Protein AF-0000000078830547 (afdb_homodimer)

Secondary structure (DSSP, 8-state):
---SSTT--EEEEEEEE--SEEEEHHHHHHHTT--GGGHHHH---EEEE--TT--HHHHHHHHHHHHHHTS-HHHHHTEEEEEEE-SS-S-SSS-HHHHHHHHHT--TT-EEEEEESGGGHHHHHHHHHHHHHHHTSSTT-EEEEEEEE-----GGGGGGGGGB--EEEEEEEES--SSEEEEEEEEEEEE----SEE-SSTT--EE-HHHHHHHHHHHHHHHHHHHHHHSTT--TTTS-SEEEE--SSHHHHHHHHHHHHHHH----HHHHHHHIIIIIGGGGHHHHHH-B-GGGHHHHHHHHHHHHH--SS-EEEEEEEEETTTEEEEEEEEE-HHHHHHHHTT-HHHHHHHSEEPPHHHHHHHHHHHHGGGS--SEEE--HHHHGGGPPPBTTBS--EEEEEEETTEEEEEE-/---SSTT--EEEEEEEE--SEEEEHHHHHHHHT--GGGHHHH---EEEE--TT--HHHHHHHHHHHHHHTS-HHHHHTEEEEEEE-SS-S-SSS-HHHHHHHHHT--TT-EEEEEESGGGHHHHHHHHHHHHHHHTSSTT-EEEEEEEE-----GGGGGGGGGB--EEEEEEEES--SSEEEEEEEEEEEE----SEE-SSTT--EE-HHHHHHHHHHHHHHHHHHHHHHSTT--TTTS-SEEEE--SSHHHHHHHHHHHHHHH----HHHHHHHIIIIIGGGGHHHHHH-B-GGGHHHHHHHHHHHHH--SS-EEEEEEEEETTTEEEEEEEEE-HHHHHHHHTT-HHHHHHHSEEPPHHHHHHHHHHHHGGGS--SEEE--HHHHGGGPPP-SS-S--EEEEEEETTEEEEEE-

Foldseek 3Di:
DPQPQPQFKDFAFKFWDQAQFKAFLVLVCVVLVHDVVCVVLQLFGIAGFHFLFDFQLQLQLLRCQLVLVPDDPVLQQQAAEEEEEEPLAQDPPDGSRVSSCVVSVGDPNHDYYYFYFKLATLVVVRLVQRVVQSVPPPDSHKHKYKYFYDDLDDSVNPVLVRQAFGHMMITMMHSNNLQWRFPRQQKFKDADFDDAWDDPASNDTHGDPVVQLVLQLVGLVRRVVRSCVRDPPDDPQPNFQAEQEQPQGPSSVLVSQLVCCVVRHPDDPVVSVVSCVGHYVQLCVQSSLRHHSINCRSVSSSVSNCQRVLAAAKGKYWTWTFGPSTIIMITIIIGHNSSNVSCVSQPNVCSSVVRHYDRPVVSNVRNVSNSCSSPQDQKDADPPVVCVVRGDADPSDNWGKTFGMHHRRRTDIDID/DPQPQPPFKDFLFKFWDQAQFKAFLVLVCVVLVHDVVCVVLQLFGIAGFHFQQDFQLQLQLLRCQLVLVPDDPVLQQQAAEEEEEEPLAQDPPDGSRVSSCVVSVGDPNHDYYYFYFKLATLVVVRLVQRVVQSVPPPDSHKHKYKYFYDDLDDSVNPVLVRQAFGHMMITMMHSNNLQWRFPRQQKFKDADFDDAWDDPASNDTHGDPVVQLVLQLVGLVRRVVRSCVRDPPDDPQPNFQAEQEQPQGPSSVLVSQLVCCVVRHPDDPVVSVVSCVGHYVQLCVQSSLRHHSINCRSVSSSVSNCQRVLAAAKGKYWTWTFGPSTIIMITIIIGHNSSNVSCVSQPNVCSSVVRHYDRPVRSNVRNVSNSCSSPQDQKDADPPVVCVVRGDADPSDNWGKTFGMHHRRDTDIDID

Radius of gyration: 25.66 Å; Cα contacts (8 Å, |Δi|>4): 2142; chains: 2; bounding box: 56×83×63 Å

Organism: Myxococcus xanthus (strain DK1622) (NCBI:txid246197)

Structure (mmCIF, N/CA/C/O backbone):
data_AF-0000000078830547-model_v1
#
loop_
_entity.id
_entity.type
_entity.pdbx_description
1 polymer 'Polyketide TA biosynthesis protein TaF'
#
loop_
_atom_site.group_PDB
_atom_site.id
_atom_site.type_symbol
_atom_site.label_atom_id
_atom_site.label_alt_id
_atom_site.label_comp_id
_atom_site.label_asym_id
_atom_site.label_entity_id
_atom_site.label_seq_id
_atom_site.pdbx_PDB_ins_code
_atom_site.Cartn_x
_atom_site.Cartn_y
_atom_site.Cartn_z
_atom_site.occupancy
_atom_site.B_iso_or_equiv
_atom_site.auth_seq_id
_atom_site.auth_comp_id
_atom_site.auth_asym_id
_atom_site.auth_atom_id
_atom_site.pdbx_PDB_model_num
ATOM 1 N N . MET A 1 1 ? -29.062 3.855 3.559 1 32.59 1 MET A N 1
ATOM 2 C CA . MET A 1 1 ? -28.625 2.467 3.49 1 32.59 1 MET A CA 1
ATOM 3 C C . MET A 1 1 ? -28.328 1.918 4.883 1 32.59 1 MET A C 1
ATOM 5 O O . MET A 1 1 ? -27.734 2.605 5.719 1 32.59 1 MET A O 1
ATOM 9 N N . ALA A 1 2 ? -28.953 0.906 5.254 1 37.09 2 ALA A N 1
ATOM 10 C CA . ALA A 1 2 ? -28.922 0.391 6.621 1 37.09 2 ALA A CA 1
ATOM 11 C C . ALA A 1 2 ? -27.484 0.157 7.082 1 37.09 2 ALA A C 1
ATOM 13 O O . ALA A 1 2 ? -26.703 -0.521 6.406 1 37.09 2 ALA A O 1
ATOM 14 N N . GLU A 1 3 ? -26.859 1.028 7.965 1 51.56 3 GLU A N 1
ATOM 15 C CA . GLU A 1 3 ? -25.531 0.857 8.531 1 51.56 3 GLU A CA 1
ATOM 16 C C . GLU A 1 3 ? -25.375 -0.509 9.195 1 51.56 3 GLU A C 1
ATOM 18 O O . GLU A 1 3 ? -26.25 -0.933 9.953 1 51.56 3 GLU A O 1
ATOM 23 N N . ARG A 1 4 ? -24.547 -1.476 8.617 1 55.75 4 ARG A N 1
ATOM 24 C CA . ARG A 1 4 ? -24.328 -2.828 9.117 1 55.75 4 ARG A CA 1
ATOM 25 C C . ARG A 1 4 ? -23.766 -2.801 10.539 1 55.75 4 ARG A C 1
ATOM 27 O O . ARG A 1 4 ? -23.938 -3.752 11.297 1 55.75 4 ARG A O 1
ATOM 34 N N . VAL A 1 5 ? -22.953 -1.738 10.766 1 66.38 5 VAL A N 1
ATOM 35 C CA . VAL A 1 5 ? -22.359 -1.617 12.094 1 66.38 5 VAL A CA 1
ATOM 36 C C . VAL A 1 5 ? -23.109 -0.573 12.914 1 66.38 5 VAL A C 1
ATOM 38 O O . VAL A 1 5 ? -23.031 0.624 12.625 1 66.38 5 VAL A O 1
ATOM 41 N N . PRO A 1 6 ? -23.906 -1.083 13.828 1 68 6 PRO A N 1
ATOM 42 C CA . PRO A 1 6 ? -24.672 -0.147 14.656 1 68 6 PRO A CA 1
ATOM 43 C C . PRO A 1 6 ? -23.781 0.929 15.289 1 68 6 PRO A C 1
ATOM 45 O O . PRO A 1 6 ? -22.641 0.656 15.656 1 68 6 PRO A O 1
ATOM 48 N N . GLY A 1 7 ? -24.031 2.197 15.164 1 75.62 7 GLY A N 1
ATOM 49 C CA . GLY A 1 7 ? -23.344 3.338 15.75 1 75.62 7 GLY A CA 1
ATOM 50 C C . GLY A 1 7 ? -22.391 4.027 14.781 1 75.62 7 GLY A C 1
ATOM 51 O O . GLY A 1 7 ? -21.922 5.129 15.055 1 75.62 7 GLY A O 1
ATOM 52 N N . GLY A 1 8 ? -22 3.205 13.719 1 91.19 8 GLY A N 1
ATOM 53 C CA . GLY A 1 8 ? -21.172 3.828 12.711 1 91.19 8 GLY A CA 1
ATOM 54 C C . GLY A 1 8 ? -19.719 3.377 12.773 1 91.19 8 GLY A C 1
ATOM 55 O O . GLY A 1 8 ? -19.344 2.607 13.656 1 91.19 8 GLY A O 1
ATOM 56 N N . VAL A 1 9 ? -18.938 3.66 11.812 1 97.44 9 VAL A N 1
ATOM 57 C CA . VAL A 1 9 ? -17.531 3.342 11.688 1 97.44 9 VAL A CA 1
ATOM 58 C C . VAL A 1 9 ? -16.719 4.625 11.484 1 97.44 9 VAL A C 1
ATOM 60 O O . VAL A 1 9 ? -17.219 5.59 10.898 1 97.44 9 VAL A O 1
ATOM 63 N N . GLY A 1 10 ? -15.586 4.676 12.117 1 98.5 10 GLY A N 1
ATOM 64 C CA . GLY A 1 10 ? -14.734 5.84 11.953 1 98.5 10 GLY A CA 1
ATOM 65 C C . GLY A 1 10 ? -13.477 5.781 12.797 1 98.5 10 GLY A C 1
ATOM 66 O O . GLY A 1 10 ? -12.891 4.711 12.977 1 98.5 10 GLY A O 1
ATOM 67 N N . ILE A 1 11 ? -13.031 6.969 13.203 1 98.88 11 ILE A N 1
ATOM 68 C CA . ILE A 1 11 ? -11.789 7.09 13.961 1 98.88 11 ILE A CA 1
ATOM 69 C C . ILE A 1 11 ? -12.078 6.949 15.453 1 98.88 11 ILE A C 1
ATOM 71 O O . ILE A 1 11 ? -12.836 7.742 16.031 1 98.88 11 ILE A O 1
ATOM 75 N N . GLU A 1 12 ? -11.461 5.969 16.047 1 98.31 12 GLU A N 1
ATOM 76 C CA . GLU A 1 12 ? -11.625 5.75 17.484 1 98.31 12 GLU A CA 1
ATOM 77 C C . GLU A 1 12 ? -10.609 6.547 18.281 1 98.31 12 GLU A C 1
ATOM 79 O O . GLU A 1 12 ? -10.906 7.027 19.375 1 98.31 12 GLU A O 1
ATOM 84 N N . ALA A 1 13 ? -9.438 6.613 17.75 1 98.5 13 ALA A N 1
ATOM 85 C CA . ALA A 1 13 ? -8.336 7.355 18.359 1 98.5 13 ALA A CA 1
ATOM 86 C C . ALA A 1 13 ? -7.375 7.883 17.297 1 98.5 13 ALA A C 1
ATOM 88 O O . ALA A 1 13 ? -7.25 7.289 16.219 1 98.5 13 ALA A O 1
ATOM 89 N N . ILE A 1 14 ? -6.758 8.961 17.578 1 98.81 14 ILE A N 1
ATOM 90 C CA . ILE A 1 14 ? -5.77 9.555 16.688 1 98.81 14 ILE A CA 1
ATOM 91 C C . ILE A 1 14 ? -4.691 10.266 17.516 1 98.81 14 ILE A C 1
ATOM 93 O O . ILE A 1 14 ? -4.992 10.867 18.547 1 98.81 14 ILE A O 1
ATOM 97 N N . ASN A 1 15 ? -3.447 10.062 17.109 1 98.5 15 ASN A N 1
ATOM 98 C CA . ASN A 1 15 ? -2.326 10.734 17.75 1 98.5 15 ASN A CA 1
ATOM 99 C C . ASN A 1 15 ? -1.263 11.156 16.75 1 98.5 15 ASN A C 1
ATOM 101 O O . ASN A 1 15 ? -1.229 10.641 15.625 1 98.5 15 ASN A O 1
ATOM 105 N N . ALA A 1 16 ? -0.486 12.156 17.156 1 98.25 16 ALA A N 1
ATOM 106 C CA . ALA A 1 16 ? 0.555 12.672 16.281 1 98.25 16 ALA A CA 1
ATOM 107 C C . ALA A 1 16 ? 1.882 12.812 17.016 1 98.25 16 ALA A C 1
ATOM 109 O O . ALA A 1 16 ? 1.903 13.141 18.203 1 98.25 16 ALA A O 1
ATOM 110 N N . TYR A 1 17 ? 2.906 12.508 16.297 1 97.75 17 TYR A N 1
ATOM 111 C CA . TYR A 1 17 ? 4.285 12.727 16.719 1 97.75 17 TYR A CA 1
ATOM 112 C C . TYR A 1 17 ? 5.023 13.633 15.742 1 97.75 17 TYR A C 1
ATOM 114 O O . TYR A 1 17 ? 5.109 13.328 14.547 1 97.75 17 TYR A O 1
ATOM 122 N N . GLY A 1 18 ? 5.531 14.797 16.219 1 97.12 18 GLY A N 1
ATOM 123 C CA . GLY A 1 18 ? 6.117 15.789 15.344 1 97.12 18 GLY A CA 1
ATOM 124 C C . GLY A 1 18 ? 7.629 15.867 15.445 1 97.12 18 GLY A C 1
ATOM 125 O O . GLY A 1 18 ? 8.227 16.906 15.188 1 97.12 18 GLY A O 1
ATOM 126 N N . GLY A 1 19 ? 8.25 14.695 15.898 1 95.69 19 GLY A N 1
ATOM 127 C CA . GLY A 1 19 ? 9.68 14.711 16.125 1 95.69 19 GLY A CA 1
ATOM 128 C C . GLY A 1 19 ? 10.062 15.234 17.5 1 95.69 19 GLY A C 1
ATOM 129 O O . GLY A 1 19 ? 9.211 15.758 18.234 1 95.69 19 GLY A O 1
ATOM 130 N N . ALA A 1 20 ? 11.367 15.172 17.766 1 95.94 20 ALA A N 1
ATOM 131 C CA . ALA A 1 20 ? 11.844 15.516 19.109 1 95.94 20 ALA A CA 1
ATOM 132 C C . ALA A 1 20 ? 12.227 16.984 19.203 1 95.94 20 ALA A C 1
ATOM 134 O O . ALA A 1 20 ? 12.266 17.562 20.281 1 95.94 20 ALA A O 1
ATOM 135 N N . ALA A 1 21 ? 12.469 17.594 18.078 1 97.62 21 ALA A N 1
ATOM 136 C CA . ALA A 1 21 ? 12.969 18.953 18.078 1 97.62 21 ALA A CA 1
ATOM 137 C C . ALA A 1 21 ? 12.32 19.781 16.969 1 97.62 21 ALA A C 1
ATOM 139 O O . ALA A 1 21 ? 11.578 19.234 16.141 1 97.62 21 ALA A O 1
ATOM 140 N N . SER A 1 22 ? 12.516 21.078 17.016 1 97.88 22 SER A N 1
ATOM 141 C CA . SER A 1 22 ? 11.984 22 16.016 1 97.88 22 SER A CA 1
ATOM 142 C C . SER A 1 22 ? 12.898 23.203 15.828 1 97.88 22 SER A C 1
ATOM 144 O O . SER A 1 22 ? 13.805 23.438 16.625 1 97.88 22 SER A O 1
ATOM 146 N N . ILE A 1 23 ? 12.727 23.891 14.75 1 98.19 23 ILE A N 1
ATOM 147 C CA . ILE A 1 23 ? 13.391 25.172 14.508 1 98.19 23 ILE A CA 1
ATOM 148 C C . ILE A 1 23 ? 12.352 26.219 14.07 1 98.19 23 ILE A C 1
ATOM 150 O O . ILE A 1 23 ? 11.484 25.922 13.25 1 98.19 23 ILE A O 1
ATOM 154 N N . PRO A 1 24 ? 12.398 27.406 14.656 1 97.81 24 PRO A N 1
ATOM 155 C CA . PRO A 1 24 ? 11.523 28.453 14.117 1 97.81 24 PRO A CA 1
ATOM 156 C C . PRO A 1 24 ? 11.789 28.75 12.648 1 97.81 24 PRO A C 1
ATOM 158 O O . PRO A 1 24 ? 12.945 28.906 12.242 1 97.81 24 PRO A O 1
ATOM 161 N N . VAL A 1 25 ? 10.734 28.859 11.883 1 97.38 25 VAL A N 1
ATOM 162 C CA . VAL A 1 25 ? 10.859 29.062 10.445 1 97.38 25 VAL A CA 1
ATOM 163 C C . VAL A 1 25 ? 11.586 30.391 10.172 1 97.38 25 VAL A C 1
ATOM 165 O O . VAL A 1 25 ? 12.367 30.484 9.227 1 97.38 25 VAL A O 1
ATOM 168 N N . LEU A 1 26 ? 11.352 31.344 11 1 96.44 26 LEU A N 1
ATOM 169 C CA . LEU A 1 26 ? 12.023 32.625 10.852 1 96.44 26 LEU A CA 1
ATOM 170 C C . LEU A 1 26 ? 13.539 32.469 10.969 1 96.44 26 LEU A C 1
ATOM 172 O O . LEU A 1 26 ? 14.289 33.125 10.227 1 96.44 26 LEU A O 1
ATOM 176 N N . ASP A 1 27 ? 13.992 31.656 11.906 1 97.19 27 ASP A N 1
ATOM 177 C CA . ASP A 1 27 ? 15.422 31.406 12.062 1 97.19 27 ASP A CA 1
ATOM 178 C C . ASP A 1 27 ? 16 30.688 10.844 1 97.19 27 ASP A C 1
ATOM 180 O O . ASP A 1 27 ? 17.141 30.938 10.453 1 97.19 27 ASP A O 1
ATOM 184 N N . LEU A 1 28 ? 15.219 29.844 10.32 1 96.69 28 LEU A N 1
ATOM 185 C CA . LEU A 1 28 ? 15.633 29.141 9.109 1 96.69 28 LEU A CA 1
ATOM 186 C C . LEU A 1 28 ? 15.734 30.109 7.938 1 96.69 28 LEU A C 1
ATOM 188 O O . LEU A 1 28 ? 16.672 30.047 7.145 1 96.69 28 LEU A O 1
ATOM 192 N N . PHE A 1 29 ? 14.805 31.016 7.801 1 96.69 29 PHE A N 1
ATOM 193 C CA . PHE A 1 29 ? 14.828 32.031 6.762 1 96.69 29 PHE A CA 1
ATOM 194 C C . PHE A 1 29 ? 16.078 32.906 6.867 1 96.69 29 PHE A C 1
ATOM 196 O O . PHE A 1 29 ? 16.734 33.156 5.863 1 96.69 29 PHE A O 1
ATOM 203 N N . ARG A 1 30 ? 16.422 33.25 8.031 1 96.75 30 ARG A N 1
ATOM 204 C CA . ARG A 1 30 ? 17.609 34.094 8.266 1 96.75 30 ARG A CA 1
ATOM 205 C C . ARG A 1 30 ? 18.891 33.312 7.969 1 96.75 30 ARG A C 1
ATOM 207 O O . ARG A 1 30 ? 19.766 33.812 7.27 1 96.75 30 ARG A O 1
ATOM 214 N N . GLY A 1 31 ? 18.906 32.156 8.523 1 97.31 31 GLY A N 1
ATOM 215 C CA . GLY A 1 31 ? 20.094 31.344 8.336 1 97.31 31 GLY A CA 1
ATOM 216 C C . GLY A 1 31 ? 20.375 31 6.887 1 97.31 31 GLY A C 1
ATOM 217 O O . GLY A 1 31 ? 21.531 30.922 6.477 1 97.31 31 GLY A O 1
ATOM 218 N N . ARG A 1 32 ? 19.281 30.844 6.125 1 97.12 32 ARG A N 1
ATOM 219 C CA . ARG A 1 32 ? 19.406 30.5 4.711 1 97.12 32 ARG A CA 1
ATOM 220 C C . ARG A 1 32 ? 19.406 31.75 3.842 1 97.12 32 ARG A C 1
ATOM 222 O O . ARG A 1 32 ? 19.5 31.672 2.617 1 97.12 32 ARG A O 1
ATOM 229 N N . ARG A 1 33 ? 19.219 32.875 4.395 1 96.5 33 ARG A N 1
ATOM 230 C CA . ARG A 1 33 ? 19.156 34.156 3.701 1 96.5 33 ARG A CA 1
ATOM 231 C C . ARG A 1 33 ? 18.062 34.156 2.643 1 96.5 33 ARG A C 1
ATOM 233 O O . ARG A 1 33 ? 18.281 34.562 1.499 1 96.5 33 ARG A O 1
ATOM 240 N N . LEU A 1 34 ? 16.953 33.625 3.049 1 95.88 34 LEU A N 1
ATOM 241 C CA . LEU A 1 34 ? 15.789 33.656 2.172 1 95.88 34 LEU A CA 1
ATOM 242 C C . LEU A 1 34 ? 15.102 35 2.217 1 95.88 34 LEU A C 1
ATOM 244 O O . LEU A 1 34 ? 15.281 35.75 3.172 1 95.88 34 LEU A O 1
ATOM 248 N N . ASP A 1 35 ? 14.336 35.344 1.2 1 94.69 35 ASP A N 1
ATOM 249 C CA . ASP A 1 35 ? 13.594 36.594 1.131 1 94.69 35 ASP A CA 1
ATOM 250 C C . ASP A 1 35 ? 12.508 36.656 2.203 1 94.69 35 ASP A C 1
ATOM 252 O O . ASP A 1 35 ? 11.547 35.875 2.162 1 94.69 35 ASP A O 1
ATOM 256 N N . PRO A 1 36 ? 12.617 37.562 3.104 1 91.69 36 PRO A N 1
ATOM 257 C CA . PRO A 1 36 ? 11.648 37.656 4.199 1 91.69 36 PRO A CA 1
ATOM 258 C C . PRO A 1 36 ? 10.234 37.969 3.721 1 91.69 36 PRO A C 1
ATOM 260 O O . PRO A 1 36 ? 9.258 37.656 4.41 1 91.69 36 PRO A O 1
ATOM 263 N N . GLU A 1 37 ? 10.117 38.562 2.564 1 90.31 37 GLU A N 1
ATOM 264 C CA . GLU A 1 37 ? 8.805 38.906 2.041 1 90.31 37 GLU A CA 1
ATOM 265 C C . GLU A 1 37 ? 7.973 37.656 1.742 1 90.31 37 GLU A C 1
ATOM 267 O O . GLU A 1 37 ? 6.742 37.719 1.722 1 90.31 37 GLU A O 1
ATOM 272 N N . ARG A 1 38 ? 8.602 36.562 1.594 1 90.5 38 ARG A N 1
ATOM 273 C CA . ARG A 1 38 ? 7.914 35.312 1.258 1 90.5 38 ARG A CA 1
ATOM 274 C C . ARG A 1 38 ? 7.484 34.562 2.518 1 90.5 38 ARG A C 1
ATOM 276 O O . ARG A 1 38 ? 6.695 33.625 2.445 1 90.5 38 ARG A O 1
ATOM 283 N N . PHE A 1 39 ? 7.949 35.031 3.637 1 91.38 39 PHE A N 1
ATOM 284 C CA . PHE A 1 39 ? 7.68 34.375 4.906 1 91.38 39 PHE A CA 1
ATOM 285 C C . PHE A 1 39 ? 6.188 34.375 5.211 1 91.38 39 PHE A C 1
ATOM 287 O O . PHE A 1 39 ? 5.621 33.344 5.574 1 91.38 39 PHE A O 1
ATOM 294 N N . SER A 1 40 ? 5.598 35.5 5.047 1 90.25 40 SER A N 1
ATOM 295 C CA . SER A 1 40 ? 4.191 35.656 5.402 1 90.25 40 SER A CA 1
ATOM 296 C C . SER A 1 40 ? 3.303 34.781 4.516 1 90.25 40 SER A C 1
ATOM 298 O O . SER A 1 40 ? 2.238 34.344 4.941 1 90.25 40 SER A O 1
ATOM 300 N N . ASN A 1 41 ? 3.754 34.5 3.336 1 90.5 41 ASN A N 1
ATOM 301 C CA . ASN A 1 41 ? 2.992 33.688 2.4 1 90.5 41 ASN A CA 1
ATOM 302 C C . ASN A 1 41 ? 2.982 32.219 2.82 1 90.5 41 ASN A C 1
ATOM 304 O O . ASN A 1 41 ? 2.051 31.469 2.494 1 90.5 41 ASN A O 1
ATOM 308 N N . LEU A 1 42 ? 3.979 31.766 3.49 1 93.38 42 LEU A N 1
ATOM 309 C CA . LEU A 1 42 ? 4.078 30.375 3.912 1 93.38 42 LEU A CA 1
ATOM 310 C C . LEU A 1 42 ? 3.152 30.094 5.09 1 93.38 42 LEU A C 1
ATOM 312 O O . LEU A 1 42 ? 2.58 29 5.191 1 93.38 42 LEU A O 1
ATOM 316 N N . MET A 1 43 ? 2.988 31.078 5.996 1 95.56 43 MET A N 1
ATOM 317 C CA . MET A 1 43 ? 2.154 30.984 7.191 1 95.56 43 MET A CA 1
ATOM 318 C C . MET A 1 43 ? 2.592 29.812 8.062 1 95.56 43 MET A C 1
ATOM 320 O O . MET A 1 43 ? 1.759 29.016 8.516 1 95.56 43 MET A O 1
ATOM 324 N N . MET A 1 44 ? 3.965 29.609 8.188 1 96.94 44 MET A N 1
ATOM 325 C CA . MET A 1 44 ? 4.543 28.531 9 1 96.94 44 MET A CA 1
ATOM 326 C C . MET A 1 44 ? 5.242 29.109 10.227 1 96.94 44 MET A C 1
ATOM 328 O O . MET A 1 44 ? 5.895 30.156 10.148 1 96.94 44 MET A O 1
ATOM 332 N N . GLN A 1 45 ? 5.145 28.391 11.305 1 97.12 45 GLN A N 1
ATOM 333 C CA . GLN A 1 45 ? 5.75 28.875 12.547 1 97.12 45 GLN A CA 1
ATOM 334 C C . GLN A 1 45 ? 7.059 28.141 12.836 1 97.12 45 GLN A C 1
ATOM 336 O O . GLN A 1 45 ? 8.078 28.766 13.125 1 97.12 45 GLN A O 1
ATOM 341 N N . GLU A 1 46 ? 7.008 26.859 12.812 1 97.69 46 GLU A N 1
ATOM 342 C CA . GLU A 1 46 ? 8.164 26 13.07 1 97.69 46 GLU A CA 1
ATOM 343 C C . GLU A 1 46 ? 8.258 24.875 12.047 1 97.69 46 GLU A C 1
ATOM 345 O O . GLU A 1 46 ? 7.324 24.641 11.273 1 97.69 46 GLU A O 1
ATOM 350 N N . ARG A 1 47 ? 9.391 24.297 12.008 1 96.69 47 ARG A N 1
ATOM 351 C CA . ARG A 1 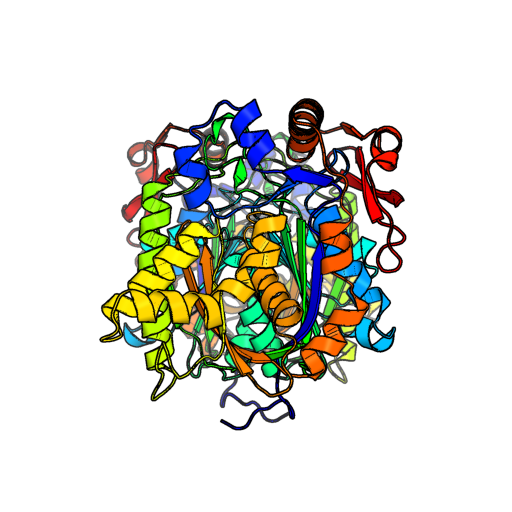47 ? 9.656 23.062 11.273 1 96.69 47 ARG A CA 1
ATOM 352 C C . ARG A 1 47 ? 10.141 21.953 12.211 1 96.69 47 ARG A C 1
ATOM 354 O O . ARG A 1 47 ? 11.07 22.172 12.992 1 96.69 47 ARG A O 1
ATOM 361 N N . GLY A 1 48 ? 9.484 20.828 12.141 1 97.06 48 GLY A N 1
ATOM 362 C CA . GLY A 1 48 ? 9.984 19.688 12.898 1 97.06 48 GLY A CA 1
ATOM 363 C C . GLY A 1 48 ? 11.336 19.188 12.414 1 97.06 48 GLY A C 1
ATOM 364 O O . GLY A 1 48 ? 11.602 19.188 11.211 1 97.06 48 GLY A O 1
ATOM 365 N N . VAL A 1 49 ? 12.195 18.812 13.367 1 97 49 VAL A N 1
ATOM 366 C CA . VAL A 1 49 ? 13.531 18.312 13.07 1 97 49 VAL A CA 1
ATOM 367 C C . VAL A 1 49 ? 13.727 16.953 13.727 1 97 49 VAL A C 1
ATOM 369 O O . VAL A 1 49 ? 13.5 16.797 14.93 1 97 49 VAL A O 1
ATOM 372 N N . ALA A 1 50 ? 14.078 15.992 12.922 1 97 50 ALA A N 1
ATOM 373 C CA . ALA A 1 50 ? 14.336 14.648 13.438 1 97 50 ALA A CA 1
ATOM 374 C C . ALA A 1 50 ? 15.766 14.516 13.945 1 97 50 ALA A C 1
ATOM 376 O O . ALA A 1 50 ? 16.703 15.047 13.328 1 97 50 ALA A O 1
ATOM 377 N N . LEU A 1 51 ? 15.891 13.883 15.062 1 97.5 51 LEU A N 1
ATOM 378 C CA . LEU A 1 51 ? 17.219 13.523 15.562 1 97.5 51 LEU A CA 1
ATOM 379 C C . LEU A 1 51 ? 17.781 12.352 14.781 1 97.5 51 LEU A C 1
ATOM 381 O O . LEU A 1 51 ? 17.047 11.625 14.102 1 97.5 51 LEU A O 1
ATOM 385 N N . PRO A 1 52 ? 19.062 12.094 14.898 1 97 52 PRO A N 1
ATOM 386 C CA . PRO A 1 52 ? 19.719 11.062 14.078 1 97 52 PRO A CA 1
ATOM 387 C C . PRO A 1 52 ? 19.172 9.664 14.352 1 97 52 PRO A C 1
ATOM 389 O O . PRO A 1 52 ? 19.281 8.781 13.5 1 97 52 PRO A O 1
ATOM 392 N N . PHE A 1 53 ? 18.594 9.445 15.508 1 97.75 53 PHE A N 1
ATOM 393 C CA . PHE A 1 53 ? 18.094 8.117 15.812 1 97.75 53 PHE A CA 1
ATOM 394 C C . PHE A 1 53 ? 16.609 8.008 15.484 1 97.75 53 PHE A C 1
ATOM 396 O O . PHE A 1 53 ? 15.969 6.996 15.773 1 97.75 53 PHE A O 1
ATOM 403 N N . GLU A 1 54 ? 16.016 9.062 14.93 1 97.94 54 GLU A N 1
ATOM 404 C CA . GLU A 1 54 ? 14.625 9.039 14.477 1 97.94 54 GLU A CA 1
ATOM 405 C C . GLU A 1 54 ? 14.539 8.703 12.984 1 97.94 54 GLU A C 1
ATOM 407 O O . GLU A 1 54 ? 15.258 9.289 12.172 1 97.94 54 GLU A O 1
ATOM 412 N N . ASP A 1 55 ? 13.789 7.746 12.648 1 97.94 55 ASP A N 1
ATOM 413 C CA . ASP A 1 55 ? 13.516 7.336 11.273 1 97.94 55 ASP A CA 1
ATOM 414 C C . ASP A 1 55 ? 12.023 7.059 11.07 1 97.94 55 ASP A C 1
ATOM 416 O O . ASP A 1 55 ? 11.227 7.262 11.984 1 97.94 55 ASP A O 1
ATOM 420 N N . PRO A 1 56 ? 11.578 6.723 9.891 1 97.81 56 PRO A N 1
ATOM 421 C CA . PRO A 1 56 ? 10.148 6.523 9.664 1 97.81 56 PRO A CA 1
ATOM 422 C C . PRO A 1 56 ? 9.547 5.461 10.586 1 97.81 56 PRO A C 1
ATOM 424 O O . PRO A 1 56 ? 8.383 5.57 10.984 1 97.81 56 PRO A O 1
ATOM 427 N N . VAL A 1 57 ? 10.312 4.41 10.93 1 98.62 57 VAL A N 1
ATOM 428 C CA . VAL A 1 57 ? 9.828 3.363 11.82 1 98.62 57 VAL A CA 1
ATOM 429 C C . VAL A 1 57 ? 9.602 3.938 13.219 1 98.62 57 VAL A C 1
ATOM 431 O O . VAL A 1 57 ? 8.547 3.732 13.82 1 98.62 57 VAL A O 1
ATOM 434 N N . THR A 1 58 ? 10.609 4.672 13.742 1 98.62 58 THR A N 1
ATOM 435 C CA . THR A 1 58 ? 10.477 5.25 15.078 1 98.62 58 THR A CA 1
ATOM 436 C C . THR A 1 58 ? 9.336 6.266 15.117 1 98.62 58 THR A C 1
ATOM 438 O O . THR A 1 58 ? 8.586 6.324 16.094 1 98.62 58 THR A O 1
ATOM 441 N N . ASN A 1 59 ? 9.25 7.082 14.055 1 98.56 59 ASN A N 1
ATOM 442 C CA . ASN A 1 59 ? 8.156 8.047 13.992 1 98.56 59 ASN A CA 1
ATOM 443 C C . ASN A 1 59 ? 6.797 7.363 14.047 1 98.56 59 ASN A C 1
ATOM 445 O O . ASN A 1 59 ? 5.887 7.832 14.727 1 98.56 59 ASN A O 1
ATOM 449 N N . ALA A 1 60 ? 6.672 6.262 13.289 1 98.81 60 ALA A N 1
ATOM 450 C CA . ALA A 1 60 ? 5.426 5.504 13.273 1 98.81 60 ALA A CA 1
ATOM 451 C C . ALA A 1 60 ? 5.086 4.973 14.664 1 98.81 60 ALA A C 1
ATOM 453 O O . ALA A 1 60 ? 3.969 5.156 15.148 1 98.81 60 ALA A O 1
ATOM 454 N N . VAL A 1 61 ? 6.035 4.352 15.297 1 98.81 61 VAL A N 1
ATOM 455 C CA . VAL A 1 61 ? 5.816 3.691 16.578 1 98.81 61 VAL A CA 1
ATOM 456 C C . VAL A 1 61 ? 5.551 4.734 17.656 1 98.81 61 VAL A C 1
ATOM 458 O O . VAL A 1 61 ? 4.664 4.559 18.5 1 98.81 61 VAL A O 1
ATOM 461 N N . ASN A 1 62 ? 6.285 5.816 17.625 1 98.19 62 ASN A N 1
ATOM 462 C CA . ASN A 1 62 ? 6.129 6.852 18.641 1 98.19 62 ASN A CA 1
ATOM 463 C C . ASN A 1 62 ? 4.797 7.582 18.5 1 98.19 62 ASN A C 1
ATOM 465 O O . ASN A 1 62 ? 4.254 8.086 19.484 1 98.19 62 ASN A O 1
ATOM 469 N N . ALA A 1 63 ? 4.277 7.656 17.328 1 98.44 63 ALA A N 1
ATOM 470 C CA . ALA A 1 63 ? 2.941 8.211 17.141 1 98.44 63 ALA A CA 1
ATOM 471 C C . ALA A 1 63 ? 1.867 7.25 17.641 1 98.44 63 ALA A C 1
ATOM 473 O O . ALA A 1 63 ? 0.852 7.68 18.188 1 98.44 63 ALA A O 1
ATOM 474 N N . ALA A 1 64 ? 2.064 5.957 17.516 1 98.69 64 ALA A N 1
ATOM 475 C CA . ALA A 1 64 ? 1.021 4.961 17.75 1 98.69 64 ALA A CA 1
ATOM 476 C C . ALA A 1 64 ? 1.015 4.492 19.203 1 98.69 64 ALA A C 1
ATOM 478 O O . ALA A 1 64 ? -0.034 4.125 19.734 1 98.69 64 ALA A O 1
ATOM 479 N N . ARG A 1 65 ? 2.115 4.465 19.844 1 97.69 65 ARG A N 1
ATOM 480 C CA . ARG A 1 65 ? 2.291 3.818 21.125 1 97.69 65 ARG A CA 1
ATOM 481 C C . ARG A 1 65 ? 1.311 4.371 22.156 1 97.69 65 ARG A C 1
ATOM 483 O O . ARG A 1 65 ? 0.664 3.611 22.875 1 97.69 65 ARG A O 1
ATOM 490 N N . PRO A 1 66 ? 1.134 5.703 22.266 1 96.75 66 PRO A N 1
ATOM 491 C CA . PRO A 1 66 ? 0.204 6.223 23.281 1 96.75 66 PRO A CA 1
ATOM 492 C C . PRO A 1 66 ? -1.223 5.715 23.078 1 96.75 66 PRO A C 1
ATOM 494 O O . PRO A 1 66 ? -1.959 5.535 24.047 1 96.75 66 PRO A O 1
ATOM 497 N N . ILE A 1 67 ? -1.635 5.52 21.828 1 97.81 67 ILE A N 1
ATOM 498 C CA . ILE A 1 67 ? -2.957 4.973 21.547 1 97.81 67 ILE A CA 1
ATOM 499 C C . ILE A 1 67 ? -3.066 3.564 22.125 1 97.81 67 ILE A C 1
ATOM 501 O O . ILE A 1 67 ? -4.039 3.242 22.812 1 97.81 67 ILE A O 1
ATOM 505 N N . LEU A 1 68 ? -2.08 2.746 21.844 1 97.56 68 LEU A N 1
ATOM 506 C CA . LEU A 1 68 ? -2.105 1.357 22.281 1 97.56 68 LEU A CA 1
ATOM 507 C C . LEU A 1 68 ? -2.051 1.271 23.812 1 97.56 68 LEU A C 1
ATOM 509 O O . LEU A 1 68 ? -2.703 0.413 24.406 1 97.56 68 LEU A O 1
ATOM 513 N N . ASP A 1 69 ? -1.229 2.133 24.391 1 95.38 69 ASP A N 1
ATOM 514 C CA . ASP A 1 69 ? -1.096 2.129 25.844 1 95.38 69 ASP A CA 1
ATOM 515 C C . ASP A 1 69 ? -2.43 2.439 26.516 1 95.38 69 ASP A C 1
ATOM 517 O O . ASP A 1 69 ? -2.676 2.004 27.641 1 95.38 69 ASP A O 1
ATOM 521 N N . ALA A 1 70 ? -3.328 3.127 25.875 1 94.44 70 ALA A N 1
ATOM 522 C CA . ALA A 1 70 ? -4.617 3.525 26.438 1 94.44 70 ALA A CA 1
ATOM 523 C C . ALA A 1 70 ? -5.676 2.455 26.188 1 94.44 70 ALA A C 1
ATOM 525 O O . ALA A 1 70 ? -6.781 2.531 26.734 1 94.44 70 ALA A O 1
ATOM 526 N N . MET A 1 71 ? -5.371 1.443 25.422 1 96.38 71 MET A N 1
ATOM 527 C CA . MET A 1 71 ? -6.328 0.4 25.078 1 96.38 71 MET A CA 1
ATOM 528 C C . MET A 1 71 ? -6.25 -0.765 26.062 1 96.38 71 MET A C 1
ATOM 530 O O . MET A 1 71 ? -5.188 -1.033 26.625 1 96.38 71 MET A O 1
ATOM 534 N N . SER A 1 72 ? -7.34 -1.525 26.203 1 97 72 SER A N 1
ATOM 535 C CA . SER A 1 72 ? -7.309 -2.799 26.922 1 97 72 SER A CA 1
ATOM 536 C C . SER A 1 72 ? -6.605 -3.873 26.109 1 97 72 SER A C 1
ATOM 538 O O . SER A 1 72 ? -6.508 -3.764 24.875 1 97 72 SER A O 1
ATOM 540 N N . PRO A 1 73 ? -6.141 -4.875 26.75 1 96.56 73 PRO A N 1
ATOM 541 C CA . PRO A 1 73 ? -5.523 -5.977 26.016 1 96.56 73 PRO A CA 1
ATOM 542 C C . PRO A 1 73 ? -6.469 -6.609 25 1 96.56 73 PRO A C 1
ATOM 544 O O . PRO A 1 73 ? -6.047 -6.965 23.891 1 96.56 73 PRO A O 1
ATOM 547 N N . GLU A 1 74 ? -7.691 -6.688 25.359 1 96.62 74 GLU A N 1
ATOM 548 C CA . GLU A 1 74 ? -8.68 -7.281 24.469 1 96.62 74 GLU A CA 1
ATOM 549 C C . GLU A 1 74 ? -8.883 -6.426 23.219 1 96.62 74 GLU A C 1
ATOM 551 O O . GLU A 1 74 ? -8.984 -6.953 22.109 1 96.62 74 GLU A O 1
ATOM 556 N N . ALA A 1 75 ? -8.961 -5.141 23.422 1 97 75 ALA A N 1
ATOM 557 C CA . ALA A 1 75 ? -9.133 -4.223 22.297 1 97 75 ALA A CA 1
ATOM 558 C C . ALA A 1 75 ? -7.914 -4.262 21.375 1 97 75 ALA A C 1
ATOM 560 O O . ALA A 1 75 ? -8.047 -4.184 20.156 1 97 75 ALA A O 1
ATOM 561 N N . ARG A 1 76 ? -6.75 -4.348 21.953 1 97.75 76 ARG A N 1
ATOM 562 C CA . ARG A 1 76 ? -5.516 -4.41 21.172 1 97.75 76 ARG A CA 1
ATOM 563 C C . ARG A 1 76 ? -5.48 -5.656 20.297 1 97.75 76 ARG A C 1
ATOM 565 O O . ARG A 1 76 ? -4.988 -5.613 19.172 1 97.75 76 ARG A O 1
ATOM 572 N N . GLU A 1 77 ? -6.012 -6.73 20.812 1 97 77 GLU A N 1
ATOM 573 C CA . GLU A 1 77 ? -6.023 -7.996 20.078 1 97 77 GLU A CA 1
ATOM 574 C C . GLU A 1 77 ? -6.922 -7.918 18.844 1 97 77 GLU A C 1
ATOM 576 O O . GLU A 1 77 ? -6.797 -8.734 17.938 1 97 77 GLU A O 1
ATOM 581 N N . ARG A 1 78 ? -7.762 -6.91 18.797 1 97.5 78 ARG A N 1
ATOM 582 C CA . ARG A 1 78 ? -8.703 -6.793 17.703 1 97.5 78 ARG A CA 1
ATOM 583 C C . ARG A 1 78 ? -8.133 -5.941 16.578 1 97.5 78 ARG A C 1
ATOM 585 O O . ARG A 1 78 ? -8.742 -5.812 15.508 1 97.5 78 ARG A O 1
ATOM 592 N N . ILE A 1 79 ? -6.977 -5.383 16.844 1 98.56 79 ILE A N 1
ATOM 593 C CA . ILE A 1 79 ? -6.297 -4.754 15.711 1 98.56 79 ILE A CA 1
ATOM 594 C C . ILE A 1 79 ? -5.852 -5.828 14.711 1 98.56 79 ILE A C 1
ATOM 596 O O . ILE A 1 79 ? -4.801 -6.445 14.891 1 98.56 79 ILE A O 1
ATOM 600 N N . GLU A 1 80 ? -6.578 -5.895 13.602 1 97.44 80 GLU A N 1
ATOM 601 C CA . GLU A 1 80 ? -6.367 -6.961 12.625 1 97.44 80 GLU A CA 1
ATOM 602 C C . GLU A 1 80 ? -5.637 -6.441 11.391 1 97.44 80 GLU A C 1
ATOM 604 O O . GLU A 1 80 ? -5.277 -7.219 10.5 1 97.44 80 GLU A O 1
ATOM 609 N N . LEU A 1 81 ? -5.457 -5.195 11.391 1 98.5 81 LEU A N 1
ATOM 610 C CA . LEU A 1 81 ? -4.824 -4.562 10.242 1 98.5 81 LEU A CA 1
ATOM 611 C C . LEU A 1 81 ? -3.902 -3.43 10.68 1 98.5 81 LEU A C 1
ATOM 613 O O . LEU A 1 81 ? -4.332 -2.51 11.383 1 98.5 81 LEU A O 1
ATOM 617 N N . LEU A 1 82 ? -2.656 -3.541 10.359 1 98.81 82 LEU A N 1
ATOM 618 C CA . LEU A 1 82 ? -1.672 -2.473 10.492 1 98.81 82 LEU A CA 1
ATOM 619 C C . LEU A 1 82 ? -1.165 -2.023 9.125 1 98.81 82 LEU A C 1
ATOM 621 O O . LEU A 1 82 ? -0.584 -2.818 8.383 1 98.81 82 LEU A O 1
ATOM 625 N N . VAL A 1 83 ? -1.405 -0.756 8.812 1 98.81 83 VAL A N 1
ATOM 626 C CA . VAL A 1 83 ? -0.941 -0.218 7.539 1 98.81 83 VAL A CA 1
ATOM 627 C C . VAL A 1 83 ? -0.11 1.04 7.781 1 98.81 83 VAL A C 1
ATOM 629 O O . VAL A 1 83 ? -0.562 1.97 8.453 1 98.81 83 VAL A O 1
ATOM 632 N N . THR A 1 84 ? 1.063 1.059 7.254 1 98.75 84 THR A N 1
ATOM 633 C CA . THR A 1 84 ? 1.863 2.279 7.266 1 98.75 84 THR A CA 1
ATOM 634 C C . THR A 1 84 ? 1.898 2.914 5.879 1 98.75 84 THR A C 1
ATOM 636 O O . THR A 1 84 ? 1.777 2.219 4.867 1 98.75 84 THR A O 1
ATOM 639 N N . SER A 1 85 ? 1.918 4.18 5.836 1 98.56 85 SER A N 1
ATOM 640 C CA . SER A 1 85 ? 2.086 4.977 4.625 1 98.56 85 SER A CA 1
ATOM 641 C C . SER A 1 85 ? 3.32 5.867 4.719 1 98.56 85 SER A C 1
ATOM 643 O O . SER A 1 85 ? 3.5 6.59 5.703 1 98.56 85 SER A O 1
ATOM 645 N N . SER A 1 86 ? 4.172 5.805 3.662 1 97.25 86 SER A N 1
ATOM 646 C CA . SER A 1 86 ? 5.391 6.605 3.732 1 97.25 86 SER A CA 1
ATOM 647 C C . SER A 1 86 ? 5.938 6.902 2.338 1 97.25 86 SER A C 1
ATOM 649 O O . SER A 1 86 ? 5.742 6.117 1.409 1 97.25 86 SER A O 1
ATOM 651 N N . GLU A 1 87 ? 6.551 8.062 2.211 1 94.81 87 GLU A N 1
ATOM 652 C CA . GLU A 1 87 ? 7.375 8.398 1.054 1 94.81 87 GLU A CA 1
ATOM 653 C C . GLU A 1 87 ? 8.859 8.266 1.379 1 94.81 87 GLU A C 1
ATOM 655 O O . GLU A 1 87 ? 9.711 8.555 0.538 1 94.81 87 GLU A O 1
ATOM 660 N N . SER A 1 88 ? 9.148 7.883 2.549 1 94.88 88 SER A N 1
ATOM 661 C CA . SER A 1 88 ? 10.516 7.668 3.018 1 94.88 88 SER A CA 1
ATOM 662 C C . SER A 1 88 ? 10.727 6.227 3.471 1 94.88 88 SER A C 1
ATOM 664 O O . SER A 1 88 ? 11.305 5.98 4.531 1 94.88 88 SER A O 1
ATOM 666 N N . GLY A 1 89 ? 10.234 5.34 2.668 1 92 89 GLY A N 1
ATOM 667 C CA . GLY A 1 89 ? 10.383 3.926 2.971 1 92 89 GLY A CA 1
ATOM 668 C C . GLY A 1 89 ? 11.828 3.504 3.156 1 92 89 GLY A C 1
ATOM 669 O O . GLY A 1 89 ? 12.734 4.121 2.598 1 92 89 GLY A O 1
ATOM 670 N N . VAL A 1 90 ? 12.023 2.379 3.854 1 92.81 90 VAL A N 1
ATOM 671 C CA . VAL A 1 90 ? 13.375 1.989 4.223 1 92.81 90 VAL A CA 1
ATOM 672 C C . VAL A 1 90 ? 13.781 0.732 3.455 1 92.81 90 VAL A C 1
ATOM 674 O O . VAL A 1 90 ? 14.922 0.278 3.551 1 92.81 90 VAL A O 1
ATOM 677 N N . ASP A 1 91 ? 12.852 0.183 2.771 1 93 91 ASP A N 1
ATOM 678 C CA . ASP A 1 91 ? 13.039 -1.076 2.057 1 93 91 ASP A CA 1
ATOM 679 C C . ASP A 1 91 ? 12.023 -1.217 0.926 1 93 91 ASP A C 1
ATOM 681 O O . ASP A 1 91 ? 10.891 -0.74 1.039 1 93 91 ASP A O 1
ATOM 685 N N . PHE A 1 92 ? 12.359 -1.896 -0.204 1 91.88 92 PHE A N 1
ATOM 686 C CA . PHE A 1 92 ? 11.438 -2.096 -1.317 1 91.88 92 PHE A CA 1
ATOM 687 C C . PHE A 1 92 ? 10.617 -3.365 -1.121 1 91.88 92 PHE A C 1
ATOM 689 O O . PHE A 1 92 ? 9.625 -3.582 -1.814 1 91.88 92 PHE A O 1
ATOM 696 N N . SER A 1 93 ? 11 -4.16 -0.208 1 92.5 93 SER A N 1
ATOM 697 C CA . SER A 1 93 ? 10.312 -5.43 0.011 1 92.5 93 SER A CA 1
ATOM 698 C C . SER A 1 93 ? 9.656 -5.473 1.387 1 92.5 93 SER A C 1
ATOM 700 O O . SER A 1 93 ? 8.43 -5.559 1.494 1 92.5 93 SER A O 1
ATOM 702 N N . LYS A 1 94 ? 10.453 -5.305 2.389 1 93.31 94 LYS A N 1
ATOM 703 C CA . LYS A 1 94 ? 9.953 -5.336 3.762 1 93.31 94 LYS A CA 1
ATOM 704 C C . LYS A 1 94 ? 9.305 -4.012 4.141 1 93.31 94 LYS A C 1
ATOM 706 O O . LYS A 1 94 ? 9.828 -2.941 3.824 1 93.31 94 LYS A O 1
ATOM 711 N N . SER A 1 95 ? 8.219 -4.039 4.816 1 96.31 95 SER A N 1
ATOM 712 C CA . SER A 1 95 ? 7.449 -2.84 5.145 1 96.31 95 SER A CA 1
ATOM 713 C C . SER A 1 95 ? 7.887 -2.25 6.48 1 96.31 95 SER A C 1
ATOM 715 O O . SER A 1 95 ? 8.391 -2.967 7.348 1 96.31 95 SER A O 1
ATOM 717 N N . ILE A 1 96 ? 7.625 -0.947 6.633 1 97.44 96 ILE A N 1
ATOM 718 C CA . ILE A 1 96 ? 7.742 -0.278 7.926 1 97.44 96 ILE A CA 1
ATOM 719 C C . ILE A 1 96 ? 6.816 -0.944 8.938 1 97.44 96 ILE A C 1
ATOM 721 O O . ILE A 1 96 ? 7.16 -1.072 10.117 1 97.44 96 ILE A O 1
ATOM 725 N N . SER A 1 97 ? 5.738 -1.465 8.484 1 98.25 97 SER A N 1
ATOM 726 C CA . SER A 1 97 ? 4.73 -2.092 9.336 1 98.25 97 SER A CA 1
ATOM 727 C C . SER A 1 97 ? 5.301 -3.309 10.062 1 98.25 97 SER A C 1
ATOM 729 O O . SER A 1 97 ? 4.906 -3.602 11.188 1 98.25 97 SER A O 1
ATOM 731 N N . SER A 1 98 ? 6.168 -4.031 9.406 1 96.88 98 SER A N 1
ATOM 732 C CA . SER A 1 98 ? 6.758 -5.203 10.055 1 96.88 98 SER A CA 1
ATOM 733 C C . SER A 1 98 ? 7.527 -4.816 11.312 1 96.88 98 SER A C 1
ATOM 735 O O . SER A 1 98 ? 7.367 -5.438 12.359 1 96.88 98 SER A O 1
ATOM 737 N N . TYR A 1 99 ? 8.336 -3.77 11.219 1 97.25 99 TYR A N 1
ATOM 738 C CA . TYR A 1 99 ? 9.062 -3.264 12.375 1 97.25 99 TYR A CA 1
ATOM 739 C C . TYR A 1 99 ? 8.102 -2.723 13.43 1 97.25 99 TYR A C 1
ATOM 741 O O . TYR A 1 99 ? 8.266 -2.996 14.625 1 97.25 99 TYR A O 1
ATOM 749 N N . ALA A 1 100 ? 7.176 -1.94 12.953 1 98.5 100 ALA A N 1
ATOM 750 C CA . ALA A 1 100 ? 6.227 -1.326 13.883 1 98.5 100 ALA A CA 1
ATOM 751 C C . ALA A 1 100 ? 5.418 -2.387 14.625 1 98.5 100 ALA A C 1
ATOM 753 O O . ALA A 1 100 ? 5.145 -2.242 15.82 1 98.5 100 ALA A O 1
ATOM 754 N N . HIS A 1 101 ? 4.973 -3.424 13.906 1 98.38 101 HIS A N 1
ATOM 755 C CA . HIS A 1 101 ? 4.215 -4.523 14.492 1 98.38 101 HIS A CA 1
ATOM 756 C C . HIS A 1 101 ? 4.926 -5.098 15.711 1 98.38 101 HIS A C 1
ATOM 758 O O . HIS A 1 101 ? 4.309 -5.289 16.766 1 98.38 101 HIS A O 1
ATOM 764 N N . GLU A 1 102 ? 6.168 -5.316 15.562 1 97.69 102 GLU A N 1
ATOM 765 C CA . GLU A 1 102 ? 6.977 -5.891 16.625 1 97.69 102 GLU A CA 1
ATOM 766 C C . GLU A 1 102 ? 7.059 -4.945 17.828 1 97.69 102 GLU A C 1
ATOM 768 O O . GLU A 1 102 ? 6.805 -5.352 18.969 1 97.69 102 GLU A O 1
ATOM 773 N N . HIS A 1 103 ? 7.355 -3.748 17.578 1 98.31 103 HIS A N 1
ATOM 774 C CA . HIS A 1 103 ? 7.656 -2.814 18.656 1 98.31 103 HIS A CA 1
ATOM 775 C C . HIS A 1 103 ? 6.379 -2.295 19.312 1 98.31 103 HIS A C 1
ATOM 777 O O . HIS A 1 103 ? 6.41 -1.769 20.422 1 98.31 103 HIS A O 1
ATOM 783 N N . LEU A 1 104 ? 5.266 -2.412 18.609 1 98.38 104 LEU A N 1
ATOM 784 C CA . LEU A 1 104 ? 3.979 -2.055 19.203 1 98.38 104 LEU A CA 1
ATOM 785 C C . LEU A 1 104 ? 3.361 -3.248 19.922 1 98.38 104 LEU A C 1
ATOM 787 O O . LEU A 1 104 ? 2.359 -3.102 20.625 1 98.38 104 LEU A O 1
ATOM 791 N N . GLY A 1 105 ? 3.932 -4.418 19.75 1 97.38 105 GLY A N 1
ATOM 792 C CA . GLY A 1 105 ? 3.443 -5.609 20.438 1 97.38 105 GLY A CA 1
ATOM 793 C C . GLY A 1 105 ? 2.086 -6.062 19.938 1 97.38 105 GLY A C 1
ATOM 794 O O . GLY A 1 105 ? 1.23 -6.469 20.719 1 97.38 105 GLY A O 1
ATOM 795 N N . LEU A 1 106 ? 1.857 -6 18.688 1 98.12 106 LEU A N 1
ATOM 796 C CA . LEU A 1 106 ? 0.557 -6.359 18.125 1 98.12 106 LEU A CA 1
ATOM 797 C C . LEU A 1 106 ? 0.439 -7.867 17.953 1 98.12 106 LEU A C 1
ATOM 799 O O . LEU A 1 106 ? 1.45 -8.57 17.906 1 98.12 106 LEU A O 1
ATOM 803 N N . SER A 1 107 ? -0.763 -8.312 17.797 1 97.56 107 SER A N 1
ATOM 804 C CA . SER A 1 107 ? -1.083 -9.727 17.656 1 97.56 107 SER A CA 1
ATOM 805 C C . SER A 1 107 ? -0.498 -10.297 16.375 1 97.56 107 SER A C 1
ATOM 807 O O . SER A 1 107 ? -0.469 -9.617 15.336 1 97.56 107 SER A O 1
ATOM 809 N N . ARG A 1 108 ? -0.126 -11.578 16.406 1 97.5 108 ARG A N 1
ATOM 810 C CA . ARG A 1 108 ? 0.36 -12.25 15.211 1 97.5 108 ARG A CA 1
ATOM 811 C C . ARG A 1 108 ? -0.778 -12.516 14.234 1 97.5 108 ARG A C 1
ATOM 813 O O . ARG A 1 108 ? -0.54 -12.898 13.086 1 97.5 108 ARG A O 1
ATOM 820 N N . HIS A 1 109 ? -1.932 -12.258 14.594 1 97.56 109 HIS A N 1
ATOM 821 C CA . HIS A 1 109 ? -3.086 -12.422 13.719 1 97.56 109 HIS A CA 1
ATOM 822 C C . HIS A 1 109 ? -3.467 -11.109 13.047 1 97.56 109 HIS A C 1
ATOM 824 O O . HIS A 1 109 ? -4.598 -10.945 12.578 1 97.56 109 HIS A O 1
ATOM 830 N N . CYS A 1 110 ? -2.535 -10.227 13 1 97.5 110 CYS A N 1
ATOM 831 C CA . CYS A 1 110 ? -2.652 -8.914 12.367 1 97.5 110 CYS A CA 1
ATOM 832 C C . CYS A 1 110 ? -2.059 -8.93 10.961 1 97.5 110 CYS A C 1
ATOM 834 O O . CYS A 1 110 ? -0.938 -9.406 10.766 1 97.5 110 CYS A O 1
ATOM 836 N N . ARG A 1 111 ? -2.84 -8.406 9.977 1 97.19 111 ARG A N 1
ATOM 837 C CA . ARG A 1 111 ? -2.262 -8.109 8.672 1 97.19 111 ARG A CA 1
ATOM 838 C C . ARG A 1 111 ? -1.394 -6.859 8.727 1 97.19 111 ARG A C 1
ATOM 840 O O . ARG A 1 111 ? -1.733 -5.891 9.406 1 97.19 111 ARG A O 1
ATOM 847 N N . PHE A 1 112 ? -0.337 -6.883 8.023 1 95.75 112 PHE A N 1
ATOM 848 C CA . PHE A 1 112 ? 0.344 -5.594 7.941 1 95.75 112 PHE A CA 1
ATOM 849 C C . PHE A 1 112 ? 0.895 -5.363 6.539 1 95.75 112 PHE A C 1
ATOM 851 O O . PHE A 1 112 ? 1.345 -6.301 5.879 1 95.75 112 PHE A O 1
ATOM 858 N N . LEU A 1 113 ? 0.791 -4.129 6.094 1 97.44 113 LEU A N 1
ATOM 859 C CA . LEU A 1 113 ? 1.16 -3.625 4.777 1 97.44 113 LEU A CA 1
ATOM 860 C C . LEU A 1 113 ? 1.769 -2.23 4.883 1 97.44 113 LEU A C 1
ATOM 862 O O . LEU A 1 113 ? 1.575 -1.538 5.883 1 97.44 113 LEU A O 1
ATOM 866 N N . GLU A 1 114 ? 2.488 -1.917 3.895 1 98.25 114 GLU A N 1
ATOM 867 C CA . GLU A 1 114 ? 2.859 -0.527 3.645 1 98.25 114 GLU A CA 1
ATOM 868 C C . GLU A 1 114 ? 2.297 -0.038 2.312 1 98.25 114 GLU A C 1
ATOM 870 O O . GLU A 1 114 ? 2.252 -0.791 1.337 1 98.25 114 GLU A O 1
ATOM 875 N N . VAL A 1 115 ? 1.836 1.234 2.285 1 98.38 115 VAL A N 1
ATOM 876 C CA . VAL A 1 115 ? 1.229 1.772 1.072 1 98.38 115 VAL A CA 1
ATOM 877 C C . VAL A 1 115 ? 1.969 3.035 0.64 1 98.38 115 VAL A C 1
ATOM 879 O O . VAL A 1 115 ? 2.572 3.723 1.467 1 98.38 115 VAL A O 1
ATOM 882 N N . LYS A 1 116 ? 1.866 3.281 -0.684 1 95.88 116 LYS A N 1
ATOM 883 C CA . LYS A 1 116 ? 2.484 4.508 -1.184 1 95.88 116 LYS A CA 1
ATOM 884 C C . LYS A 1 116 ? 1.686 5.094 -2.342 1 95.88 116 LYS A C 1
ATOM 886 O O . LYS A 1 116 ? 1.13 4.355 -3.158 1 95.88 116 LYS A O 1
ATOM 891 N N . GLN A 1 117 ? 1.525 6.344 -2.406 1 96.69 117 GLN A N 1
ATOM 892 C CA . GLN A 1 117 ? 1.048 7.297 -3.404 1 96.69 117 GLN A CA 1
ATOM 893 C C . GLN A 1 117 ? 1.182 8.734 -2.904 1 96.69 117 GLN A C 1
ATOM 895 O O . GLN A 1 117 ? 0.181 9.43 -2.73 1 96.69 117 GLN A O 1
ATOM 900 N N . ALA A 1 118 ? 2.424 9.07 -2.717 1 95.44 118 ALA A N 1
ATOM 901 C CA . ALA A 1 118 ? 2.779 10.375 -2.164 1 95.44 118 ALA A CA 1
ATOM 902 C C . ALA A 1 118 ? 1.914 10.711 -0.954 1 95.44 118 ALA A C 1
ATOM 904 O O . ALA A 1 118 ? 1.692 9.859 -0.086 1 95.44 118 ALA A O 1
ATOM 905 N N . CYS A 1 119 ? 1.516 11.93 -0.812 1 97 119 CYS A N 1
ATOM 906 C CA . CYS A 1 119 ? 0.861 12.406 0.4 1 97 119 CYS A CA 1
ATOM 907 C C . CYS A 1 119 ? -0.577 11.906 0.478 1 97 119 CYS A C 1
ATOM 909 O O . CYS A 1 119 ? -1.256 12.109 1.485 1 97 119 CYS A O 1
ATOM 911 N N . TYR A 1 120 ? -1.05 11.125 -0.45 1 98.06 120 TYR A N 1
ATOM 912 C CA . TYR A 1 120 ? -2.424 10.641 -0.475 1 98.06 120 TYR A CA 1
ATOM 913 C C . TYR A 1 120 ? -2.533 9.281 0.215 1 98.06 120 TYR A C 1
ATOM 915 O O . TYR A 1 120 ? -3.607 8.906 0.691 1 98.06 120 TYR A O 1
ATOM 923 N N . ALA A 1 121 ? -1.595 8.547 0.248 1 98.19 121 ALA A N 1
ATOM 924 C CA . ALA A 1 121 ? -1.604 7.094 0.433 1 98.19 121 ALA A CA 1
ATOM 925 C C . ALA A 1 121 ? -2.311 6.715 1.731 1 98.19 121 ALA A C 1
ATOM 927 O O . ALA A 1 121 ? -3.029 5.711 1.783 1 98.19 121 ALA A O 1
ATOM 928 N N . ALA A 1 122 ? -2.113 7.445 2.781 1 98.69 122 ALA A N 1
ATOM 929 C CA . ALA A 1 122 ? -2.752 7.117 4.055 1 98.69 122 ALA A CA 1
ATOM 930 C C . ALA A 1 122 ? -4.273 7.152 3.932 1 98.69 122 ALA A C 1
ATOM 932 O O . ALA A 1 122 ? -4.969 6.324 4.527 1 98.69 122 ALA A O 1
ATOM 933 N N . THR A 1 123 ? -4.77 8.117 3.195 1 98.81 123 THR A N 1
ATOM 934 C CA . THR A 1 123 ? -6.211 8.234 3.01 1 98.81 123 THR A CA 1
ATOM 935 C C . THR A 1 123 ? -6.762 7.035 2.244 1 98.81 123 THR A C 1
ATOM 937 O O . THR A 1 123 ? -7.816 6.5 2.594 1 98.81 123 THR A O 1
ATOM 940 N N . GLY A 1 124 ? -6.039 6.648 1.159 1 98.5 124 GLY A N 1
ATOM 941 C CA . GLY A 1 124 ? -6.457 5.441 0.46 1 98.5 124 GLY A CA 1
ATOM 942 C C . GLY A 1 124 ? -6.547 4.227 1.364 1 98.5 124 GLY A C 1
ATOM 943 O O . GLY A 1 124 ? -7.527 3.484 1.321 1 98.5 124 GLY A O 1
ATOM 944 N N . ALA A 1 125 ? -5.527 4.047 2.193 1 98.5 125 ALA A N 1
ATOM 945 C CA . ALA A 1 125 ? -5.504 2.932 3.139 1 98.5 125 ALA A CA 1
ATOM 946 C C . ALA A 1 125 ? -6.641 3.045 4.148 1 98.5 125 ALA A C 1
ATOM 948 O O . ALA A 1 125 ? -7.27 2.043 4.496 1 98.5 125 ALA A O 1
ATOM 949 N N . LEU A 1 126 ? -6.859 4.246 4.609 1 98.69 126 LEU A N 1
ATOM 950 C CA . LEU A 1 126 ? -7.918 4.492 5.586 1 98.69 126 LEU A CA 1
ATOM 951 C C . LEU A 1 126 ? -9.281 4.141 5.008 1 98.69 126 LEU A C 1
ATOM 953 O O . LEU A 1 126 ? -10.094 3.484 5.668 1 98.69 126 LEU A O 1
ATOM 957 N N . GLN A 1 127 ? -9.555 4.527 3.816 1 98.31 127 GLN A N 1
ATOM 958 C CA . GLN A 1 127 ? -10.836 4.266 3.174 1 98.31 127 GLN A CA 1
ATOM 959 C C . GLN A 1 127 ? -11.055 2.766 2.98 1 98.31 127 GLN A C 1
ATOM 961 O O . GLN A 1 127 ? -12.164 2.266 3.184 1 98.31 127 GLN A O 1
ATOM 966 N N . LEU A 1 128 ? -10.016 2.07 2.605 1 98.19 128 LEU A N 1
ATOM 967 C CA . LEU A 1 128 ? -10.125 0.624 2.447 1 98.19 128 LEU A CA 1
ATOM 968 C C . LEU A 1 128 ? -10.359 -0.053 3.795 1 98.19 128 LEU A C 1
ATOM 970 O O . LEU A 1 128 ? -11.18 -0.971 3.896 1 98.19 128 LEU A O 1
ATOM 974 N N . ALA A 1 129 ? -9.625 0.391 4.781 1 98.5 129 ALA A N 1
ATOM 975 C CA . ALA A 1 129 ? -9.805 -0.153 6.129 1 98.5 129 ALA A CA 1
ATOM 976 C C . ALA A 1 129 ? -11.219 0.088 6.637 1 98.5 129 ALA A C 1
ATOM 978 O O . ALA A 1 129 ? -11.82 -0.791 7.262 1 98.5 129 ALA A O 1
ATOM 979 N N . LEU A 1 130 ? -11.758 1.271 6.383 1 98.12 130 LEU A N 1
ATOM 980 C CA . LEU A 1 130 ? -13.125 1.593 6.777 1 98.12 130 LEU A CA 1
ATOM 981 C C . LEU A 1 130 ? -14.117 0.66 6.102 1 98.12 130 LEU A C 1
ATOM 983 O O . LEU A 1 130 ? -15.062 0.18 6.738 1 98.12 130 LEU A O 1
ATOM 987 N N . GLY A 1 131 ? -13.883 0.465 4.801 1 96.62 131 GLY A N 1
ATOM 988 C CA . GLY A 1 131 ? -14.727 -0.492 4.102 1 96.62 131 GLY A CA 1
ATOM 989 C C . GLY A 1 131 ? -14.672 -1.886 4.695 1 96.62 131 GLY A C 1
ATOM 990 O O . GLY A 1 131 ? -15.703 -2.529 4.891 1 96.62 131 GLY A O 1
ATOM 991 N N . TYR A 1 132 ? -13.469 -2.332 5.027 1 96.81 132 TYR A N 1
ATOM 992 C CA . TYR A 1 132 ? -13.258 -3.646 5.621 1 96.81 132 TYR A CA 1
ATOM 993 C C . TYR A 1 132 ? -14.023 -3.779 6.934 1 96.81 132 TYR A C 1
ATOM 995 O O . TYR A 1 132 ? -14.742 -4.758 7.145 1 96.81 132 TYR A O 1
ATOM 1003 N N . ILE A 1 133 ? -13.922 -2.783 7.746 1 97.31 133 ILE A N 1
ATOM 1004 C CA . ILE A 1 133 ? -14.594 -2.787 9.039 1 97.31 133 ILE A CA 1
ATOM 1005 C C . ILE A 1 133 ? -16.109 -2.713 8.836 1 97.31 133 ILE A C 1
ATOM 1007 O O . ILE A 1 133 ? -16.859 -3.461 9.461 1 97.31 133 ILE A O 1
ATOM 1011 N N . ALA A 1 134 ? -16.531 -1.887 7.934 1 96.44 134 ALA A N 1
ATOM 1012 C CA . ALA A 1 134 ? -17.969 -1.661 7.699 1 96.44 134 ALA A CA 1
ATOM 1013 C C . ALA A 1 134 ? -18.625 -2.893 7.086 1 96.44 134 ALA A C 1
ATOM 1015 O O . ALA A 1 134 ? -19.828 -3.082 7.203 1 96.44 134 ALA A O 1
ATOM 1016 N N . SER A 1 135 ? -17.828 -3.723 6.414 1 94.38 135 SER A N 1
ATOM 1017 C CA . SER A 1 135 ? -18.359 -4.91 5.754 1 94.38 135 SER A CA 1
ATOM 1018 C C . SER A 1 135 ? -18.891 -5.922 6.77 1 94.38 135 SER A C 1
ATOM 1020 O O . SER A 1 135 ? -19.734 -6.754 6.441 1 94.38 135 SER A O 1
ATOM 1022 N N . GLY A 1 136 ? -18.312 -5.938 7.969 1 93.19 136 GLY A N 1
ATOM 1023 C CA . GLY A 1 136 ? -18.703 -6.891 9 1 93.19 136 GLY A CA 1
ATOM 1024 C C . GLY A 1 136 ? -18.125 -8.273 8.766 1 93.19 136 GLY A C 1
ATOM 1025 O O . GLY A 1 136 ? -18.5 -9.234 9.445 1 93.19 136 GLY A O 1
ATOM 1026 N N . VAL A 1 137 ? -17.219 -8.391 7.84 1 92.69 137 VAL A N 1
ATOM 1027 C CA . VAL A 1 137 ? -16.625 -9.695 7.57 1 92.69 137 VAL A CA 1
ATOM 1028 C C . VAL A 1 137 ? -15.883 -10.195 8.812 1 92.69 137 VAL A C 1
ATOM 1030 O O . VAL A 1 137 ? -15.75 -11.398 9.016 1 92.69 137 VAL A O 1
ATOM 1033 N N . SER A 1 138 ? -15.375 -9.273 9.57 1 94.75 138 SER A N 1
ATOM 1034 C CA . SER A 1 138 ? -14.75 -9.539 10.867 1 94.75 138 SER A CA 1
ATOM 1035 C C . SER A 1 138 ? -15.305 -8.609 11.945 1 94.75 138 SER A C 1
ATOM 1037 O O . SER A 1 138 ? -14.711 -7.57 12.234 1 94.75 138 SER A O 1
ATOM 1039 N N . PRO A 1 139 ? -16.359 -8.961 12.555 1 93.69 139 PRO A N 1
ATOM 1040 C CA . PRO A 1 139 ? -17.016 -8.086 13.531 1 93.69 139 PRO A CA 1
ATOM 1041 C C . PRO A 1 139 ? -16.062 -7.664 14.664 1 93.69 139 PRO A C 1
ATOM 1043 O O . PRO A 1 139 ? -15.383 -8.508 15.242 1 93.69 139 PRO A O 1
ATOM 1046 N N . GLY A 1 140 ? -16 -6.395 14.898 1 94.5 140 GLY A N 1
ATOM 1047 C CA . GLY A 1 140 ? -15.203 -5.867 16 1 94.5 140 GLY A CA 1
ATOM 1048 C C . GLY A 1 140 ? -13.766 -5.598 15.617 1 94.5 140 GLY A C 1
ATOM 1049 O O . GLY A 1 140 ? -12.984 -5.102 16.422 1 94.5 140 GLY A O 1
ATOM 1050 N N . ALA A 1 141 ? -13.453 -5.891 14.383 1 96.81 141 ALA A N 1
ATOM 1051 C CA . ALA A 1 141 ? -12.086 -5.676 13.914 1 96.81 141 ALA A CA 1
ATOM 1052 C C . ALA A 1 141 ? -11.703 -4.199 13.984 1 96.81 141 ALA A C 1
ATOM 1054 O O . ALA A 1 141 ? -12.547 -3.326 13.75 1 96.81 141 ALA A O 1
ATOM 1055 N N . LYS A 1 142 ? -10.469 -3.932 14.297 1 98.62 142 LYS A N 1
ATOM 1056 C CA . LYS A 1 142 ? -9.891 -2.592 14.281 1 98.62 142 LYS A CA 1
ATOM 1057 C C . LYS A 1 142 ? -8.719 -2.514 13.312 1 98.62 142 LYS A C 1
ATOM 1059 O O . LYS A 1 142 ? -8.094 -3.531 12.992 1 98.62 142 LYS A O 1
ATOM 1064 N N . ALA A 1 143 ? -8.5 -1.345 12.82 1 98.88 143 ALA A N 1
ATOM 1065 C CA . ALA A 1 143 ? -7.375 -1.084 11.922 1 98.88 143 ALA A CA 1
ATOM 1066 C C . ALA A 1 143 ? -6.539 0.091 12.422 1 98.88 143 ALA A C 1
ATOM 1068 O O . ALA A 1 143 ? -7.082 1.101 12.875 1 98.88 143 ALA A O 1
ATOM 1069 N N . LEU A 1 144 ? -5.273 -0.095 12.414 1 98.94 144 LEU A N 1
ATOM 1070 C CA . LEU A 1 144 ? -4.324 0.97 12.734 1 98.94 144 LEU A CA 1
ATOM 1071 C C . LEU A 1 144 ? -3.602 1.441 11.477 1 98.94 144 LEU A C 1
ATOM 1073 O O . LEU A 1 144 ? -2.807 0.698 10.898 1 98.94 144 LEU A O 1
ATOM 1077 N N . VAL A 1 145 ? -3.912 2.662 11.023 1 98.94 145 VAL A N 1
ATOM 1078 C CA . VAL A 1 145 ? -3.252 3.283 9.883 1 98.94 145 VAL A CA 1
ATOM 1079 C C . VAL A 1 145 ? -2.279 4.355 10.367 1 98.94 145 VAL A C 1
ATOM 1081 O O . VAL A 1 145 ? -2.674 5.285 11.078 1 98.94 145 VAL A O 1
ATOM 1084 N N . ILE A 1 146 ? -1.01 4.238 9.945 1 98.94 146 ILE A N 1
ATOM 1085 C CA . ILE A 1 146 ? 0.002 5.172 10.422 1 98.94 146 ILE A CA 1
ATOM 1086 C C . ILE A 1 146 ? 0.692 5.836 9.234 1 98.94 146 ILE A C 1
ATOM 1088 O O . ILE A 1 146 ? 1.318 5.16 8.414 1 98.94 146 ILE A O 1
ATOM 1092 N N . ALA A 1 147 ? 0.549 7.113 9.117 1 98.88 147 ALA A N 1
ATOM 1093 C CA . ALA A 1 147 ? 1.364 7.906 8.195 1 98.88 147 ALA A CA 1
ATOM 1094 C C . ALA A 1 147 ? 2.672 8.336 8.859 1 98.88 147 ALA A C 1
ATOM 1096 O O . ALA A 1 147 ? 2.67 8.844 9.977 1 98.88 147 ALA A O 1
ATOM 1097 N N . THR A 1 148 ? 3.785 8.055 8.188 1 98.69 148 THR A N 1
ATOM 1098 C CA . THR A 1 148 ? 5.074 8.32 8.812 1 98.69 148 THR A CA 1
ATOM 1099 C C . THR A 1 148 ? 6.109 8.727 7.766 1 98.69 148 THR A C 1
ATOM 1101 O O . THR A 1 148 ? 6.148 8.156 6.672 1 98.69 148 THR A O 1
ATOM 1104 N N . ASP A 1 149 ? 6.879 9.758 8.117 1 97.19 149 ASP A N 1
ATOM 1105 C CA . ASP A 1 149 ? 7.895 10.203 7.164 1 97.19 149 ASP A CA 1
ATOM 1106 C C . ASP A 1 149 ? 9.008 10.977 7.867 1 97.19 149 ASP A C 1
ATOM 1108 O O . ASP A 1 149 ? 8.805 11.5 8.961 1 97.19 149 ASP A O 1
ATOM 1112 N N . VAL A 1 150 ? 10.109 10.969 7.238 1 94.94 150 VAL A N 1
ATOM 1113 C CA . VAL A 1 150 ? 11.172 11.938 7.477 1 94.94 150 VAL A CA 1
ATOM 1114 C C . VAL A 1 150 ? 11.375 12.797 6.23 1 94.94 150 VAL A C 1
ATOM 1116 O O . VAL A 1 150 ? 11.117 12.344 5.109 1 94.94 150 VAL A O 1
ATOM 1119 N N . THR A 1 151 ? 11.781 13.984 6.426 1 85.88 151 THR A N 1
ATOM 1120 C CA . THR A 1 151 ? 11.953 14.875 5.281 1 85.88 151 THR A CA 1
ATOM 1121 C C . THR A 1 151 ? 13.297 14.609 4.598 1 85.88 151 THR A C 1
ATOM 1123 O O . THR A 1 151 ? 14.297 14.344 5.262 1 85.88 151 THR A O 1
ATOM 1126 N N . LEU A 1 152 ? 13.32 14.742 3.279 1 80.19 152 LEU A N 1
ATOM 1127 C CA . LEU A 1 152 ? 14.539 14.648 2.482 1 80.19 152 LEU A CA 1
ATOM 1128 C C . LEU A 1 152 ? 15.008 16.031 2.035 1 80.19 152 LEU A C 1
ATOM 1130 O O . LEU A 1 152 ? 16.094 16.156 1.464 1 80.19 152 LEU A O 1
ATOM 1134 N N . VAL A 1 153 ? 14.344 17.016 2.393 1 84 153 VAL A N 1
ATOM 1135 C CA . VAL A 1 153 ? 14.578 18.344 1.811 1 84 153 VAL A CA 1
ATOM 1136 C C . VAL A 1 153 ? 15.586 19.109 2.654 1 84 153 VAL A C 1
ATOM 1138 O O . VAL A 1 153 ? 15.367 19.344 3.846 1 84 153 VAL A O 1
ATOM 1141 N N . ASP A 1 154 ? 16.656 19.438 1.923 1 89.19 154 ASP A N 1
ATOM 1142 C CA . ASP A 1 154 ? 17.688 20.25 2.543 1 89.19 154 ASP A CA 1
ATOM 1143 C C . ASP A 1 154 ? 17.781 21.641 1.893 1 89.19 154 ASP A C 1
ATOM 1145 O O . ASP A 1 154 ? 16.781 22.156 1.393 1 89.19 154 ASP A O 1
ATOM 1149 N N . GLU A 1 155 ? 18.906 22.266 2.016 1 90.81 155 GLU A N 1
ATOM 1150 C CA . GLU A 1 155 ? 19.078 23.641 1.545 1 90.81 155 GLU A CA 1
ATOM 1151 C C . GLU A 1 155 ? 18.75 23.75 0.056 1 90.81 155 GLU A C 1
ATOM 1153 O O . GLU A 1 155 ? 18.344 24.828 -0.417 1 90.81 155 GLU A O 1
ATOM 1158 N N . SER A 1 156 ? 18.844 22.656 -0.591 1 87.19 156 SER A N 1
ATOM 1159 C CA . SER A 1 156 ? 18.594 22.672 -2.027 1 87.19 156 SER A CA 1
ATOM 1160 C C . SER A 1 156 ? 17.109 22.906 -2.316 1 87.19 156 SER A C 1
ATOM 1162 O O . SER A 1 156 ? 16.734 23.281 -3.432 1 87.19 156 SER A O 1
ATOM 1164 N N . GLY A 1 157 ? 16.297 22.797 -1.333 1 88.44 157 GLY A N 1
ATOM 1165 C CA . GLY A 1 157 ? 14.859 22.953 -1.511 1 88.44 157 GLY A CA 1
ATOM 1166 C C . GLY A 1 157 ? 14.406 24.406 -1.439 1 88.44 157 GLY A C 1
ATOM 1167 O O . GLY A 1 157 ? 13.25 24.719 -1.729 1 88.44 157 GLY A O 1
ATOM 1168 N N . LEU A 1 158 ? 15.297 25.234 -1.027 1 90.19 158 LEU A N 1
ATOM 1169 C CA . LEU A 1 158 ? 15.008 26.656 -0.914 1 90.19 158 LEU A CA 1
ATOM 1170 C C . LEU A 1 158 ? 13.766 26.891 -0.065 1 90.19 158 LEU A C 1
ATOM 1172 O O . LEU A 1 158 ? 13.727 26.516 1.107 1 90.19 158 LEU A O 1
ATOM 1176 N N . TYR A 1 159 ? 12.719 27.359 -0.679 1 90.06 159 TYR A N 1
ATOM 1177 C CA . TYR A 1 159 ? 11.555 27.797 0.083 1 90.06 159 TYR A CA 1
ATOM 1178 C C . TYR A 1 159 ? 10.719 26.594 0.516 1 90.06 159 TYR A C 1
ATOM 1180 O O . TYR A 1 159 ? 9.844 26.719 1.379 1 90.06 159 TYR A O 1
ATOM 1188 N N . SER A 1 160 ? 10.977 25.406 -0.038 1 91.31 160 SER A N 1
ATOM 1189 C CA . SER A 1 160 ? 10.273 24.203 0.394 1 91.31 160 SER A CA 1
ATOM 1190 C C . SER A 1 160 ? 10.828 23.672 1.711 1 91.31 160 SER A C 1
ATOM 1192 O O . SER A 1 160 ? 10.125 23 2.463 1 91.31 160 SER A O 1
ATOM 1194 N N . GLU A 1 161 ? 12.094 24.016 1.976 1 94.38 161 GLU A N 1
ATOM 1195 C CA . GLU A 1 161 ? 12.758 23.5 3.166 1 94.38 161 GLU A CA 1
ATOM 1196 C C . GLU A 1 161 ? 12.016 23.906 4.438 1 94.38 161 GLU A C 1
ATOM 1198 O O . GLU A 1 161 ? 11.727 23.078 5.293 1 94.38 161 GLU A O 1
ATOM 1203 N N . PRO A 1 162 ? 11.594 25.141 4.59 1 95.31 162 PRO A N 1
ATOM 1204 C CA . PRO A 1 162 ? 10.945 25.578 5.828 1 95.31 162 PRO A CA 1
ATOM 1205 C C . PRO A 1 162 ? 9.562 24.953 6.012 1 95.31 162 PRO A C 1
ATOM 1207 O O . PRO A 1 162 ? 9.016 24.984 7.117 1 95.31 162 PRO A O 1
ATOM 1210 N N . ALA A 1 163 ? 8.984 24.422 4.984 1 94.81 163 ALA A N 1
ATOM 1211 C CA . ALA A 1 163 ? 7.617 23.922 5.039 1 94.81 163 ALA A CA 1
ATOM 1212 C C . ALA A 1 163 ? 7.598 22.422 5.344 1 94.81 163 ALA A C 1
ATOM 1214 O O . ALA A 1 163 ? 6.543 21.859 5.633 1 94.81 163 ALA A O 1
ATOM 1215 N N . MET A 1 164 ? 8.727 21.797 5.324 1 94.94 164 MET A N 1
ATOM 1216 C CA . MET A 1 164 ? 8.781 20.344 5.488 1 94.94 164 MET A CA 1
ATOM 1217 C C . MET A 1 164 ? 8.711 19.953 6.961 1 94.94 164 MET A C 1
ATOM 1219 O O . MET A 1 164 ? 9 20.781 7.836 1 94.94 164 MET A O 1
ATOM 1223 N N . GLY A 1 165 ? 8.289 18.812 7.223 1 95.88 165 GLY A N 1
ATOM 1224 C CA . GLY A 1 165 ? 8.219 18.281 8.57 1 95.88 165 GLY A CA 1
ATOM 1225 C C . GLY A 1 165 ? 8.688 16.844 8.672 1 95.88 165 GLY A C 1
ATOM 1226 O O . GLY A 1 165 ? 9.102 16.25 7.68 1 95.88 165 GLY A O 1
ATOM 1227 N N . THR A 1 166 ? 8.711 16.328 9.891 1 97.12 166 THR A N 1
ATOM 1228 C CA . THR A 1 166 ? 9.039 14.953 10.227 1 97.12 166 THR A CA 1
ATOM 1229 C C . THR A 1 166 ? 8.133 14.422 11.328 1 97.12 166 THR A C 1
ATOM 1231 O O . THR A 1 166 ? 7.707 15.18 12.203 1 97.12 166 THR A O 1
ATOM 1234 N N . GLY A 1 167 ? 7.762 13.188 11.219 1 98.06 167 GLY A N 1
ATOM 1235 C CA . GLY A 1 167 ? 6.918 12.602 12.25 1 98.06 167 GLY A CA 1
ATOM 1236 C C . GLY A 1 167 ? 5.93 11.586 11.711 1 98.06 167 GLY A C 1
ATOM 1237 O O . GLY A 1 167 ? 6.199 10.922 10.711 1 98.06 167 GLY A O 1
ATOM 1238 N N . GLY A 1 168 ? 4.93 11.375 12.492 1 98.56 168 GLY A N 1
ATOM 1239 C CA . GLY A 1 168 ? 3.889 10.43 12.102 1 98.56 168 GLY A CA 1
ATOM 1240 C C . GLY A 1 168 ? 2.545 10.727 12.742 1 98.56 168 GLY A C 1
ATOM 1241 O O . GLY A 1 168 ? 2.475 11.43 13.75 1 98.56 168 GLY A O 1
ATOM 1242 N N . VAL A 1 169 ? 1.498 10.344 12.117 1 98.94 169 VAL A N 1
ATOM 1243 C CA . VAL A 1 169 ? 0.141 10.359 12.648 1 98.94 169 VAL A CA 1
ATOM 1244 C C . VAL A 1 169 ? -0.433 8.945 12.633 1 98.94 169 VAL A C 1
ATOM 1246 O O . VAL A 1 169 ? -0.426 8.273 11.594 1 98.94 169 VAL A O 1
ATOM 1249 N N . ALA A 1 170 ? -0.855 8.469 13.758 1 98.94 170 ALA A N 1
ATOM 1250 C CA . ALA A 1 170 ? -1.487 7.16 13.891 1 98.94 170 ALA A CA 1
ATOM 1251 C C . ALA A 1 170 ? -2.998 7.293 14.055 1 98.94 170 ALA A C 1
ATOM 1253 O O . ALA A 1 170 ? -3.475 8.086 14.867 1 98.94 170 ALA A O 1
ATOM 1254 N N . VAL A 1 171 ? -3.719 6.59 13.273 1 98.94 171 VAL A N 1
ATOM 1255 C CA . VAL A 1 171 ? -5.18 6.629 13.281 1 98.94 171 VAL A CA 1
ATOM 1256 C C . VAL A 1 171 ? -5.73 5.23 13.547 1 98.94 171 VAL A C 1
ATOM 1258 O O . VAL A 1 171 ? -5.504 4.309 12.766 1 98.94 171 VAL A O 1
ATOM 1261 N N . LEU A 1 172 ? -6.398 5.086 14.625 1 98.94 172 LEU A N 1
ATOM 1262 C CA . LEU A 1 172 ? -7.086 3.84 14.945 1 98.94 172 LEU A CA 1
ATOM 1263 C C . LEU A 1 172 ? -8.531 3.879 14.477 1 98.94 172 LEU A C 1
ATOM 1265 O O . LEU A 1 172 ? -9.297 4.762 14.867 1 98.94 172 LEU A O 1
ATOM 1269 N N . LEU A 1 173 ? -8.898 2.936 13.656 1 98.81 173 LEU A N 1
ATOM 1270 C CA . LEU A 1 173 ? -10.242 2.848 13.094 1 98.81 173 LEU A CA 1
ATOM 1271 C C . LEU A 1 173 ? -11.016 1.685 13.703 1 98.81 173 LEU A C 1
ATOM 1273 O O . LEU A 1 173 ? -10.438 0.643 14.016 1 98.81 173 LEU A O 1
ATOM 1277 N N . GLY A 1 174 ? -12.281 1.879 13.797 1 98.19 174 GLY A N 1
ATOM 1278 C CA . GLY A 1 174 ? -13.148 0.833 14.32 1 98.19 174 GLY A CA 1
ATOM 1279 C C . GLY A 1 174 ? -14.617 1.223 14.328 1 98.19 174 GLY A C 1
ATOM 1280 O O . GLY A 1 174 ? -15.023 2.148 13.625 1 98.19 174 GLY A O 1
ATOM 1281 N N . ASP A 1 175 ? -15.422 0.466 15.133 1 96.75 175 ASP A N 1
ATOM 1282 C CA . ASP A 1 175 ? -16.875 0.646 15.148 1 96.75 175 ASP A CA 1
ATOM 1283 C C . ASP A 1 175 ? -17.312 1.46 16.359 1 96.75 175 ASP A C 1
ATOM 1285 O O . ASP A 1 175 ? -18.5 1.526 16.672 1 96.75 175 ASP A O 1
ATOM 1289 N N . GLU A 1 176 ? -16.359 2.068 17.047 1 96.12 176 GLU A N 1
ATOM 1290 C CA . GLU A 1 176 ? -16.594 3.051 18.094 1 96.12 176 GLU A CA 1
ATOM 1291 C C . GLU A 1 176 ? -15.914 4.379 17.781 1 96.12 176 GLU A C 1
ATOM 1293 O O . GLU A 1 176 ? -15 4.801 18.484 1 96.12 176 GLU A O 1
ATOM 1298 N N . PRO A 1 177 ? -16.469 5.023 16.844 1 97.5 177 PRO A N 1
ATOM 1299 C CA . PRO A 1 177 ? -15.797 6.211 16.312 1 97.5 177 PRO A CA 1
ATOM 1300 C C . PRO A 1 177 ? -15.875 7.406 17.266 1 97.5 177 PRO A C 1
ATOM 1302 O O . PRO A 1 177 ? -16.516 8.414 16.938 1 97.5 177 PRO A O 1
ATOM 1305 N N . ARG A 1 178 ? -15.102 7.402 18.266 1 96.69 178 ARG A N 1
ATOM 1306 C CA . ARG A 1 178 ? -15.117 8.406 19.328 1 96.69 178 ARG A CA 1
ATOM 1307 C C . ARG A 1 178 ? -14.547 9.727 18.828 1 96.69 178 ARG A C 1
ATOM 1309 O O . ARG A 1 178 ? -14.984 10.797 19.266 1 96.69 178 ARG A O 1
ATOM 1316 N N . VAL A 1 179 ? -13.641 9.695 17.969 1 98.38 179 VAL A N 1
ATOM 1317 C CA . VAL A 1 179 ? -12.977 10.898 17.484 1 98.38 179 VAL A CA 1
ATOM 1318 C C . VAL A 1 179 ? -13.758 11.492 16.312 1 98.38 179 VAL A C 1
ATOM 1320 O O . VAL A 1 179 ? -14.023 12.695 16.281 1 98.38 179 VAL A O 1
ATOM 1323 N N . MET A 1 180 ? -14.133 10.633 15.383 1 98.75 180 MET A N 1
ATOM 1324 C CA . MET A 1 180 ? -14.859 11.078 14.203 1 98.75 180 MET A CA 1
ATOM 1325 C C . MET A 1 180 ? -15.711 9.953 13.625 1 98.75 180 MET A C 1
ATOM 1327 O O . MET A 1 180 ? -15.188 8.875 13.312 1 98.75 180 MET A O 1
ATOM 1331 N N . LYS A 1 181 ? -17 10.172 13.562 1 98.31 181 LYS A N 1
ATOM 1332 C CA . LYS A 1 181 ? -17.875 9.273 12.812 1 98.31 181 LYS A CA 1
ATOM 1333 C C . LYS A 1 181 ? -17.812 9.578 11.32 1 98.31 181 LYS A C 1
ATOM 1335 O O . LYS A 1 181 ? -18.188 10.68 10.891 1 98.31 181 LYS A O 1
ATOM 1340 N N . MET A 1 182 ? -17.375 8.648 10.523 1 98.25 182 MET A N 1
ATOM 1341 C CA . MET A 1 182 ? -17.188 8.875 9.086 1 98.25 182 MET A CA 1
ATOM 1342 C C . MET A 1 182 ? -18.531 8.875 8.367 1 98.25 182 MET A C 1
ATOM 1344 O O . MET A 1 182 ? -19.422 8.094 8.703 1 98.25 182 MET A O 1
ATOM 1348 N N . ASP A 1 183 ? -18.656 9.766 7.441 1 97.25 183 ASP A N 1
ATOM 1349 C CA . ASP A 1 183 ? -19.781 9.68 6.516 1 97.25 183 ASP A CA 1
ATOM 1350 C C . ASP A 1 183 ? -19.531 8.625 5.445 1 97.25 183 ASP A C 1
ATOM 1352 O O . ASP A 1 183 ? -19.109 8.945 4.332 1 97.25 183 ASP A O 1
ATOM 1356 N N . LEU A 1 184 ? -19.859 7.418 5.785 1 95.25 184 LEU A N 1
ATOM 1357 C CA . LEU A 1 184 ? -19.547 6.305 4.902 1 95.25 184 LEU A CA 1
ATOM 1358 C C . LEU A 1 184 ? -20.219 6.473 3.547 1 95.25 184 LEU A C 1
ATOM 1360 O O . LEU A 1 184 ? -21.406 6.785 3.479 1 95.25 184 LEU A O 1
ATOM 1364 N N . GLY A 1 185 ? -19.438 6.312 2.557 1 93.44 185 GLY A N 1
ATOM 1365 C CA . GLY A 1 185 ? -19.984 6.418 1.212 1 93.44 185 GLY A CA 1
ATOM 1366 C C . GLY A 1 185 ? -19.938 7.828 0.654 1 93.44 185 GLY A C 1
ATOM 1367 O O . GLY A 1 185 ? -20.109 8.031 -0.55 1 93.44 185 GLY A O 1
ATOM 1368 N N . ALA A 1 186 ? -19.703 8.781 1.536 1 97.19 186 ALA A N 1
ATOM 1369 C CA . ALA A 1 186 ? -19.609 10.18 1.115 1 97.19 186 ALA A CA 1
ATOM 1370 C C . ALA A 1 186 ? -18.156 10.547 0.808 1 97.19 186 ALA A C 1
ATOM 1372 O O . ALA A 1 186 ? -17.422 11.016 1.688 1 97.19 186 ALA A O 1
ATOM 1373 N N . PHE A 1 187 ? -17.781 10.352 -0.427 1 98.19 187 PHE A N 1
ATOM 1374 C CA . PHE A 1 187 ? -16.438 10.703 -0.867 1 98.19 187 PHE A CA 1
ATOM 1375 C C . PHE A 1 187 ? -16.422 11.039 -2.352 1 98.19 187 PHE A C 1
ATOM 1377 O O . PHE A 1 187 ? -17.344 10.672 -3.086 1 98.19 187 PHE A O 1
ATOM 1384 N N . GLY A 1 188 ? -15.461 11.797 -2.764 1 98.56 188 GLY A N 1
ATOM 1385 C CA . GLY A 1 188 ? -15.172 12.117 -4.152 1 98.56 188 GLY A CA 1
ATOM 1386 C C . GLY A 1 188 ? -13.703 11.977 -4.504 1 98.56 188 GLY A C 1
ATOM 1387 O O . GLY A 1 188 ? -12.852 12.648 -3.924 1 98.56 188 GLY A O 1
ATOM 1388 N N . ASN A 1 189 ? -13.461 11.078 -5.473 1 98.19 189 ASN A N 1
ATOM 1389 C CA . ASN A 1 189 ? -12.094 10.836 -5.93 1 98.19 189 ASN A CA 1
ATOM 1390 C C . ASN A 1 189 ? -11.797 11.594 -7.223 1 98.19 189 ASN A C 1
ATOM 1392 O O . ASN A 1 189 ? -12.68 11.766 -8.062 1 98.19 189 ASN A O 1
ATOM 1396 N N . TYR A 1 190 ? -10.57 12.023 -7.34 1 98.31 190 TYR A N 1
ATOM 1397 C CA . TYR A 1 190 ? -10.062 12.609 -8.578 1 98.31 190 TYR A CA 1
ATOM 1398 C C . TYR A 1 190 ? -8.555 12.414 -8.688 1 98.31 190 TYR A C 1
ATOM 1400 O O . TYR A 1 190 ? -7.789 12.953 -7.887 1 98.31 190 TYR A O 1
ATOM 1408 N N . SER A 1 191 ? -8.133 11.625 -9.672 1 96.5 191 SER A N 1
ATOM 1409 C CA . SER A 1 191 ? -6.727 11.25 -9.789 1 96.5 191 SER A CA 1
ATOM 1410 C C . SER A 1 191 ? -6.324 11.094 -11.25 1 96.5 191 SER A C 1
ATOM 1412 O O . SER A 1 191 ? -7.145 10.727 -12.094 1 96.5 191 SER A O 1
ATOM 1414 N N . TYR A 1 192 ? -5.117 11.438 -11.547 1 95.38 192 TYR A N 1
ATOM 1415 C CA . TYR A 1 192 ? -4.52 11.211 -12.859 1 95.38 192 TYR A CA 1
ATOM 1416 C C . TYR A 1 192 ? -3 11.312 -12.789 1 95.38 192 TYR A C 1
ATOM 1418 O O . TYR A 1 192 ? -2.449 11.859 -11.828 1 95.38 192 TYR A O 1
ATOM 1426 N N . ASP A 1 193 ? -2.352 10.766 -13.789 1 94.5 193 ASP A N 1
ATOM 1427 C CA . ASP A 1 193 ? -0.893 10.703 -13.773 1 94.5 193 ASP A CA 1
ATOM 1428 C C . ASP A 1 193 ? -0.278 12.047 -14.156 1 94.5 193 ASP A C 1
ATOM 1430 O O . ASP A 1 193 ? -0.647 12.641 -15.172 1 94.5 193 ASP A O 1
ATOM 1434 N N . VAL A 1 194 ? 0.601 12.523 -13.32 1 94.12 194 VAL A N 1
ATOM 1435 C CA . VAL A 1 194 ? 1.363 13.742 -13.602 1 94.12 194 VAL A CA 1
ATOM 1436 C C . VAL A 1 194 ? 2.818 13.547 -13.18 1 94.12 194 VAL A C 1
ATOM 1438 O O . VAL A 1 194 ? 3.107 12.789 -12.25 1 94.12 194 VAL A O 1
ATOM 1441 N N . PHE A 1 195 ? 3.729 14.156 -13.852 1 92.81 195 PHE A N 1
ATOM 1442 C CA . PHE A 1 195 ? 5.156 14.047 -13.578 1 92.81 195 PHE A CA 1
ATOM 1443 C C . PHE A 1 195 ? 5.645 15.234 -12.758 1 92.81 195 PHE A C 1
ATOM 1445 O O . PHE A 1 195 ? 6.578 15.938 -13.164 1 92.81 195 PHE A O 1
ATOM 1452 N N . ASP A 1 196 ? 5.102 15.398 -11.562 1 92 196 ASP A N 1
ATOM 1453 C CA . ASP A 1 196 ? 5.461 16.547 -10.742 1 92 196 ASP A CA 1
ATOM 1454 C C . ASP A 1 196 ? 6.422 16.141 -9.625 1 92 196 ASP A C 1
ATOM 1456 O O . ASP A 1 196 ? 6.965 17 -8.922 1 92 196 ASP A O 1
ATOM 1460 N N . THR A 1 197 ? 6.605 14.891 -9.461 1 90 197 THR A N 1
ATOM 1461 C CA . THR A 1 197 ? 7.52 14.438 -8.422 1 90 197 THR A CA 1
ATOM 1462 C C . THR A 1 197 ? 8.172 13.109 -8.812 1 90 197 THR A C 1
ATOM 1464 O O . THR A 1 197 ? 7.625 12.367 -9.633 1 90 197 THR A O 1
ATOM 1467 N N . ALA A 1 198 ? 9.367 12.859 -8.266 1 90.19 198 ALA A N 1
ATOM 1468 C CA . ALA A 1 198 ? 10.047 11.578 -8.422 1 90.19 198 ALA A CA 1
ATOM 1469 C C . ALA A 1 198 ? 11.031 11.336 -7.285 1 90.19 198 ALA A C 1
ATOM 1471 O O . ALA A 1 198 ? 11.781 12.242 -6.906 1 90.19 198 ALA A O 1
ATOM 1472 N N . ARG A 1 199 ? 10.891 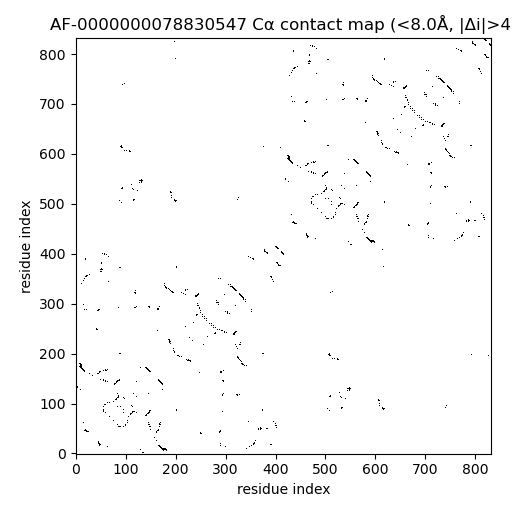10.188 -6.707 1 90.81 199 ARG A N 1
ATOM 1473 C CA . ARG A 1 199 ? 11.852 9.727 -5.707 1 90.81 199 ARG A CA 1
ATOM 1474 C C . ARG A 1 199 ? 12.367 8.336 -6.051 1 90.81 199 ARG A C 1
ATOM 1476 O O . ARG A 1 199 ? 12.125 7.379 -5.316 1 90.81 199 ARG A O 1
ATOM 1483 N N . PRO A 1 200 ? 13.203 8.219 -7.035 1 89.81 200 PRO A N 1
ATOM 1484 C CA . PRO A 1 200 ? 13.625 6.91 -7.547 1 89.81 200 PRO A CA 1
ATOM 1485 C C . PRO A 1 200 ? 14.617 6.203 -6.629 1 89.81 200 PRO A C 1
ATOM 1487 O O . PRO A 1 200 ? 14.891 5.012 -6.801 1 89.81 200 PRO A O 1
ATOM 1490 N N . SER A 1 201 ? 15.219 6.922 -5.707 1 87.31 201 SER A N 1
ATOM 1491 C CA . SER A 1 201 ? 16.078 6.391 -4.66 1 87.31 201 SER A CA 1
ATOM 1492 C C . SER A 1 201 ? 15.883 7.137 -3.346 1 87.31 201 SER A C 1
ATOM 1494 O O . SER A 1 201 ? 15.297 8.227 -3.324 1 87.31 201 SER A O 1
ATOM 1496 N N . PRO A 1 202 ? 16.344 6.578 -2.297 1 82.06 202 PRO A N 1
ATOM 1497 C CA . PRO A 1 202 ? 16.141 7.23 -1.002 1 82.06 202 PRO A CA 1
ATOM 1498 C C . PRO A 1 202 ? 16.812 8.602 -0.922 1 82.06 202 PRO A C 1
ATOM 1500 O O . PRO A 1 202 ? 16.438 9.422 -0.083 1 82.06 202 PRO A O 1
ATOM 1503 N N . GLU A 1 203 ? 17.719 8.875 -1.824 1 81.5 203 GLU A N 1
ATOM 1504 C CA . GLU A 1 203 ? 18.516 10.094 -1.716 1 81.5 203 GLU A CA 1
ATOM 1505 C C . GLU A 1 203 ? 18.078 11.125 -2.754 1 81.5 203 GLU A C 1
ATOM 1507 O O . GLU A 1 203 ? 18.578 12.258 -2.758 1 81.5 203 GLU A O 1
ATOM 1512 N N . ILE A 1 204 ? 17.219 10.734 -3.605 1 83.12 204 ILE A N 1
ATOM 1513 C CA . ILE A 1 204 ? 16.812 11.625 -4.691 1 83.12 204 ILE A CA 1
ATOM 1514 C C . ILE A 1 204 ? 15.359 12.055 -4.492 1 83.12 204 ILE A C 1
ATOM 1516 O O . ILE A 1 204 ? 14.477 11.211 -4.312 1 83.12 204 ILE A O 1
ATOM 1520 N N . ASP A 1 205 ? 15.188 13.32 -4.5 1 87.31 205 ASP A N 1
ATOM 1521 C CA . ASP A 1 205 ? 13.852 13.914 -4.395 1 87.31 205 ASP A CA 1
ATOM 1522 C C . ASP A 1 205 ? 13.688 15.07 -5.375 1 87.31 205 ASP A C 1
ATOM 1524 O O . ASP A 1 205 ? 14.203 16.172 -5.145 1 87.31 205 ASP A O 1
ATOM 1528 N N . ILE A 1 206 ? 12.953 14.734 -6.426 1 87.81 206 ILE A N 1
ATOM 1529 C CA . ILE A 1 206 ? 12.727 15.734 -7.469 1 87.81 206 ILE A CA 1
ATOM 1530 C C . ILE A 1 206 ? 11.281 16.234 -7.391 1 87.81 206 ILE A C 1
ATOM 1532 O O . ILE A 1 206 ? 10.359 15.461 -7.148 1 87.81 206 ILE A O 1
ATOM 1536 N N . GLY A 1 207 ? 11.156 17.578 -7.559 1 87.06 207 GLY A N 1
ATOM 1537 C CA . GLY A 1 207 ? 9.82 18.156 -7.539 1 87.06 207 GLY A CA 1
ATOM 1538 C C . GLY A 1 207 ? 9.664 19.312 -8.508 1 87.06 207 GLY A C 1
ATOM 1539 O O . GLY A 1 207 ? 10.594 20.094 -8.719 1 87.06 207 GLY A O 1
ATOM 1540 N N . ASP A 1 208 ? 8.547 19.266 -9.141 1 90.19 208 ASP A N 1
ATOM 1541 C CA . ASP A 1 208 ? 8.055 20.422 -9.891 1 90.19 208 ASP A CA 1
ATOM 1542 C C . ASP A 1 208 ? 6.98 21.172 -9.109 1 90.19 208 ASP A C 1
ATOM 1544 O O . ASP A 1 208 ? 5.789 20.875 -9.25 1 90.19 208 ASP A O 1
ATOM 1548 N N . VAL A 1 209 ? 7.395 22.188 -8.414 1 85.5 209 VAL A N 1
ATOM 1549 C CA . VAL A 1 209 ? 6.562 22.875 -7.43 1 85.5 209 VAL A CA 1
ATOM 1550 C C . VAL A 1 209 ? 5.363 23.516 -8.125 1 85.5 209 VAL A C 1
ATOM 1552 O O . VAL A 1 209 ? 4.238 23.438 -7.637 1 85.5 209 VAL A O 1
ATOM 1555 N N . ASP A 1 210 ? 5.605 24.156 -9.227 1 88.69 210 ASP A N 1
ATOM 1556 C CA . ASP A 1 210 ? 4.535 24.828 -9.945 1 88.69 210 ASP A CA 1
ATOM 1557 C C . ASP A 1 210 ? 3.469 23.844 -10.406 1 88.69 210 ASP A C 1
ATOM 1559 O O . ASP A 1 210 ? 2.271 24.094 -10.258 1 88.69 210 ASP A O 1
ATOM 1563 N N . ARG A 1 211 ? 3.93 22.797 -10.938 1 90.25 211 ARG A N 1
ATOM 1564 C CA . ARG A 1 211 ? 3.004 21.766 -11.406 1 90.25 211 ARG A CA 1
ATOM 1565 C C . ARG A 1 211 ? 2.217 21.172 -10.242 1 90.25 211 ARG A C 1
ATOM 1567 O O . ARG A 1 211 ? 1.027 20.875 -10.375 1 90.25 211 ARG A O 1
ATOM 1574 N N . SER A 1 212 ? 2.859 20.969 -9.125 1 89.75 212 SER A N 1
ATOM 1575 C CA . SER A 1 212 ? 2.205 20.406 -7.941 1 89.75 212 SER A CA 1
ATOM 1576 C C . SER A 1 212 ? 1.142 21.359 -7.398 1 89.75 212 SER A C 1
ATOM 1578 O O . SER A 1 212 ? 0.074 20.922 -6.969 1 89.75 212 SER A O 1
ATOM 1580 N N . LEU A 1 213 ? 1.444 22.656 -7.406 1 90.06 213 LEU A N 1
ATOM 1581 C CA . LEU A 1 213 ? 0.499 23.656 -6.914 1 90.06 213 LEU A CA 1
ATOM 1582 C C . LEU A 1 213 ? -0.752 23.703 -7.781 1 90.06 213 LEU A C 1
ATOM 1584 O O . LEU A 1 213 ? -1.872 23.734 -7.266 1 90.06 213 LEU A O 1
ATOM 1588 N N . PHE A 1 214 ? -0.533 23.594 -9.023 1 93.19 214 PHE A N 1
ATOM 1589 C CA . PHE A 1 214 ? -1.649 23.609 -9.969 1 93.19 214 PHE A CA 1
ATOM 1590 C C . PHE A 1 214 ? -2.512 22.359 -9.789 1 93.19 214 PHE A C 1
ATOM 1592 O O . PHE A 1 214 ? -3.742 22.453 -9.773 1 93.19 214 PHE A O 1
ATOM 1599 N N . THR A 1 215 ? -1.892 21.281 -9.688 1 95.38 215 THR A N 1
ATOM 1600 C CA . THR A 1 215 ? -2.623 20.016 -9.578 1 95.38 215 THR A CA 1
ATOM 1601 C C . THR A 1 215 ? -3.383 19.953 -8.258 1 95.38 215 THR A C 1
ATOM 1603 O O . THR A 1 215 ? -4.484 19.391 -8.203 1 95.38 215 THR A O 1
ATOM 1606 N N . TYR A 1 216 ? -2.777 20.531 -7.215 1 96.62 216 TYR A N 1
ATOM 1607 C CA . TYR A 1 216 ? -3.451 20.609 -5.926 1 96.62 216 TYR A CA 1
ATOM 1608 C C . TYR A 1 216 ? -4.793 21.312 -6.051 1 96.62 216 TYR A C 1
ATOM 1610 O O . TYR A 1 216 ? -5.816 20.812 -5.582 1 96.62 216 TYR A O 1
ATOM 1618 N N . LEU A 1 217 ? -4.805 22.422 -6.699 1 97.25 217 LEU A N 1
ATOM 1619 C CA . LEU A 1 217 ? -6.008 23.234 -6.832 1 97.25 217 LEU A CA 1
ATOM 1620 C C . LEU A 1 217 ? -7.02 22.562 -7.754 1 97.25 217 LEU A C 1
ATOM 1622 O O . LEU A 1 217 ? -8.227 22.594 -7.484 1 97.25 217 LEU A O 1
ATOM 1626 N N . ASP A 1 218 ? -6.535 21.953 -8.789 1 97.31 218 ASP A N 1
ATOM 1627 C CA . ASP A 1 218 ? -7.387 21.203 -9.711 1 97.31 218 ASP A CA 1
ATOM 1628 C C . ASP A 1 218 ? -8.062 20.031 -9.008 1 97.31 218 ASP A C 1
ATOM 1630 O O . ASP A 1 218 ? -9.258 19.797 -9.188 1 97.31 218 ASP A O 1
ATOM 1634 N N . CYS A 1 219 ? -7.285 19.359 -8.227 1 97.81 219 CYS A N 1
ATOM 1635 C CA . CYS A 1 219 ? -7.773 18.188 -7.512 1 97.81 219 CYS A CA 1
ATOM 1636 C C . CYS A 1 219 ? -8.797 18.578 -6.449 1 97.81 219 CYS A C 1
ATOM 1638 O O . CYS A 1 219 ? -9.773 17.875 -6.23 1 97.81 219 CYS A O 1
ATOM 1640 N N . LEU A 1 220 ? -8.531 19.703 -5.746 1 98.5 220 LEU A N 1
ATOM 1641 C CA . LEU A 1 220 ? -9.492 20.156 -4.75 1 98.5 220 LEU A CA 1
ATOM 1642 C C . LEU A 1 220 ? -10.852 20.422 -5.383 1 98.5 220 LEU A C 1
ATOM 1644 O O . LEU A 1 220 ? -11.875 19.938 -4.887 1 98.5 220 LEU A O 1
ATOM 1648 N N . LYS A 1 221 ? -10.867 21.094 -6.457 1 98.06 221 LYS A N 1
ATOM 1649 C CA . LYS A 1 221 ? -12.094 21.438 -7.16 1 98.06 221 LYS A CA 1
ATOM 1650 C C . LYS A 1 221 ? -12.836 20.188 -7.629 1 98.06 221 LYS A C 1
ATOM 1652 O O . LYS A 1 221 ? -14.031 20.031 -7.352 1 98.06 221 LYS A O 1
ATOM 1657 N N . HIS A 1 222 ? -12.172 19.281 -8.203 1 98.31 222 HIS A N 1
ATOM 1658 C CA . HIS A 1 222 ? -12.828 18.172 -8.891 1 98.31 222 HIS A CA 1
ATOM 1659 C C . HIS A 1 222 ? -13.18 17.047 -7.922 1 98.31 222 HIS A C 1
ATOM 1661 O O . HIS A 1 222 ? -14.164 16.328 -8.117 1 98.31 222 HIS A O 1
ATOM 1667 N N . SER A 1 223 ? -12.336 16.844 -6.895 1 98.69 223 SER A N 1
ATOM 1668 C CA . SER A 1 223 ? -12.719 15.852 -5.887 1 98.69 223 SER A CA 1
ATOM 1669 C C . SER A 1 223 ? -13.953 16.297 -5.113 1 98.69 223 SER A C 1
ATOM 1671 O O . SER A 1 223 ? -14.812 15.484 -4.777 1 98.69 223 SER A O 1
ATOM 1673 N N . PHE A 1 224 ? -14.055 17.625 -4.852 1 98.69 224 PHE A N 1
ATOM 1674 C CA . PHE A 1 224 ? -15.266 18.141 -4.215 1 98.69 224 PHE A CA 1
ATOM 1675 C C . PHE A 1 224 ? -16.469 17.953 -5.121 1 98.69 224 PHE A C 1
ATOM 1677 O O . PHE A 1 224 ? -17.547 17.562 -4.656 1 98.69 224 PHE A O 1
ATOM 1684 N N . ALA A 1 225 ? -16.281 18.281 -6.371 1 98.31 225 ALA A N 1
ATOM 1685 C CA . ALA A 1 225 ? -17.375 18.094 -7.324 1 98.31 225 ALA A CA 1
ATOM 1686 C C . ALA A 1 225 ? -17.828 16.625 -7.344 1 98.31 225 ALA A C 1
ATOM 1688 O O . ALA A 1 225 ? -19.031 16.344 -7.398 1 98.31 225 ALA A O 1
ATOM 1689 N N . ALA A 1 226 ? -16.875 15.727 -7.324 1 98.31 226 ALA A N 1
ATOM 1690 C CA . ALA A 1 226 ? -17.203 14.305 -7.297 1 98.31 226 ALA A CA 1
ATOM 1691 C C . ALA A 1 226 ? -17.953 13.93 -6.016 1 98.31 226 ALA A C 1
ATOM 1693 O O . ALA A 1 226 ? -18.859 13.109 -6.043 1 98.31 226 ALA A O 1
ATOM 1694 N N . TYR A 1 227 ? -17.516 14.484 -4.891 1 98.5 227 TYR A N 1
ATOM 1695 C CA . TYR A 1 227 ? -18.234 14.328 -3.631 1 98.5 227 TYR A CA 1
ATOM 1696 C C . TYR A 1 227 ? -19.688 14.758 -3.773 1 98.5 227 TYR A C 1
ATOM 1698 O O . TYR A 1 227 ? -20.609 14.07 -3.303 1 98.5 227 TYR A O 1
ATOM 1706 N N . GLY A 1 228 ? -19.922 15.828 -4.418 1 97.94 228 GLY A N 1
ATOM 1707 C CA . GLY A 1 228 ? -21.25 16.375 -4.605 1 97.94 228 GLY A CA 1
ATOM 1708 C C . GLY A 1 228 ? -22.141 15.5 -5.477 1 97.94 228 GLY A C 1
ATOM 1709 O O . GLY A 1 228 ? -23.359 15.586 -5.398 1 97.94 228 GLY A O 1
ATOM 1710 N N . ARG A 1 229 ? -21.562 14.695 -6.266 1 96.44 229 ARG A N 1
ATOM 1711 C CA . ARG A 1 229 ? -22.344 13.781 -7.094 1 96.44 229 ARG A CA 1
ATOM 1712 C C . ARG A 1 229 ? -22.891 12.617 -6.266 1 96.44 229 ARG A C 1
ATOM 1714 O O . ARG A 1 229 ? -23.906 12.016 -6.625 1 96.44 229 ARG A O 1
ATOM 1721 N N . ARG A 1 230 ? -22.219 12.375 -5.156 1 95.31 230 ARG A N 1
ATOM 1722 C CA . ARG A 1 230 ? -22.625 11.266 -4.305 1 95.31 230 ARG A CA 1
ATOM 1723 C C . ARG A 1 230 ? -23.562 11.742 -3.193 1 95.31 230 ARG A C 1
ATOM 1725 O O . ARG A 1 230 ? -24.375 10.969 -2.689 1 95.31 230 ARG A O 1
ATOM 1732 N N . VAL A 1 231 ? -23.312 12.898 -2.803 1 96.62 231 VAL A N 1
ATOM 1733 C CA . VAL A 1 231 ? -24.078 13.438 -1.686 1 96.62 231 VAL A CA 1
ATOM 1734 C C . VAL A 1 231 ? -24.969 14.57 -2.178 1 96.62 231 VAL A C 1
ATOM 1736 O O . VAL A 1 231 ? -24.484 15.641 -2.549 1 96.62 231 VAL A O 1
ATOM 1739 N N . ASP A 1 232 ? -26.234 14.406 -2.031 1 95 232 ASP A N 1
ATOM 1740 C CA . ASP A 1 232 ? -27.203 15.375 -2.541 1 95 232 ASP A CA 1
ATOM 1741 C C . ASP A 1 232 ? -27.203 16.641 -1.702 1 95 232 ASP A C 1
ATOM 1743 O O . ASP A 1 232 ? -27.156 16.594 -0.473 1 95 232 ASP A O 1
ATOM 1747 N N . GLY A 1 233 ? -27.234 17.734 -2.383 1 95.25 233 GLY A N 1
ATOM 1748 C CA . GLY A 1 233 ? -27.453 19.016 -1.736 1 95.25 233 GLY A CA 1
ATOM 1749 C C . GLY A 1 233 ? -26.234 19.547 -1.019 1 95.25 233 GLY A C 1
ATOM 1750 O O . GLY A 1 233 ? -26.328 20.375 -0.114 1 95.25 233 GLY A O 1
ATOM 1751 N N . VAL A 1 234 ? -25.125 19.125 -1.424 1 96.31 234 VAL A N 1
ATOM 1752 C CA . VAL A 1 234 ? -23.891 19.547 -0.76 1 96.31 234 VAL A CA 1
ATOM 1753 C C . VAL A 1 234 ? -23.562 20.984 -1.155 1 96.31 234 VAL A C 1
ATOM 1755 O O . VAL A 1 234 ? -23.734 21.375 -2.316 1 96.31 234 VAL A O 1
ATOM 1758 N N . ASP A 1 235 ? -23.156 21.766 -0.166 1 96.69 235 ASP A N 1
ATOM 1759 C CA . ASP A 1 235 ? -22.672 23.125 -0.355 1 96.69 235 ASP A CA 1
ATOM 1760 C C . ASP A 1 235 ? -21.328 23.328 0.344 1 96.69 235 ASP A C 1
ATOM 1762 O O . ASP A 1 235 ? -21.172 22.984 1.517 1 96.69 235 ASP A O 1
ATOM 1766 N N . PHE A 1 236 ? -20.391 23.891 -0.402 1 97.25 236 PHE A N 1
ATOM 1767 C CA . PHE A 1 236 ? -19.031 24.031 0.107 1 97.25 236 PHE A CA 1
ATOM 1768 C C . PHE A 1 236 ? -19 24.859 1.386 1 97.25 236 PHE A C 1
ATOM 1770 O O . PHE A 1 236 ? -18.188 24.609 2.281 1 97.25 236 PHE A O 1
ATOM 1777 N N . VAL A 1 237 ? -19.938 25.812 1.551 1 95.75 237 VAL A N 1
ATOM 1778 C CA . VAL A 1 237 ? -19.922 26.766 2.652 1 95.75 237 VAL A CA 1
ATOM 1779 C C . VAL A 1 237 ? -20.781 26.234 3.807 1 95.75 237 VAL A C 1
ATOM 1781 O O . VAL A 1 237 ? -20.359 26.297 4.969 1 95.75 237 VAL A O 1
ATOM 1784 N N . SER A 1 238 ? -21.906 25.719 3.529 1 96.44 238 SER A N 1
ATOM 1785 C CA . SER A 1 238 ? -22.891 25.5 4.59 1 96.44 238 SER A CA 1
ATOM 1786 C C . SER A 1 238 ? -22.891 24.047 5.059 1 96.44 238 SER A C 1
ATOM 1788 O O . SER A 1 238 ? -23.359 23.734 6.152 1 96.44 238 SER A O 1
ATOM 1790 N N . THR A 1 239 ? -22.344 23.141 4.289 1 98.06 239 THR A N 1
ATOM 1791 C CA . THR A 1 239 ? -22.438 21.719 4.625 1 98.06 239 THR A CA 1
ATOM 1792 C C . THR A 1 239 ? -21.406 21.359 5.695 1 98.06 239 THR A C 1
ATOM 1794 O O . THR A 1 239 ? -21.656 20.469 6.516 1 98.06 239 THR A O 1
ATOM 1797 N N . PHE A 1 240 ? -20.266 22.016 5.707 1 98.62 240 PHE A N 1
ATOM 1798 C CA . PHE A 1 240 ? -19.156 21.672 6.59 1 98.62 240 PHE A CA 1
ATOM 1799 C C . PHE A 1 240 ? -18.891 22.781 7.598 1 98.62 240 PHE A C 1
ATOM 1801 O O . PHE A 1 240 ? -18.688 23.938 7.215 1 98.62 240 PHE A O 1
ATOM 1808 N N . ASP A 1 241 ? -18.828 22.422 8.797 1 98.75 241 ASP A N 1
ATOM 1809 C CA . ASP A 1 241 ? -18.516 23.391 9.844 1 98.75 241 ASP A CA 1
ATOM 1810 C C . ASP A 1 241 ? -17.031 23.766 9.82 1 98.75 241 ASP A C 1
ATOM 1812 O O . ASP A 1 241 ? -16.672 24.891 10.156 1 98.75 241 ASP A O 1
ATOM 1816 N N . TYR A 1 242 ? -16.219 22.812 9.461 1 98.81 242 TYR A N 1
ATOM 1817 C CA . TYR A 1 242 ? -14.773 23.016 9.359 1 98.81 242 TYR A CA 1
ATOM 1818 C C . TYR A 1 242 ? -14.203 22.281 8.164 1 98.81 242 TYR A C 1
ATOM 1820 O O . TYR A 1 242 ? -14.852 21.375 7.613 1 98.81 242 TYR A O 1
ATOM 1828 N N . LEU A 1 243 ? -12.992 22.672 7.734 1 98.88 243 LEU A N 1
ATOM 1829 C CA . LEU A 1 243 ? -12.289 22.031 6.633 1 98.88 243 LEU A CA 1
ATOM 1830 C C . LEU A 1 243 ? -10.867 21.656 7.039 1 98.88 243 LEU A C 1
ATOM 1832 O O . LEU A 1 243 ? -10.141 22.5 7.586 1 98.88 243 LEU A O 1
ATOM 1836 N N . ALA A 1 244 ? -10.516 20.453 6.863 1 98.88 244 ALA A N 1
ATOM 1837 C CA . ALA A 1 244 ? -9.141 19.969 6.98 1 98.88 244 ALA A CA 1
ATOM 1838 C C . ALA A 1 244 ? -8.586 19.562 5.617 1 98.88 244 ALA A C 1
ATOM 1840 O O . ALA A 1 244 ? -9.016 18.578 5.031 1 98.88 244 ALA A O 1
ATOM 1841 N N . MET A 1 245 ? -7.633 20.297 5.133 1 98.75 245 MET A N 1
ATOM 1842 C CA . MET A 1 245 ? -7.074 20.047 3.807 1 98.75 245 MET A CA 1
ATOM 1843 C C . MET A 1 245 ? -5.598 19.672 3.896 1 98.75 245 MET A C 1
ATOM 1845 O O . MET A 1 245 ? -4.891 20.141 4.789 1 98.75 245 MET A O 1
ATOM 1849 N N . HIS A 1 246 ? -5.203 18.766 3.002 1 98.56 246 HIS A N 1
ATOM 1850 C CA . HIS A 1 246 ? -3.777 18.484 2.912 1 98.56 246 HIS A CA 1
ATOM 1851 C C . HIS A 1 246 ? -2.953 19.766 2.93 1 98.56 246 HIS A C 1
ATOM 1853 O O . HIS A 1 246 ? -3.238 20.703 2.18 1 98.56 246 HIS A O 1
ATOM 1859 N N . THR A 1 247 ? -1.861 19.781 3.744 1 97.88 247 THR A N 1
ATOM 1860 C CA . THR A 1 247 ? -1.15 21.016 4.016 1 97.88 247 THR A CA 1
ATOM 1861 C C . THR A 1 247 ? 0.335 20.875 3.701 1 97.88 247 THR A C 1
ATOM 1863 O O . THR A 1 247 ? 1.155 20.719 4.609 1 97.88 247 THR A O 1
ATOM 1866 N N . PRO A 1 248 ? 0.673 21.031 2.408 1 95.25 248 PRO A N 1
ATOM 1867 C CA . PRO A 1 248 ? 2.107 21.172 2.137 1 95.25 248 PRO A CA 1
ATOM 1868 C C . PRO A 1 248 ? 2.742 22.344 2.865 1 95.25 248 PRO A C 1
ATOM 1870 O O . PRO A 1 248 ? 3.863 22.234 3.367 1 95.25 248 PRO A O 1
ATOM 1873 N N . PHE A 1 249 ? 2.092 23.422 2.877 1 95.38 249 PHE A N 1
ATOM 1874 C CA . PHE A 1 249 ? 2.287 24.594 3.723 1 95.38 249 PHE A CA 1
ATOM 1875 C C . PHE A 1 249 ? 0.981 25.359 3.891 1 95.38 249 PHE A C 1
ATOM 1877 O O . PHE A 1 249 ? 0.092 25.281 3.043 1 95.38 249 PHE A O 1
ATOM 1884 N N . ALA A 1 250 ? 0.852 26.094 4.926 1 96.81 250 ALA A N 1
ATOM 1885 C CA . ALA A 1 250 ? -0.423 26.688 5.32 1 96.81 250 ALA A CA 1
ATOM 1886 C C . ALA A 1 250 ? -0.928 27.656 4.258 1 96.81 250 ALA A C 1
ATOM 1888 O O . ALA A 1 250 ? -2.133 27.75 4.016 1 96.81 250 ALA A O 1
ATOM 1889 N N . GLY A 1 251 ? -0.067 28.391 3.646 1 96.31 251 GLY A N 1
ATOM 1890 C CA . GLY A 1 251 ? -0.448 29.359 2.633 1 96.31 251 GLY A CA 1
ATOM 1891 C C . GLY A 1 251 ? -1.169 28.734 1.452 1 96.31 251 GLY A C 1
ATOM 1892 O O . GLY A 1 251 ? -2.031 29.375 0.839 1 96.31 251 GLY A O 1
ATOM 1893 N N . LEU A 1 252 ? -0.798 27.562 1.091 1 96.5 252 LEU A N 1
ATOM 1894 C CA . LEU A 1 252 ? -1.449 26.891 -0.021 1 96.5 252 LEU A CA 1
ATOM 1895 C C . LEU A 1 252 ? -2.896 26.547 0.322 1 96.5 252 LEU A C 1
ATOM 1897 O O . LEU A 1 252 ? -3.771 26.594 -0.546 1 96.5 252 LEU A O 1
ATOM 1901 N N . VAL A 1 253 ? -3.129 26.156 1.546 1 98.44 253 VAL A N 1
ATOM 1902 C CA . VAL A 1 253 ? -4.48 25.859 2.006 1 98.44 253 VAL A CA 1
ATOM 1903 C C . VAL A 1 253 ? -5.355 27.109 1.897 1 98.44 253 VAL A C 1
ATOM 1905 O O . VAL A 1 253 ? -6.5 27.031 1.444 1 98.44 253 VAL A O 1
ATOM 1908 N N . LYS A 1 254 ? -4.805 28.203 2.348 1 97.88 254 LYS A N 1
ATOM 1909 C CA . LYS A 1 254 ? -5.523 29.469 2.225 1 97.88 254 LYS A CA 1
ATOM 1910 C C . LYS A 1 254 ? -5.855 29.766 0.766 1 97.88 254 LYS A C 1
ATOM 1912 O O . LYS A 1 254 ? -6.98 30.172 0.45 1 97.88 254 LYS A O 1
ATOM 1917 N N . ALA A 1 255 ? -4.879 29.609 -0.117 1 96.56 255 ALA A N 1
ATOM 1918 C CA . ALA A 1 255 ? -5.086 29.844 -1.544 1 96.56 255 ALA A CA 1
ATOM 1919 C C . ALA A 1 255 ? -6.172 28.922 -2.098 1 96.56 255 ALA A C 1
ATOM 1921 O O . ALA A 1 255 ? -7 29.344 -2.908 1 96.56 255 ALA A O 1
ATOM 1922 N N . GLY A 1 256 ? -6.109 27.672 -1.728 1 98.06 256 GLY A N 1
ATOM 1923 C CA . GLY A 1 256 ? -7.121 26.719 -2.166 1 98.06 256 GLY A CA 1
ATOM 1924 C C . GLY A 1 256 ? -8.516 27.078 -1.707 1 98.06 256 GLY A C 1
ATOM 1925 O O . GLY A 1 256 ? -9.469 27.047 -2.494 1 98.06 256 GLY A O 1
ATOM 1926 N N . HIS A 1 257 ? -8.664 27.406 -0.429 1 98.56 257 HIS A N 1
ATOM 1927 C CA . HIS A 1 257 ? -9.945 27.844 0.111 1 98.56 257 HIS A CA 1
ATOM 1928 C C . HIS A 1 257 ? -10.484 29.062 -0.632 1 98.56 257 HIS A C 1
ATOM 1930 O O . HIS A 1 257 ? -11.656 29.094 -1.009 1 98.56 257 HIS A O 1
ATOM 1936 N N . ARG A 1 258 ? -9.617 30 -0.794 1 97.62 258 ARG A N 1
ATOM 1937 C CA . ARG A 1 258 ? -10.008 31.219 -1.488 1 97.62 258 ARG A CA 1
ATOM 1938 C C . ARG A 1 258 ? -10.5 30.922 -2.898 1 97.62 258 ARG A C 1
ATOM 1940 O O . ARG A 1 258 ? -11.508 31.484 -3.342 1 97.62 258 ARG A O 1
ATOM 1947 N N . LYS A 1 259 ? -9.797 30.109 -3.584 1 97.25 259 LYS A N 1
ATOM 1948 C CA . LYS A 1 259 ? -10.195 29.734 -4.938 1 97.25 259 LYS A CA 1
ATOM 1949 C C . LYS A 1 259 ? -11.578 29.094 -4.949 1 97.25 259 LYS A C 1
ATOM 1951 O O . LYS A 1 259 ? -12.43 29.453 -5.77 1 97.25 259 LYS A O 1
ATOM 1956 N N . MET A 1 260 ? -11.781 28.141 -4.055 1 98.19 260 MET A N 1
ATOM 1957 C CA . MET A 1 260 ? -13.062 27.453 -3.979 1 98.19 260 MET A CA 1
ATOM 1958 C C . MET A 1 260 ? -14.195 28.422 -3.656 1 98.19 260 MET A C 1
ATOM 1960 O O . MET A 1 260 ? -15.266 28.359 -4.258 1 98.19 260 MET A O 1
ATOM 1964 N N . MET A 1 261 ? -13.938 29.312 -2.707 1 97.94 261 MET A N 1
ATOM 1965 C CA . MET A 1 261 ? -14.945 30.297 -2.318 1 97.94 261 MET A CA 1
ATOM 1966 C C . MET A 1 261 ? -15.297 31.203 -3.49 1 97.94 261 MET A C 1
ATOM 1968 O O . MET A 1 261 ? -16.469 31.484 -3.734 1 97.94 261 MET A O 1
ATOM 1972 N N . ARG A 1 262 ? -14.367 31.625 -4.219 1 96.81 262 ARG A N 1
ATOM 1973 C CA . ARG A 1 262 ? -14.578 32.531 -5.352 1 96.81 262 ARG A CA 1
ATOM 1974 C C . ARG A 1 262 ? -15.383 31.844 -6.449 1 96.81 262 ARG A C 1
ATOM 1976 O O . ARG A 1 262 ? -16.234 32.469 -7.09 1 96.81 262 ARG A O 1
ATOM 1983 N N . GLU A 1 263 ? -15.102 30.641 -6.637 1 95.88 263 GLU A N 1
ATOM 1984 C CA . GLU A 1 263 ? -15.703 29.922 -7.754 1 95.88 263 GLU A CA 1
ATOM 1985 C C . GLU A 1 263 ? -17.109 29.422 -7.402 1 95.88 263 GLU A C 1
ATOM 1987 O O . GLU A 1 263 ? -17.969 29.312 -8.273 1 95.88 263 GLU A O 1
ATOM 1992 N N . LEU A 1 264 ? -17.328 29.141 -6.156 1 95.44 264 LEU A N 1
ATOM 1993 C CA . LEU A 1 264 ? -18.547 28.406 -5.812 1 95.44 264 LEU A CA 1
ATOM 1994 C C . LEU A 1 264 ? -19.547 29.312 -5.09 1 95.44 264 LEU A C 1
ATOM 1996 O O . LEU A 1 264 ? -20.719 28.969 -4.93 1 95.44 264 LEU A O 1
ATOM 2000 N N . THR A 1 265 ? -19.016 30.469 -4.691 1 91.62 265 THR A N 1
ATOM 2001 C CA . THR A 1 265 ? -19.891 31.312 -3.896 1 91.62 265 THR A CA 1
ATOM 2002 C C . THR A 1 265 ? -19.812 32.75 -4.375 1 91.62 265 THR A C 1
ATOM 2004 O O . THR A 1 265 ? -18.781 33.188 -4.891 1 91.62 265 THR A O 1
ATOM 2007 N N . PRO A 1 266 ? -20.922 33.562 -4.203 1 90.38 266 PRO A N 1
ATOM 2008 C CA . PRO A 1 266 ? -20.922 34.969 -4.543 1 90.38 266 PRO A CA 1
ATOM 2009 C C . PRO A 1 266 ? -20.359 35.844 -3.414 1 90.38 266 PRO A C 1
ATOM 2011 O O . PRO A 1 266 ? -20.766 37 -3.271 1 90.38 266 PRO A O 1
ATOM 2014 N N . CYS A 1 267 ? -19.391 35.5 -2.727 1 89.56 267 CYS A N 1
ATOM 2015 C CA . CYS A 1 267 ? -18.875 36.219 -1.568 1 89.56 267 CYS A CA 1
ATOM 2016 C C . CYS A 1 267 ? -17.766 37.188 -1.974 1 89.56 267 CYS A C 1
ATOM 2018 O O . CYS A 1 267 ? -17.094 36.969 -2.977 1 89.56 267 CYS A O 1
ATOM 2020 N N . ASP A 1 268 ? -17.641 38.281 -1.207 1 93.75 268 ASP A N 1
ATOM 2021 C CA . ASP A 1 268 ? -16.547 39.219 -1.445 1 93.75 268 ASP A CA 1
ATOM 2022 C C . ASP A 1 268 ? -15.297 38.812 -0.662 1 93.75 268 ASP A C 1
ATOM 2024 O O . ASP A 1 268 ? -15.289 37.781 0.015 1 93.75 268 ASP A O 1
ATOM 2028 N N . VAL A 1 269 ? -14.344 39.562 -0.766 1 95.25 269 VAL A N 1
ATOM 2029 C CA . VAL A 1 269 ? -13.023 39.219 -0.237 1 95.25 269 VAL A CA 1
ATOM 2030 C C . VAL A 1 269 ? -13.078 39.156 1.288 1 95.25 269 VAL A C 1
ATOM 2032 O O . VAL A 1 269 ? -12.461 38.281 1.903 1 95.25 269 VAL A O 1
ATOM 2035 N N . ASP A 1 270 ? -13.766 40.062 1.899 1 96.94 270 ASP A N 1
ATOM 2036 C CA . ASP A 1 270 ? -13.859 40.094 3.355 1 96.94 270 ASP A CA 1
ATOM 2037 C C . ASP A 1 270 ? -14.594 38.875 3.893 1 96.94 270 ASP A C 1
ATOM 2039 O O . ASP A 1 270 ? -14.227 38.312 4.934 1 96.94 270 ASP A O 1
ATOM 2043 N N . GLU A 1 271 ? -15.594 38.5 3.219 1 96.88 271 GLU A N 1
ATOM 2044 C CA . GLU A 1 271 ? -16.344 37.312 3.594 1 96.88 271 GLU A CA 1
ATOM 2045 C C . GLU A 1 271 ? -15.492 36.062 3.461 1 96.88 271 GLU A C 1
ATOM 2047 O O . GLU A 1 271 ? -15.578 35.156 4.285 1 96.88 271 GLU A O 1
ATOM 2052 N N . ILE A 1 272 ? -14.719 36.031 2.465 1 97.75 272 ILE A N 1
ATOM 2053 C CA . ILE A 1 272 ? -13.828 34.906 2.23 1 97.75 272 ILE A CA 1
ATOM 2054 C C . ILE A 1 272 ? -12.812 34.812 3.367 1 97.75 272 ILE A C 1
ATOM 2056 O O . ILE A 1 272 ? -12.57 33.719 3.895 1 97.75 272 ILE A O 1
ATOM 2060 N N . GLU A 1 273 ? -12.242 35.906 3.775 1 97.5 273 GLU A N 1
ATOM 2061 C CA . GLU A 1 273 ? -11.258 35.938 4.855 1 97.5 273 GLU A CA 1
ATOM 2062 C C . GLU A 1 273 ? -11.891 35.531 6.184 1 97.5 273 GLU A C 1
ATOM 2064 O O . GLU A 1 273 ? -11.266 34.844 6.992 1 97.5 273 GLU A O 1
ATOM 2069 N N . ALA A 1 274 ? -13.094 36 6.402 1 97.94 274 ALA A N 1
ATOM 2070 C CA . ALA A 1 274 ? -13.805 35.656 7.625 1 97.94 274 ALA A CA 1
ATOM 2071 C C . ALA A 1 274 ? -14.094 34.156 7.672 1 97.94 274 ALA A C 1
ATOM 2073 O O . ALA A 1 274 ? -13.992 33.531 8.727 1 97.94 274 ALA A O 1
ATOM 2074 N N . ASP A 1 275 ? -14.516 33.656 6.535 1 98.25 275 ASP A N 1
ATOM 2075 C CA . ASP A 1 275 ? -14.797 32.219 6.461 1 98.25 275 ASP A CA 1
ATOM 2076 C C . ASP A 1 275 ? -13.523 31.406 6.676 1 98.25 275 ASP A C 1
ATOM 2078 O O . ASP A 1 275 ? -13.555 30.375 7.367 1 98.25 275 ASP A O 1
ATOM 2082 N N . PHE A 1 276 ? -12.453 31.828 6.039 1 98.44 276 PHE A N 1
ATOM 2083 C CA . PHE A 1 276 ? -11.172 31.172 6.242 1 98.44 276 PHE A CA 1
ATOM 2084 C C . PHE A 1 276 ? -10.812 31.125 7.723 1 98.44 276 PHE A C 1
ATOM 2086 O O . PHE A 1 276 ? -10.383 30.078 8.234 1 98.44 276 PHE A O 1
ATOM 2093 N N . GLY A 1 277 ? -10.938 32.219 8.398 1 98.31 277 GLY A N 1
ATOM 2094 C CA . GLY A 1 277 ? -10.648 32.312 9.812 1 98.31 277 GLY A CA 1
ATOM 2095 C C . GLY A 1 277 ? -11.492 31.375 10.656 1 98.31 277 GLY A C 1
ATOM 2096 O O . GLY A 1 277 ? -11.008 30.797 11.633 1 98.31 277 GLY A O 1
ATOM 2097 N N . ARG A 1 278 ? -12.664 31.188 10.234 1 98.06 278 ARG A N 1
ATOM 2098 C CA . ARG A 1 278 ? -13.617 30.422 11.023 1 98.06 278 ARG A CA 1
ATOM 2099 C C . ARG A 1 278 ? -13.492 28.938 10.742 1 98.06 278 ARG A C 1
ATOM 2101 O O . ARG A 1 278 ? -13.406 28.125 11.672 1 98.06 278 ARG A O 1
ATOM 2108 N N . ARG A 1 279 ? -13.43 28.547 9.453 1 98.56 279 ARG A N 1
ATOM 2109 C CA . ARG A 1 279 ? -13.656 27.141 9.125 1 98.56 279 ARG A CA 1
ATOM 2110 C C . ARG A 1 279 ? -12.344 26.438 8.789 1 98.56 279 ARG A C 1
ATOM 2112 O O . ARG A 1 279 ? -12.258 25.219 8.852 1 98.56 279 ARG A O 1
ATOM 2119 N N . VAL A 1 280 ? -11.242 27.188 8.453 1 98.88 280 VAL A N 1
ATOM 2120 C CA . VAL A 1 280 ? -10.047 26.547 7.922 1 98.88 280 VAL A CA 1
ATOM 2121 C C . VAL A 1 280 ? -8.867 26.781 8.859 1 98.88 280 VAL A C 1
ATOM 2123 O O . VAL A 1 280 ? -8.102 25.859 9.156 1 98.88 280 VAL A O 1
ATOM 2126 N N . LYS A 1 281 ? -8.727 28.016 9.414 1 98.69 281 LYS A N 1
ATOM 2127 C CA . LYS A 1 281 ? -7.566 28.422 10.203 1 98.69 281 LYS A CA 1
ATOM 2128 C C . LYS A 1 281 ? -7.355 27.484 11.398 1 98.69 281 LYS A C 1
ATOM 2130 O O . LYS A 1 281 ? -6.219 27.172 11.75 1 98.69 281 LYS A O 1
ATOM 2135 N N . PRO A 1 282 ? -8.453 26.984 12.023 1 98.75 282 PRO A N 1
ATOM 2136 C CA . PRO A 1 282 ? -8.266 26.062 13.141 1 98.75 282 PRO A CA 1
ATOM 2137 C C . PRO A 1 282 ? -7.516 24.797 12.727 1 98.75 282 PRO A C 1
ATOM 2139 O O . PRO A 1 282 ? -6.895 24.141 13.57 1 98.75 282 PRO A O 1
ATOM 2142 N N . SER A 1 283 ? -7.516 24.422 11.453 1 98.88 283 SER A N 1
ATOM 2143 C CA . SER A 1 283 ? -6.859 23.203 10.969 1 98.88 283 SER A CA 1
ATOM 2144 C C . SER A 1 283 ? -5.363 23.422 10.789 1 98.88 283 SER A C 1
ATOM 2146 O O . SER A 1 283 ? -4.609 22.469 10.578 1 98.88 283 SER A O 1
ATOM 2148 N N . LEU A 1 284 ? -4.832 24.641 10.914 1 98.69 284 LEU A N 1
ATOM 2149 C CA . LEU A 1 284 ? -3.488 24.984 10.461 1 98.69 284 LEU A CA 1
ATOM 2150 C C . LEU A 1 284 ? -2.539 25.156 11.641 1 98.69 284 LEU A C 1
ATOM 2152 O O . LEU A 1 284 ? -1.327 25.281 11.453 1 98.69 284 LEU A O 1
ATOM 2156 N N . GLN A 1 285 ? -3.049 25.094 12.859 1 98.19 285 GLN A N 1
ATOM 2157 C CA . GLN A 1 285 ? -2.191 25.328 14.016 1 98.19 285 GLN A CA 1
ATOM 2158 C C . GLN A 1 285 ? -1.091 24.281 14.109 1 98.19 285 GLN A C 1
ATOM 2160 O O . GLN A 1 285 ? 0.093 24.609 14.172 1 98.19 285 GLN A O 1
ATOM 2165 N N . TYR A 1 286 ? -1.465 23.047 14.133 1 98.5 286 TYR A N 1
ATOM 2166 C CA . TYR A 1 286 ? -0.476 21.984 14.289 1 98.5 286 TYR A CA 1
ATOM 2167 C C . TYR A 1 286 ? 0.387 21.859 13.039 1 98.5 286 TYR A C 1
ATOM 2169 O O . TYR A 1 286 ? 1.612 21.75 13.133 1 98.5 286 TYR A O 1
ATOM 2177 N N . PRO A 1 287 ? -0.183 21.906 11.836 1 98.38 287 PRO A N 1
ATOM 2178 C CA . PRO A 1 287 ? 0.679 21.859 10.648 1 98.38 287 PRO A CA 1
ATOM 2179 C C . PRO A 1 287 ? 1.704 22.984 10.617 1 98.38 287 PRO A C 1
ATOM 2181 O O . PRO A 1 287 ? 2.816 22.797 10.117 1 98.38 287 PRO A O 1
ATOM 2184 N N . SER A 1 288 ? 1.356 24.156 11.117 1 97.81 288 SER A N 1
ATOM 2185 C CA . SER A 1 288 ? 2.287 25.281 11.109 1 97.81 288 SER A CA 1
ATOM 2186 C C . SER A 1 288 ? 3.422 25.062 12.102 1 97.81 288 SER A C 1
ATOM 2188 O O . SER A 1 288 ? 4.469 25.703 12.008 1 97.81 288 SER A O 1
ATOM 2190 N N . LEU A 1 289 ? 3.234 24.172 13.039 1 97.69 289 LEU A N 1
ATOM 2191 C CA . LEU A 1 289 ? 4.246 23.875 14.047 1 97.69 289 LEU A CA 1
ATOM 2192 C C . LEU A 1 289 ? 5.129 22.703 13.602 1 97.69 289 LEU A C 1
ATOM 2194 O O . LEU A 1 289 ? 6.293 22.625 14 1 97.69 289 LEU A O 1
ATOM 2198 N N . VAL A 1 290 ? 4.582 21.844 12.812 1 97.81 290 VAL A N 1
ATOM 2199 C CA . VAL A 1 290 ? 5.258 20.578 12.516 1 97.81 290 VAL A CA 1
ATOM 2200 C C . VAL A 1 290 ? 5.855 20.641 11.109 1 97.81 290 VAL A C 1
ATOM 2202 O O . VAL A 1 290 ? 6.953 20.125 10.875 1 97.81 290 VAL A O 1
ATOM 2205 N N . GLY A 1 291 ? 5.172 21.234 10.195 1 97.44 291 GLY A N 1
ATOM 2206 C CA . GLY A 1 291 ? 5.504 21.156 8.781 1 97.44 291 GLY A CA 1
ATOM 2207 C C . GLY A 1 291 ? 4.762 20.047 8.055 1 97.44 291 GLY A C 1
ATOM 2208 O O . GLY A 1 291 ? 3.891 19.406 8.625 1 97.44 291 GLY A O 1
ATOM 2209 N N . ASN A 1 292 ? 5.078 19.875 6.781 1 96.25 292 ASN A N 1
ATOM 2210 C CA . ASN A 1 292 ? 4.422 18.875 5.949 1 96.25 292 ASN A CA 1
ATOM 2211 C C . ASN A 1 292 ? 4.773 17.453 6.398 1 96.25 292 ASN A C 1
ATOM 2213 O O . ASN A 1 292 ? 5.922 17.016 6.273 1 96.25 292 ASN A O 1
ATOM 2217 N N . LEU A 1 293 ? 3.758 16.766 6.805 1 96.88 293 LEU A N 1
ATOM 2218 C CA . LEU A 1 293 ? 3.93 15.383 7.219 1 96.88 293 LEU A CA 1
ATOM 2219 C C . LEU A 1 293 ? 3.508 14.422 6.109 1 96.88 293 LEU A C 1
ATOM 2221 O O . LEU A 1 293 ? 3.031 13.32 6.383 1 96.88 293 LEU A O 1
ATOM 2225 N N . CYS A 1 294 ? 3.523 14.828 4.941 1 95.88 294 CYS A N 1
ATOM 2226 C CA . CYS A 1 294 ? 3.16 14.023 3.783 1 95.88 294 CYS A CA 1
ATOM 2227 C C . CYS A 1 294 ? 1.763 13.438 3.941 1 95.88 294 CYS A C 1
ATOM 2229 O O . CYS A 1 294 ? 0.798 14.172 4.164 1 95.88 294 CYS A O 1
ATOM 2231 N N . SER A 1 295 ? 1.676 12.125 3.99 1 96.75 295 SER A N 1
ATOM 2232 C CA . SER A 1 295 ? 0.346 11.523 3.992 1 96.75 295 SER A CA 1
ATOM 2233 C C . SER A 1 295 ? -0.334 11.695 5.348 1 96.75 295 SER A C 1
ATOM 2235 O O . SER A 1 295 ? -1.543 11.492 5.469 1 96.75 295 SER A O 1
ATOM 2237 N N . GLY A 1 296 ? 0.368 12.125 6.367 1 98.25 296 GLY A N 1
ATOM 2238 C CA . GLY A 1 296 ? -0.215 12.375 7.672 1 98.25 296 GLY A CA 1
ATOM 2239 C C . GLY A 1 296 ? -0.776 13.781 7.812 1 98.25 296 GLY A C 1
ATOM 2240 O O . GLY A 1 296 ? -1.46 14.086 8.789 1 98.25 296 GLY A O 1
ATOM 2241 N N . SER A 1 297 ? -0.576 14.578 6.816 1 97.88 297 SER A N 1
ATOM 2242 C CA . SER A 1 297 ? -0.854 16 6.883 1 97.88 297 SER A CA 1
ATOM 2243 C C . SER A 1 297 ? -2.324 16.266 7.191 1 97.88 297 SER A C 1
ATOM 2245 O O . SER A 1 297 ? -2.645 17.047 8.086 1 97.88 297 SER A O 1
ATOM 2247 N N . VAL A 1 298 ? -3.223 15.648 6.5 1 98.62 298 VAL A N 1
ATOM 2248 C CA . VAL A 1 298 ? -4.645 15.945 6.633 1 98.62 298 VAL A CA 1
ATOM 2249 C C . VAL A 1 298 ? -5.137 15.508 8.008 1 98.62 298 VAL A C 1
ATOM 2251 O O . VAL A 1 298 ? -6.012 16.156 8.594 1 98.62 298 VAL A O 1
ATOM 2254 N N . TYR A 1 299 ? -4.559 14.523 8.555 1 98.88 299 TYR A N 1
ATOM 2255 C CA . TYR A 1 299 ? -4.98 14.016 9.859 1 98.88 299 TYR A CA 1
ATOM 2256 C C . TYR A 1 299 ? -4.391 14.852 10.984 1 98.88 299 TYR A C 1
ATOM 2258 O O . TYR A 1 299 ? -5.008 15.008 12.039 1 98.88 299 TYR A O 1
ATOM 2266 N N . LEU A 1 300 ? -3.184 15.359 10.719 1 98.81 300 LEU A N 1
ATOM 2267 C CA . LEU A 1 300 ? -2.668 16.359 11.648 1 98.81 300 LEU A CA 1
ATOM 2268 C C . LEU A 1 300 ? -3.584 17.578 11.688 1 98.81 300 LEU A C 1
ATOM 2270 O O . LEU A 1 300 ? -3.811 18.156 12.758 1 98.81 300 LEU A O 1
ATOM 2274 N N . SER A 1 301 ? -4.105 17.984 10.555 1 98.88 301 SER A N 1
ATOM 2275 C CA . SER A 1 301 ? -5.051 19.078 10.461 1 98.88 301 SER A CA 1
ATOM 2276 C C . SER A 1 301 ? -6.328 18.797 11.234 1 98.88 301 SER A C 1
ATOM 2278 O O . SER A 1 301 ? -6.891 19.688 11.875 1 98.88 301 SER A O 1
ATOM 2280 N N . LEU A 1 302 ? -6.797 17.578 11.188 1 98.94 302 LEU A N 1
ATOM 2281 C CA . LEU A 1 302 ? -7.973 17.172 11.953 1 98.94 302 LEU A CA 1
ATOM 2282 C C . LEU A 1 302 ? -7.727 17.328 13.453 1 98.94 302 LEU A C 1
ATOM 2284 O O . LEU A 1 302 ? -8.57 17.859 14.172 1 98.94 302 LEU A O 1
ATOM 2288 N N . CYS A 1 303 ? -6.551 16.844 13.898 1 98.81 303 CYS A N 1
ATOM 2289 C CA . CYS A 1 303 ? -6.184 17.016 15.297 1 98.81 303 CYS A CA 1
ATOM 2290 C C . CYS A 1 303 ? -6.172 18.484 15.688 1 98.81 303 CYS A C 1
ATOM 2292 O O . CYS A 1 303 ? -6.629 18.844 16.781 1 98.81 303 CYS A O 1
ATOM 2294 N N . SER A 1 304 ? -5.637 19.266 14.812 1 98.69 304 SER A N 1
ATOM 2295 C CA . SER A 1 304 ? -5.559 20.703 15.039 1 98.69 304 SER A CA 1
ATOM 2296 C C . SER A 1 304 ? -6.945 21.297 15.234 1 98.69 304 SER A C 1
ATOM 2298 O O . SER A 1 304 ? -7.152 22.109 16.156 1 98.69 304 SER A O 1
ATOM 2300 N N . ILE A 1 305 ? -7.891 20.938 14.406 1 98.81 305 ILE A N 1
ATOM 2301 C CA . ILE A 1 305 ? -9.25 21.453 14.5 1 98.81 305 ILE A CA 1
ATOM 2302 C C . ILE A 1 305 ? -9.836 21.109 15.875 1 98.81 305 ILE A C 1
ATOM 2304 O O . ILE A 1 305 ? -10.344 21.984 16.578 1 98.81 305 ILE A O 1
ATOM 2308 N N . ILE A 1 306 ? -9.773 19.891 16.25 1 98.69 306 ILE A N 1
ATOM 2309 C CA . ILE A 1 306 ? -10.406 19.406 17.469 1 98.69 306 ILE A CA 1
ATOM 2310 C C . ILE A 1 306 ? -9.812 20.109 18.688 1 98.69 306 ILE A C 1
ATOM 2312 O O . ILE A 1 306 ? -10.547 20.562 19.562 1 98.69 306 ILE A O 1
ATOM 2316 N N . ASP A 1 307 ? -8.5 20.234 18.688 1 97.69 307 ASP A N 1
ATOM 2317 C CA . ASP A 1 307 ? -7.828 20.797 19.844 1 97.69 307 ASP A CA 1
ATOM 2318 C C . ASP A 1 307 ? -8.031 22.312 19.906 1 97.69 307 ASP A C 1
ATOM 2320 O O . ASP A 1 307 ? -7.949 22.922 20.969 1 97.69 307 ASP A O 1
ATOM 2324 N N . THR A 1 308 ? -8.227 22.922 18.75 1 97.12 308 THR A N 1
ATOM 2325 C CA . THR A 1 308 ? -8.375 24.375 18.703 1 97.12 308 THR A CA 1
ATOM 2326 C C . THR A 1 308 ? -9.805 24.781 19.016 1 97.12 308 THR A C 1
ATOM 2328 O O . THR A 1 308 ? -10.031 25.703 19.812 1 97.12 308 THR A O 1
ATOM 2331 N N . ILE A 1 309 ? -10.758 24.109 18.438 1 97.56 309 ILE A N 1
ATOM 2332 C CA . ILE A 1 309 ? -12.148 24.547 18.516 1 97.56 309 ILE A CA 1
ATOM 2333 C C . ILE A 1 309 ? -12.82 23.922 19.734 1 97.56 309 ILE A C 1
ATOM 2335 O O . ILE A 1 309 ? -13.766 24.469 20.297 1 97.56 309 ILE A O 1
ATOM 2339 N N . LYS A 1 310 ? -12.422 22.719 20.156 1 97.12 310 LYS A N 1
ATOM 2340 C CA . LYS A 1 310 ? -13.062 21.969 21.234 1 97.12 310 LYS A CA 1
ATOM 2341 C C . LYS A 1 310 ? -14.578 21.969 21.078 1 97.12 310 LYS A C 1
ATOM 2343 O O . LYS A 1 310 ? -15.297 22.516 21.922 1 97.12 310 LYS A O 1
ATOM 2348 N N . PRO A 1 311 ? -14.969 21.234 20.031 1 97.31 311 PRO A N 1
ATOM 2349 C CA . PRO A 1 311 ? -16.391 21.297 19.703 1 97.31 311 PRO A CA 1
ATOM 2350 C C . PRO A 1 311 ? -17.297 20.844 20.859 1 97.31 311 PRO A C 1
ATOM 2352 O O . PRO A 1 311 ? -17.047 19.797 21.453 1 97.31 311 PRO A O 1
ATOM 2355 N N . GLU A 1 312 ? -18.359 21.578 21.125 1 97.12 312 GLU A N 1
ATOM 2356 C CA . GLU A 1 312 ? -19.344 21.297 22.172 1 97.12 312 GLU A CA 1
ATOM 2357 C C . GLU A 1 312 ? -20.578 20.625 21.594 1 97.12 312 GLU A C 1
ATOM 2359 O O . GLU A 1 312 ? -21.438 20.156 22.344 1 97.12 312 GLU A O 1
ATOM 2364 N N . ARG A 1 313 ? -20.672 20.656 20.359 1 97.5 313 ARG A N 1
ATOM 2365 C CA . ARG A 1 313 ? -21.75 19.984 19.625 1 97.5 313 ARG A CA 1
ATOM 2366 C C . ARG A 1 313 ? -21.203 19.281 18.391 1 97.5 313 ARG A C 1
ATOM 2368 O O . ARG A 1 313 ? -20.031 19.453 18.031 1 97.5 313 ARG A O 1
ATOM 2375 N N . SER A 1 314 ? -22.078 18.516 17.781 1 97.75 314 SER A N 1
ATOM 2376 C CA . SER A 1 314 ? -21.703 17.828 16.562 1 97.75 314 SER A CA 1
ATOM 2377 C C . SER A 1 314 ? -21.359 18.812 15.453 1 97.75 314 SER A C 1
ATOM 2379 O O . SER A 1 314 ? -22.047 19.828 15.281 1 97.75 314 SER A O 1
ATOM 2381 N N . ALA A 1 315 ? -20.297 18.547 14.789 1 98.44 315 ALA A N 1
ATOM 2382 C CA . ALA A 1 315 ? -19.812 19.375 13.68 1 98.44 315 ALA A CA 1
ATOM 2383 C C . ALA A 1 315 ? -19.266 18.5 12.555 1 98.44 315 ALA A C 1
ATOM 2385 O O . ALA A 1 315 ? -18.547 17.531 12.805 1 98.44 315 ALA A O 1
ATOM 2386 N N . ARG A 1 316 ? -19.641 18.828 11.367 1 98.69 316 ARG A N 1
ATOM 2387 C CA . ARG A 1 316 ? -19.141 18.078 10.219 1 98.69 316 ARG A CA 1
ATOM 2388 C C . ARG A 1 316 ? -17.859 18.703 9.68 1 98.69 316 ARG A C 1
ATOM 2390 O O . ARG A 1 316 ? -17.781 19.922 9.508 1 98.69 316 ARG A O 1
ATOM 2397 N N . VAL A 1 317 ? -16.875 17.922 9.469 1 98.94 317 VAL A N 1
ATOM 2398 C CA . VAL A 1 317 ? -15.602 18.359 8.914 1 98.94 317 VAL A CA 1
ATOM 2399 C C . VAL A 1 317 ? -15.438 17.812 7.496 1 98.94 317 VAL A C 1
ATOM 2401 O O . VAL A 1 317 ? -15.578 16.609 7.262 1 98.94 317 VAL A O 1
ATOM 2404 N N . GLY A 1 318 ? -15.273 18.688 6.516 1 98.88 318 GLY A N 1
ATOM 2405 C CA . GLY A 1 318 ? -14.805 18.281 5.199 1 98.88 318 GLY A CA 1
ATOM 2406 C C . GLY A 1 318 ? -13.312 18.047 5.141 1 98.88 318 GLY A C 1
ATOM 2407 O O . GLY A 1 318 ? -12.523 18.875 5.621 1 98.88 318 GLY A O 1
ATOM 2408 N N . MET A 1 319 ? -12.914 16.953 4.602 1 98.88 319 MET A N 1
ATOM 2409 C CA . MET A 1 319 ? -11.516 16.562 4.516 1 98.88 319 MET A CA 1
ATOM 2410 C C . MET A 1 319 ? -11.062 16.469 3.062 1 98.88 319 MET A C 1
ATOM 2412 O O . MET A 1 319 ? -11.727 15.844 2.238 1 98.88 319 MET A O 1
ATOM 2416 N N . PHE A 1 320 ? -9.945 17.094 2.711 1 98.88 320 PHE A N 1
ATOM 2417 C CA . PHE A 1 320 ? -9.352 17.016 1.382 1 98.88 320 PHE A CA 1
ATOM 2418 C C . PHE A 1 320 ? -7.941 16.438 1.454 1 98.88 320 PHE A C 1
ATOM 2420 O O . PHE A 1 320 ? -7.055 17.047 2.061 1 98.88 320 PHE A O 1
ATOM 2427 N N . SER A 1 321 ? -7.754 15.266 0.909 1 98.75 321 SER A N 1
ATOM 2428 C CA . SER A 1 321 ? -6.449 14.625 0.808 1 98.75 321 SER A CA 1
ATOM 2429 C C . SER A 1 321 ? -5.902 14.703 -0.613 1 98.75 321 SER A C 1
ATOM 2431 O O . SER A 1 321 ? -6.656 14.57 -1.581 1 98.75 321 SER A O 1
ATOM 2433 N N . TYR A 1 322 ? -4.602 14.945 -0.723 1 97.69 322 TYR A N 1
ATOM 2434 C CA . TYR A 1 322 ? -3.922 15.07 -2.008 1 97.69 322 TYR A CA 1
ATOM 2435 C C . TYR A 1 322 ? -2.518 14.484 -1.941 1 97.69 322 TYR A C 1
ATOM 2437 O O . TYR A 1 322 ? -1.836 14.602 -0.92 1 97.69 322 TYR A O 1
ATOM 2445 N N . GLY A 1 323 ? -2.127 13.805 -3.018 1 96.25 323 GLY A N 1
ATOM 2446 C CA . GLY A 1 323 ? -0.754 13.367 -3.195 1 96.25 323 GLY A CA 1
ATOM 2447 C C . GLY A 1 323 ? -0.228 13.594 -4.598 1 96.25 323 GLY A C 1
ATOM 2448 O O . GLY A 1 323 ? -0.941 13.375 -5.578 1 96.25 323 GLY A O 1
ATOM 2449 N N . SER A 1 324 ? 1.06 13.984 -4.668 1 91.56 324 SER A N 1
ATOM 2450 C CA . SER A 1 324 ? 1.714 14.195 -5.957 1 91.56 324 SER A CA 1
ATOM 2451 C C . SER A 1 324 ? 1.662 12.938 -6.816 1 91.56 324 SER A C 1
ATOM 2453 O O . SER A 1 324 ? 1.365 11.852 -6.316 1 91.56 324 SER A O 1
ATOM 2455 N N . GLY A 1 325 ? 2.102 13.039 -8.203 1 87.31 325 GLY A N 1
ATOM 2456 C CA . GLY A 1 325 ? 1.67 11.969 -9.086 1 87.31 325 GLY A CA 1
ATOM 2457 C C . GLY A 1 325 ? 0.166 11.914 -9.273 1 87.31 325 GLY A C 1
ATOM 2458 O O . GLY A 1 325 ? -0.331 11.25 -10.18 1 87.31 325 GLY A O 1
ATOM 2459 N N . CYS A 1 326 ? -0.555 12.43 -8.539 1 89.38 326 CYS A N 1
ATOM 2460 C CA . CYS A 1 326 ? -1.834 13.117 -8.391 1 89.38 326 CYS A CA 1
ATOM 2461 C C . CYS A 1 326 ? -2.93 12.141 -7.977 1 89.38 326 CYS A C 1
ATOM 2463 O O . CYS A 1 326 ? -3.385 11.328 -8.781 1 89.38 326 CYS A O 1
ATOM 2465 N N . SER A 1 327 ? -3.191 12.023 -6.859 1 95.75 327 SER A N 1
ATOM 2466 C CA . SER A 1 327 ? -4.34 11.344 -6.266 1 95.75 327 SER A CA 1
ATOM 2467 C C . SER A 1 327 ? -4.996 12.203 -5.191 1 95.75 327 SER A C 1
ATOM 2469 O O . SER A 1 327 ? -4.305 12.859 -4.402 1 95.75 327 SER A O 1
ATOM 2471 N N . SER A 1 328 ? -6.293 12.266 -5.246 1 98.31 328 SER A N 1
ATOM 2472 C CA . SER A 1 328 ? -6.969 13.109 -4.27 1 98.31 328 SER A CA 1
ATOM 2473 C C . SER A 1 328 ? -8.352 12.562 -3.92 1 98.31 328 SER A C 1
ATOM 2475 O O . SER A 1 328 ? -8.906 11.758 -4.664 1 98.31 328 SER A O 1
ATOM 2477 N N . GLU A 1 329 ? -8.797 13.016 -2.844 1 98.75 329 GLU A N 1
ATOM 2478 C CA . GLU A 1 329 ? -10.094 12.594 -2.332 1 98.75 329 GLU A CA 1
ATOM 2479 C C . GLU A 1 329 ? -10.688 13.641 -1.394 1 98.75 329 GLU A C 1
ATOM 2481 O O . GLU A 1 329 ? -9.969 14.227 -0.576 1 98.75 329 GLU A O 1
ATOM 2486 N N . PHE A 1 330 ? -11.922 14.008 -1.631 1 98.88 330 PHE A N 1
ATOM 2487 C CA . PHE A 1 330 ? -12.711 14.789 -0.681 1 98.88 330 PHE A CA 1
ATOM 2488 C C . PHE A 1 330 ? -13.695 13.891 0.061 1 98.88 330 PHE A C 1
ATOM 2490 O O . PHE A 1 330 ? -14.43 13.117 -0.56 1 98.88 330 PHE A O 1
ATOM 2497 N N . PHE A 1 331 ? -13.688 13.906 1.345 1 98.81 331 PHE A N 1
ATOM 2498 C CA . PHE A 1 331 ? -14.578 13.109 2.18 1 98.81 331 PHE A CA 1
ATOM 2499 C C . PHE A 1 331 ? -14.93 13.852 3.463 1 98.81 331 PHE A C 1
ATOM 2501 O O . PHE A 1 331 ? -14.562 15.016 3.635 1 98.81 331 PHE A O 1
ATOM 2508 N N . SER A 1 332 ? -15.82 13.234 4.336 1 98.81 332 SER A N 1
ATOM 2509 C CA . SER A 1 332 ? -16.281 13.984 5.5 1 98.81 332 SER A CA 1
ATOM 2510 C C . SER A 1 332 ? -16.562 13.062 6.676 1 98.81 332 SER A C 1
ATOM 2512 O O . SER A 1 332 ? -16.672 11.844 6.508 1 98.81 332 SER A O 1
ATOM 2514 N N . GLY A 1 333 ? -16.578 13.633 7.766 1 98.56 333 GLY A N 1
ATOM 2515 C CA . GLY A 1 333 ? -16.984 13 9.008 1 98.56 333 GLY A CA 1
ATOM 2516 C C . GLY A 1 333 ? -17.484 13.992 10.047 1 98.56 333 GLY A C 1
ATOM 2517 O O . GLY A 1 333 ? -17.5 15.195 9.797 1 98.56 333 GLY A O 1
ATOM 2518 N N . VAL A 1 334 ? -17.922 13.438 11.164 1 98.62 334 VAL A N 1
ATOM 2519 C CA . VAL A 1 334 ? -18.531 14.266 12.195 1 98.62 334 VAL A CA 1
ATOM 2520 C C . VAL A 1 334 ? -17.75 14.133 13.5 1 98.62 334 VAL A C 1
ATOM 2522 O O . VAL A 1 334 ? -17.438 13.023 13.938 1 98.62 334 VAL A O 1
ATOM 2525 N N . ILE A 1 335 ? -17.406 15.273 14.086 1 98.69 335 ILE A N 1
ATOM 2526 C CA . ILE A 1 335 ? -16.75 15.328 15.391 1 98.69 335 ILE A CA 1
ATOM 2527 C C . ILE A 1 335 ? -17.703 15.914 16.422 1 98.69 335 ILE A C 1
ATOM 2529 O O . ILE A 1 335 ? -18.797 16.375 16.078 1 98.69 335 ILE A O 1
ATOM 2533 N N . GLY A 1 336 ? -17.312 15.875 17.719 1 97.88 336 GLY A N 1
ATOM 2534 C CA . GLY A 1 336 ? -18.141 16.375 18.812 1 97.88 336 GLY A CA 1
ATOM 2535 C C . GLY A 1 336 ? -17.406 16.406 20.141 1 97.88 336 GLY A C 1
ATOM 2536 O O . GLY A 1 336 ? -16.172 16.359 20.172 1 97.88 336 GLY A O 1
ATOM 2537 N N . PRO A 1 337 ? -18.156 16.531 21.172 1 97.38 337 PRO A N 1
ATOM 2538 C CA . PRO A 1 337 ? -17.531 16.641 22.5 1 97.38 337 PRO A CA 1
ATOM 2539 C C . PRO A 1 337 ? -16.656 15.438 22.844 1 97.38 337 PRO A C 1
ATOM 2541 O O . PRO A 1 337 ? -15.633 15.586 23.516 1 97.38 337 PRO A O 1
ATOM 2544 N N . GLU A 1 338 ? -17.047 14.312 22.391 1 96.88 338 GLU A N 1
ATOM 2545 C CA . GLU A 1 338 ? -16.281 13.102 22.688 1 96.88 338 GLU A CA 1
ATOM 2546 C C . GLU A 1 338 ? -14.914 13.141 22 1 96.88 338 GLU A C 1
ATOM 2548 O O . GLU A 1 338 ? -13.961 12.539 22.484 1 96.88 338 GLU A O 1
ATOM 2553 N N . SER A 1 339 ? -14.852 13.812 20.859 1 98.06 339 SER A N 1
ATOM 2554 C CA . SER A 1 339 ? -13.57 13.969 20.156 1 98.06 339 SER A CA 1
ATOM 2555 C C . SER A 1 339 ? -12.539 14.648 21.047 1 98.06 339 SER A C 1
ATOM 2557 O O . SER A 1 339 ? -11.367 14.281 21.047 1 98.06 339 SER A O 1
ATOM 2559 N N . VAL A 1 340 ? -13.008 15.609 21.797 1 97.12 340 VAL A N 1
ATOM 2560 C CA . VAL A 1 340 ? -12.133 16.391 22.672 1 97.12 340 VAL A CA 1
ATOM 2561 C C . VAL A 1 340 ? -11.57 15.492 23.766 1 97.12 340 VAL A C 1
ATOM 2563 O O . VAL A 1 340 ? -10.359 15.492 24.016 1 97.12 340 VAL A O 1
ATOM 2566 N N . SER A 1 341 ? -12.445 14.711 24.375 1 95.31 341 SER A N 1
ATOM 2567 C CA . SER A 1 341 ? -12.016 13.828 25.453 1 95.31 341 SER A CA 1
ATOM 2568 C C . SER A 1 341 ? -11.094 12.727 24.953 1 95.31 341 SER A C 1
ATOM 2570 O O . SER A 1 341 ? -10.156 12.32 25.641 1 95.31 341 SER A O 1
ATOM 2572 N N . ALA A 1 342 ? -11.367 12.297 23.75 1 94.81 342 ALA A N 1
ATOM 2573 C CA . ALA A 1 342 ? -10.57 11.227 23.172 1 94.81 342 ALA A CA 1
ATOM 2574 C C . ALA A 1 342 ? -9.148 11.695 22.875 1 94.81 342 ALA A C 1
ATOM 2576 O O . ALA A 1 342 ? -8.195 10.922 22.984 1 94.81 342 ALA A O 1
ATOM 2577 N N . LEU A 1 343 ? -8.992 12.938 22.547 1 94.94 343 LEU A N 1
ATOM 2578 C CA . LEU A 1 343 ? -7.676 13.469 22.203 1 94.94 343 LEU A CA 1
ATOM 2579 C C . LEU A 1 343 ? -6.938 13.953 23.453 1 94.94 343 LEU A C 1
ATOM 2581 O O . LEU A 1 343 ? -5.707 14 23.469 1 94.94 343 LEU A O 1
ATOM 2585 N N . ALA A 1 344 ? -7.668 14.383 24.453 1 89.31 344 ALA A N 1
ATOM 2586 C CA . ALA A 1 344 ? -7.09 15.031 25.625 1 89.31 344 ALA A CA 1
ATOM 2587 C C . ALA A 1 344 ? -6.039 14.141 26.281 1 89.31 344 ALA A C 1
ATOM 2589 O O . ALA A 1 344 ? -4.984 14.625 26.703 1 89.31 344 ALA A O 1
ATOM 2590 N N . GLY A 1 345 ? -6.27 12.891 26.297 1 86.19 345 GLY A N 1
ATOM 2591 C CA . GLY A 1 345 ? -5.348 11.984 26.969 1 86.19 345 GLY A CA 1
ATOM 2592 C C . GLY A 1 345 ? -4.047 11.789 26.203 1 86.19 345 GLY A C 1
ATOM 2593 O O . GLY A 1 345 ? -3.051 11.344 26.781 1 86.19 345 GLY A O 1
ATOM 2594 N N . LEU A 1 346 ? -3.961 12.242 25 1 91.75 346 LEU A N 1
ATOM 2595 C CA . LEU A 1 346 ? -2.799 11.977 24.172 1 91.75 346 LEU A CA 1
ATOM 2596 C C . LEU A 1 346 ? -1.875 13.188 24.109 1 91.75 346 LEU A C 1
ATOM 2598 O O . LEU A 1 346 ? -0.711 13.07 23.719 1 91.75 346 LEU A O 1
ATOM 2602 N N . ASP A 1 347 ? -2.299 14.367 24.484 1 92.62 347 ASP A N 1
ATOM 2603 C CA . ASP A 1 347 ? -1.557 15.609 24.688 1 92.62 347 ASP A CA 1
ATOM 2604 C C . ASP A 1 347 ? -0.694 15.938 23.469 1 92.62 347 ASP A C 1
ATOM 2606 O O . ASP A 1 347 ? 0.517 16.125 23.594 1 92.62 347 ASP A O 1
ATOM 2610 N N . ILE A 1 348 ? -1.325 15.984 22.312 1 96.62 348 ILE A N 1
ATOM 2611 C CA . ILE A 1 348 ? -0.628 16.312 21.078 1 96.62 348 ILE A CA 1
ATOM 2612 C C . ILE A 1 348 ? -0.027 17.703 21.172 1 96.62 348 ILE A C 1
ATOM 2614 O O . ILE A 1 348 ? 1.14 17.922 20.828 1 96.62 348 ILE A O 1
ATOM 2618 N N . GLY A 1 349 ? -0.789 18.656 21.672 1 95.25 349 GLY A N 1
ATOM 2619 C CA . GLY A 1 349 ? -0.312 20.031 21.812 1 95.25 349 GLY A CA 1
ATOM 2620 C C . GLY A 1 349 ? 0.879 20.141 22.734 1 95.25 349 GLY A C 1
ATOM 2621 O O . GLY A 1 349 ? 1.836 20.859 22.453 1 95.25 349 GLY A O 1
ATOM 2622 N N . GLY A 1 350 ? 0.776 19.469 23.891 1 94.25 350 GLY A N 1
ATOM 2623 C CA . GLY A 1 350 ? 1.893 19.484 24.828 1 94.25 350 GLY A CA 1
ATOM 2624 C C . GLY A 1 350 ? 3.176 18.938 24.234 1 94.25 350 GLY A C 1
ATOM 2625 O O . GLY A 1 350 ? 4.254 19.484 24.453 1 94.25 350 GLY A O 1
ATOM 2626 N N . HIS A 1 351 ? 3.096 17.906 23.438 1 95.31 351 HIS A N 1
ATOM 2627 C CA . HIS A 1 351 ? 4.258 17.359 22.75 1 95.31 351 HIS A CA 1
ATOM 2628 C C . HIS A 1 351 ? 4.844 18.359 21.766 1 95.31 351 HIS A C 1
ATOM 2630 O O . HIS A 1 351 ? 6.051 18.625 21.781 1 95.31 351 HIS A O 1
ATOM 2636 N N . LEU A 1 352 ? 4.035 18.953 20.938 1 96.44 352 LEU A N 1
ATOM 2637 C CA . LEU A 1 352 ? 4.508 19.828 19.875 1 96.44 352 LEU A CA 1
ATOM 2638 C C . LEU A 1 352 ? 5.129 21.109 20.438 1 96.44 352 LEU A C 1
ATOM 2640 O O . LEU A 1 352 ? 6.168 21.562 19.969 1 96.44 352 LEU A O 1
ATOM 2644 N N . ARG A 1 353 ? 4.574 21.609 21.469 1 93.25 353 ARG A N 1
ATOM 2645 C CA . ARG A 1 353 ? 5.07 22.859 22.062 1 93.25 353 ARG A CA 1
ATOM 2646 C C . ARG A 1 353 ? 6.266 22.578 22.969 1 93.25 353 ARG A C 1
ATOM 2648 O O . ARG A 1 353 ? 7.059 23.484 23.234 1 93.25 353 ARG A O 1
ATOM 2655 N N . GLY A 1 354 ? 6.375 21.391 23.406 1 93.56 354 GLY A N 1
ATOM 2656 C CA . GLY A 1 354 ? 7.434 21.047 24.328 1 93.56 354 GLY A CA 1
ATOM 2657 C C . GLY A 1 354 ? 8.719 20.625 23.641 1 93.56 354 GLY A C 1
ATOM 2658 O O . GLY A 1 354 ? 9.75 20.438 24.297 1 93.56 354 GLY A O 1
ATOM 2659 N N . ARG A 1 355 ? 8.727 20.562 22.359 1 96 355 ARG A N 1
ATOM 2660 C CA . ARG A 1 355 ? 9.914 20.156 21.609 1 96 355 ARG A CA 1
ATOM 2661 C C . ARG A 1 355 ? 11.062 21.141 21.812 1 96 355 ARG A C 1
ATOM 2663 O O . ARG A 1 355 ? 10.836 22.344 21.969 1 96 355 ARG A O 1
ATOM 2670 N N . ARG A 1 356 ? 12.219 20.594 21.766 1 96.06 356 ARG A N 1
ATOM 2671 C CA . ARG A 1 356 ? 13.398 21.438 21.859 1 96.06 356 ARG A CA 1
ATOM 2672 C C . ARG A 1 356 ? 13.555 22.312 20.641 1 96.06 356 ARG A C 1
ATOM 2674 O O . ARG A 1 356 ? 13.641 21.812 19.516 1 96.06 356 ARG A O 1
ATOM 2681 N N . GLN A 1 357 ? 13.664 23.578 20.844 1 97.25 357 GLN A N 1
ATOM 2682 C CA . GLN A 1 357 ? 13.945 24.5 19.75 1 97.25 357 GLN A CA 1
ATOM 2683 C C . GLN A 1 357 ? 15.438 24.578 19.469 1 97.25 357 GLN A C 1
ATOM 2685 O O . GLN A 1 357 ? 16.234 24.844 20.391 1 97.25 357 GLN A O 1
ATOM 2690 N N . LEU A 1 358 ? 15.773 24.438 18.25 1 97.88 358 LEU A N 1
ATOM 2691 C CA . LEU A 1 358 ? 17.172 24.391 17.859 1 97.88 358 LEU A CA 1
ATOM 2692 C C . LEU A 1 358 ? 17.625 25.734 17.297 1 97.88 358 LEU A C 1
ATOM 2694 O O . LEU A 1 358 ? 16.812 26.5 16.766 1 97.88 358 LEU A O 1
ATOM 2698 N N . THR A 1 359 ? 18.953 25.953 17.453 1 97.56 359 THR A N 1
ATOM 2699 C CA . THR A 1 359 ? 19.578 27.016 16.672 1 97.56 359 THR A CA 1
ATOM 2700 C C . THR A 1 359 ? 19.75 26.594 15.219 1 97.56 359 THR A C 1
ATOM 2702 O O . THR A 1 359 ? 19.625 25.406 14.898 1 97.56 359 THR A O 1
ATOM 2705 N N . PHE A 1 360 ? 20.016 27.547 14.383 1 98 360 PHE A N 1
ATOM 2706 C CA . PHE A 1 360 ? 20.219 27.234 12.969 1 98 360 PHE A CA 1
ATOM 2707 C C .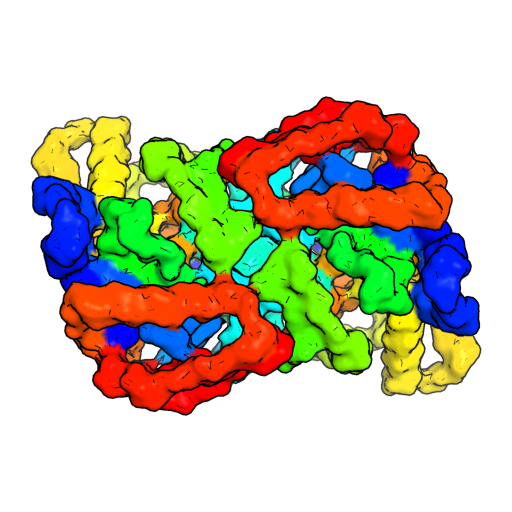 PHE A 1 360 ? 21.406 26.312 12.789 1 98 360 PHE A C 1
ATOM 2709 O O . PHE A 1 360 ? 21.359 25.375 11.992 1 98 360 PHE A O 1
ATOM 2716 N N . ASP A 1 361 ? 22.484 26.562 13.539 1 97.75 361 ASP A N 1
ATOM 2717 C CA . ASP A 1 361 ? 23.672 25.734 13.422 1 97.75 361 ASP A CA 1
ATOM 2718 C C . ASP A 1 361 ? 23.391 24.297 13.859 1 97.75 361 ASP A C 1
ATOM 2720 O O . ASP A 1 361 ? 23.859 23.359 13.219 1 97.75 361 ASP A O 1
ATOM 2724 N N . GLN A 1 362 ? 22.672 24.156 14.945 1 96.94 362 GLN A N 1
ATOM 2725 C CA . GLN A 1 362 ? 22.281 22.828 15.398 1 96.94 362 GLN A CA 1
ATOM 2726 C C . GLN A 1 362 ? 21.406 22.125 14.352 1 96.94 362 GLN A C 1
ATOM 2728 O O . GLN A 1 362 ? 21.594 20.938 14.094 1 96.94 362 GLN A O 1
ATOM 2733 N N . TYR A 1 363 ? 20.516 22.891 13.812 1 97.44 363 TYR A N 1
ATOM 2734 C CA . TYR A 1 363 ? 19.609 22.375 12.797 1 97.44 363 TYR A CA 1
ATOM 2735 C C . TYR A 1 363 ? 20.375 21.828 11.594 1 97.44 363 TYR A C 1
ATOM 2737 O O . TYR A 1 363 ? 20.125 20.719 11.133 1 97.44 363 TYR A O 1
ATOM 2745 N N . VAL A 1 364 ? 21.297 22.578 11.078 1 97.06 364 VAL A N 1
ATOM 2746 C CA . VAL A 1 364 ? 22.078 22.203 9.898 1 97.06 364 VAL A CA 1
ATOM 2747 C C . VAL A 1 364 ? 22.828 20.906 10.172 1 97.06 364 VAL A C 1
ATOM 2749 O O . VAL A 1 364 ? 22.859 20 9.336 1 97.06 364 VAL A O 1
ATOM 2752 N N . GLU A 1 365 ? 23.375 20.812 11.336 1 96 365 GLU A N 1
ATOM 2753 C CA . GLU A 1 365 ? 24.125 19.625 11.719 1 96 365 GLU A CA 1
ATOM 2754 C C . GLU A 1 365 ? 23.219 18.406 11.852 1 96 365 GLU A C 1
ATOM 2756 O O . GLU A 1 365 ? 23.531 17.344 11.32 1 96 365 GLU A O 1
ATOM 2761 N N . LEU A 1 366 ? 22.172 18.578 12.539 1 96.06 366 LEU A N 1
ATOM 2762 C CA . LEU A 1 366 ? 21.266 17.453 12.82 1 96.06 366 LEU A CA 1
ATOM 2763 C C . LEU A 1 366 ? 20.594 16.969 11.547 1 96.06 366 LEU A C 1
ATOM 2765 O O . LEU A 1 366 ? 20.359 15.773 11.375 1 96.06 366 LEU A O 1
ATOM 2769 N N . LEU A 1 367 ? 20.219 17.891 10.656 1 95.12 367 LEU A N 1
ATOM 2770 C CA . LEU A 1 367 ? 19.578 17.5 9.398 1 95.12 367 LEU A CA 1
ATOM 2771 C C . LEU A 1 367 ? 20.5 16.594 8.578 1 95.12 367 LEU A C 1
ATOM 2773 O O . LEU A 1 367 ? 20.047 15.57 8.055 1 95.12 367 LEU A O 1
ATOM 2777 N N . LYS A 1 368 ? 21.719 17 8.5 1 93.31 368 LYS A N 1
ATOM 2778 C CA . LYS A 1 368 ? 22.703 16.234 7.758 1 93.31 368 LYS A CA 1
ATOM 2779 C C . LYS A 1 368 ? 22.859 14.828 8.344 1 93.31 368 LYS A C 1
ATOM 2781 O O . LYS A 1 368 ? 22.906 13.836 7.609 1 93.31 368 LYS A O 1
ATOM 2786 N N . GLU A 1 369 ? 22.875 14.758 9.609 1 94.06 369 GLU A N 1
ATOM 2787 C CA . GLU A 1 369 ? 23.047 13.469 10.281 1 94.06 369 GLU A CA 1
ATOM 2788 C C . GLU A 1 369 ? 21.797 12.609 10.156 1 94.06 369 GLU A C 1
ATOM 2790 O O . GLU A 1 369 ? 21.891 11.398 9.992 1 94.06 369 GLU A O 1
ATOM 2795 N N . ASN A 1 370 ? 20.672 13.211 10.266 1 94.25 370 ASN A N 1
ATOM 2796 C CA . ASN A 1 370 ? 19.422 12.461 10.195 1 94.25 370 ASN A CA 1
ATOM 2797 C C . ASN A 1 370 ? 19.219 11.859 8.812 1 94.25 370 ASN A C 1
ATOM 2799 O O . ASN A 1 370 ? 18.703 10.742 8.688 1 94.25 370 ASN A O 1
ATOM 2803 N N . LEU A 1 371 ? 19.578 12.555 7.789 1 91.56 371 LEU A N 1
ATOM 2804 C CA . LEU A 1 371 ? 19.359 12.109 6.418 1 91.56 371 LEU A CA 1
ATOM 2805 C C . LEU A 1 371 ? 20.109 10.812 6.141 1 91.56 371 LEU A C 1
ATOM 2807 O O . LEU A 1 371 ? 19.75 10.055 5.242 1 91.56 371 LEU A O 1
ATOM 2811 N N . ARG A 1 372 ? 21.016 10.508 6.93 1 91.69 372 ARG A N 1
ATOM 2812 C CA . ARG A 1 372 ? 21.781 9.281 6.773 1 91.69 372 ARG A CA 1
ATOM 2813 C C . ARG A 1 372 ? 20.922 8.055 7.059 1 91.69 372 ARG A C 1
ATOM 2815 O O . ARG A 1 372 ? 21.281 6.938 6.656 1 91.69 372 ARG A O 1
ATOM 2822 N N . CYS A 1 373 ? 19.859 8.281 7.73 1 91.5 373 CYS A N 1
ATOM 2823 C CA . CYS A 1 373 ? 19.031 7.137 8.102 1 91.5 373 CYS A CA 1
ATOM 2824 C C . CYS A 1 373 ? 18.359 6.531 6.871 1 91.5 373 CYS A C 1
ATOM 2826 O O . CYS A 1 373 ? 17.891 5.387 6.91 1 91.5 373 CYS A O 1
ATOM 2828 N N . LEU A 1 374 ? 18.266 7.203 5.785 1 90.94 374 LEU A N 1
ATOM 2829 C CA . LEU A 1 374 ? 17.609 6.715 4.574 1 90.94 374 LEU A CA 1
ATOM 2830 C C . LEU A 1 374 ? 18.609 6.074 3.629 1 90.94 374 LEU A C 1
ATOM 2832 O O . LEU A 1 374 ? 18.234 5.367 2.695 1 90.94 374 LEU A O 1
ATOM 2836 N N . VAL A 1 375 ? 19.891 6.359 3.893 1 89.38 375 VAL A N 1
ATOM 2837 C CA . VAL A 1 375 ? 20.938 5.82 3.033 1 89.38 375 VAL A CA 1
ATOM 2838 C C . VAL A 1 375 ? 21.109 4.328 3.303 1 89.38 375 VAL A C 1
ATOM 2840 O O . VAL A 1 375 ? 21.375 3.92 4.438 1 89.38 375 VAL A O 1
ATOM 2843 N N . PRO A 1 376 ? 20.969 3.576 2.238 1 90.56 376 PRO A N 1
ATOM 2844 C CA . PRO A 1 376 ? 21.188 2.143 2.443 1 90.56 376 PRO A CA 1
ATOM 2845 C C . PRO A 1 376 ? 22.609 1.815 2.867 1 90.56 376 PRO A C 1
ATOM 2847 O O . PRO A 1 376 ? 23.562 2.041 2.104 1 90.56 376 PRO A O 1
ATOM 2850 N N . THR A 1 377 ? 22.766 1.395 4.129 1 93.62 377 THR A N 1
ATOM 2851 C CA . THR A 1 377 ? 24.078 1.006 4.656 1 93.62 377 THR A CA 1
ATOM 2852 C C . THR A 1 377 ? 24 -0.38 5.289 1 93.62 377 THR A C 1
ATOM 2854 O O . THR A 1 377 ? 23.016 -0.723 5.945 1 93.62 377 THR A O 1
ATOM 2857 N N . LYS A 1 378 ? 25.031 -1.175 5.016 1 95.62 378 LYS A N 1
ATOM 2858 C CA . LYS A 1 378 ? 25.078 -2.533 5.551 1 95.62 378 LYS A CA 1
ATOM 2859 C C . LYS A 1 378 ? 25.141 -2.523 7.074 1 95.62 378 LYS A C 1
ATOM 2861 O O . LYS A 1 378 ? 24.438 -3.279 7.742 1 95.62 378 LYS A O 1
ATOM 2866 N N . ASN A 1 379 ? 26.062 -1.706 7.59 1 97.06 379 ASN A N 1
ATOM 2867 C CA . ASN A 1 379 ? 26.25 -1.566 9.031 1 97.06 379 ASN A CA 1
ATOM 2868 C C . ASN A 1 379 ? 26.391 -0.103 9.438 1 97.06 379 ASN A C 1
ATOM 2870 O O . ASN A 1 379 ? 27.062 0.675 8.75 1 97.06 379 ASN A O 1
ATOM 2874 N N . ARG A 1 380 ? 25.734 0.211 10.492 1 96.25 380 ARG A N 1
ATOM 2875 C CA . ARG A 1 380 ? 25.781 1.567 11.031 1 96.25 380 ARG A CA 1
ATOM 2876 C C . ARG A 1 380 ? 25.406 1.586 12.508 1 96.25 380 ARG A C 1
ATOM 2878 O O . ARG A 1 380 ? 24.469 0.898 12.922 1 96.25 380 ARG A O 1
ATOM 2885 N N . ASP A 1 381 ? 26.141 2.344 13.258 1 97.31 381 ASP A N 1
ATOM 2886 C CA . ASP A 1 381 ? 25.781 2.604 14.648 1 97.31 381 ASP A CA 1
ATOM 2887 C C . ASP A 1 381 ? 25.297 4.043 14.828 1 97.31 381 ASP A C 1
ATOM 2889 O O . ASP A 1 381 ? 25.859 4.969 14.242 1 97.31 381 ASP A O 1
ATOM 2893 N N . VAL A 1 382 ? 24.25 4.203 15.531 1 97.06 382 VAL A N 1
ATOM 2894 C CA . VAL A 1 382 ? 23.734 5.531 15.836 1 97.06 382 VAL A CA 1
ATOM 2895 C C . VAL A 1 382 ? 24.016 5.871 17.297 1 97.06 382 VAL A C 1
ATOM 2897 O O . VAL A 1 382 ? 23.688 5.09 18.203 1 97.06 382 VAL A O 1
ATOM 2900 N N . ASP A 1 383 ? 24.656 6.98 17.609 1 96.25 383 ASP A N 1
ATOM 2901 C CA . ASP A 1 383 ? 24.969 7.426 18.969 1 96.25 383 ASP A CA 1
ATOM 2902 C C . ASP A 1 383 ? 23.734 8.031 19.641 1 96.25 383 ASP A C 1
ATOM 2904 O O . ASP A 1 383 ? 23.672 9.242 19.875 1 96.25 383 ASP A O 1
ATOM 2908 N N . VAL A 1 384 ? 22.875 7.211 20.125 1 97.12 384 VAL A N 1
ATOM 2909 C CA . VAL A 1 384 ? 21.594 7.621 20.688 1 97.12 384 VAL A CA 1
ATOM 2910 C C . VAL A 1 384 ? 21.844 8.5 21.922 1 97.12 384 VAL A C 1
ATOM 2912 O O . VAL A 1 384 ? 21.172 9.523 22.094 1 97.12 384 VAL A O 1
ATOM 2915 N N . GLU A 1 385 ? 22.812 8.18 22.75 1 96.62 385 GLU A N 1
ATOM 2916 C CA . GLU A 1 385 ? 23.078 8.867 24 1 96.62 385 GLU A CA 1
ATOM 2917 C C . GLU A 1 385 ? 23.453 10.328 23.766 1 96.62 385 GLU A C 1
ATOM 2919 O O . GLU A 1 385 ? 23.109 11.203 24.562 1 96.62 385 GLU A O 1
ATOM 2924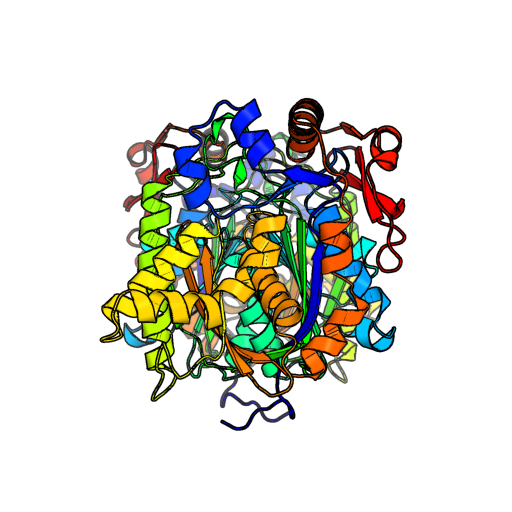 N N . ARG A 1 386 ? 24.094 10.531 22.703 1 96.31 386 ARG A N 1
ATOM 2925 C CA . ARG A 1 386 ? 24.547 11.875 22.359 1 96.31 386 ARG A CA 1
ATOM 2926 C C . ARG A 1 386 ? 23.375 12.82 22.188 1 96.31 386 ARG A C 1
ATOM 2928 O O . ARG A 1 386 ? 23.469 14.016 22.484 1 96.31 386 ARG A O 1
ATOM 2935 N N . TYR A 1 387 ? 22.25 12.344 21.766 1 96.5 387 TYR A N 1
ATOM 2936 C CA . TYR A 1 387 ? 21.156 13.219 21.344 1 96.5 387 TYR A CA 1
ATOM 2937 C C . TYR A 1 387 ? 20 13.156 22.328 1 96.5 387 TYR A C 1
ATOM 2939 O O . TYR A 1 387 ? 19.062 13.961 22.234 1 96.5 387 TYR A O 1
ATOM 2947 N N . LEU A 1 388 ? 20.047 12.312 23.344 1 95.38 388 LEU A N 1
ATOM 2948 C CA . LEU A 1 388 ? 18.969 12.109 24.297 1 95.38 388 LEU A CA 1
ATOM 2949 C C . LEU A 1 388 ? 18.672 13.398 25.062 1 95.38 388 LEU A C 1
ATOM 2951 O O . LEU A 1 388 ? 17.531 13.656 25.438 1 95.38 388 LEU A O 1
ATOM 2955 N N . PRO A 1 389 ? 19.672 14.25 25.328 1 94.69 389 PRO A N 1
ATOM 2956 C CA . PRO A 1 389 ? 19.391 15.5 26.031 1 94.69 389 PRO A CA 1
ATOM 2957 C C . PRO A 1 389 ? 18.469 16.438 25.25 1 94.69 389 PRO A C 1
ATOM 2959 O O . PRO A 1 389 ? 17.906 17.375 25.828 1 94.69 389 PRO A O 1
ATOM 2962 N N . LEU A 1 390 ? 18.266 16.219 24 1 95.31 390 LEU A N 1
ATOM 2963 C CA . LEU A 1 390 ? 17.422 17.062 23.172 1 95.31 390 LEU A CA 1
ATOM 2964 C C . LEU A 1 390 ? 15.969 16.578 23.219 1 95.31 390 LEU A C 1
ATOM 2966 O O . LEU A 1 390 ? 15.078 17.25 22.688 1 95.31 390 LEU A O 1
ATOM 2970 N N . VAL A 1 391 ? 15.727 15.477 23.859 1 94.75 391 VAL A N 1
ATOM 2971 C CA . VAL A 1 391 ? 14.391 14.906 23.922 1 94.75 391 VAL A CA 1
ATOM 2972 C C . VAL A 1 391 ? 13.68 15.391 25.172 1 94.75 391 VAL A C 1
ATOM 2974 O O . VAL A 1 391 ? 14.227 15.32 26.281 1 94.75 391 VAL A O 1
ATOM 2977 N N . THR A 1 392 ? 12.508 15.914 24.953 1 91.12 392 THR A N 1
ATOM 2978 C CA . THR A 1 392 ? 11.641 16.266 26.062 1 91.12 392 THR A CA 1
ATOM 2979 C C . THR A 1 392 ? 10.648 15.133 26.359 1 91.12 392 THR A C 1
ATOM 2981 O O . THR A 1 392 ? 9.898 14.719 25.469 1 91.12 392 THR A O 1
ATOM 2984 N N . ARG A 1 393 ? 10.617 14.742 27.609 1 86.69 393 ARG A N 1
ATOM 2985 C CA . ARG A 1 393 ? 9.711 13.672 28 1 86.69 393 ARG A CA 1
ATOM 2986 C C . ARG A 1 393 ? 8.414 14.234 28.578 1 86.69 393 ARG A C 1
ATOM 2988 O O . ARG A 1 393 ? 8.438 15.25 29.281 1 86.69 393 ARG A O 1
ATOM 2995 N N . THR A 1 394 ? 7.379 13.641 28.141 1 82.75 394 THR A N 1
ATOM 2996 C CA . THR A 1 394 ? 6.074 13.984 28.703 1 82.75 394 THR A CA 1
ATOM 2997 C C . THR A 1 394 ? 5.438 12.758 29.359 1 82.75 394 THR A C 1
ATOM 2999 O O . THR A 1 394 ? 5.934 11.641 29.219 1 82.75 394 THR A O 1
ATOM 3002 N N . ALA A 1 395 ? 4.332 12.992 30.078 1 81.25 395 ALA A N 1
ATOM 3003 C CA . ALA A 1 395 ? 3.619 11.898 30.719 1 81.25 395 ALA A CA 1
ATOM 3004 C C . ALA A 1 395 ? 3.07 10.906 29.703 1 81.25 395 ALA A C 1
ATOM 3006 O O . ALA A 1 395 ? 3.037 9.703 29.953 1 81.25 395 ALA A O 1
ATOM 3007 N N . SER A 1 396 ? 2.701 11.422 28.594 1 80.94 396 SER A N 1
ATOM 3008 C CA . SER A 1 396 ? 2.113 10.57 27.562 1 80.94 396 SER A CA 1
ATOM 3009 C C . SER A 1 396 ? 3.191 9.898 26.734 1 80.94 396 SER A C 1
ATOM 3011 O O . SER A 1 396 ? 2.906 8.961 25.984 1 80.94 396 SER A O 1
ATOM 3013 N N . ARG A 1 397 ? 4.367 10.359 26.906 1 87.38 397 ARG A N 1
ATOM 3014 C CA . ARG A 1 397 ? 5.492 9.797 26.172 1 87.38 397 ARG A CA 1
ATOM 3015 C C . ARG A 1 397 ? 6.719 9.656 27.062 1 87.38 397 ARG A C 1
ATOM 3017 O O . ARG A 1 397 ? 7.75 10.289 26.812 1 87.38 397 ARG A O 1
ATOM 3024 N N . PRO A 1 398 ? 6.633 8.727 27.953 1 89.25 398 PRO A N 1
ATOM 3025 C CA . PRO A 1 398 ? 7.75 8.578 28.891 1 89.25 398 PRO A CA 1
ATOM 3026 C C . PRO A 1 398 ? 8.992 7.969 28.234 1 89.25 398 PRO A C 1
ATOM 3028 O O . PRO A 1 398 ? 10.109 8.195 28.703 1 89.25 398 PRO A O 1
ATOM 3031 N N . ARG A 1 399 ? 8.703 7.129 27.297 1 93.94 399 ARG A N 1
ATOM 3032 C CA . ARG A 1 399 ? 9.781 6.523 26.531 1 93.94 399 ARG A CA 1
ATOM 3033 C C . ARG A 1 399 ? 9.547 6.688 25.031 1 93.94 399 ARG A C 1
ATOM 3035 O O . ARG A 1 399 ? 8.422 6.949 24.594 1 93.94 399 ARG A O 1
ATOM 3042 N N . MET A 1 400 ? 10.594 6.582 24.359 1 95.62 400 MET A N 1
ATOM 3043 C CA . MET A 1 400 ? 10.469 6.625 22.906 1 95.62 400 MET A CA 1
ATOM 3044 C C . MET A 1 400 ? 11.328 5.547 22.25 1 95.62 400 MET A C 1
ATOM 3046 O O . MET A 1 400 ? 12.32 5.105 22.828 1 95.62 400 MET A O 1
ATOM 3050 N N . LEU A 1 401 ? 10.883 5.082 21.094 1 98.25 401 LEU A N 1
ATOM 3051 C CA . LEU A 1 401 ? 11.68 4.156 20.297 1 98.25 401 LEU A CA 1
ATOM 3052 C C . LEU A 1 401 ? 12.758 4.895 19.531 1 98.25 401 LEU A C 1
ATOM 3054 O O . LEU A 1 401 ? 12.516 5.977 18.984 1 98.25 401 LEU A O 1
ATOM 3058 N N . ALA A 1 402 ? 14 4.34 19.484 1 98.5 402 ALA A N 1
ATOM 3059 C CA . ALA A 1 402 ? 15.141 4.93 18.781 1 98.5 402 ALA A CA 1
ATOM 3060 C C . ALA A 1 402 ? 15.844 3.898 17.906 1 98.5 402 ALA A C 1
ATOM 3062 O O . ALA A 1 402 ? 15.969 2.734 18.297 1 98.5 402 ALA A O 1
ATOM 3063 N N . LEU A 1 403 ? 16.219 4.324 16.734 1 98.5 403 LEU A N 1
ATOM 3064 C CA . LEU A 1 403 ? 17.078 3.488 15.914 1 98.5 403 LEU A CA 1
ATOM 3065 C C . LEU A 1 403 ? 18.469 3.383 16.531 1 98.5 403 LEU A C 1
ATOM 3067 O O . LEU A 1 403 ? 19.188 4.387 16.641 1 98.5 403 LEU A O 1
ATOM 3071 N N . ARG A 1 404 ? 18.859 2.217 16.828 1 98.12 404 ARG A N 1
ATOM 3072 C CA . ARG A 1 404 ? 20.125 2.012 17.5 1 98.12 404 ARG A CA 1
ATOM 3073 C C . ARG A 1 404 ? 21.234 1.651 16.5 1 98.12 404 ARG A C 1
ATOM 3075 O O . ARG A 1 404 ? 22.375 2.104 16.641 1 98.12 404 ARG A O 1
ATOM 3082 N N . ARG A 1 405 ? 20.906 0.755 15.625 1 97.62 405 ARG A N 1
ATOM 3083 C CA . ARG A 1 405 ? 21.922 0.344 14.664 1 97.62 405 ARG A CA 1
ATOM 3084 C C . ARG A 1 405 ? 21.281 -0.383 13.477 1 97.62 405 ARG A C 1
ATOM 3086 O O . ARG A 1 405 ? 20.109 -0.733 13.516 1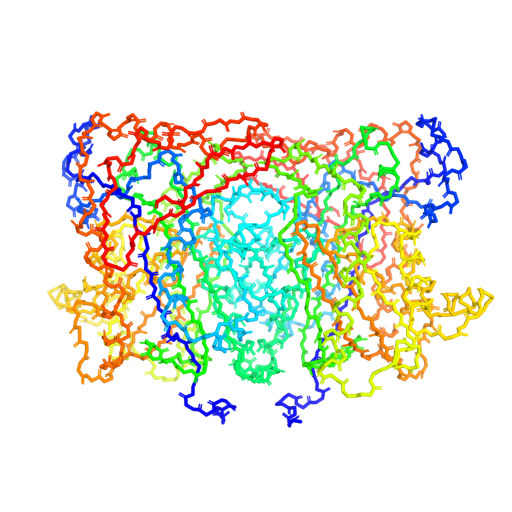 97.62 405 ARG A O 1
ATOM 3093 N N . VAL A 1 406 ? 22.016 -0.45 12.453 1 97.06 406 VAL A N 1
ATOM 3094 C CA . VAL A 1 406 ? 21.75 -1.313 11.305 1 97.06 406 VAL A CA 1
ATOM 3095 C C . VAL A 1 406 ? 22.812 -2.41 11.234 1 97.06 406 VAL A C 1
ATOM 3097 O O . VAL A 1 406 ? 24.016 -2.127 11.281 1 97.06 406 VAL A O 1
ATOM 3100 N N . VAL A 1 407 ? 22.375 -3.635 11.219 1 96.94 407 VAL A N 1
ATOM 3101 C CA . VAL A 1 407 ? 23.266 -4.785 11.102 1 96.94 407 VAL A CA 1
ATOM 3102 C C . VAL A 1 407 ? 22.859 -5.633 9.898 1 96.94 407 VAL A C 1
ATOM 3104 O O . VAL A 1 407 ? 21.75 -6.172 9.852 1 96.94 407 VAL A O 1
ATOM 3107 N N . ASP A 1 408 ? 23.766 -5.805 8.922 1 94.5 408 ASP A N 1
ATOM 3108 C CA . ASP A 1 408 ? 23.484 -6.547 7.691 1 94.5 408 ASP A CA 1
ATOM 3109 C C . ASP A 1 408 ? 22.188 -6.066 7.039 1 94.5 408 ASP A C 1
ATOM 3111 O O . ASP A 1 408 ? 21.312 -6.875 6.734 1 94.5 408 ASP A O 1
ATOM 3115 N N . TYR A 1 409 ? 21.969 -4.773 7.016 1 94.06 409 TYR A N 1
ATOM 3116 C CA . TYR A 1 409 ? 20.891 -4.039 6.375 1 94.06 409 TYR A CA 1
ATOM 3117 C C . TYR A 1 409 ? 19.609 -4.125 7.195 1 94.06 409 TYR A C 1
ATOM 3119 O O . TYR A 1 409 ? 18.578 -3.57 6.809 1 94.06 409 TYR A O 1
ATOM 3127 N N . HIS A 1 410 ? 19.656 -4.773 8.352 1 95.38 410 HIS A N 1
ATOM 3128 C CA . HIS A 1 410 ? 18.469 -4.855 9.211 1 95.38 410 HIS A CA 1
ATOM 3129 C C . HIS A 1 410 ? 18.531 -3.812 10.32 1 95.38 410 HIS A C 1
ATOM 3131 O O . HIS A 1 410 ? 19.562 -3.654 10.984 1 95.38 410 HIS A O 1
ATOM 3137 N N . ARG A 1 411 ? 17.469 -3.18 10.508 1 96.81 411 ARG A N 1
ATOM 3138 C CA . ARG A 1 411 ? 17.391 -2.105 11.492 1 96.81 411 ARG A CA 1
ATOM 3139 C C . ARG A 1 411 ? 17.031 -2.65 12.867 1 96.81 411 ARG A C 1
ATOM 3141 O O . ARG A 1 411 ? 16.141 -3.486 13 1 96.81 411 ARG A O 1
ATOM 3148 N N . GLN A 1 412 ? 17.766 -2.209 13.844 1 98 412 GLN A N 1
ATOM 3149 C CA . GLN A 1 412 ? 17.531 -2.59 15.234 1 98 412 GLN A CA 1
ATOM 3150 C C . GLN A 1 412 ? 17.203 -1.369 16.094 1 98 412 GLN A C 1
ATOM 3152 O O . GLN A 1 412 ? 17.812 -0.313 15.93 1 98 412 GLN A O 1
ATOM 3157 N N . TYR A 1 413 ? 16.234 -1.55 16.922 1 98.44 413 TYR A N 1
ATOM 3158 C CA . TYR A 1 413 ? 15.703 -0.425 17.688 1 98.44 413 TYR A CA 1
ATOM 3159 C C . TYR A 1 413 ? 15.773 -0.699 19.188 1 98.44 413 TYR A C 1
ATOM 3161 O O . TYR A 1 413 ? 15.922 -1.849 19.609 1 98.44 413 TYR A O 1
ATOM 3169 N N . GLU A 1 414 ? 15.648 0.36 20 1 97.69 414 GLU A N 1
ATOM 3170 C CA . GLU A 1 414 ? 15.617 0.262 21.453 1 97.69 414 GLU A CA 1
ATOM 3171 C C . GLU A 1 414 ? 14.727 1.342 22.062 1 97.69 414 GLU A C 1
ATOM 3173 O O . GLU A 1 414 ? 14.633 2.451 21.531 1 97.69 414 GLU A O 1
ATOM 3178 N N . TRP A 1 415 ? 14.062 0.997 23.094 1 97.5 415 TRP A N 1
ATOM 3179 C CA . TRP A 1 415 ? 13.289 1.976 23.844 1 97.5 415 TRP A CA 1
ATOM 3180 C C . TRP A 1 415 ? 14.195 2.766 24.797 1 97.5 415 TRP A C 1
ATOM 3182 O O . TRP A 1 415 ? 14.969 2.182 25.547 1 97.5 415 TRP A O 1
ATOM 3192 N N . VAL A 1 416 ? 14.086 4.016 24.719 1 96.62 416 VAL A N 1
ATOM 3193 C CA . VAL A 1 416 ? 14.945 4.871 25.531 1 96.62 416 VAL A CA 1
ATOM 3194 C C . VAL A 1 416 ? 14.094 5.844 26.344 1 96.62 416 VAL A C 1
ATOM 3196 O O . VAL A 1 416 ? 12.953 6.145 25.969 1 96.62 416 VAL A O 1
ATOM 3199 N N . MET B 1 1 ? -24.328 -15.023 8.453 1 32.53 1 MET B N 1
ATOM 3200 C CA . MET B 1 1 ? -24.438 -13.57 8.414 1 32.53 1 MET B CA 1
ATOM 3201 C C . MET B 1 1 ? -24.953 -13.094 7.055 1 32.53 1 MET B C 1
ATOM 3203 O O . MET B 1 1 ? -24.516 -13.609 6.02 1 32.53 1 MET B O 1
ATOM 3207 N N . ALA B 1 2 ? -25.969 -12.414 7.023 1 37.03 2 ALA B N 1
ATOM 3208 C CA . ALA B 1 2 ? -26.656 -12.047 5.789 1 37.03 2 ALA B CA 1
ATOM 3209 C C . ALA B 1 2 ? -25.719 -11.359 4.812 1 37.03 2 ALA B C 1
ATOM 3211 O O . ALA B 1 2 ? -25.047 -10.383 5.168 1 37.03 2 ALA B O 1
ATOM 3212 N N . GLU B 1 3 ? -25.25 -11.977 3.705 1 51.84 3 GLU B N 1
ATOM 3213 C CA . GLU B 1 3 ? -24.406 -11.391 2.66 1 51.84 3 GLU B CA 1
ATOM 3214 C C . GLU B 1 3 ? -25.047 -10.117 2.1 1 51.84 3 GLU B C 1
ATOM 3216 O O . GLU B 1 3 ? -26.234 -10.094 1.795 1 51.84 3 GLU B O 1
ATOM 3221 N N . ARG B 1 4 ? -24.5 -8.891 2.367 1 55.16 4 ARG B N 1
ATOM 3222 C CA . ARG B 1 4 ? -25 -7.594 1.938 1 55.16 4 ARG B CA 1
ATOM 3223 C C . ARG B 1 4 ? -25.094 -7.512 0.418 1 55.16 4 ARG B C 1
ATOM 3225 O O . ARG B 1 4 ? -25.891 -6.75 -0.125 1 55.16 4 ARG B O 1
ATOM 3232 N N . VAL B 1 5 ? -24.094 -8.211 -0.218 1 66.94 5 VAL B N 1
ATOM 3233 C CA . VAL B 1 5 ? -24.094 -8.211 -1.677 1 66.94 5 VAL B CA 1
ATOM 3234 C C . VAL B 1 5 ? -24.672 -9.523 -2.199 1 66.94 5 VAL B C 1
ATOM 3236 O O . VAL B 1 5 ? -24.047 -10.578 -2.068 1 66.94 5 VAL B O 1
ATOM 3239 N N . PRO B 1 6 ? -25.891 -9.414 -2.666 1 67.94 6 PRO B N 1
ATOM 3240 C CA . PRO B 1 6 ? -26.516 -10.633 -3.191 1 67.94 6 PRO B CA 1
ATOM 3241 C C . PRO B 1 6 ? -25.641 -11.359 -4.203 1 67.94 6 PRO B C 1
ATOM 3243 O O . PRO B 1 6 ? -24.922 -10.711 -4.977 1 67.94 6 PRO B O 1
ATOM 3246 N N . GLY B 1 7 ? -25.328 -12.594 -4.102 1 75.56 7 GLY B N 1
ATOM 3247 C CA . GLY B 1 7 ? -24.578 -13.445 -5.008 1 75.56 7 GLY B CA 1
ATOM 3248 C C . GLY B 1 7 ? -23.141 -13.664 -4.57 1 75.56 7 GLY B C 1
ATOM 3249 O O . GLY B 1 7 ? -22.453 -14.531 -5.098 1 75.56 7 GLY B O 1
ATOM 3250 N N . GLY B 1 8 ? -22.688 -12.672 -3.693 1 91.12 8 GLY B N 1
ATOM 3251 C CA . GLY B 1 8 ? -21.344 -12.859 -3.162 1 91.12 8 GLY B CA 1
ATOM 3252 C C . GLY B 1 8 ? -20.328 -11.914 -3.77 1 91.12 8 GLY B C 1
ATOM 3253 O O . GLY B 1 8 ? -20.656 -11.125 -4.656 1 91.12 8 GLY B O 1
ATOM 3254 N N . VAL B 1 9 ? -19.172 -11.82 -3.25 1 97.44 9 VAL B N 1
ATOM 3255 C CA . VAL B 1 9 ? -18.047 -11 -3.686 1 97.44 9 VAL B CA 1
ATOM 3256 C C . VAL B 1 9 ? -16.828 -11.875 -3.936 1 97.44 9 VAL B C 1
ATOM 3258 O O . VAL B 1 9 ? -16.656 -12.906 -3.279 1 97.44 9 VAL B O 1
ATOM 3261 N N . GLY B 1 10 ? -16.109 -11.547 -4.973 1 98.5 10 GLY B N 1
ATOM 3262 C CA . GLY B 1 10 ? -14.906 -12.305 -5.262 1 98.5 10 GLY B CA 1
ATOM 3263 C C . GLY B 1 10 ? -14.211 -11.852 -6.535 1 98.5 10 GLY B C 1
ATOM 3264 O O . GLY B 1 10 ? -14.195 -10.656 -6.844 1 98.5 10 GLY B O 1
ATOM 3265 N N . ILE B 1 11 ? -13.57 -12.828 -7.184 1 98.88 11 ILE B N 1
ATOM 3266 C CA . ILE B 1 11 ? -12.789 -12.539 -8.383 1 98.88 11 ILE B CA 1
ATOM 3267 C C . ILE B 1 11 ? -13.695 -12.641 -9.617 1 98.88 11 ILE B C 1
ATOM 3269 O O . ILE B 1 11 ? -14.266 -13.695 -9.891 1 98.88 11 ILE B O 1
ATOM 3273 N N . GLU B 1 12 ? -13.773 -11.547 -10.328 1 98.31 12 GLU B N 1
ATOM 3274 C CA . GLU B 1 12 ? -14.57 -11.523 -11.547 1 98.31 12 GLU B CA 1
ATOM 3275 C C . GLU B 1 12 ? -13.75 -11.953 -12.758 1 98.31 12 GLU B C 1
ATOM 3277 O O . GLU B 1 12 ? -14.266 -12.586 -13.672 1 98.31 12 GLU B O 1
ATOM 3282 N N . ALA B 1 13 ? -12.523 -11.539 -12.758 1 98.56 13 ALA B N 1
ATOM 3283 C CA . ALA B 1 13 ? -11.578 -11.867 -13.812 1 98.56 13 ALA B CA 1
ATOM 3284 C C . ALA B 1 13 ? -10.148 -11.922 -13.273 1 98.56 13 ALA B C 1
ATOM 3286 O O . ALA B 1 13 ? -9.828 -11.242 -12.297 1 98.56 13 ALA B O 1
ATOM 3287 N N . ILE B 1 14 ? -9.352 -12.727 -13.867 1 98.81 14 ILE B N 1
ATOM 3288 C CA . ILE B 1 14 ? -7.945 -12.844 -13.508 1 98.81 14 ILE B CA 1
ATOM 3289 C C . ILE B 1 14 ? -7.121 -13.172 -14.75 1 98.81 14 ILE B C 1
ATOM 3291 O O . ILE B 1 14 ? -7.562 -13.93 -15.617 1 98.81 14 ILE B O 1
ATOM 3295 N N . ASN B 1 15 ? -5.984 -12.484 -14.867 1 98.5 15 ASN B N 1
ATOM 3296 C CA . ASN B 1 15 ? -5.062 -12.75 -15.969 1 98.5 15 ASN B CA 1
ATOM 3297 C C . ASN B 1 15 ? -3.609 -12.672 -15.508 1 98.5 15 ASN B C 1
ATOM 3299 O O . ASN B 1 15 ? -3.314 -12.094 -14.461 1 98.5 15 ASN B O 1
ATOM 3303 N N . ALA B 1 16 ? -2.754 -13.359 -16.281 1 98.25 16 ALA B N 1
ATOM 3304 C CA . ALA B 1 16 ? -1.335 -13.391 -15.938 1 98.25 16 ALA B CA 1
ATOM 3305 C C . ALA B 1 16 ? -0.471 -13.094 -17.156 1 98.25 16 ALA B C 1
ATOM 3307 O O . ALA B 1 16 ? -0.813 -13.477 -18.281 1 98.25 16 ALA B O 1
ATOM 3308 N N . TYR B 1 17 ? 0.568 -12.352 -16.906 1 97.81 17 TYR B N 1
ATOM 3309 C CA . TYR B 1 17 ? 1.632 -12.078 -17.859 1 97.81 17 TYR B CA 1
ATOM 3310 C C . TYR B 1 17 ? 2.977 -12.578 -17.344 1 97.81 17 TYR B C 1
ATOM 3312 O O . TYR B 1 17 ? 3.42 -12.164 -16.266 1 97.81 17 TYR B O 1
ATOM 3320 N N . GLY B 1 18 ? 3.633 -13.508 -18.078 1 97.19 18 GLY B N 1
ATOM 3321 C CA . GLY B 1 18 ? 4.848 -14.148 -17.594 1 97.19 18 GLY B CA 1
ATOM 3322 C C . GLY B 1 18 ? 6.098 -13.672 -18.297 1 97.19 18 GLY B C 1
ATOM 3323 O O . GLY B 1 18 ? 7.086 -14.406 -18.391 1 97.19 18 GLY B O 1
ATOM 3324 N N . GLY B 1 19 ? 6 -12.398 -18.875 1 95.75 19 GLY B N 1
ATOM 3325 C CA . GLY B 1 19 ? 7.117 -11.898 -19.656 1 95.75 19 GLY B CA 1
ATOM 3326 C C . GLY B 1 19 ? 7.066 -12.359 -21.109 1 95.75 19 GLY B C 1
ATOM 3327 O O . GLY B 1 19 ? 6.258 -13.219 -21.469 1 95.75 19 GLY B O 1
ATOM 3328 N N . ALA B 1 20 ? 8.031 -11.852 -21.875 1 96 20 ALA B N 1
ATOM 3329 C CA . ALA B 1 20 ? 8.016 -12.102 -23.312 1 96 20 ALA B CA 1
ATOM 3330 C C . ALA B 1 20 ? 8.844 -13.336 -23.672 1 96 20 ALA B C 1
ATOM 3332 O O . ALA B 1 20 ? 8.641 -13.945 -24.719 1 96 20 ALA B O 1
ATOM 3333 N N . ALA B 1 21 ? 9.711 -13.703 -22.797 1 97.69 21 ALA B N 1
ATOM 3334 C CA . ALA B 1 21 ? 10.633 -14.789 -23.109 1 97.69 21 ALA B CA 1
ATOM 3335 C C . ALA B 1 21 ? 10.836 -15.695 -21.906 1 97.69 21 ALA B C 1
ATOM 3337 O O . ALA B 1 21 ? 10.352 -15.406 -20.812 1 97.69 21 ALA B O 1
ATOM 3338 N N . SER B 1 22 ? 11.469 -16.844 -22.125 1 97.94 22 SER B N 1
ATOM 3339 C CA . SER B 1 22 ? 11.766 -17.812 -21.078 1 97.94 22 SER B CA 1
ATOM 3340 C C . SER B 1 22 ? 13.047 -18.578 -21.375 1 97.94 22 SER B C 1
ATOM 3342 O O . SER B 1 22 ? 13.562 -18.516 -22.484 1 97.94 22 SER B O 1
ATOM 3344 N N . ILE B 1 23 ? 13.594 -19.188 -20.375 1 98.19 23 ILE B N 1
ATOM 3345 C CA . ILE B 1 23 ? 14.711 -20.109 -20.531 1 98.19 23 ILE B CA 1
ATOM 3346 C C . ILE B 1 23 ? 14.406 -21.422 -19.797 1 98.19 23 ILE B C 1
ATOM 3348 O O . ILE B 1 23 ? 13.906 -21.406 -18.672 1 98.19 23 ILE B O 1
ATOM 3352 N N . PRO B 1 24 ? 14.641 -22.562 -20.438 1 97.81 24 PRO B N 1
ATOM 3353 C CA . PRO B 1 24 ? 14.508 -23.812 -19.688 1 97.81 24 PRO B CA 1
ATOM 3354 C C . PRO B 1 24 ? 15.438 -23.859 -18.484 1 97.81 24 PRO B C 1
ATOM 3356 O O . PRO B 1 24 ? 16.625 -23.562 -18.594 1 97.81 24 PRO B O 1
ATOM 3359 N N . VAL B 1 25 ? 14.898 -24.297 -17.359 1 97.44 25 VAL B N 1
ATOM 3360 C CA . VAL B 1 25 ? 15.664 -24.328 -16.125 1 97.44 25 VAL B CA 1
ATOM 3361 C C . VAL B 1 25 ? 16.859 -25.25 -16.281 1 97.44 25 VAL B C 1
ATOM 3363 O O . VAL B 1 25 ? 17.938 -24.984 -15.734 1 97.44 25 VAL B O 1
ATOM 3366 N N . LEU B 1 26 ? 16.688 -26.281 -17 1 96.44 26 LEU B N 1
ATOM 3367 C CA . LEU B 1 26 ? 17.781 -27.219 -17.25 1 96.44 26 LEU B CA 1
ATOM 3368 C C . LEU B 1 26 ? 18.938 -26.531 -17.953 1 96.44 26 LEU B C 1
ATOM 3370 O O . LEU B 1 26 ? 20.109 -26.797 -17.625 1 96.44 26 LEU B O 1
ATOM 3374 N N . ASP B 1 27 ? 18.641 -25.688 -18.922 1 97.19 27 ASP B N 1
ATOM 3375 C CA . ASP B 1 27 ? 19.688 -24.953 -19.625 1 97.19 27 ASP B CA 1
ATOM 3376 C C . ASP B 1 27 ? 20.391 -23.969 -18.688 1 97.19 27 ASP B C 1
ATOM 3378 O O . ASP B 1 27 ? 21.594 -23.75 -18.828 1 97.19 27 ASP B O 1
ATOM 3382 N N . LEU B 1 28 ? 19.641 -23.438 -17.828 1 96.75 28 LEU B N 1
ATOM 3383 C CA . LEU B 1 28 ? 20.234 -22.531 -16.844 1 96.75 28 LEU B CA 1
ATOM 3384 C C . LEU B 1 28 ? 21.141 -23.312 -15.891 1 96.75 28 LEU B C 1
ATOM 3386 O O . LEU B 1 28 ? 22.219 -22.828 -15.539 1 96.75 28 LEU B O 1
ATOM 3390 N N . PHE B 1 29 ? 20.75 -24.469 -15.469 1 96.75 29 PHE B N 1
ATOM 3391 C CA . PHE B 1 29 ? 21.562 -25.328 -14.609 1 96.75 29 PHE B CA 1
ATOM 3392 C C . PHE B 1 29 ? 22.891 -25.672 -15.281 1 96.75 29 PHE B C 1
ATOM 3394 O O . PHE B 1 29 ? 23.953 -25.594 -14.656 1 96.75 29 PHE B O 1
ATOM 3401 N N . ARG B 1 30 ? 22.844 -25.984 -16.5 1 96.81 30 ARG B N 1
ATOM 3402 C CA . ARG B 1 30 ? 24.047 -26.344 -17.266 1 96.81 30 ARG B CA 1
ATOM 3403 C C . ARG B 1 30 ? 24.953 -25.125 -17.438 1 96.81 30 ARG B C 1
ATOM 3405 O O . ARG B 1 30 ? 26.156 -25.219 -17.203 1 96.81 30 ARG B O 1
ATOM 3412 N N . GLY B 1 31 ? 24.328 -24.078 -17.859 1 97.31 31 GLY B N 1
ATOM 3413 C CA . GLY B 1 31 ? 25.094 -22.875 -18.109 1 97.31 31 GLY B CA 1
ATOM 3414 C C . GLY B 1 31 ? 25.797 -22.344 -16.875 1 97.31 31 GLY B C 1
ATOM 3415 O O . GLY B 1 31 ? 26.906 -21.812 -16.969 1 97.31 31 GLY B O 1
ATOM 3416 N N . ARG B 1 32 ? 25.109 -22.531 -15.727 1 97.12 32 ARG B N 1
ATOM 3417 C CA . ARG B 1 32 ? 25.672 -22.062 -14.461 1 97.12 32 ARG B CA 1
ATOM 3418 C C . ARG B 1 32 ? 26.469 -23.156 -13.773 1 97.12 32 ARG B C 1
ATOM 3420 O O . ARG B 1 32 ? 27.016 -22.938 -12.688 1 97.12 32 ARG B O 1
ATOM 3427 N N . ARG B 1 33 ? 26.516 -24.312 -14.281 1 96.56 33 ARG B N 1
ATOM 3428 C CA . ARG B 1 33 ? 27.219 -25.469 -13.727 1 96.56 33 ARG B CA 1
ATOM 3429 C C . ARG B 1 33 ? 26.719 -25.781 -12.32 1 96.56 33 ARG B C 1
ATOM 3431 O O . ARG B 1 33 ? 27.516 -25.984 -11.406 1 96.56 33 ARG B O 1
ATOM 3438 N N . LEU B 1 34 ? 25.438 -25.719 -12.203 1 95.88 34 LEU B N 1
ATOM 3439 C CA . LEU B 1 34 ? 24.828 -26.094 -10.938 1 95.88 34 LEU B CA 1
ATOM 3440 C C . LEU B 1 34 ? 24.734 -27.609 -10.812 1 95.88 34 LEU B C 1
ATOM 3442 O O . LEU B 1 34 ? 24.766 -28.328 -11.82 1 95.88 34 LEU B O 1
ATOM 3446 N N . ASP B 1 35 ? 24.609 -28.109 -9.602 1 94.62 35 ASP B N 1
ATOM 3447 C CA . ASP B 1 35 ? 24.469 -29.547 -9.336 1 94.62 35 ASP B CA 1
ATOM 3448 C C . ASP B 1 35 ? 23.156 -30.078 -9.883 1 94.62 35 ASP B C 1
ATOM 3450 O O . ASP B 1 35 ? 22.078 -29.703 -9.391 1 94.62 35 ASP B O 1
ATOM 3454 N N . PRO B 1 36 ? 23.219 -30.969 -10.82 1 91.62 36 PRO B N 1
ATOM 3455 C CA . PRO B 1 36 ? 21.984 -31.484 -11.438 1 91.62 36 PRO B CA 1
ATOM 3456 C C . PRO B 1 36 ? 21.109 -32.25 -10.453 1 91.62 36 PRO B C 1
ATOM 3458 O O . PRO B 1 36 ? 19.891 -32.375 -10.664 1 91.62 36 PRO B O 1
ATOM 3461 N N . GLU B 1 37 ? 21.703 -32.75 -9.398 1 90.38 37 GLU B N 1
ATOM 3462 C CA . GLU B 1 37 ? 20.938 -33.5 -8.422 1 90.38 37 GLU B CA 1
ATOM 3463 C C . GLU B 1 37 ? 19.906 -32.625 -7.711 1 90.38 37 GLU B C 1
ATOM 3465 O O . GLU B 1 37 ? 18.906 -33.125 -7.203 1 90.38 37 GLU B O 1
ATOM 3470 N N . ARG B 1 38 ? 20.094 -31.375 -7.75 1 90.56 38 ARG B N 1
ATOM 3471 C CA . ARG B 1 38 ? 19.203 -30.453 -7.066 1 90.56 38 ARG B CA 1
ATOM 3472 C C . ARG B 1 38 ? 18.062 -30.016 -7.98 1 90.56 38 ARG B C 1
ATOM 3474 O O . ARG B 1 38 ? 17.078 -29.422 -7.52 1 90.56 38 ARG B O 1
ATOM 3481 N N . PHE B 1 39 ? 18.156 -30.375 -9.219 1 91.38 39 PHE B N 1
ATOM 3482 C CA . PHE B 1 39 ? 17.172 -29.969 -10.211 1 91.38 39 PHE B CA 1
ATOM 3483 C C . PHE B 1 39 ? 15.805 -30.531 -9.891 1 91.38 39 PHE B C 1
ATOM 3485 O O . PHE B 1 39 ? 14.805 -29.812 -9.906 1 91.38 39 PHE B O 1
ATOM 3492 N N . SER B 1 40 ? 15.797 -31.797 -9.586 1 90.31 40 SER B N 1
ATOM 3493 C CA . SER B 1 40 ? 14.531 -32.469 -9.344 1 90.31 40 SER B CA 1
ATOM 3494 C C . SER B 1 40 ? 13.828 -31.922 -8.109 1 90.31 40 SER B C 1
ATOM 3496 O O . SER B 1 40 ? 12.602 -31.938 -8.023 1 90.31 40 SER B O 1
ATOM 3498 N N . ASN B 1 41 ? 14.578 -31.391 -7.199 1 90.44 41 ASN B N 1
ATOM 3499 C CA . ASN B 1 41 ? 14.023 -30.828 -5.969 1 90.44 41 ASN B CA 1
ATOM 3500 C C . ASN B 1 41 ? 13.305 -29.5 -6.23 1 90.44 41 ASN B C 1
ATOM 3502 O O . ASN B 1 41 ? 12.383 -29.141 -5.496 1 90.44 41 ASN B O 1
ATOM 3506 N N . LEU B 1 42 ? 13.695 -28.781 -7.215 1 93.38 42 LEU B N 1
ATOM 3507 C CA . LEU B 1 42 ? 13.102 -27.484 -7.527 1 93.38 42 LEU B CA 1
ATOM 3508 C C . LEU B 1 42 ? 11.742 -27.672 -8.203 1 93.38 42 LEU B C 1
ATOM 3510 O O . LEU B 1 42 ? 10.828 -26.875 -7.973 1 93.38 42 LEU B O 1
ATOM 3514 N N . MET B 1 43 ? 11.609 -28.719 -9.039 1 95.56 43 MET B N 1
ATOM 3515 C CA . MET B 1 43 ? 10.391 -29.031 -9.781 1 95.56 43 MET B CA 1
ATOM 3516 C C . MET B 1 43 ? 9.977 -27.844 -10.664 1 95.56 43 MET B C 1
ATOM 3518 O O . MET B 1 43 ? 8.805 -27.469 -10.68 1 95.56 43 MET B O 1
ATOM 3522 N N . MET B 1 44 ? 11 -27.156 -11.312 1 96.94 44 MET B N 1
ATOM 3523 C CA . MET B 1 44 ? 10.766 -26.031 -12.203 1 96.94 44 MET B CA 1
ATOM 3524 C C . MET B 1 44 ? 11.062 -26.406 -13.648 1 96.94 44 MET B C 1
ATOM 3526 O O . MET B 1 44 ? 12.023 -27.125 -13.922 1 96.94 44 MET B O 1
ATOM 3530 N N . GLN B 1 45 ? 10.281 -25.859 -14.531 1 97.19 45 GLN B N 1
ATOM 3531 C CA . GLN B 1 45 ? 10.461 -26.172 -15.945 1 97.19 45 GLN B CA 1
ATOM 3532 C C . GLN B 1 45 ? 11.172 -25.047 -16.672 1 97.19 45 GLN B C 1
ATOM 3534 O O . GLN B 1 45 ? 12.141 -25.266 -17.391 1 97.19 45 GLN B O 1
ATOM 3539 N N . GLU B 1 46 ? 10.672 -23.859 -16.531 1 97.75 46 GLU B N 1
ATOM 3540 C CA . GLU B 1 46 ? 11.227 -22.672 -17.172 1 97.75 46 GLU B CA 1
ATOM 3541 C C . GLU B 1 46 ? 11.305 -21.516 -16.188 1 97.75 46 GLU B C 1
ATOM 3543 O O . GLU B 1 46 ? 10.742 -21.578 -15.094 1 97.75 46 GLU B O 1
ATOM 3548 N N . ARG B 1 47 ? 12.055 -20.562 -16.547 1 96.75 47 ARG B N 1
ATOM 3549 C CA . ARG B 1 47 ? 12.125 -19.266 -15.891 1 96.75 47 ARG B CA 1
ATOM 3550 C C . ARG B 1 47 ? 11.75 -18.141 -16.859 1 96.75 47 ARG B C 1
ATOM 3552 O O . ARG B 1 47 ? 12.281 -18.062 -17.969 1 96.75 47 ARG B O 1
ATOM 3559 N N . GLY B 1 48 ? 10.805 -17.328 -16.453 1 97.19 48 GLY B N 1
ATOM 3560 C CA . GLY B 1 48 ? 10.5 -16.156 -17.25 1 97.19 48 GLY B CA 1
ATOM 3561 C C . GLY B 1 48 ? 11.648 -15.156 -17.312 1 97.19 48 GLY B C 1
ATOM 3562 O O . GLY B 1 48 ? 12.359 -14.961 -16.328 1 97.19 48 GLY B O 1
ATOM 3563 N N . VAL B 1 49 ? 11.844 -14.57 -18.5 1 97.12 49 VAL B N 1
ATOM 3564 C CA . VAL B 1 49 ? 12.898 -13.586 -18.734 1 97.12 49 VAL B CA 1
ATOM 3565 C C . VAL B 1 49 ? 12.297 -12.305 -19.312 1 97.12 49 VAL B C 1
ATOM 3567 O O . VAL B 1 49 ? 11.57 -12.352 -20.297 1 97.12 49 VAL B O 1
ATOM 3570 N N . ALA B 1 50 ? 12.57 -11.234 -18.641 1 97.12 50 ALA B N 1
ATOM 3571 C CA . ALA B 1 50 ? 12.078 -9.938 -19.109 1 97.12 50 ALA B CA 1
ATOM 3572 C C . ALA B 1 50 ? 13.031 -9.336 -20.125 1 97.12 50 ALA B C 1
ATOM 3574 O O . ALA B 1 50 ? 14.25 -9.43 -20 1 97.12 50 ALA B O 1
ATOM 3575 N N . LEU B 1 51 ? 12.445 -8.773 -21.141 1 97.56 51 LEU B N 1
ATOM 3576 C CA . LEU B 1 51 ? 13.219 -7.996 -22.094 1 97.56 51 LEU B CA 1
ATOM 3577 C C . LEU B 1 51 ? 13.586 -6.633 -21.516 1 97.56 51 LEU B C 1
ATOM 3579 O O . LEU B 1 51 ? 12.977 -6.184 -20.547 1 97.56 51 LEU B O 1
ATOM 3583 N N . PRO B 1 52 ? 14.516 -5.938 -22.125 1 97 52 PRO B N 1
ATOM 3584 C CA . PRO B 1 52 ? 15.016 -4.684 -21.547 1 97 52 PRO B CA 1
ATOM 3585 C C . PRO B 1 52 ? 13.938 -3.605 -21.469 1 97 52 PRO B C 1
ATOM 3587 O O . PRO B 1 52 ? 14.055 -2.678 -20.656 1 97 52 PRO B O 1
ATOM 3590 N N . PHE B 1 53 ? 12.898 -3.715 -22.266 1 97.75 53 PHE B N 1
ATOM 3591 C CA . PHE B 1 53 ? 11.867 -2.688 -22.234 1 97.75 53 PHE B CA 1
ATOM 3592 C C . PHE B 1 53 ? 10.719 -3.109 -21.312 1 97.75 53 PHE B C 1
ATOM 3594 O O . PHE B 1 53 ? 9.695 -2.428 -21.25 1 97.75 53 PHE B O 1
ATOM 3601 N N . GLU B 1 54 ? 10.828 -4.254 -20.672 1 98 54 GLU B N 1
ATOM 3602 C CA . GLU B 1 54 ? 9.844 -4.707 -19.688 1 98 54 GLU B CA 1
ATOM 3603 C C . GLU B 1 54 ? 10.258 -4.312 -18.266 1 98 54 GLU B C 1
ATOM 3605 O O . GLU B 1 54 ? 11.398 -4.527 -17.859 1 98 54 GLU B O 1
ATOM 3610 N N . ASP B 1 55 ? 9.422 -3.664 -17.578 1 98 55 ASP B N 1
ATOM 3611 C CA . ASP B 1 55 ? 9.594 -3.277 -16.188 1 98 55 ASP B CA 1
ATOM 3612 C C . ASP B 1 55 ? 8.32 -3.549 -15.375 1 98 55 ASP B C 1
ATOM 3614 O O . ASP B 1 55 ? 7.352 -4.102 -15.906 1 98 55 ASP B O 1
ATOM 3618 N N . PRO B 1 56 ? 8.305 -3.305 -14.094 1 97.81 56 PRO B N 1
ATOM 3619 C CA . PRO B 1 56 ? 7.121 -3.631 -13.297 1 97.81 56 PRO B CA 1
ATOM 3620 C C . PRO B 1 56 ? 5.855 -2.938 -13.797 1 97.81 56 PRO B C 1
ATOM 3622 O O . PRO B 1 56 ? 4.762 -3.496 -13.711 1 97.81 56 PRO B O 1
ATOM 3625 N N . VAL B 1 57 ? 5.973 -1.711 -14.344 1 98.62 57 VAL B N 1
ATOM 3626 C CA . VAL B 1 57 ? 4.82 -0.992 -14.875 1 98.62 57 VAL B CA 1
ATOM 3627 C C . VAL B 1 57 ? 4.281 -1.718 -16.094 1 98.62 57 VAL B C 1
ATOM 3629 O O . VAL B 1 57 ? 3.076 -1.964 -16.203 1 98.62 57 VAL B O 1
ATOM 3632 N N . THR B 1 58 ? 5.172 -2.068 -17.047 1 98.62 58 THR B N 1
ATOM 3633 C CA . THR B 1 58 ? 4.734 -2.758 -18.25 1 98.62 58 THR B CA 1
ATOM 3634 C C . THR B 1 58 ? 4.141 -4.121 -17.906 1 98.62 58 THR B C 1
ATOM 3636 O O . THR B 1 58 ? 3.135 -4.531 -18.5 1 98.62 58 THR B O 1
ATOM 3639 N N . ASN B 1 59 ? 4.793 -4.824 -16.984 1 98.56 59 ASN B N 1
ATOM 3640 C CA . ASN B 1 59 ? 4.258 -6.117 -16.562 1 98.56 59 ASN B CA 1
ATOM 3641 C C . ASN B 1 59 ? 2.844 -5.984 -16 1 98.56 59 ASN B C 1
ATOM 3643 O O . ASN B 1 59 ? 1.977 -6.805 -16.297 1 98.56 59 ASN B O 1
ATOM 3647 N N . ALA B 1 60 ? 2.641 -4.945 -15.18 1 98.88 60 ALA B N 1
ATOM 3648 C CA . ALA B 1 60 ? 1.323 -4.703 -14.594 1 98.88 60 ALA B CA 1
ATOM 3649 C C . ALA B 1 60 ? 0.284 -4.441 -15.688 1 98.88 60 ALA B C 1
ATOM 3651 O O . ALA B 1 60 ? -0.781 -5.062 -15.695 1 98.88 60 ALA B O 1
ATOM 3652 N N . VAL B 1 61 ? 0.6 -3.566 -16.594 1 98.81 61 VAL B N 1
ATOM 3653 C CA . VAL B 1 61 ? -0.343 -3.137 -17.609 1 98.81 61 VAL B CA 1
ATOM 3654 C C . VAL B 1 61 ? -0.62 -4.289 -18.578 1 98.81 61 VAL B C 1
ATOM 3656 O O . VAL B 1 61 ? -1.768 -4.516 -18.969 1 98.81 61 VAL B O 1
ATOM 3659 N N . ASN B 1 62 ? 0.399 -5.023 -18.938 1 98.19 62 ASN B N 1
ATOM 3660 C CA . ASN B 1 62 ? 0.239 -6.121 -19.875 1 98.19 62 ASN B CA 1
ATOM 3661 C C . ASN B 1 62 ? -0.557 -7.273 -19.266 1 98.19 62 ASN B C 1
ATOM 3663 O O . ASN B 1 62 ? -1.23 -8.016 -19.984 1 98.19 62 ASN B O 1
ATOM 3667 N N . ALA B 1 63 ? -0.489 -7.441 -18 1 98.44 63 ALA B N 1
ATOM 3668 C CA . ALA B 1 63 ? -1.324 -8.43 -17.328 1 98.44 63 ALA B CA 1
ATOM 3669 C C . ALA B 1 63 ? -2.779 -7.977 -17.266 1 98.44 63 ALA B C 1
ATOM 3671 O O . ALA B 1 63 ? -3.697 -8.789 -17.406 1 98.44 63 ALA B O 1
ATOM 3672 N N . ALA B 1 64 ? -3.043 -6.695 -17.125 1 98.69 64 ALA B N 1
ATOM 3673 C CA . ALA B 1 64 ? -4.375 -6.172 -16.828 1 98.69 64 ALA B CA 1
ATOM 3674 C C . ALA B 1 64 ? -5.141 -5.855 -18.109 1 98.69 64 ALA B C 1
ATOM 3676 O O . ALA B 1 64 ? -6.371 -5.941 -18.141 1 98.69 64 ALA B O 1
ATOM 3677 N N . ARG B 1 65 ? -4.488 -5.48 -19.141 1 97.62 65 ARG B N 1
ATOM 3678 C CA . ARG B 1 65 ? -5.098 -4.914 -20.344 1 97.62 65 ARG B CA 1
ATOM 3679 C C . ARG B 1 65 ? -6.133 -5.871 -20.938 1 97.62 65 ARG B C 1
ATOM 3681 O O . ARG B 1 65 ? -7.246 -5.461 -21.266 1 97.62 65 ARG B O 1
ATOM 3688 N N . PRO B 1 66 ? -5.828 -7.18 -21.062 1 96.75 66 PRO B N 1
ATOM 3689 C CA . PRO B 1 66 ? -6.824 -8.078 -21.641 1 96.75 66 PRO B CA 1
ATOM 3690 C C . PRO B 1 66 ? -8.125 -8.117 -20.844 1 96.75 66 PRO B C 1
ATOM 3692 O O . PRO B 1 66 ? -9.203 -8.297 -21.422 1 96.75 66 PRO B O 1
ATOM 3695 N N . ILE B 1 67 ? -8.039 -7.992 -19.531 1 97.81 67 ILE B N 1
ATOM 3696 C CA . ILE B 1 67 ? -9.234 -7.945 -18.688 1 97.81 67 ILE B CA 1
ATOM 3697 C C . ILE B 1 67 ? -10.078 -6.727 -19.062 1 97.81 67 ILE B C 1
ATOM 3699 O O . ILE B 1 67 ? -11.289 -6.84 -19.266 1 97.81 67 ILE B O 1
ATOM 3703 N N . LEU B 1 68 ? -9.43 -5.582 -19.141 1 97.56 68 LEU B N 1
ATOM 3704 C CA . LEU B 1 68 ? -10.141 -4.336 -19.422 1 97.56 68 LEU B CA 1
ATOM 3705 C C . LEU B 1 68 ? -10.742 -4.355 -20.828 1 97.56 68 LEU B C 1
ATOM 3707 O O . LEU B 1 68 ? -11.844 -3.85 -21.031 1 97.56 68 LEU B O 1
ATOM 3711 N N . ASP B 1 69 ? -9.977 -4.906 -21.75 1 95.38 69 ASP B N 1
ATOM 3712 C CA . ASP B 1 69 ? -10.453 -4.969 -23.125 1 95.38 69 ASP B CA 1
ATOM 3713 C C . ASP B 1 69 ? -11.734 -5.801 -23.234 1 95.38 69 ASP B C 1
ATOM 3715 O O . ASP B 1 69 ? -12.555 -5.574 -24.125 1 95.38 69 ASP B O 1
ATOM 3719 N N . ALA B 1 70 ? -11.969 -6.711 -22.328 1 94.44 70 ALA B N 1
ATOM 3720 C CA . ALA B 1 70 ? -13.133 -7.598 -22.359 1 94.44 70 ALA B CA 1
ATOM 3721 C C . ALA B 1 70 ? -14.312 -6.973 -21.625 1 94.44 70 ALA B C 1
ATOM 3723 O O . ALA B 1 70 ? -15.43 -7.488 -21.688 1 94.44 70 ALA B O 1
ATOM 3724 N N . MET B 1 71 ? -14.117 -5.867 -20.969 1 96.44 71 MET B N 1
ATOM 3725 C CA . MET B 1 71 ? -15.164 -5.223 -20.172 1 96.44 71 MET B CA 1
ATOM 3726 C C . MET B 1 71 ? -15.914 -4.191 -21 1 96.44 71 MET B C 1
ATOM 3728 O O . MET B 1 71 ? -15.352 -3.596 -21.922 1 96.44 71 MET B O 1
ATOM 3732 N N . SER B 1 72 ? -17.172 -3.896 -20.641 1 97.06 72 SER B N 1
ATOM 3733 C CA . SER B 1 72 ? -17.906 -2.764 -21.203 1 97.06 72 SER B CA 1
ATOM 3734 C C . SER B 1 72 ? -17.375 -1.442 -20.641 1 97.06 72 SER B C 1
ATOM 3736 O O . SER B 1 72 ? -16.75 -1.412 -19.578 1 97.06 72 SER B O 1
ATOM 3738 N N . PRO B 1 73 ? -17.609 -0.392 -21.344 1 96.56 73 PRO B N 1
ATOM 3739 C CA . PRO B 1 73 ? -17.203 0.917 -20.828 1 96.56 73 PRO B CA 1
ATOM 3740 C C . PRO B 1 73 ? -17.812 1.234 -19.469 1 96.56 73 PRO B C 1
ATOM 3742 O O . PRO B 1 73 ? -17.141 1.808 -18.609 1 96.56 73 PRO B O 1
ATOM 3745 N N . GLU B 1 74 ? -19.016 0.822 -19.297 1 96.62 74 GLU B N 1
ATOM 3746 C CA . GLU B 1 74 ? -19.703 1.078 -18.031 1 96.62 74 GLU B CA 1
ATOM 3747 C C . GLU B 1 74 ? -19.047 0.312 -16.891 1 96.62 74 GLU B C 1
ATOM 3749 O O . GLU B 1 74 ? -18.875 0.852 -15.797 1 96.62 74 GLU B O 1
ATOM 3754 N N . ALA B 1 75 ? -18.734 -0.926 -17.141 1 97.06 75 ALA B N 1
ATOM 3755 C CA . ALA B 1 75 ? -18.078 -1.743 -16.125 1 97.06 75 ALA B CA 1
ATOM 3756 C C . ALA B 1 75 ? -16.703 -1.188 -15.773 1 97.06 75 ALA B C 1
ATOM 3758 O O . ALA B 1 75 ? -16.297 -1.212 -14.609 1 97.06 75 ALA B O 1
ATOM 3759 N N . ARG B 1 76 ? -15.992 -0.729 -16.766 1 97.75 76 ARG B N 1
ATOM 3760 C CA . ARG B 1 76 ? -14.672 -0.153 -16.562 1 97.75 76 ARG B CA 1
ATOM 3761 C C . ARG B 1 76 ? -14.742 1.084 -15.672 1 97.75 76 ARG B C 1
ATOM 3763 O O . ARG B 1 76 ? -13.859 1.315 -14.844 1 97.75 76 ARG B O 1
ATOM 3770 N N . GLU B 1 77 ? -15.789 1.849 -15.828 1 97 77 GLU B N 1
ATOM 3771 C CA . GLU B 1 77 ? -15.969 3.076 -15.062 1 97 77 GLU B CA 1
ATOM 3772 C C . GLU B 1 77 ? -16.188 2.775 -13.578 1 97 77 GLU B C 1
ATOM 3774 O O . GLU B 1 77 ? -16.016 3.648 -12.727 1 97 77 GLU B O 1
ATOM 3779 N N . ARG B 1 78 ? -16.5 1.527 -13.289 1 97.5 78 ARG B N 1
ATOM 3780 C CA . ARG B 1 78 ? -16.812 1.163 -11.906 1 97.5 78 ARG B CA 1
ATOM 3781 C C . ARG B 1 78 ? -15.555 0.668 -11.188 1 97.5 78 ARG B C 1
ATOM 3783 O O . ARG B 1 78 ? -15.594 0.408 -9.977 1 97.5 78 ARG B O 1
ATOM 3790 N N . ILE B 1 79 ? -14.5 0.559 -11.938 1 98.56 79 ILE B N 1
ATOM 3791 C CA . ILE B 1 79 ? -13.242 0.316 -11.234 1 98.56 79 ILE B CA 1
ATOM 3792 C C . ILE B 1 79 ? -12.859 1.551 -10.422 1 98.56 79 ILE B C 1
ATOM 3794 O O . ILE B 1 79 ? -12.273 2.496 -10.953 1 98.56 79 ILE B O 1
ATOM 3798 N N . GLU B 1 80 ? -13.039 1.437 -9.102 1 97.38 80 GLU B N 1
ATOM 3799 C CA . GLU B 1 80 ? -12.859 2.578 -8.211 1 97.38 80 GLU B CA 1
ATOM 3800 C C . GLU B 1 80 ? -11.555 2.467 -7.43 1 97.38 80 GLU B C 1
ATOM 3802 O O . GLU B 1 80 ? -11.18 3.389 -6.699 1 97.38 80 GLU B O 1
ATOM 3807 N N . LEU B 1 81 ? -10.953 1.368 -7.609 1 98.5 81 LEU B N 1
ATOM 3808 C CA . LEU B 1 81 ? -9.727 1.107 -6.871 1 98.5 81 LEU B CA 1
ATOM 3809 C C . LEU B 1 81 ? -8.719 0.362 -7.738 1 98.5 81 LEU B C 1
ATOM 3811 O O . LEU B 1 81 ? -9.023 -0.704 -8.273 1 98.5 81 LEU B O 1
ATOM 3815 N N . LEU B 1 82 ? -7.582 0.949 -7.93 1 98.81 82 LEU B N 1
ATOM 3816 C CA . LEU B 1 82 ? -6.418 0.31 -8.539 1 98.81 82 LEU B CA 1
ATOM 3817 C C . LEU B 1 82 ? -5.277 0.188 -7.535 1 98.81 82 LEU B C 1
ATOM 3819 O O . LEU B 1 82 ? -4.777 1.196 -7.031 1 98.81 82 LEU B O 1
ATOM 3823 N N . VAL B 1 83 ? -4.883 -1.046 -7.258 1 98.81 83 VAL B N 1
ATOM 3824 C CA . VAL B 1 83 ? -3.781 -1.274 -6.328 1 98.81 83 VAL B CA 1
ATOM 3825 C C . VAL B 1 83 ? -2.723 -2.156 -6.984 1 98.81 83 VAL B C 1
ATOM 3827 O O . VAL B 1 83 ? -3.033 -3.236 -7.492 1 98.81 83 VAL B O 1
ATOM 3830 N N . THR B 1 84 ? -1.518 -1.688 -6.977 1 98.75 84 THR B N 1
ATOM 3831 C CA . THR B 1 84 ? -0.405 -2.527 -7.41 1 98.75 84 THR B CA 1
ATOM 3832 C C . THR B 1 84 ? 0.416 -2.994 -6.211 1 98.75 84 THR B C 1
ATOM 3834 O O . THR B 1 84 ? 0.466 -2.314 -5.184 1 98.75 84 THR B O 1
ATOM 3837 N N . SER B 1 85 ? 0.908 -4.164 -6.285 1 98.56 85 SER B N 1
ATOM 3838 C CA . SER B 1 85 ? 1.829 -4.746 -5.316 1 98.56 85 SER B CA 1
ATOM 3839 C C . SER B 1 85 ? 3.152 -5.129 -5.969 1 98.56 85 SER B C 1
ATOM 3841 O O . SER B 1 85 ? 3.168 -5.816 -6.992 1 98.56 85 SER B O 1
ATOM 3843 N N . SER B 1 86 ? 4.266 -4.66 -5.344 1 97.31 86 SER B N 1
ATOM 3844 C CA . SER B 1 86 ? 5.551 -4.961 -5.965 1 97.31 86 SER B CA 1
ATOM 3845 C C . SER B 1 86 ? 6.68 -4.922 -4.938 1 97.31 86 SER B C 1
ATOM 3847 O O . SER B 1 86 ? 6.605 -4.191 -3.951 1 97.31 86 SER B O 1
ATOM 3849 N N . GLU B 1 87 ? 7.68 -5.766 -5.168 1 94.88 87 GLU B N 1
ATOM 3850 C CA . GLU B 1 87 ? 8.961 -5.68 -4.473 1 94.88 87 GLU B CA 1
ATOM 3851 C C . GLU B 1 87 ? 10.023 -5.031 -5.359 1 94.88 87 GLU B C 1
ATOM 3853 O O . GLU B 1 87 ? 11.18 -4.914 -4.961 1 94.88 87 GLU B O 1
ATOM 3858 N N . SER B 1 88 ? 9.648 -4.656 -6.516 1 94.88 88 SER B N 1
ATOM 3859 C CA . SER B 1 88 ? 10.523 -3.992 -7.477 1 94.88 88 SER B CA 1
ATOM 3860 C C . SER B 1 88 ? 9.984 -2.619 -7.859 1 94.88 88 SER B C 1
ATOM 3862 O O . SER B 1 88 ? 9.953 -2.266 -9.039 1 94.88 88 SER B O 1
ATOM 3864 N N . GLY B 1 89 ? 9.57 -1.911 -6.852 1 92.06 89 GLY B N 1
ATOM 3865 C CA . GLY B 1 89 ? 9.055 -0.571 -7.078 1 92.06 89 GLY B CA 1
ATOM 3866 C C . GLY B 1 89 ? 10.031 0.334 -7.801 1 92.06 89 GLY B C 1
ATOM 3867 O O . GLY B 1 89 ? 11.242 0.132 -7.719 1 92.06 89 GLY B O 1
ATOM 3868 N N . VAL B 1 90 ? 9.508 1.396 -8.414 1 92.75 90 VAL B N 1
ATOM 3869 C CA . VAL B 1 90 ? 10.352 2.223 -9.266 1 92.75 90 VAL B CA 1
ATOM 3870 C C . VAL B 1 90 ? 10.547 3.598 -8.633 1 92.75 90 VAL B C 1
ATOM 3872 O O . VAL B 1 90 ? 11.297 4.426 -9.141 1 92.75 90 VAL B O 1
ATOM 3875 N N . ASP B 1 91 ? 9.844 3.82 -7.59 1 92.94 91 ASP B N 1
ATOM 3876 C CA . ASP B 1 91 ? 9.836 5.113 -6.91 1 92.94 91 ASP B CA 1
ATOM 3877 C C . ASP B 1 91 ? 9.383 4.965 -5.457 1 92.94 91 ASP B C 1
ATOM 3879 O O . ASP B 1 91 ? 8.562 4.105 -5.141 1 92.94 91 ASP B O 1
ATOM 3883 N N . PHE B 1 92 ? 9.883 5.805 -4.512 1 92 92 PHE B N 1
ATOM 3884 C CA . PHE B 1 92 ? 9.492 5.742 -3.111 1 92 92 PHE B CA 1
ATOM 3885 C C . PHE B 1 92 ? 8.258 6.605 -2.852 1 92 92 PHE B C 1
ATOM 3887 O O . PHE B 1 92 ? 7.633 6.496 -1.799 1 92 92 PHE B O 1
ATOM 3894 N N . SER B 1 93 ? 7.91 7.406 -3.77 1 92.5 93 SER B N 1
ATOM 3895 C CA . SER B 1 93 ? 6.777 8.305 -3.588 1 92.5 93 SER B CA 1
ATOM 3896 C C . SER B 1 93 ? 5.656 7.996 -4.574 1 92.5 93 SER B C 1
ATOM 3898 O O . SER B 1 93 ? 4.559 7.613 -4.172 1 92.5 93 SER B O 1
ATOM 3900 N N . LYS B 1 94 ? 5.98 8.039 -5.824 1 93.25 94 LYS B N 1
ATOM 3901 C CA . LYS B 1 94 ? 4.996 7.781 -6.871 1 93.25 94 LYS B CA 1
ATOM 3902 C C . LYS B 1 94 ? 4.781 6.281 -7.062 1 93.25 94 LYS B C 1
ATOM 3904 O O . LYS B 1 94 ? 5.742 5.508 -7.07 1 93.25 94 LYS B O 1
ATOM 3909 N N . SER B 1 95 ? 3.584 5.852 -7.238 1 96.25 95 SER B N 1
ATOM 3910 C CA . SER B 1 95 ? 3.248 4.434 -7.324 1 96.25 95 SER B CA 1
ATOM 3911 C C . SER B 1 95 ? 3.291 3.939 -8.766 1 96.25 95 SER B C 1
ATOM 3913 O O . SER B 1 95 ? 3.104 4.719 -9.703 1 96.25 95 SER B O 1
ATOM 3915 N N . ILE B 1 96 ? 3.498 2.621 -8.898 1 97.44 96 ILE B N 1
ATOM 3916 C CA . ILE B 1 96 ? 3.32 1.94 -10.18 1 97.44 96 ILE B CA 1
ATOM 3917 C C . ILE B 1 96 ? 1.89 2.137 -10.672 1 97.44 96 ILE B C 1
ATOM 3919 O O . ILE B 1 96 ? 1.657 2.289 -11.875 1 97.44 96 ILE B O 1
ATOM 3923 N N . SER B 1 97 ? 0.979 2.262 -9.789 1 98.25 97 SER B N 1
ATOM 3924 C CA . SER B 1 97 ? -0.438 2.406 -10.102 1 98.25 97 SER B CA 1
ATOM 3925 C C . SER B 1 97 ? -0.702 3.686 -10.891 1 98.25 97 SER B C 1
ATOM 3927 O O . SER B 1 97 ? -1.595 3.725 -11.742 1 98.25 97 SER B O 1
ATOM 3929 N N . SER B 1 98 ? 0.02 4.734 -10.586 1 96.88 98 SER B N 1
ATOM 3930 C CA . SER B 1 98 ? -0.176 5.984 -11.32 1 96.88 98 SER B CA 1
ATOM 3931 C C . SER B 1 98 ? 0.106 5.805 -12.805 1 96.88 98 SER B C 1
ATOM 3933 O O . SER B 1 98 ? -0.683 6.238 -13.648 1 96.88 98 SER B O 1
ATOM 3935 N N . TYR B 1 99 ? 1.204 5.137 -13.133 1 97.25 99 TYR B N 1
ATOM 3936 C CA . TYR B 1 99 ? 1.532 4.844 -14.523 1 97.25 99 TYR B CA 1
ATOM 3937 C C . TYR B 1 99 ? 0.501 3.904 -15.141 1 97.25 99 TYR B C 1
ATOM 3939 O O . TYR B 1 99 ? 0.052 4.121 -16.266 1 97.25 99 TYR B O 1
ATOM 3947 N N . ALA B 1 100 ? 0.198 2.875 -14.398 1 98.5 100 ALA B N 1
ATOM 3948 C CA . ALA B 1 100 ? -0.746 1.884 -14.914 1 98.5 100 ALA B CA 1
ATOM 3949 C C . ALA B 1 100 ? -2.111 2.512 -15.18 1 98.5 100 ALA B C 1
ATOM 3951 O O . ALA B 1 100 ? -2.77 2.184 -16.172 1 98.5 100 ALA B O 1
ATOM 3952 N N . HIS B 1 101 ? -2.576 3.367 -14.266 1 98.38 101 HIS B N 1
ATOM 3953 C CA . HIS B 1 101 ? -3.852 4.062 -14.398 1 98.38 101 HIS B CA 1
ATOM 3954 C C . HIS B 1 101 ? -3.959 4.754 -15.758 1 98.38 101 HIS B C 1
ATOM 3956 O O . HIS B 1 101 ? -4.969 4.621 -16.453 1 98.38 101 HIS B O 1
ATOM 3962 N N . GLU B 1 102 ? -2.941 5.422 -16.094 1 97.69 102 GLU B N 1
ATOM 3963 C CA . GLU B 1 102 ? -2.908 6.164 -17.359 1 97.69 102 GLU B CA 1
ATOM 3964 C C . GLU B 1 102 ? -2.977 5.223 -18.547 1 97.69 102 GLU B C 1
ATOM 3966 O O . GLU B 1 102 ? -3.799 5.41 -19.453 1 97.69 102 GLU B O 1
ATOM 3971 N N . HIS B 1 103 ? -2.186 4.242 -18.547 1 98.25 103 HIS B N 1
ATOM 3972 C CA . HIS B 1 103 ? -2.029 3.396 -19.719 1 98.25 103 HIS B CA 1
ATOM 3973 C C . HIS B 1 103 ? -3.172 2.393 -19.844 1 98.25 103 HIS B C 1
ATOM 3975 O O . HIS B 1 103 ? -3.4 1.828 -20.906 1 98.25 103 HIS B O 1
ATOM 3981 N N . LEU B 1 104 ? -3.863 2.15 -18.75 1 98.38 104 LEU B N 1
ATOM 3982 C CA . LEU B 1 104 ? -5.051 1.301 -18.797 1 98.38 104 LEU B CA 1
ATOM 3983 C C . LEU B 1 104 ? -6.297 2.123 -19.109 1 98.38 104 LEU B C 1
ATOM 3985 O O . LEU B 1 104 ? -7.367 1.563 -19.344 1 98.38 104 LEU B O 1
ATOM 3989 N N . GLY B 1 105 ? -6.184 3.428 -19.094 1 97.38 105 GLY B N 1
ATOM 3990 C CA . GLY B 1 105 ? -7.305 4.301 -19.422 1 97.38 105 GLY B CA 1
ATOM 3991 C C . GLY B 1 105 ? -8.406 4.262 -18.375 1 97.38 105 GLY B C 1
ATOM 3992 O O . GLY B 1 105 ? -9.594 4.25 -18.719 1 97.38 105 GLY B O 1
ATOM 3993 N N . LEU B 1 106 ? -8.062 4.227 -17.141 1 98.06 106 LEU B N 1
ATOM 3994 C CA . LEU B 1 106 ? -9.062 4.125 -16.094 1 98.06 106 LEU B CA 1
ATOM 3995 C C . LEU B 1 106 ? -9.648 5.492 -15.758 1 98.06 106 LEU B C 1
ATOM 3997 O O . LEU B 1 106 ? -9.047 6.523 -16.078 1 98.06 106 LEU B O 1
ATOM 4001 N N . SER B 1 107 ? -10.758 5.477 -15.086 1 97.56 107 SER B N 1
ATOM 4002 C CA . SER B 1 107 ? -11.484 6.684 -14.711 1 97.56 107 SER B CA 1
ATOM 4003 C C . SER B 1 107 ? -10.688 7.531 -13.734 1 97.56 107 SER B C 1
ATOM 4005 O O . SER B 1 107 ? -9.992 7 -12.859 1 97.56 107 SER B O 1
ATOM 4007 N N . ARG B 1 108 ? -10.859 8.844 -13.812 1 97.5 108 ARG B N 1
ATOM 4008 C CA . ARG B 1 108 ? -10.219 9.75 -12.867 1 97.5 108 ARG B CA 1
ATOM 4009 C C . ARG B 1 108 ? -10.867 9.648 -11.492 1 97.5 108 ARG B C 1
ATOM 4011 O O . ARG B 1 108 ? -10.352 10.195 -10.516 1 97.5 108 ARG B O 1
ATOM 4018 N N . HIS B 1 109 ? -11.891 8.969 -11.375 1 97.56 109 HIS B N 1
ATOM 4019 C CA . HIS B 1 109 ? -12.562 8.766 -10.094 1 97.56 109 HIS B CA 1
ATOM 4020 C C . HIS B 1 109 ? -12.133 7.453 -9.445 1 97.56 109 HIS B C 1
ATOM 4022 O O . HIS B 1 109 ? -12.836 6.918 -8.586 1 97.56 109 HIS B O 1
ATOM 4028 N N . CYS B 1 110 ? -11 6.984 -9.836 1 97.56 110 CYS B N 1
ATOM 4029 C CA . CYS B 1 110 ? -10.359 5.777 -9.32 1 97.56 110 CYS B CA 1
ATOM 4030 C C . CYS B 1 110 ? -9.305 6.121 -8.281 1 97.56 110 CYS B C 1
ATOM 4032 O O . CYS B 1 110 ? -8.453 6.984 -8.516 1 97.56 110 CYS B O 1
ATOM 4034 N N . ARG B 1 111 ? -9.367 5.43 -7.109 1 97.25 111 ARG B N 1
ATOM 4035 C CA . ARG B 1 111 ? -8.242 5.473 -6.176 1 97.25 111 ARG B CA 1
ATOM 4036 C C . ARG B 1 111 ? -7.078 4.625 -6.676 1 97.25 111 ARG B C 1
ATOM 4038 O O . ARG B 1 111 ? -7.285 3.545 -7.234 1 97.25 111 ARG B O 1
ATOM 4045 N N . PHE B 1 112 ? -5.918 5.098 -6.473 1 95.94 112 PHE B N 1
ATOM 4046 C CA . PHE B 1 112 ? -4.84 4.16 -6.781 1 95.94 112 PHE B CA 1
ATOM 4047 C C . PHE B 1 112 ? -3.729 4.258 -5.742 1 95.94 112 PHE B C 1
ATOM 4049 O O . PHE B 1 112 ? -3.43 5.344 -5.242 1 95.94 112 PHE B O 1
ATOM 4056 N N . LEU B 1 113 ? -3.184 3.107 -5.398 1 97.38 113 LEU B N 1
ATOM 4057 C CA . LEU B 1 113 ? -2.156 2.881 -4.391 1 97.38 113 LEU B CA 1
ATOM 4058 C C . LEU B 1 113 ? -1.177 1.804 -4.844 1 97.38 113 LEU B C 1
ATOM 4060 O O . LEU B 1 113 ? -1.484 1.018 -5.742 1 97.38 113 LEU B O 1
ATOM 4064 N N . GLU B 1 114 ? -0.068 1.859 -4.25 1 98.25 114 GLU B N 1
ATOM 4065 C CA . GLU B 1 114 ? 0.853 0.727 -4.285 1 98.25 114 GLU B CA 1
ATOM 4066 C C . GLU B 1 114 ? 1.098 0.173 -2.883 1 98.25 114 GLU B C 1
ATOM 4068 O O . GLU B 1 114 ? 1.179 0.932 -1.916 1 98.25 114 GLU B O 1
ATOM 4073 N N . VAL B 1 115 ? 1.201 -1.18 -2.781 1 98.38 115 VAL B N 1
ATOM 4074 C CA . VAL B 1 115 ? 1.379 -1.805 -1.474 1 98.38 115 VAL B CA 1
ATOM 4075 C C . VAL B 1 115 ? 2.637 -2.67 -1.481 1 98.38 115 VAL B C 1
ATOM 4077 O O . VAL B 1 115 ? 3.062 -3.148 -2.535 1 98.38 115 VAL B O 1
ATOM 4080 N N . LYS B 1 116 ? 3.166 -2.812 -0.253 1 96 116 LYS B N 1
ATOM 4081 C CA . LYS B 1 116 ? 4.344 -3.672 -0.144 1 96 116 LYS B CA 1
ATOM 4082 C C . LYS B 1 116 ? 4.352 -4.426 1.184 1 96 116 LYS B C 1
ATOM 4084 O O . LYS B 1 116 ? 3.936 -3.887 2.211 1 96 116 LYS B O 1
ATOM 4089 N N . GLN B 1 117 ? 4.711 -5.645 1.201 1 96.75 117 GLN B N 1
ATOM 4090 C CA . GLN B 1 117 ? 5.062 -6.621 2.225 1 96.75 117 GLN B CA 1
ATOM 4091 C C . GLN B 1 117 ? 5.5 -7.941 1.597 1 96.75 117 GLN B C 1
ATOM 4093 O O . GLN B 1 117 ? 4.84 -8.969 1.778 1 96.75 117 GLN B O 1
ATOM 4098 N N . ALA B 1 118 ? 6.598 -7.809 0.903 1 95.5 118 ALA B N 1
ATOM 4099 C CA . ALA B 1 118 ? 7.148 -8.93 0.148 1 95.5 118 ALA B CA 1
ATOM 4100 C C . ALA B 1 118 ? 6.055 -9.656 -0.633 1 95.5 118 ALA B C 1
ATOM 4102 O O . ALA B 1 118 ? 5.207 -9.016 -1.263 1 95.5 118 ALA B O 1
ATOM 4103 N N . CYS B 1 119 ? 6.102 -10.953 -0.7 1 97.06 119 CYS B N 1
ATOM 4104 C CA . CYS B 1 119 ? 5.238 -11.727 -1.58 1 97.06 119 CYS B CA 1
ATOM 4105 C C . CYS B 1 119 ? 3.82 -11.797 -1.029 1 97.06 119 CYS B C 1
ATOM 4107 O O . CYS B 1 119 ? 2.916 -12.312 -1.689 1 97.06 119 CYS B O 1
ATOM 4109 N N . TYR B 1 120 ? 3.514 -11.18 0.086 1 98.06 120 TYR B N 1
ATOM 4110 C CA . TYR B 1 120 ? 2.193 -11.227 0.702 1 98.06 120 TYR B CA 1
ATOM 4111 C C . TYR B 1 120 ? 1.324 -10.07 0.227 1 98.06 120 TYR B C 1
ATOM 4113 O O . TYR B 1 120 ? 0.094 -10.156 0.259 1 98.06 120 TYR B O 1
ATOM 4121 N N . ALA B 1 121 ? 1.829 -9.039 -0.133 1 98.19 121 ALA B N 1
ATOM 4122 C CA . ALA B 1 121 ? 1.215 -7.711 -0.181 1 98.19 121 ALA B CA 1
ATOM 4123 C C . ALA B 1 121 ? -0.043 -7.723 -1.045 1 98.19 121 ALA B C 1
ATOM 4125 O O . ALA B 1 121 ? -1.033 -7.062 -0.717 1 98.19 121 ALA B O 1
ATOM 4126 N N . ALA B 1 122 ? -0.032 -8.422 -2.135 1 98.69 122 ALA B N 1
ATOM 4127 C CA . ALA B 1 122 ? -1.201 -8.453 -3.01 1 98.69 122 ALA B CA 1
ATOM 4128 C C . ALA B 1 122 ? -2.412 -9.031 -2.285 1 98.69 122 ALA B C 1
ATOM 4130 O O . ALA B 1 122 ? -3.539 -8.57 -2.48 1 98.69 122 ALA B O 1
ATOM 4131 N N . THR B 1 123 ? -2.172 -10.047 -1.489 1 98.81 123 THR B N 1
ATOM 4132 C CA . THR B 1 123 ? -3.26 -10.68 -0.747 1 98.81 123 THR B CA 1
ATOM 4133 C C . THR B 1 123 ? -3.852 -9.703 0.271 1 98.81 123 THR B C 1
ATOM 4135 O O . THR B 1 123 ? -5.074 -9.625 0.419 1 98.81 123 THR B O 1
ATOM 4138 N N . GLY B 1 124 ? -2.953 -8.992 0.996 1 98.5 124 GLY B N 1
ATOM 4139 C CA . GLY B 1 124 ? -3.463 -7.973 1.899 1 98.5 124 GLY B CA 1
ATOM 4140 C C . GLY B 1 124 ? -4.348 -6.953 1.209 1 98.5 124 GLY B C 1
ATOM 4141 O O . GLY B 1 124 ? -5.426 -6.621 1.705 1 98.5 124 GLY B O 1
ATOM 4142 N N . ALA B 1 125 ? -3.9 -6.48 0.059 1 98.5 125 ALA B N 1
ATOM 4143 C CA . ALA B 1 125 ? -4.672 -5.512 -0.72 1 98.5 125 ALA B CA 1
ATOM 4144 C C . ALA B 1 125 ? -5.992 -6.117 -1.188 1 98.5 125 ALA B C 1
ATOM 4146 O O . ALA B 1 125 ? -7.031 -5.449 -1.168 1 98.5 125 ALA B O 1
ATOM 4147 N N . LEU B 1 126 ? -5.918 -7.344 -1.614 1 98.69 126 LEU B N 1
ATOM 4148 C CA . LEU B 1 126 ? -7.109 -8.039 -2.1 1 98.69 126 LEU B CA 1
ATOM 4149 C C . LEU B 1 126 ? -8.148 -8.172 -0.994 1 98.69 126 LEU B C 1
ATOM 4151 O O . LEU B 1 126 ? -9.336 -7.91 -1.219 1 98.69 126 LEU B O 1
ATOM 4155 N N . GLN B 1 127 ? -7.75 -8.531 0.166 1 98.31 127 GLN B N 1
ATOM 4156 C CA . GLN B 1 127 ? -8.664 -8.703 1.291 1 98.31 127 GLN B CA 1
ATOM 4157 C C . GLN B 1 127 ? -9.32 -7.387 1.679 1 98.31 127 GLN B C 1
ATOM 4159 O O . GLN B 1 127 ? -10.516 -7.344 1.983 1 98.31 127 GLN B O 1
ATOM 4164 N N . LEU B 1 128 ? -8.547 -6.328 1.655 1 98.19 128 LEU B N 1
ATOM 4165 C CA . LEU B 1 128 ? -9.109 -5.016 1.963 1 98.19 128 LEU B CA 1
ATOM 4166 C C . LEU B 1 128 ? -10.094 -4.578 0.886 1 98.19 128 LEU B C 1
ATOM 4168 O O . LEU B 1 128 ? -11.156 -4.031 1.196 1 98.19 128 LEU B O 1
ATOM 4172 N N . ALA B 1 129 ? -9.719 -4.801 -0.343 1 98.5 129 ALA B N 1
ATOM 4173 C CA . ALA B 1 129 ? -10.609 -4.469 -1.453 1 98.5 129 ALA B CA 1
ATOM 4174 C C . ALA B 1 129 ? -11.914 -5.254 -1.365 1 98.5 129 ALA B C 1
ATOM 4176 O O . ALA B 1 129 ? -12.992 -4.711 -1.62 1 98.5 129 ALA B O 1
ATOM 4177 N N . LEU B 1 130 ? -11.828 -6.531 -1.014 1 98.12 130 LEU B N 1
ATOM 4178 C CA . LEU B 1 130 ? -13.016 -7.363 -0.848 1 98.12 130 LEU B CA 1
ATOM 4179 C C . LEU B 1 130 ? -13.922 -6.809 0.249 1 98.12 130 LEU B C 1
ATOM 4181 O O . LEU B 1 130 ? -15.141 -6.762 0.087 1 98.12 130 LEU B O 1
ATOM 4185 N N . GLY B 1 131 ? -13.266 -6.434 1.352 1 96.62 131 GLY B N 1
ATOM 4186 C CA . GLY B 1 131 ? -14.039 -5.801 2.406 1 96.62 131 GLY B CA 1
ATOM 4187 C C . GLY B 1 131 ? -14.742 -4.535 1.955 1 96.62 131 GLY B C 1
ATOM 4188 O O . GLY B 1 131 ? -15.922 -4.332 2.25 1 96.62 131 GLY B O 1
ATOM 4189 N N . TYR B 1 132 ? -14.039 -3.713 1.2 1 96.75 132 TYR B N 1
ATOM 4190 C CA . TYR B 1 132 ? -14.586 -2.465 0.68 1 96.75 132 TYR B CA 1
ATOM 4191 C C . TYR B 1 132 ? -15.805 -2.727 -0.197 1 96.75 132 TYR B C 1
ATOM 4193 O O . TYR B 1 132 ? -16.844 -2.1 -0.02 1 96.75 132 TYR B O 1
ATOM 4201 N N . ILE B 1 133 ? -15.68 -3.668 -1.054 1 97.31 133 ILE B N 1
ATOM 4202 C CA . ILE B 1 133 ? -16.766 -4.016 -1.962 1 97.31 133 ILE B CA 1
ATOM 4203 C C . ILE B 1 133 ? -17.922 -4.625 -1.172 1 97.31 133 ILE B C 1
ATOM 4205 O O . ILE B 1 133 ? -19.078 -4.258 -1.377 1 97.31 133 ILE B O 1
ATOM 4209 N N . ALA B 1 134 ? -17.625 -5.477 -0.234 1 96.44 134 ALA B N 1
ATOM 4210 C CA . ALA B 1 134 ? -18.641 -6.188 0.536 1 96.44 134 ALA B CA 1
ATOM 4211 C C . ALA B 1 134 ? -19.391 -5.238 1.463 1 96.44 134 ALA B C 1
ATOM 4213 O O . ALA B 1 134 ? -20.531 -5.516 1.861 1 96.44 134 ALA B O 1
ATOM 4214 N N . SER B 1 135 ? -18.75 -4.133 1.819 1 94.31 135 SER B N 1
ATOM 4215 C CA . SER B 1 135 ? -19.375 -3.176 2.734 1 94.31 135 SER B CA 1
ATOM 4216 C C . SER B 1 135 ? -20.594 -2.512 2.105 1 94.31 135 SER B C 1
ATOM 4218 O O . SER B 1 135 ? -21.469 -2.031 2.816 1 94.31 135 SER B O 1
ATOM 4220 N N . GLY B 1 136 ? -20.609 -2.383 0.783 1 93.19 136 GLY B N 1
ATOM 4221 C CA . GLY B 1 136 ? -21.688 -1.721 0.076 1 93.19 136 GLY B CA 1
ATOM 4222 C C . GLY B 1 136 ? -21.625 -0.208 0.168 1 93.19 136 GLY B C 1
ATOM 4223 O O . GLY B 1 136 ? -22.562 0.484 -0.223 1 93.19 136 GLY B O 1
ATOM 4224 N N . VAL B 1 137 ? -20.516 0.308 0.653 1 92.75 137 VAL B N 1
ATOM 4225 C CA . VAL B 1 137 ? -20.391 1.757 0.768 1 92.75 137 VAL B CA 1
ATOM 4226 C C . VAL B 1 137 ? -20.453 2.393 -0.619 1 92.75 137 VAL B C 1
ATOM 4228 O O . VAL B 1 137 ? -20.875 3.545 -0.76 1 92.75 137 VAL B O 1
ATOM 4231 N N . SER B 1 138 ? -20 1.673 -1.589 1 94.81 138 SER B N 1
ATOM 4232 C CA . SER B 1 138 ? -20.109 2.039 -2.998 1 94.81 138 SER B CA 1
ATOM 4233 C C . SER B 1 138 ? -20.672 0.892 -3.83 1 94.81 138 SER B C 1
ATOM 4235 O O . SER B 1 138 ? -19.906 0.127 -4.43 1 94.81 138 SER B O 1
ATOM 4237 N N . PRO B 1 139 ? -21.938 0.774 -3.932 1 93.69 139 PRO B N 1
ATOM 4238 C CA . PRO B 1 139 ? -22.547 -0.354 -4.633 1 93.69 139 PRO B CA 1
ATOM 4239 C C . PRO B 1 139 ? -22.078 -0.488 -6.078 1 93.69 139 PRO B C 1
ATOM 4241 O O . PRO B 1 139 ? -22.047 0.5 -6.816 1 93.69 139 PRO B O 1
ATOM 4244 N N . GLY B 1 140 ? -21.641 -1.66 -6.422 1 94.5 140 GLY B N 1
ATOM 4245 C CA . GLY B 1 140 ? -21.234 -1.943 -7.785 1 94.5 140 GLY B CA 1
ATOM 4246 C C . GLY B 1 140 ? -19.766 -1.637 -8.047 1 94.5 140 GLY B C 1
ATOM 4247 O O . GLY B 1 140 ? -19.266 -1.872 -9.141 1 94.5 140 GLY B O 1
ATOM 4248 N N . ALA B 1 141 ? -19.109 -1.158 -7.027 1 96.81 141 ALA B N 1
ATOM 4249 C CA . ALA B 1 141 ? -17.703 -0.817 -7.172 1 96.81 141 ALA B CA 1
ATOM 4250 C C . ALA B 1 141 ? -16.859 -2.051 -7.512 1 96.81 141 ALA B C 1
ATOM 4252 O O . ALA B 1 141 ? -17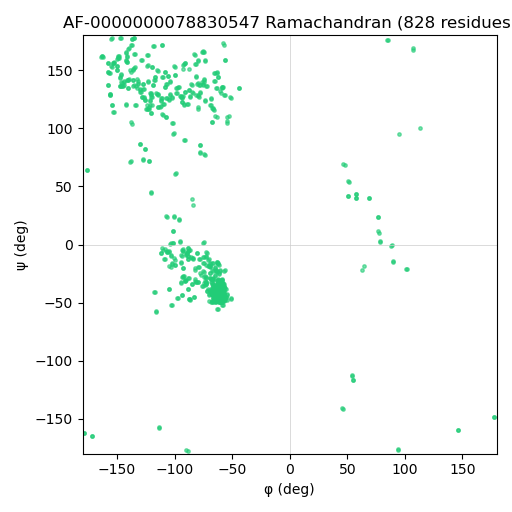.156 -3.152 -7.035 1 96.81 141 ALA B O 1
ATOM 4253 N N . LYS B 1 142 ? -15.859 -1.868 -8.328 1 98.62 142 LYS B N 1
ATOM 4254 C CA . LYS B 1 142 ? -14.875 -2.895 -8.656 1 98.62 142 LYS B CA 1
ATOM 4255 C C . LYS B 1 142 ? -13.469 -2.457 -8.25 1 98.62 142 LYS B C 1
ATOM 4257 O O . LYS B 1 142 ? -13.195 -1.262 -8.125 1 98.62 142 LYS B O 1
ATOM 4262 N N . ALA B 1 143 ? -12.664 -3.424 -7.984 1 98.88 143 ALA B N 1
ATOM 4263 C CA . ALA B 1 143 ? -11.258 -3.182 -7.645 1 98.88 143 ALA B CA 1
ATOM 4264 C C . ALA B 1 143 ? -10.328 -4.004 -8.531 1 98.88 143 ALA B C 1
ATOM 4266 O O . ALA B 1 143 ? -10.594 -5.18 -8.797 1 98.88 143 ALA B O 1
ATOM 4267 N N . LEU B 1 144 ? -9.336 -3.361 -9.031 1 98.94 144 LEU B N 1
ATOM 4268 C CA . LEU B 1 144 ? -8.281 -4.027 -9.789 1 98.94 144 LEU B CA 1
ATOM 4269 C C . LEU B 1 144 ? -6.996 -4.098 -8.977 1 98.94 144 LEU B C 1
ATOM 4271 O O . LEU B 1 144 ? -6.367 -3.07 -8.711 1 98.94 144 LEU B O 1
ATOM 4275 N N . VAL B 1 145 ? -6.625 -5.316 -8.539 1 98.94 145 VAL B N 1
ATOM 4276 C CA . VAL B 1 145 ? -5.383 -5.555 -7.812 1 98.94 145 VAL B CA 1
ATOM 4277 C C . VAL B 1 145 ? -4.371 -6.234 -8.734 1 98.94 145 VAL B C 1
ATOM 4279 O O . VAL B 1 145 ? -4.645 -7.301 -9.289 1 98.94 145 VAL B O 1
ATOM 4282 N N . ILE B 1 146 ? -3.186 -5.613 -8.859 1 98.94 146 ILE B N 1
ATOM 4283 C CA . ILE B 1 146 ? -2.188 -6.148 -9.781 1 98.94 146 ILE B CA 1
ATOM 4284 C C . ILE B 1 146 ? -0.885 -6.418 -9.031 1 98.94 146 ILE B C 1
ATOM 4286 O O . ILE B 1 146 ? -0.278 -5.496 -8.477 1 98.94 146 ILE B O 1
ATOM 4290 N N . ALA B 1 147 ? -0.483 -7.648 -8.969 1 98.88 147 ALA B N 1
ATOM 4291 C CA . ALA B 1 147 ? 0.861 -8.008 -8.523 1 98.88 147 ALA B CA 1
ATOM 4292 C C . ALA B 1 147 ? 1.849 -7.984 -9.688 1 98.88 147 ALA B C 1
ATOM 4294 O O . ALA B 1 147 ? 1.578 -8.547 -10.75 1 98.88 147 ALA B O 1
ATOM 4295 N N . THR B 1 148 ? 2.943 -7.246 -9.516 1 98.69 148 THR B N 1
ATOM 4296 C CA . THR B 1 148 ? 3.875 -7.074 -10.625 1 98.69 148 THR B CA 1
ATOM 4297 C C . THR B 1 148 ? 5.312 -6.988 -10.117 1 98.69 148 THR B C 1
ATOM 4299 O O . THR B 1 148 ? 5.578 -6.359 -9.094 1 98.69 148 THR B O 1
ATOM 4302 N N . ASP B 1 149 ? 6.199 -7.695 -10.82 1 97.19 149 ASP B N 1
ATOM 4303 C CA . ASP B 1 149 ? 7.594 -7.656 -10.398 1 97.19 149 ASP B CA 1
ATOM 4304 C C . ASP B 1 149 ? 8.523 -8.023 -11.547 1 97.19 149 ASP B C 1
ATOM 4306 O O . ASP B 1 149 ? 8.109 -8.68 -12.508 1 97.19 149 ASP B O 1
ATOM 4310 N N . VAL B 1 150 ? 9.695 -7.555 -11.414 1 95 150 VAL B N 1
ATOM 4311 C CA . VAL B 1 150 ? 10.852 -8.078 -12.141 1 95 150 VAL B CA 1
ATOM 4312 C C . VAL B 1 150 ? 11.844 -8.703 -11.164 1 95 150 VAL B C 1
ATOM 4314 O O . VAL B 1 150 ? 11.914 -8.289 -10 1 95 150 VAL B O 1
ATOM 4317 N N . THR B 1 151 ? 12.547 -9.688 -11.594 1 86 151 THR B N 1
ATOM 4318 C CA . THR B 1 151 ? 13.477 -10.352 -10.695 1 86 151 THR B CA 1
ATOM 4319 C C . THR B 1 151 ? 14.781 -9.57 -10.594 1 86 151 THR B C 1
ATOM 4321 O O . THR B 1 151 ? 15.258 -9.008 -11.586 1 86 151 THR B O 1
ATOM 4324 N N . LEU B 1 152 ? 15.375 -9.555 -9.422 1 80.44 152 LEU B N 1
ATOM 4325 C CA . LEU B 1 152 ? 16.688 -8.953 -9.188 1 80.44 152 LEU B CA 1
ATOM 4326 C C . LEU B 1 152 ? 17.766 -10.023 -9.078 1 80.44 152 LEU B C 1
ATOM 4328 O O . LEU B 1 152 ? 18.953 -9.703 -9.008 1 80.44 152 LEU B O 1
ATOM 4332 N N . VAL B 1 153 ? 17.438 -11.227 -9.211 1 84.5 153 VAL B N 1
ATOM 4333 C CA . VAL B 1 153 ? 18.344 -12.32 -8.883 1 84.5 153 VAL B CA 1
ATOM 4334 C C . VAL B 1 153 ? 19.141 -12.727 -10.117 1 84.5 153 VAL B C 1
ATOM 4336 O O . VAL B 1 153 ? 18.547 -13.117 -11.133 1 84.5 153 VAL B O 1
ATOM 4339 N N . ASP B 1 154 ? 20.438 -12.586 -9.914 1 89.56 154 ASP B N 1
ATOM 4340 C CA . ASP B 1 154 ? 21.359 -13 -10.969 1 89.56 154 ASP B CA 1
ATOM 4341 C C . ASP B 1 154 ? 22.203 -14.203 -10.523 1 89.56 154 ASP B C 1
ATOM 4343 O O . ASP B 1 154 ? 21.75 -15.008 -9.703 1 89.56 154 ASP B O 1
ATOM 4347 N N . GLU B 1 155 ? 23.328 -14.391 -11.148 1 91.19 155 GLU B N 1
ATOM 4348 C CA . GLU B 1 155 ? 24.172 -15.562 -10.898 1 91.19 155 GLU B CA 1
ATOM 4349 C C . GLU B 1 155 ? 24.547 -15.664 -9.422 1 91.19 155 GLU B C 1
ATOM 4351 O O . GLU B 1 155 ? 24.781 -16.766 -8.906 1 91.19 155 GLU B O 1
ATOM 4356 N N . SER B 1 156 ? 24.469 -14.555 -8.773 1 87.56 156 SER B N 1
ATOM 4357 C CA . SER B 1 156 ? 24.844 -14.562 -7.363 1 87.56 156 SER B CA 1
ATOM 4358 C C . SER B 1 156 ? 23.812 -15.297 -6.52 1 87.56 156 SER B C 1
ATOM 4360 O O . SER B 1 156 ? 24.078 -15.688 -5.383 1 87.56 156 SER B O 1
ATOM 4362 N N . GLY B 1 157 ? 22.688 -15.562 -7.07 1 88.69 157 GLY B N 1
ATOM 4363 C CA . GLY B 1 157 ? 21.609 -16.219 -6.34 1 88.69 157 GLY B CA 1
ATOM 4364 C C . GLY B 1 157 ? 21.734 -17.734 -6.34 1 88.69 157 GLY B C 1
ATOM 4365 O O . GLY B 1 157 ? 21 -18.422 -5.629 1 88.69 157 GLY B O 1
ATOM 4366 N N . LEU B 1 158 ? 22.609 -18.203 -7.148 1 90.25 158 LEU B N 1
ATOM 4367 C CA . LEU B 1 158 ? 22.844 -19.641 -7.25 1 90.25 158 LEU B CA 1
ATOM 4368 C C . LEU B 1 158 ? 21.547 -20.391 -7.535 1 90.25 158 LEU B C 1
ATOM 4370 O O . LEU B 1 158 ? 20.906 -20.156 -8.555 1 90.25 158 LEU B O 1
ATOM 4374 N N . TYR B 1 159 ? 21.109 -21.172 -6.594 1 90.25 159 TYR B N 1
ATOM 4375 C CA . TYR B 1 159 ? 19.969 -22.062 -6.852 1 90.25 159 TYR B CA 1
ATOM 4376 C C . TYR B 1 159 ? 18.656 -21.297 -6.812 1 90.25 159 TYR B C 1
ATOM 4378 O O . TYR B 1 159 ? 17.625 -21.797 -7.258 1 90.25 159 TYR B O 1
ATOM 4386 N N . SER B 1 160 ? 18.656 -20.047 -6.316 1 91.5 160 SER B N 1
ATOM 4387 C CA . SER B 1 160 ? 17.453 -19.219 -6.328 1 91.5 160 SER B CA 1
ATOM 4388 C C . SER B 1 160 ? 17.188 -18.641 -7.711 1 91.5 160 SER B C 1
ATOM 4390 O O . SER B 1 160 ? 16.047 -18.328 -8.055 1 91.5 160 SER B O 1
ATOM 4392 N N . GLU B 1 161 ? 18.266 -18.5 -8.484 1 94.44 161 GLU B N 1
ATOM 4393 C CA . GLU B 1 161 ? 18.156 -17.875 -9.797 1 94.44 161 GLU B CA 1
ATOM 4394 C C . GLU B 1 161 ? 17.172 -18.625 -10.688 1 94.44 161 GLU B C 1
ATOM 4396 O O . GLU B 1 161 ? 16.281 -18.031 -11.281 1 94.44 161 GLU B O 1
ATOM 4401 N N . PRO B 1 162 ? 17.219 -19.938 -10.758 1 95.38 162 PRO B N 1
ATOM 4402 C CA . PRO B 1 162 ? 16.328 -20.672 -11.664 1 95.38 162 PRO B CA 1
ATOM 4403 C C . PRO B 1 162 ? 14.859 -20.625 -11.219 1 95.38 162 PRO B C 1
ATOM 4405 O O . PRO B 1 162 ? 13.961 -20.922 -12.008 1 95.38 162 PRO B O 1
ATOM 4408 N N . ALA B 1 163 ? 14.602 -20.266 -10.008 1 94.94 163 ALA B N 1
ATOM 4409 C CA . ALA B 1 163 ? 13.25 -20.297 -9.461 1 94.94 163 ALA B CA 1
ATOM 4410 C C . ALA B 1 163 ? 12.555 -18.953 -9.617 1 94.94 163 ALA B C 1
ATOM 4412 O O . ALA B 1 163 ? 11.352 -18.828 -9.406 1 94.94 163 ALA B O 1
ATOM 4413 N N . MET B 1 164 ? 13.281 -17.938 -10.008 1 95 164 MET B N 1
ATOM 4414 C CA . MET B 1 164 ? 12.727 -16.594 -10.062 1 95 164 MET B CA 1
ATOM 4415 C C . MET B 1 164 ? 11.938 -16.375 -11.344 1 95 164 MET B C 1
ATOM 4417 O O . MET B 1 164 ? 12.117 -17.109 -12.32 1 95 164 MET B O 1
ATOM 4421 N N . GLY B 1 165 ? 11.055 -15.492 -11.32 1 95.94 165 GLY B N 1
ATOM 4422 C CA . GLY B 1 165 ? 10.258 -15.133 -12.484 1 95.94 165 GLY B CA 1
ATOM 4423 C C . GLY B 1 165 ? 10.078 -13.633 -12.641 1 95.94 165 GLY B C 1
ATOM 4424 O O . GLY B 1 165 ? 10.609 -12.852 -11.852 1 95.94 165 GLY B O 1
ATOM 4425 N N . THR B 1 166 ? 9.422 -13.25 -13.719 1 97.19 166 THR B N 1
ATOM 4426 C CA . THR B 1 166 ? 9.055 -11.875 -14.047 1 97.19 166 THR B CA 1
ATOM 4427 C C . THR B 1 166 ? 7.652 -11.812 -14.641 1 97.19 166 THR B C 1
ATOM 4429 O O . THR B 1 166 ? 7.219 -12.742 -15.32 1 97.19 166 THR B O 1
ATOM 4432 N N . GLY B 1 167 ? 6.934 -10.789 -14.289 1 98.06 167 GLY B N 1
ATOM 4433 C CA . GLY B 1 167 ? 5.598 -10.648 -14.844 1 98.06 167 GLY B CA 1
ATOM 4434 C C . GLY B 1 167 ? 4.613 -10.023 -13.867 1 98.06 167 GLY B C 1
ATOM 4435 O O . GLY B 1 167 ? 5 -9.227 -13.008 1 98.06 167 GLY B O 1
ATOM 4436 N N . GLY B 1 168 ? 3.385 -10.266 -14.148 1 98.56 168 GLY B N 1
ATOM 4437 C CA . GLY B 1 168 ? 2.328 -9.742 -13.297 1 98.56 168 GLY B CA 1
ATOM 4438 C C . GLY B 1 168 ? 1.052 -10.562 -13.367 1 98.56 168 GLY B C 1
ATOM 4439 O O . GLY B 1 168 ? 0.842 -11.32 -14.312 1 98.56 168 GLY B O 1
ATOM 4440 N N . VAL B 1 169 ? 0.286 -10.539 -12.344 1 98.94 169 VAL B N 1
ATOM 4441 C CA . VAL B 1 169 ? -1.064 -11.094 -12.281 1 98.94 169 VAL B CA 1
ATOM 4442 C C . VAL B 1 169 ? -2.057 -9.984 -11.922 1 98.94 169 VAL B C 1
ATOM 4444 O O . VAL B 1 169 ? -1.875 -9.281 -10.922 1 98.94 169 VAL B O 1
ATOM 4447 N N . ALA B 1 170 ? -3.037 -9.797 -12.734 1 98.94 170 ALA B N 1
ATOM 4448 C CA . ALA B 1 170 ? -4.102 -8.828 -12.492 1 98.94 170 ALA B CA 1
ATOM 4449 C C . ALA B 1 170 ? -5.387 -9.516 -12.039 1 98.94 170 ALA B C 1
ATOM 4451 O O . ALA B 1 170 ? -5.824 -10.492 -12.656 1 98.94 170 ALA B O 1
ATOM 4452 N N . VAL B 1 171 ? -5.938 -9.055 -10.984 1 98.94 171 VAL B N 1
ATOM 4453 C CA . VAL B 1 171 ? -7.145 -9.633 -10.406 1 98.94 171 VAL B CA 1
ATOM 4454 C C . VAL B 1 171 ? -8.227 -8.562 -10.305 1 98.94 171 VAL B C 1
ATOM 4456 O O . VAL B 1 171 ? -8.055 -7.555 -9.609 1 98.94 171 VAL B O 1
ATOM 4459 N N . LEU B 1 172 ? -9.281 -8.766 -11 1 98.94 172 LEU B N 1
ATOM 4460 C CA . LEU B 1 172 ? -10.438 -7.891 -10.914 1 98.94 172 LEU B CA 1
ATOM 4461 C C . LEU B 1 172 ? -11.453 -8.422 -9.898 1 98.94 172 LEU B C 1
ATOM 4463 O O . LEU B 1 172 ? -11.93 -9.547 -10.023 1 98.94 172 LEU B O 1
ATOM 4467 N N . LEU B 1 173 ? -11.766 -7.609 -8.938 1 98.81 173 LEU B N 1
ATOM 4468 C CA . LEU B 1 173 ? -12.695 -7.977 -7.871 1 98.81 173 LEU B CA 1
ATOM 4469 C C . LEU B 1 173 ? -14.016 -7.23 -8.023 1 98.81 173 LEU B C 1
ATOM 4471 O O . LEU B 1 173 ? -14.039 -6.078 -8.461 1 98.81 173 LEU B O 1
ATOM 4475 N N . GLY B 1 174 ? -15.047 -7.883 -7.609 1 98.19 174 GLY B N 1
ATOM 4476 C CA . GLY B 1 174 ? -16.359 -7.27 -7.648 1 98.19 174 GLY B CA 1
ATOM 4477 C C . GLY B 1 174 ? -17.453 -8.164 -7.098 1 98.19 174 GLY B C 1
ATOM 4478 O O . GLY B 1 174 ? -17.172 -9.117 -6.367 1 98.19 174 GLY B O 1
ATOM 4479 N N . ASP B 1 175 ? -18.734 -7.836 -7.441 1 96.69 175 ASP B N 1
ATOM 4480 C CA . ASP B 1 175 ? -19.891 -8.531 -6.879 1 96.69 175 ASP B CA 1
ATOM 4481 C C . ASP B 1 175 ? -20.453 -9.547 -7.867 1 96.69 175 ASP B C 1
ATOM 4483 O O . ASP B 1 175 ? -21.547 -10.078 -7.668 1 96.69 175 ASP B O 1
ATOM 4487 N N . GLU B 1 176 ? -19.719 -9.812 -8.922 1 96.12 176 GLU B N 1
ATOM 4488 C CA . GLU B 1 176 ? -19.984 -10.891 -9.867 1 96.12 176 GLU B CA 1
ATOM 4489 C C . GLU B 1 176 ? -18.797 -11.844 -9.961 1 96.12 176 GLU B C 1
ATOM 4491 O O . GLU B 1 176 ? -18.172 -11.969 -11.008 1 96.12 176 GLU B O 1
ATOM 4496 N N . PRO B 1 177 ? -18.641 -12.57 -8.938 1 97.5 177 PRO B N 1
ATOM 4497 C CA . PRO B 1 177 ? -17.422 -13.383 -8.828 1 97.5 177 PRO B CA 1
ATOM 4498 C C . PRO B 1 177 ? -17.438 -14.602 -9.75 1 97.5 177 PRO B C 1
ATOM 4500 O O . PRO B 1 177 ? -17.484 -15.734 -9.281 1 97.5 177 PRO B O 1
ATOM 4503 N N . ARG B 1 178 ? -17.188 -14.391 -10.984 1 96.69 178 ARG B N 1
ATOM 4504 C CA . ARG B 1 178 ? -17.266 -15.414 -12.023 1 96.69 178 ARG B CA 1
ATOM 4505 C C . ARG B 1 178 ? -16.094 -16.391 -11.914 1 96.69 178 ARG B C 1
ATOM 4507 O O . ARG B 1 178 ? -16.25 -17.578 -12.211 1 96.69 178 ARG B O 1
ATOM 4514 N N . VAL B 1 179 ? -15.008 -15.961 -11.492 1 98.44 179 VAL B N 1
ATOM 4515 C CA . VAL B 1 179 ? -13.812 -16.797 -11.422 1 98.44 179 VAL B CA 1
ATOM 4516 C C . VAL B 1 179 ? -13.781 -17.547 -10.086 1 98.44 179 VAL B C 1
ATOM 4518 O O . VAL B 1 179 ? -13.555 -18.75 -10.055 1 98.44 179 VAL B O 1
ATOM 4521 N N . MET B 1 180 ? -14.031 -16.812 -9.008 1 98.75 180 MET B N 1
ATOM 4522 C CA . MET B 1 180 ? -14 -17.391 -7.676 1 98.75 180 MET B CA 1
ATOM 4523 C C . MET B 1 180 ? -14.891 -16.609 -6.715 1 98.75 180 MET B C 1
ATOM 4525 O O . MET B 1 180 ? -14.719 -15.398 -6.551 1 98.75 180 MET B O 1
ATOM 4529 N N . LYS B 1 181 ? -15.859 -17.281 -6.156 1 98.31 181 LYS B N 1
ATOM 4530 C CA . LYS B 1 181 ? -16.609 -16.719 -5.043 1 98.31 181 LYS B CA 1
ATOM 4531 C C . LYS B 1 181 ? -15.852 -16.859 -3.73 1 98.31 181 LYS B C 1
ATOM 4533 O O . LYS B 1 181 ? -15.586 -17.969 -3.279 1 98.31 181 LYS B O 1
ATOM 4538 N N . MET B 1 182 ? -15.492 -15.758 -3.111 1 98.25 182 MET B N 1
ATOM 4539 C CA . MET B 1 182 ? -14.688 -15.781 -1.897 1 98.25 182 MET B CA 1
ATOM 4540 C C . MET B 1 182 ? -15.516 -16.219 -0.696 1 98.25 182 MET B C 1
ATOM 4542 O O . MET B 1 182 ? -16.688 -15.859 -0.58 1 98.25 182 MET B O 1
ATOM 4546 N N . ASP B 1 183 ? -14.922 -17.016 0.128 1 97.25 183 ASP B N 1
ATOM 4547 C CA . ASP B 1 183 ? -15.523 -17.266 1.434 1 97.25 183 ASP B CA 1
ATOM 4548 C C . ASP B 1 183 ? -15.273 -16.109 2.395 1 97.25 183 ASP B C 1
ATOM 4550 O O . ASP B 1 183 ? -14.352 -16.172 3.217 1 97.25 183 ASP B O 1
ATOM 4554 N N . LEU B 1 184 ? -16.125 -15.156 2.314 1 95.25 184 LEU B N 1
ATOM 4555 C CA . LEU B 1 184 ? -15.898 -13.93 3.078 1 95.25 184 LEU B CA 1
ATOM 4556 C C . LEU B 1 184 ? -15.859 -14.227 4.574 1 95.25 184 LEU B C 1
ATOM 4558 O O . LEU B 1 184 ? -16.719 -14.945 5.094 1 95.25 184 LEU B O 1
ATOM 4562 N N . GLY B 1 185 ? -14.875 -13.711 5.176 1 93.44 185 GLY B N 1
ATOM 4563 C CA . GLY B 1 185 ? -14.742 -13.898 6.613 1 93.44 185 GLY B CA 1
ATOM 4564 C C . GLY B 1 185 ? -13.953 -15.141 6.984 1 93.44 185 GLY B C 1
ATOM 4565 O O . GLY B 1 185 ? -13.531 -15.289 8.133 1 93.44 185 GLY B O 1
ATOM 4566 N N . ALA B 1 186 ? -13.773 -16.016 6.016 1 97.19 186 ALA B N 1
ATOM 4567 C CA . ALA B 1 186 ? -13.008 -17.234 6.242 1 97.19 186 ALA B CA 1
ATOM 4568 C C . ALA B 1 186 ? -11.531 -17.016 5.91 1 97.19 186 ALA B C 1
ATOM 4570 O O . ALA B 1 186 ? -11.102 -17.266 4.777 1 97.19 186 ALA B O 1
ATOM 4571 N N . PHE B 1 187 ? -10.797 -16.609 6.895 1 98.19 187 PHE B N 1
ATOM 4572 C CA . PHE B 1 187 ? -9.359 -16.406 6.723 1 98.19 187 PHE B CA 1
ATOM 4573 C C . PHE B 1 187 ? -8.625 -16.594 8.039 1 98.19 187 PHE B C 1
ATOM 4575 O O . PHE B 1 187 ? -9.234 -16.531 9.109 1 98.19 187 PHE B O 1
ATOM 4582 N N . GLY B 1 188 ? -7.367 -16.891 7.969 1 98.56 188 GLY B N 1
ATOM 4583 C CA . GLY B 1 188 ? -6.445 -16.969 9.094 1 98.56 188 GLY B CA 1
ATOM 4584 C C . GLY B 1 188 ? -5.125 -16.266 8.828 1 98.56 188 GLY B C 1
ATOM 4585 O O . GLY B 1 188 ? -4.402 -16.625 7.898 1 98.56 188 GLY B O 1
ATOM 4586 N N . ASN B 1 189 ? -4.867 -15.281 9.68 1 98.25 189 ASN B N 1
ATOM 4587 C CA . ASN B 1 189 ? -3.629 -14.516 9.562 1 98.25 189 ASN B CA 1
ATOM 4588 C C . ASN B 1 189 ? -2.576 -15 10.562 1 98.25 189 ASN B C 1
ATOM 4590 O O . ASN B 1 189 ? -2.91 -15.406 11.672 1 98.25 189 ASN B O 1
ATOM 4594 N N . TYR B 1 190 ? -1.345 -14.938 10.141 1 98.31 190 TYR B N 1
ATOM 4595 C CA . TYR B 1 190 ? -0.202 -15.188 11.008 1 98.31 190 TYR B CA 1
ATOM 4596 C C . TYR B 1 190 ? 1.034 -14.445 10.516 1 98.31 190 TYR B C 1
ATOM 4598 O O . TYR B 1 190 ? 1.55 -14.734 9.438 1 98.31 190 TYR B O 1
ATOM 4606 N N . SER B 1 191 ? 1.497 -13.484 11.297 1 96.5 191 SER B N 1
ATOM 4607 C CA . SER B 1 191 ? 2.584 -12.609 10.867 1 96.5 191 SER B CA 1
ATOM 4608 C C . SER B 1 191 ? 3.455 -12.195 12.047 1 96.5 191 SER B C 1
ATOM 4610 O O . SER B 1 191 ? 2.971 -12.086 13.172 1 96.5 191 SER B O 1
ATOM 4612 N N . TYR B 1 192 ? 4.707 -12.031 11.805 1 95.56 192 TYR B N 1
ATOM 4613 C CA . TYR B 1 192 ? 5.652 -11.492 12.773 1 95.56 192 TYR B CA 1
ATOM 4614 C C . TYR B 1 192 ? 6.934 -11.031 12.094 1 95.56 192 TYR B C 1
ATOM 4616 O O . TYR B 1 192 ? 7.203 -11.398 10.945 1 95.56 192 TYR B O 1
ATOM 4624 N N . ASP B 1 193 ? 7.676 -10.227 12.781 1 94.62 193 ASP B N 1
ATOM 4625 C CA . ASP B 1 193 ? 8.867 -9.633 12.188 1 94.62 193 ASP B CA 1
ATOM 4626 C C . ASP B 1 193 ? 10.031 -10.625 12.188 1 94.62 193 ASP B C 1
ATOM 4628 O O . ASP B 1 193 ? 10.328 -11.242 13.203 1 94.62 193 ASP B O 1
ATOM 4632 N N . VAL B 1 194 ? 10.617 -10.797 11.031 1 94.25 194 VAL B N 1
ATOM 4633 C CA . VAL B 1 194 ? 11.82 -11.617 10.891 1 94.25 194 VAL B CA 1
ATOM 4634 C C . VAL B 1 194 ? 12.797 -10.93 9.938 1 94.25 194 VAL B C 1
ATOM 4636 O O . VAL B 1 194 ? 12.391 -10.172 9.062 1 94.25 194 VAL B O 1
ATOM 4639 N N . PHE B 1 195 ? 14.062 -11.133 10.125 1 93 195 PHE B N 1
ATOM 4640 C CA . PHE B 1 195 ? 15.109 -10.531 9.312 1 93 195 PHE B CA 1
ATOM 4641 C C . PHE B 1 195 ? 15.625 -11.516 8.273 1 93 195 PHE B C 1
ATOM 4643 O O . PHE B 1 195 ? 16.828 -11.773 8.203 1 93 195 PHE B O 1
ATOM 4650 N N . ASP B 1 196 ? 14.742 -11.969 7.395 1 92.12 196 ASP B N 1
ATOM 4651 C CA . ASP B 1 196 ? 15.133 -12.969 6.402 1 92.12 196 ASP B CA 1
ATOM 4652 C C . ASP B 1 196 ? 15.336 -12.328 5.031 1 92.12 196 ASP B C 1
ATOM 4654 O O . ASP B 1 196 ? 15.812 -12.984 4.102 1 92.12 196 ASP B O 1
ATOM 4658 N N . THR B 1 197 ? 14.969 -11.109 4.91 1 90.19 197 THR B N 1
ATOM 4659 C CA . THR B 1 197 ? 15.141 -10.438 3.627 1 90.19 197 THR B CA 1
ATOM 4660 C C . THR B 1 197 ? 15.367 -8.945 3.828 1 90.19 197 THR B C 1
ATOM 4662 O O . THR B 1 197 ? 14.969 -8.383 4.852 1 90.19 197 THR B O 1
ATOM 4665 N N . ALA B 1 198 ? 16.047 -8.32 2.867 1 90.44 198 ALA B N 1
ATOM 4666 C CA . ALA B 1 198 ? 16.219 -6.867 2.836 1 90.44 198 ALA B CA 1
ATOM 4667 C C . ALA B 1 198 ? 16.5 -6.379 1.416 1 90.44 198 ALA B C 1
ATOM 4669 O O . ALA B 1 198 ? 17.297 -6.969 0.694 1 90.44 198 ALA B O 1
ATOM 4670 N N . ARG B 1 199 ? 15.719 -5.41 1.033 1 91 199 ARG B N 1
ATOM 4671 C CA . ARG B 1 199 ? 15.945 -4.715 -0.229 1 91 199 ARG B CA 1
ATOM 4672 C C . ARG B 1 199 ? 16 -3.205 -0.018 1 91 199 ARG B C 1
ATOM 4674 O O . ARG B 1 199 ? 15.148 -2.469 -0.513 1 91 199 ARG B O 1
ATOM 4681 N N . PRO B 1 200 ? 17.047 -2.701 0.56 1 90 200 PRO B N 1
ATOM 4682 C CA . PRO B 1 200 ? 17.125 -1.294 0.964 1 90 200 PRO B CA 1
ATOM 4683 C C . PRO B 1 200 ? 17.328 -0.351 -0.22 1 90 200 PRO B C 1
ATOM 4685 O O . PRO B 1 200 ? 17.188 0.866 -0.076 1 90 200 PRO B O 1
ATOM 4688 N N . SER B 1 201 ? 17.719 -0.869 -1.369 1 87.5 201 SER B N 1
ATOM 4689 C CA . SER B 1 201 ? 17.812 -0.142 -2.631 1 87.5 201 SER B CA 1
ATOM 4690 C C . SER B 1 201 ? 17.391 -1.014 -3.807 1 87.5 201 SER B C 1
ATOM 4692 O O . SER B 1 201 ? 17.297 -2.236 -3.678 1 87.5 201 SER B O 1
ATOM 4694 N N . PRO B 1 202 ? 17.156 -0.42 -4.898 1 82.31 202 PRO B N 1
ATOM 4695 C CA . PRO B 1 202 ? 16.703 -1.205 -6.051 1 82.31 202 PRO B CA 1
ATOM 4696 C C . PRO B 1 202 ? 17.75 -2.232 -6.504 1 82.31 202 PRO B C 1
ATOM 4698 O O . PRO B 1 202 ? 17.406 -3.199 -7.188 1 82.31 202 PRO B O 1
ATOM 4701 N N . GLU B 1 203 ? 18.969 -2.074 -6.07 1 81.69 203 GLU B N 1
ATOM 4702 C CA . GLU B 1 203 ? 20.031 -2.92 -6.586 1 81.69 203 GLU B CA 1
ATOM 4703 C C . GLU B 1 203 ? 20.469 -3.951 -5.551 1 81.69 203 GLU B C 1
ATOM 4705 O O . GLU B 1 203 ? 21.297 -4.816 -5.84 1 81.69 203 GLU B O 1
ATOM 4710 N N . ILE B 1 204 ? 19.953 -3.834 -4.402 1 83.44 204 ILE B N 1
ATOM 4711 C CA . ILE B 1 204 ? 20.375 -4.719 -3.32 1 83.44 204 ILE B CA 1
ATOM 4712 C C . ILE B 1 204 ? 19.234 -5.664 -2.955 1 83.44 204 ILE B C 1
ATOM 4714 O O . ILE B 1 204 ? 18.125 -5.223 -2.691 1 83.44 204 ILE B O 1
ATOM 4718 N N . ASP B 1 205 ? 19.562 -6.902 -2.977 1 87.44 205 ASP B N 1
ATOM 4719 C CA . ASP B 1 205 ? 18.609 -7.945 -2.588 1 87.44 205 ASP B CA 1
ATOM 4720 C C . ASP B 1 205 ? 19.297 -9 -1.72 1 87.44 205 ASP B C 1
ATOM 4722 O O . ASP B 1 205 ? 20.031 -9.852 -2.229 1 87.44 205 ASP B O 1
ATOM 4726 N N . ILE B 1 206 ? 18.969 -8.891 -0.435 1 88 206 ILE B N 1
ATOM 4727 C CA . ILE B 1 206 ? 19.562 -9.812 0.524 1 88 206 ILE B CA 1
ATOM 4728 C C . ILE B 1 206 ? 18.516 -10.82 0.992 1 88 206 ILE B C 1
ATOM 4730 O O . ILE B 1 206 ? 17.359 -10.461 1.202 1 88 206 ILE B O 1
ATOM 4734 N N . GLY B 1 207 ? 18.969 -12.102 1.091 1 87.31 207 GLY B N 1
ATOM 4735 C CA . GLY B 1 207 ? 18.047 -13.133 1.563 1 87.31 207 GLY B CA 1
ATOM 4736 C C . GLY B 1 207 ? 18.734 -14.188 2.412 1 87.31 207 GLY B C 1
ATOM 4737 O O . GLY B 1 207 ? 19.875 -14.555 2.154 1 87.31 207 GLY B O 1
ATOM 4738 N N . ASP B 1 208 ? 18.047 -14.492 3.451 1 90.31 208 ASP B N 1
ATOM 4739 C CA . ASP B 1 208 ? 18.359 -15.68 4.242 1 90.31 208 ASP B CA 1
ATOM 4740 C C . ASP B 1 208 ? 17.422 -16.828 3.904 1 90.31 208 ASP B C 1
ATOM 4742 O O . ASP B 1 208 ? 16.375 -16.984 4.531 1 90.31 208 ASP B O 1
ATOM 4746 N N . VAL B 1 209 ? 17.859 -17.688 3.025 1 85.62 209 VAL B N 1
ATOM 4747 C CA . VAL B 1 209 ? 17.016 -18.703 2.414 1 85.62 209 VAL B CA 1
ATOM 4748 C C . VAL B 1 209 ? 16.531 -19.688 3.48 1 85.62 209 VAL B C 1
ATOM 4750 O O . VAL B 1 209 ? 15.359 -20.062 3.5 1 85.62 209 VAL B O 1
ATOM 4753 N N . ASP B 1 210 ? 17.406 -20.094 4.324 1 88.75 210 ASP B N 1
ATOM 4754 C CA . ASP B 1 210 ? 17.047 -21.062 5.359 1 88.75 210 ASP B CA 1
ATOM 4755 C C . ASP B 1 210 ? 15.984 -20.5 6.293 1 88.75 210 ASP B C 1
ATOM 4757 O O . ASP B 1 210 ? 15.016 -21.188 6.625 1 88.75 210 ASP B O 1
ATOM 4761 N N . ARG B 1 211 ? 16.203 -19.312 6.676 1 90.31 211 ARG B N 1
ATOM 4762 C CA . ARG B 1 211 ? 15.242 -18.672 7.559 1 90.31 211 ARG B CA 1
ATOM 4763 C C . ARG B 1 211 ? 13.891 -18.5 6.867 1 90.31 211 ARG B C 1
ATOM 4765 O O . ARG B 1 211 ? 12.844 -18.656 7.496 1 90.31 211 ARG B O 1
ATOM 4772 N N . SER B 1 212 ? 13.898 -18.156 5.609 1 89.75 212 SER B N 1
ATOM 4773 C CA . SER B 1 212 ? 12.672 -17.969 4.848 1 89.75 212 SER B CA 1
ATOM 4774 C C . SER B 1 212 ? 11.906 -19.281 4.699 1 89.75 212 SER B C 1
ATOM 4776 O O . SER B 1 212 ? 10.68 -19.312 4.766 1 89.75 212 SER B O 1
ATOM 4778 N N . LEU B 1 213 ? 12.648 -20.375 4.484 1 90 213 LEU B N 1
ATOM 4779 C CA . LEU B 1 213 ? 12.023 -21.688 4.336 1 90 213 LEU B CA 1
ATOM 4780 C C . LEU B 1 213 ? 11.336 -22.109 5.633 1 90 213 LEU B C 1
ATOM 4782 O O . LEU B 1 213 ? 10.203 -22.594 5.609 1 90 213 LEU B O 1
ATOM 4786 N N . PHE B 1 214 ? 11.984 -21.828 6.684 1 93 214 PHE B N 1
ATOM 4787 C CA . PHE B 1 214 ? 11.43 -22.172 7.988 1 93 214 PHE B CA 1
ATOM 4788 C C . PHE B 1 214 ? 10.18 -21.359 8.273 1 93 214 PHE B C 1
ATOM 4790 O O . PHE B 1 214 ? 9.172 -21.891 8.742 1 93 214 PHE B O 1
ATOM 4797 N N . THR B 1 215 ? 10.258 -20.125 8.023 1 95.38 215 THR B N 1
ATOM 4798 C CA . THR B 1 215 ? 9.141 -19.234 8.32 1 95.38 215 THR B CA 1
ATOM 4799 C C . THR B 1 215 ? 7.945 -19.562 7.422 1 95.38 215 THR B C 1
ATOM 4801 O O . THR B 1 215 ? 6.797 -19.453 7.852 1 95.38 215 THR B O 1
ATOM 4804 N N . TYR B 1 216 ? 8.242 -19.969 6.184 1 96.69 216 TYR B N 1
ATOM 4805 C CA . TYR B 1 216 ? 7.188 -20.391 5.273 1 96.69 216 TYR B CA 1
ATOM 4806 C C . TYR B 1 216 ? 6.375 -21.531 5.875 1 96.69 216 TYR B C 1
ATOM 4808 O O . TYR B 1 216 ? 5.145 -21.484 5.902 1 96.69 216 TYR B O 1
ATOM 4816 N N . LEU B 1 217 ? 7.039 -22.516 6.375 1 97.25 217 LEU B N 1
ATOM 4817 C CA . LEU B 1 217 ? 6.383 -23.703 6.918 1 97.25 217 LEU B CA 1
ATOM 4818 C C . LEU B 1 217 ? 5.656 -23.375 8.219 1 97.25 217 LEU B C 1
ATOM 4820 O O . LEU B 1 217 ? 4.551 -23.859 8.453 1 97.25 217 LEU B O 1
ATOM 4824 N N . ASP B 1 218 ? 6.258 -22.547 9.023 1 97.31 218 ASP B N 1
ATOM 4825 C CA . ASP B 1 218 ? 5.645 -22.094 10.266 1 97.31 218 ASP B CA 1
ATOM 4826 C C . ASP B 1 218 ? 4.363 -21.312 9.992 1 97.31 218 ASP B C 1
ATOM 4828 O O . ASP B 1 218 ? 3.346 -21.531 10.656 1 97.31 218 ASP B O 1
ATOM 4832 N N . CYS B 1 219 ? 4.445 -20.469 9.023 1 97.81 219 CYS B N 1
ATOM 4833 C CA . CYS B 1 219 ? 3.318 -19.625 8.664 1 97.81 219 CYS B CA 1
ATOM 4834 C C . CYS B 1 219 ? 2.178 -20.438 8.078 1 97.81 219 CYS B C 1
ATOM 4836 O O . CYS B 1 219 ? 1.007 -20.156 8.328 1 97.81 219 CYS B O 1
ATOM 4838 N N . LEU B 1 220 ? 2.523 -21.438 7.242 1 98.5 220 LEU B N 1
ATOM 4839 C CA . LEU B 1 220 ? 1.491 -22.297 6.684 1 98.5 220 LEU B CA 1
ATOM 4840 C C . LEU B 1 220 ? 0.702 -22.984 7.793 1 98.5 220 LEU B C 1
ATOM 4842 O O . LEU B 1 220 ? -0.531 -22.953 7.797 1 98.5 220 LEU B O 1
ATOM 4846 N N . LYS B 1 221 ? 1.368 -23.516 8.719 1 98.12 221 LYS B N 1
ATOM 4847 C CA . LYS B 1 221 ? 0.749 -24.234 9.836 1 98.12 221 LYS B CA 1
ATOM 4848 C C . LYS B 1 221 ? -0.14 -23.312 10.656 1 98.12 221 LYS B C 1
ATOM 4850 O O . LYS B 1 221 ? -1.309 -23.609 10.898 1 98.12 221 LYS B O 1
ATOM 4855 N N . HIS B 1 222 ? 0.319 -22.172 10.992 1 98.38 222 HIS B N 1
ATOM 4856 C CA . HIS B 1 222 ? -0.357 -21.328 11.977 1 98.38 222 HIS B CA 1
ATOM 4857 C C . HIS B 1 222 ? -1.455 -20.5 11.32 1 98.38 222 HIS B C 1
ATOM 4859 O O . HIS B 1 222 ? -2.465 -20.188 11.953 1 98.38 222 HIS B O 1
ATOM 4865 N N . SER B 1 223 ? -1.249 -20.078 10.062 1 98.69 223 SER B N 1
ATOM 4866 C CA . SER B 1 223 ? -2.334 -19.391 9.375 1 98.69 223 SER B CA 1
ATOM 4867 C C . SER B 1 223 ? -3.518 -20.328 9.133 1 98.69 223 SER B C 1
ATOM 4869 O O . SER B 1 223 ? -4.672 -19.906 9.234 1 98.69 223 SER B O 1
ATOM 4871 N N . PHE B 1 224 ? -3.23 -21.609 8.828 1 98.69 224 PHE B N 1
ATOM 4872 C CA . PHE B 1 224 ? -4.305 -22.578 8.688 1 98.69 224 PHE B CA 1
ATOM 4873 C C . PHE B 1 224 ? -5.023 -22.781 10.016 1 98.69 224 PHE B C 1
ATOM 4875 O O . PHE B 1 224 ? -6.254 -22.859 10.062 1 98.69 224 PHE B O 1
ATOM 4882 N N . ALA B 1 225 ? -4.234 -22.906 11.055 1 98.31 225 ALA B N 1
ATOM 4883 C CA . ALA B 1 225 ? -4.836 -23.047 12.375 1 98.31 225 ALA B CA 1
ATOM 4884 C C . ALA B 1 225 ? -5.746 -21.875 12.695 1 98.31 225 ALA B C 1
ATOM 4886 O O . ALA B 1 225 ? -6.832 -22.047 13.258 1 98.31 225 ALA B O 1
ATOM 4887 N N . ALA B 1 226 ? -5.289 -20.688 12.383 1 98.38 226 ALA B N 1
ATOM 4888 C CA . ALA B 1 226 ? -6.09 -19.484 12.602 1 98.38 226 ALA B CA 1
ATOM 4889 C C . ALA B 1 226 ? -7.367 -19.516 11.766 1 98.38 226 ALA B C 1
ATOM 4891 O O . ALA B 1 226 ? -8.43 -19.094 12.227 1 98.38 226 ALA B O 1
ATOM 4892 N N . TYR B 1 227 ? -7.27 -19.969 10.516 1 98.5 227 TYR B N 1
ATOM 4893 C CA . TYR B 1 227 ? -8.438 -20.188 9.672 1 98.5 227 TYR B CA 1
ATOM 4894 C C . TYR B 1 227 ? -9.438 -21.109 10.359 1 98.5 227 TYR B C 1
ATOM 4896 O O . TYR B 1 227 ? -10.641 -20.844 10.352 1 98.5 227 TYR B O 1
ATOM 4904 N N . GLY B 1 228 ? -8.961 -22.125 10.953 1 97.94 228 GLY B N 1
ATOM 4905 C CA . GLY B 1 228 ? -9.805 -23.109 11.617 1 97.94 228 GLY B CA 1
ATOM 4906 C C . GLY B 1 228 ? -10.516 -22.562 12.836 1 97.94 228 GLY B C 1
ATOM 4907 O O . GLY B 1 228 ? -11.547 -23.094 13.258 1 97.94 228 GLY B O 1
ATOM 4908 N N . ARG B 1 229 ? -10.016 -21.547 13.391 1 96.5 229 ARG B N 1
ATOM 4909 C CA . ARG B 1 229 ? -10.664 -20.906 14.531 1 96.5 229 ARG B CA 1
ATOM 4910 C C . ARG B 1 229 ? -11.883 -20.109 14.094 1 96.5 229 ARG B C 1
ATOM 4912 O O . ARG B 1 229 ? -12.805 -19.891 14.875 1 96.5 229 ARG B O 1
ATOM 4919 N N . ARG B 1 230 ? -11.859 -19.719 12.828 1 95.38 230 ARG B N 1
ATOM 4920 C CA . ARG B 1 230 ? -12.953 -18.906 12.305 1 95.38 230 ARG B CA 1
ATOM 4921 C C . ARG B 1 230 ? -14.008 -19.781 11.633 1 95.38 230 ARG B C 1
ATOM 4923 O O . ARG B 1 230 ? -15.18 -19.406 11.562 1 95.38 230 ARG B O 1
ATOM 4930 N N . VAL B 1 231 ? -13.539 -20.797 11.094 1 96.69 231 VAL B N 1
ATOM 4931 C CA . VAL B 1 231 ? -14.438 -21.672 10.344 1 96.69 231 VAL B CA 1
ATOM 4932 C C . VAL B 1 231 ? -14.57 -23.016 11.062 1 96.69 231 VAL B C 1
ATOM 4934 O O . VAL B 1 231 ? -13.625 -23.797 11.109 1 96.69 231 VAL B O 1
ATOM 4937 N N . ASP B 1 232 ? -15.742 -23.328 11.461 1 95 232 ASP B N 1
ATOM 4938 C CA . ASP B 1 232 ? -16 -24.531 12.234 1 95 232 ASP B CA 1
ATOM 4939 C C . ASP B 1 232 ? -15.875 -25.781 11.367 1 95 232 ASP B C 1
ATOM 4941 O O . ASP B 1 232 ? -16.359 -25.812 10.234 1 95 232 ASP B O 1
ATOM 4945 N N . GLY B 1 233 ? -15.242 -26.766 11.906 1 95.25 233 GLY B N 1
ATOM 4946 C CA . GLY B 1 233 ? -15.227 -28.078 11.297 1 95.25 233 GLY B CA 1
ATOM 4947 C C . GLY B 1 233 ? -14.289 -28.172 10.102 1 95.25 233 GLY B C 1
ATOM 4948 O O . GLY B 1 233 ? -14.445 -29.047 9.25 1 95.25 233 GLY B O 1
ATOM 4949 N N . VAL B 1 234 ? -13.344 -27.344 10.055 1 96.31 234 VAL B N 1
ATOM 4950 C CA . VAL B 1 234 ? -12.43 -27.344 8.914 1 96.31 234 VAL B CA 1
ATOM 4951 C C . VAL B 1 234 ? -11.469 -28.531 9.031 1 96.31 234 VAL B C 1
ATOM 4953 O O . VAL B 1 234 ? -10.992 -28.844 10.125 1 96.31 234 VAL B O 1
ATOM 4956 N N . ASP B 1 235 ? -11.242 -29.156 7.906 1 96.75 235 ASP B N 1
ATOM 4957 C CA . ASP B 1 235 ? -10.258 -30.234 7.77 1 96.75 235 ASP B CA 1
ATOM 4958 C C . ASP B 1 235 ? -9.336 -29.984 6.574 1 96.75 235 ASP B C 1
ATOM 4960 O O . ASP B 1 235 ? -9.805 -29.688 5.477 1 96.75 235 ASP B O 1
ATOM 4964 N N . PHE B 1 236 ? -8.039 -30.109 6.832 1 97.25 236 PHE B N 1
ATOM 4965 C CA . PHE B 1 236 ? -7.055 -29.781 5.809 1 97.25 236 PHE B CA 1
ATOM 4966 C C . PHE B 1 236 ? -7.254 -30.641 4.566 1 97.25 236 PHE B C 1
ATOM 4968 O O . PHE B 1 236 ? -7.027 -30.188 3.443 1 97.25 236 PHE B O 1
ATOM 4975 N N . VAL B 1 237 ? -7.754 -31.875 4.707 1 95.81 237 VAL B N 1
ATOM 4976 C CA . VAL B 1 237 ? -7.836 -32.844 3.617 1 95.81 237 VAL B CA 1
ATOM 4977 C C . VAL B 1 237 ? -9.211 -32.75 2.953 1 95.81 237 VAL B C 1
ATOM 4979 O O . VAL B 1 237 ? -9.312 -32.75 1.725 1 95.81 237 VAL B O 1
ATOM 4982 N N . SER B 1 238 ? -10.234 -32.656 3.713 1 96.5 238 SER B N 1
ATOM 4983 C CA . SER B 1 238 ? -11.562 -32.906 3.16 1 96.5 238 SER B CA 1
ATOM 4984 C C . SER B 1 238 ? -12.281 -31.609 2.848 1 96.5 238 SER B C 1
ATOM 4986 O O . SER B 1 238 ? -13.234 -31.594 2.068 1 96.5 238 SER B O 1
ATOM 4988 N N . THR B 1 239 ? -11.844 -30.5 3.41 1 98.06 239 THR B N 1
ATOM 4989 C CA . THR B 1 239 ? -12.578 -29.25 3.25 1 98.06 239 THR B CA 1
ATOM 4990 C C . THR B 1 239 ? -12.281 -28.625 1.89 1 98.06 239 THR B C 1
ATOM 4992 O O . THR B 1 239 ? -13.141 -27.953 1.309 1 98.06 239 THR B O 1
ATOM 4995 N N . PHE B 1 240 ? -11.086 -28.812 1.366 1 98.62 240 PHE B N 1
ATOM 4996 C CA . PHE B 1 240 ? -10.648 -28.156 0.142 1 98.62 240 PHE B CA 1
ATOM 4997 C C . PHE B 1 240 ? -10.422 -29.172 -0.971 1 98.62 240 PHE B C 1
ATOM 4999 O O . PHE B 1 240 ? -9.664 -30.141 -0.798 1 98.62 240 PHE B O 1
ATOM 5006 N N . ASP B 1 241 ? -10.977 -28.922 -2.064 1 98.75 241 ASP B N 1
ATOM 5007 C CA . ASP B 1 241 ? -10.781 -29.781 -3.227 1 98.75 241 ASP B CA 1
ATOM 5008 C C . ASP B 1 241 ? -9.391 -29.594 -3.826 1 98.75 241 ASP B C 1
ATOM 5010 O O . ASP B 1 241 ? -8.812 -30.531 -4.371 1 98.75 241 ASP B O 1
ATOM 5014 N N . TYR B 1 242 ? -8.906 -28.375 -3.766 1 98.81 242 TYR B N 1
ATOM 5015 C CA . TYR B 1 242 ? -7.582 -28.031 -4.27 1 98.81 242 TYR B CA 1
ATOM 5016 C C . TYR B 1 242 ? -6.891 -27.031 -3.35 1 98.81 242 TYR B C 1
ATOM 5018 O O . TYR B 1 242 ? -7.539 -26.391 -2.516 1 98.81 242 TYR B O 1
ATOM 5026 N N . LEU B 1 243 ? -5.566 -26.938 -3.482 1 98.88 243 LEU B N 1
ATOM 5027 C CA . LEU B 1 243 ? -4.766 -25.984 -2.711 1 98.88 243 LEU B CA 1
ATOM 5028 C C . LEU B 1 243 ? -3.875 -25.156 -3.629 1 98.88 243 LEU B C 1
ATOM 5030 O O . LEU B 1 243 ? -3.178 -25.703 -4.484 1 98.88 243 LEU B O 1
ATOM 5034 N N . ALA B 1 244 ? -3.949 -23.891 -3.523 1 98.88 244 ALA B N 1
ATOM 5035 C CA . ALA B 1 244 ? -3.025 -22.938 -4.145 1 98.88 244 ALA B CA 1
ATOM 5036 C C . ALA B 1 244 ? -2.154 -22.25 -3.094 1 98.88 244 ALA B C 1
ATOM 5038 O O . ALA B 1 244 ? -2.645 -21.438 -2.309 1 98.88 244 ALA B O 1
ATOM 5039 N N . MET B 1 245 ? -0.901 -22.547 -3.092 1 98.75 245 MET B N 1
ATOM 5040 C CA . MET B 1 245 ? 0.009 -22 -2.086 1 98.75 245 MET B CA 1
ATOM 5041 C C . MET B 1 245 ? 1.078 -21.125 -2.734 1 98.75 245 MET B C 1
ATOM 5043 O O . MET B 1 245 ? 1.481 -21.375 -3.873 1 98.75 245 MET B O 1
ATOM 5047 N N . HIS B 1 246 ? 1.434 -20.062 -2.008 1 98.56 246 HIS B N 1
ATOM 5048 C CA . HIS B 1 246 ? 2.559 -19.266 -2.482 1 98.56 246 HIS B CA 1
ATOM 5049 C C . HIS B 1 246 ? 3.713 -20.156 -2.936 1 98.56 246 HIS B C 1
ATOM 5051 O O . HIS B 1 246 ? 4.117 -21.078 -2.213 1 98.56 246 HIS B O 1
ATOM 5057 N N . THR B 1 247 ? 4.305 -19.844 -4.113 1 97.94 247 THR B N 1
ATOM 5058 C CA . THR B 1 247 ? 5.246 -20.75 -4.75 1 97.94 247 THR B CA 1
ATOM 5059 C C . THR B 1 247 ? 6.562 -20.047 -5.051 1 97.94 247 THR B C 1
ATOM 5061 O O . THR B 1 247 ? 6.824 -19.672 -6.195 1 97.94 247 THR B O 1
ATOM 5064 N N . PRO B 1 248 ? 7.43 -19.969 -4.023 1 95.31 248 PRO B N 1
ATOM 5065 C CA . PRO B 1 248 ? 8.789 -19.531 -4.367 1 95.31 248 PRO B CA 1
ATOM 5066 C C . PRO B 1 248 ? 9.453 -20.453 -5.387 1 95.31 248 PRO B C 1
ATOM 5068 O O . PRO B 1 248 ? 10.148 -19.984 -6.289 1 95.31 248 PRO B O 1
ATOM 5071 N N . PHE B 1 249 ? 9.297 -21.688 -5.223 1 95.44 249 PHE B N 1
ATOM 5072 C CA . PHE B 1 249 ? 9.555 -22.766 -6.164 1 95.44 249 PHE B CA 1
ATOM 5073 C C . PHE B 1 249 ? 8.672 -23.969 -5.852 1 95.44 249 PHE B C 1
ATOM 5075 O O . PHE B 1 249 ? 8.234 -24.156 -4.715 1 95.44 249 PHE B O 1
ATOM 5082 N N . ALA B 1 250 ? 8.422 -24.797 -6.801 1 96.94 250 ALA B N 1
ATOM 5083 C CA . ALA B 1 250 ? 7.41 -25.844 -6.695 1 96.94 250 ALA B CA 1
ATOM 5084 C C . ALA B 1 250 ? 7.773 -26.844 -5.605 1 96.94 250 ALA B C 1
ATOM 5086 O O . ALA B 1 250 ? 6.895 -27.359 -4.902 1 96.94 250 ALA B O 1
ATOM 5087 N N . GLY B 1 251 ? 9.008 -27.156 -5.453 1 96.38 251 GLY B N 1
ATOM 5088 C CA . GLY B 1 251 ? 9.453 -28.109 -4.457 1 96.38 251 GLY B CA 1
ATOM 5089 C C . GLY B 1 251 ? 9.094 -27.703 -3.037 1 96.38 251 GLY B C 1
ATOM 5090 O O . GLY B 1 251 ? 8.859 -28.547 -2.182 1 96.38 251 GLY B O 1
ATOM 5091 N N . LEU B 1 252 ? 9.125 -26.453 -2.764 1 96.56 252 LEU B N 1
ATOM 5092 C CA . LEU B 1 252 ? 8.781 -25.969 -1.431 1 96.56 252 LEU B CA 1
ATOM 5093 C C . LEU B 1 252 ? 7.305 -26.219 -1.13 1 96.56 252 LEU B C 1
ATOM 5095 O O . LEU B 1 252 ? 6.941 -26.5 0.011 1 96.56 252 LEU B O 1
ATOM 5099 N N . VAL B 1 253 ? 6.473 -26.047 -2.119 1 98.5 253 VAL B N 1
ATOM 5100 C CA . VAL B 1 253 ? 5.043 -26.297 -1.964 1 98.5 253 VAL B CA 1
ATOM 5101 C C . VAL B 1 253 ? 4.812 -27.766 -1.611 1 98.5 253 VAL B C 1
ATOM 5103 O O . VAL B 1 253 ? 4.008 -28.078 -0.73 1 98.5 253 VAL B O 1
ATOM 5106 N N . LYS B 1 254 ? 5.5 -28.609 -2.332 1 97.94 254 LYS B N 1
ATOM 5107 C CA . LYS B 1 254 ? 5.406 -30.031 -2.029 1 97.94 254 LYS B CA 1
ATOM 5108 C C . LYS B 1 254 ? 5.832 -30.312 -0.591 1 97.94 254 LYS B C 1
ATOM 5110 O O . LYS B 1 254 ? 5.16 -31.062 0.12 1 97.94 254 LYS B O 1
ATOM 5115 N N . ALA B 1 255 ? 6.945 -29.734 -0.173 1 96.62 255 ALA B N 1
ATOM 5116 C CA . ALA B 1 255 ? 7.434 -29.922 1.191 1 96.62 255 ALA B CA 1
ATOM 5117 C C . ALA B 1 255 ? 6.414 -29.422 2.209 1 96.62 255 ALA B C 1
ATOM 5119 O O . ALA B 1 255 ? 6.199 -30.047 3.248 1 96.62 255 ALA B O 1
ATOM 5120 N N . GLY B 1 256 ? 5.855 -28.266 1.948 1 98.06 256 GLY B N 1
ATOM 5121 C CA . GLY B 1 256 ? 4.836 -27.734 2.834 1 98.06 256 GLY B CA 1
ATOM 5122 C C . GLY B 1 256 ? 3.613 -28.609 2.953 1 98.06 256 GLY B C 1
ATOM 5123 O O . GLY B 1 256 ? 3.123 -28.859 4.059 1 98.06 256 GLY B O 1
ATOM 5124 N N . HIS B 1 257 ? 3.1 -29.062 1.825 1 98.56 257 HIS B N 1
ATOM 5125 C CA . HIS B 1 257 ? 1.958 -29.969 1.82 1 98.56 257 HIS B CA 1
ATOM 5126 C C . HIS B 1 257 ? 2.258 -31.234 2.615 1 98.56 257 HIS B C 1
ATOM 5128 O O . HIS B 1 257 ? 1.439 -31.672 3.43 1 98.56 257 HIS B O 1
ATOM 5134 N N . ARG B 1 258 ? 3.389 -31.781 2.332 1 97.62 258 ARG B N 1
ATOM 5135 C CA . ARG B 1 258 ? 3.799 -33 3.021 1 97.62 258 ARG B CA 1
ATOM 5136 C C . ARG B 1 258 ? 3.842 -32.781 4.531 1 97.62 258 ARG B C 1
ATOM 5138 O O . ARG B 1 258 ? 3.383 -33.625 5.297 1 97.62 258 ARG B O 1
ATOM 5145 N N . LYS B 1 259 ? 4.406 -31.719 4.934 1 97.25 259 LYS B N 1
ATOM 5146 C CA . LYS B 1 259 ? 4.488 -31.422 6.359 1 97.25 259 LYS B CA 1
ATOM 5147 C C . LYS B 1 259 ? 3.096 -31.328 6.98 1 97.25 259 LYS B C 1
ATOM 5149 O O . LYS B 1 259 ? 2.85 -31.906 8.047 1 97.25 259 LYS B O 1
ATOM 5154 N N . MET B 1 260 ? 2.217 -30.609 6.328 1 98.25 260 MET B N 1
ATOM 5155 C CA . MET B 1 260 ? 0.856 -30.438 6.836 1 98.25 260 MET B CA 1
ATOM 5156 C C . MET B 1 260 ? 0.139 -31.781 6.918 1 98.25 260 MET B C 1
ATOM 5158 O O . MET B 1 260 ? -0.537 -32.062 7.91 1 98.25 260 MET B O 1
ATOM 5162 N N . MET B 1 261 ? 0.298 -32.594 5.879 1 98 261 MET B N 1
ATOM 5163 C CA . MET B 1 261 ? -0.342 -33.906 5.855 1 98 261 MET B CA 1
ATOM 5164 C C . MET B 1 261 ? 0.174 -34.781 6.992 1 98 261 MET B C 1
ATOM 5166 O O . MET B 1 261 ? -0.608 -35.438 7.668 1 98 261 MET B O 1
ATOM 5170 N N . ARG B 1 262 ? 1.394 -34.75 7.242 1 96.88 262 ARG B N 1
ATOM 5171 C CA . ARG B 1 262 ? 2.004 -35.562 8.289 1 96.88 262 ARG B CA 1
ATOM 5172 C C . ARG B 1 262 ? 1.524 -35.156 9.664 1 96.88 262 ARG B C 1
ATOM 5174 O O . ARG B 1 262 ? 1.307 -36 10.547 1 96.88 262 ARG B O 1
ATOM 5181 N N . GLU B 1 263 ? 1.388 -33.906 9.82 1 95.88 263 GLU B N 1
ATOM 5182 C CA . GLU B 1 263 ? 1.069 -33.375 11.141 1 95.88 263 GLU B CA 1
ATOM 5183 C C . GLU B 1 263 ? -0.427 -33.469 11.43 1 95.88 263 GLU B C 1
ATOM 5185 O O . GLU B 1 263 ? -0.835 -33.625 12.578 1 95.88 263 GLU B O 1
ATOM 5190 N N . LEU B 1 264 ? -1.226 -33.375 10.406 1 95.5 264 LEU B N 1
ATOM 5191 C CA . LEU B 1 264 ? -2.65 -33.188 10.648 1 95.5 264 LEU B CA 1
ATOM 5192 C C . LEU B 1 264 ? -3.439 -34.438 10.32 1 95.5 264 LEU B C 1
ATOM 5194 O O . LEU B 1 264 ? -4.613 -34.562 10.672 1 95.5 264 LEU B O 1
ATOM 5198 N N . THR B 1 265 ? -2.734 -35.344 9.641 1 91.81 265 THR B N 1
ATOM 5199 C CA . THR B 1 265 ? -3.473 -36.531 9.203 1 91.81 265 THR B CA 1
ATOM 5200 C C . THR B 1 265 ? -2.682 -37.781 9.5 1 91.81 265 THR B C 1
ATOM 5202 O O . THR B 1 265 ? -1.449 -37.75 9.539 1 91.81 265 THR B O 1
ATOM 5205 N N . PRO B 1 266 ? -3.4 -38.938 9.703 1 90.75 266 PRO B N 1
ATOM 5206 C CA . PRO B 1 266 ? -2.734 -40.25 9.906 1 90.75 266 PRO B CA 1
ATOM 5207 C C . PRO B 1 266 ? -2.373 -40.938 8.594 1 90.75 266 PRO B C 1
ATOM 5209 O O . PRO B 1 266 ? -2.221 -42.156 8.555 1 90.75 266 PRO B O 1
ATOM 5212 N N . CYS B 1 267 ? -2.037 -40.312 7.582 1 89.69 267 CYS B N 1
ATOM 5213 C CA . CYS B 1 267 ? -1.796 -40.875 6.258 1 89.69 267 CYS B CA 1
ATOM 5214 C C . CYS B 1 267 ? -0.348 -41.344 6.117 1 89.69 267 CYS B C 1
ATOM 5216 O O . CYS B 1 267 ? 0.544 -40.781 6.77 1 89.69 267 CYS B O 1
ATOM 5218 N N . ASP B 1 268 ? -0.146 -42.344 5.285 1 93.94 268 ASP B N 1
ATOM 5219 C CA . ASP B 1 268 ? 1.213 -42.781 4.996 1 93.94 268 ASP B CA 1
ATOM 5220 C C . ASP B 1 268 ? 1.797 -42.031 3.807 1 93.94 268 ASP B C 1
ATOM 5222 O O . ASP B 1 268 ? 1.153 -41.125 3.262 1 93.94 268 ASP B O 1
ATOM 5226 N N . VAL B 1 269 ? 2.928 -42.375 3.457 1 95.31 269 VAL B N 1
ATOM 5227 C CA . VAL B 1 269 ? 3.699 -41.625 2.469 1 95.31 269 VAL B CA 1
ATOM 5228 C C . VAL B 1 269 ? 3.018 -41.719 1.106 1 95.31 269 VAL B C 1
ATOM 5230 O O . VAL B 1 269 ? 2.969 -40.719 0.365 1 95.31 269 VAL B O 1
ATOM 5233 N N . ASP B 1 270 ? 2.529 -42.844 0.747 1 97 270 ASP B N 1
ATOM 5234 C CA . ASP B 1 270 ? 1.879 -43.031 -0.546 1 97 270 ASP B CA 1
ATOM 5235 C C . ASP B 1 270 ? 0.595 -42.219 -0.642 1 97 270 ASP B C 1
ATOM 5237 O O . ASP B 1 270 ? 0.286 -41.656 -1.696 1 97 270 ASP B O 1
ATOM 5241 N N . GLU B 1 271 ? -0.101 -42.188 0.394 1 96.94 271 GLU B N 1
ATOM 5242 C CA . GLU B 1 271 ? -1.322 -41.406 0.45 1 96.94 271 GLU B CA 1
ATOM 5243 C C . GLU B 1 271 ? -1.014 -39.906 0.329 1 96.94 271 GLU B C 1
ATOM 5245 O O . GLU B 1 271 ? -1.759 -39.156 -0.314 1 96.94 271 GLU B O 1
ATOM 5250 N N . ILE B 1 272 ? 0.025 -39.531 0.94 1 97.81 272 ILE B N 1
ATOM 5251 C CA . ILE B 1 272 ? 0.453 -38.125 0.885 1 97.81 272 ILE B CA 1
ATOM 5252 C C . ILE B 1 272 ? 0.809 -37.75 -0.552 1 97.81 272 ILE B C 1
ATOM 5254 O O . ILE B 1 272 ? 0.402 -36.719 -1.044 1 97.81 272 ILE B O 1
ATOM 5258 N N . GLU B 1 273 ? 1.521 -38.594 -1.247 1 97.56 273 GLU B N 1
ATOM 5259 C CA . GLU B 1 273 ? 1.917 -38.344 -2.629 1 97.56 273 GLU B CA 1
ATOM 5260 C C . GLU B 1 273 ? 0.704 -38.312 -3.555 1 97.56 273 GLU B C 1
ATOM 5262 O O . GLU B 1 273 ? 0.65 -37.5 -4.484 1 97.56 273 GLU B O 1
ATOM 5267 N N . ALA B 1 274 ? -0.213 -39.219 -3.305 1 98 274 ALA B N 1
ATOM 5268 C CA . ALA B 1 274 ? -1.433 -39.25 -4.105 1 98 274 ALA B CA 1
ATOM 5269 C C . ALA B 1 274 ? -2.246 -37.969 -3.91 1 98 274 ALA B C 1
ATOM 5271 O O . ALA B 1 274 ? -2.816 -37.438 -4.867 1 98 274 ALA B O 1
ATOM 5272 N N . ASP B 1 275 ? -2.322 -37.562 -2.668 1 98.31 275 ASP B N 1
ATOM 5273 C CA . ASP B 1 275 ? -3.055 -36.344 -2.367 1 98.31 275 ASP B CA 1
ATOM 5274 C C . ASP B 1 275 ? -2.383 -35.125 -3.008 1 98.31 275 ASP B C 1
ATOM 5276 O O . ASP B 1 275 ? -3.057 -34.25 -3.551 1 98.31 275 ASP B O 1
ATOM 5280 N N . PHE B 1 276 ? -1.069 -35.094 -2.898 1 98.44 276 PHE B N 1
ATOM 5281 C CA . PHE B 1 276 ? -0.319 -34 -3.549 1 98.44 276 PHE B CA 1
ATOM 5282 C C . PHE B 1 276 ? -0.634 -33.969 -5.039 1 98.44 276 PHE B C 1
ATOM 5284 O O . PHE B 1 276 ? -0.865 -32.875 -5.594 1 98.44 276 PHE B O 1
ATOM 5291 N N . GLY B 1 277 ? -0.602 -35.094 -5.691 1 98.31 277 GLY B N 1
ATOM 5292 C CA . GLY B 1 277 ? -0.897 -35.156 -7.109 1 98.31 277 GLY B CA 1
ATOM 5293 C C . GLY B 1 277 ? -2.291 -34.688 -7.461 1 98.31 277 GLY B C 1
ATOM 5294 O O . GLY B 1 277 ? -2.49 -34.031 -8.5 1 98.31 277 GLY B O 1
ATOM 5295 N N . ARG B 1 278 ? -3.168 -34.906 -6.586 1 98.06 278 ARG B N 1
ATOM 5296 C CA . ARG B 1 278 ? -4.57 -34.625 -6.863 1 98.06 278 ARG B CA 1
ATOM 5297 C C . ARG B 1 278 ? -4.895 -33.156 -6.535 1 98.06 278 ARG B C 1
ATOM 5299 O O . ARG B 1 278 ? -5.496 -32.438 -7.348 1 98.06 278 ARG B O 1
ATOM 5306 N N . ARG B 1 279 ? -4.477 -32.688 -5.348 1 98.56 279 ARG B N 1
ATOM 5307 C CA . ARG B 1 279 ? -5.043 -31.422 -4.84 1 98.56 279 ARG B CA 1
ATOM 5308 C C . ARG B 1 279 ? -4.066 -30.266 -5.016 1 98.56 279 ARG B C 1
ATOM 5310 O O . ARG B 1 279 ? -4.469 -29.109 -5.008 1 98.56 279 ARG B O 1
ATOM 5317 N N . VAL B 1 280 ? -2.732 -30.531 -5.207 1 98.88 280 VAL B N 1
ATOM 5318 C CA . VAL B 1 280 ? -1.75 -29.453 -5.156 1 98.88 280 VAL B CA 1
ATOM 5319 C C . VAL B 1 280 ? -1.057 -29.312 -6.512 1 98.88 280 VAL B C 1
ATOM 5321 O O . VAL B 1 280 ? -0.87 -28.203 -7.012 1 98.88 280 VAL B O 1
ATOM 5324 N N . LYS B 1 281 ? -0.717 -30.438 -7.176 1 98.69 281 LYS B N 1
ATOM 5325 C CA . LYS B 1 281 ? 0.086 -30.453 -8.398 1 98.69 281 LYS B CA 1
ATOM 5326 C C . LYS B 1 281 ? -0.563 -29.609 -9.484 1 98.69 281 LYS B C 1
ATOM 5328 O O . LYS B 1 281 ? 0.13 -28.938 -10.25 1 98.69 281 LYS B O 1
ATOM 5333 N N . PRO B 1 282 ? -1.913 -29.609 -9.57 1 98.75 282 PRO B N 1
ATOM 5334 C CA . PRO B 1 282 ? -2.545 -28.766 -10.594 1 98.75 282 PRO B CA 1
ATOM 5335 C C . PRO B 1 282 ? -2.221 -27.281 -10.422 1 98.75 282 PRO B C 1
ATOM 5337 O O . PRO B 1 282 ? -2.281 -26.516 -11.383 1 98.75 282 PRO B O 1
ATOM 5340 N N . SER B 1 283 ? -1.839 -26.828 -9.227 1 98.88 283 SER B N 1
ATOM 5341 C CA . SER B 1 283 ? -1.538 -25.438 -8.953 1 98.88 283 SER B CA 1
ATOM 5342 C C . SER B 1 283 ? -0.127 -25.078 -9.406 1 98.88 283 SER B C 1
ATOM 5344 O O . SER B 1 283 ? 0.236 -23.891 -9.445 1 98.88 283 SER B O 1
ATOM 5346 N N . LEU B 1 284 ? 0.706 -26.016 -9.844 1 98.69 284 LEU B N 1
ATOM 5347 C CA . LEU B 1 284 ? 2.141 -25.781 -9.992 1 98.69 284 LEU B CA 1
ATOM 5348 C C . LEU B 1 284 ? 2.523 -25.703 -11.469 1 98.69 284 LEU B C 1
ATOM 5350 O O . LEU B 1 284 ? 3.66 -25.359 -11.805 1 98.69 284 LEU B O 1
ATOM 5354 N N . GLN B 1 285 ? 1.582 -25.922 -12.367 1 98.25 285 GLN B N 1
ATOM 5355 C CA . GLN B 1 285 ? 1.918 -25.922 -13.789 1 98.25 285 GLN B CA 1
ATOM 5356 C C . GLN B 1 285 ? 2.42 -24.547 -14.234 1 98.25 285 GLN B C 1
ATOM 5358 O O . GLN B 1 285 ? 3.508 -24.438 -14.797 1 98.25 285 GLN B O 1
ATOM 5363 N N . TYR B 1 286 ? 1.651 -23.562 -14 1 98.5 286 TYR B N 1
ATOM 5364 C CA . TYR B 1 286 ? 2.025 -22.219 -14.461 1 98.5 286 TYR B CA 1
ATOM 5365 C C . TYR B 1 286 ? 3.203 -21.672 -13.656 1 98.5 286 TYR B C 1
ATOM 5367 O O . TYR B 1 286 ? 4.152 -21.141 -14.227 1 98.5 286 TYR B O 1
ATOM 5375 N N . PRO B 1 287 ? 3.232 -21.844 -12.328 1 98.44 287 PRO B N 1
ATOM 5376 C CA . PRO B 1 287 ? 4.414 -21.391 -11.602 1 98.44 287 PRO B CA 1
ATOM 5377 C C . PRO B 1 287 ? 5.703 -22.062 -12.078 1 98.44 287 PRO B C 1
ATOM 5379 O O . PRO B 1 287 ? 6.77 -21.438 -12.055 1 98.44 287 PRO B O 1
ATOM 5382 N N . SER B 1 288 ? 5.633 -23.297 -12.5 1 97.94 288 SER B N 1
ATOM 5383 C CA . SER B 1 288 ? 6.828 -24 -12.953 1 97.94 288 SER B CA 1
ATOM 5384 C C . SER B 1 288 ? 7.297 -23.469 -14.305 1 97.94 288 SER B C 1
ATOM 5386 O O . SER B 1 288 ? 8.453 -23.672 -14.695 1 97.94 288 SER B O 1
ATOM 5388 N N . LEU B 1 289 ? 6.434 -22.781 -15 1 97.75 289 LEU B N 1
ATOM 5389 C CA . LEU B 1 289 ? 6.762 -22.219 -16.297 1 97.75 289 LEU B CA 1
ATOM 5390 C C . LEU B 1 289 ? 7.258 -20.781 -16.172 1 97.75 289 LEU B C 1
ATOM 5392 O O . LEU B 1 289 ? 8.047 -20.312 -16.984 1 97.75 289 LEU B O 1
ATOM 5396 N N . VAL B 1 290 ? 6.805 -20.125 -15.148 1 97.88 290 VAL B N 1
ATOM 5397 C CA . VAL B 1 290 ? 7.027 -18.688 -15.055 1 97.88 290 VAL B CA 1
ATOM 5398 C C . VAL B 1 290 ? 8.117 -18.391 -14.023 1 97.88 290 VAL B C 1
ATOM 5400 O O . VAL B 1 290 ? 8.93 -17.484 -14.211 1 97.88 290 VAL B O 1
ATOM 5403 N N . GLY B 1 291 ? 8.125 -19.125 -12.953 1 97.56 291 GLY B N 1
ATOM 5404 C CA . GLY B 1 291 ? 8.953 -18.812 -11.797 1 97.56 291 GLY B CA 1
ATOM 5405 C C . GLY B 1 291 ? 8.219 -18 -10.742 1 97.56 291 GLY B C 1
ATOM 5406 O O . GLY B 1 291 ? 7.02 -17.75 -10.867 1 97.56 291 GLY B O 1
ATOM 5407 N N . ASN B 1 292 ? 8.938 -17.625 -9.695 1 96.31 292 ASN B N 1
ATOM 5408 C CA . ASN B 1 292 ? 8.359 -16.859 -8.594 1 96.31 292 ASN B CA 1
ATOM 5409 C C . ASN B 1 292 ? 7.949 -15.461 -9.031 1 96.31 292 ASN B C 1
ATOM 5411 O O . ASN B 1 292 ? 8.805 -14.633 -9.352 1 96.31 292 ASN B O 1
ATOM 5415 N N . LEU B 1 293 ? 6.684 -15.234 -8.93 1 97 293 LEU B N 1
ATOM 5416 C CA . LEU B 1 293 ? 6.148 -13.922 -9.273 1 97 293 LEU B CA 1
ATOM 5417 C C . LEU B 1 293 ? 5.887 -13.102 -8.016 1 97 293 LEU B C 1
ATOM 5419 O O . LEU B 1 293 ? 4.969 -12.281 -7.98 1 97 293 LEU B O 1
ATOM 5423 N N . CYS B 1 294 ? 6.523 -13.367 -6.98 1 96 294 CYS B N 1
ATOM 5424 C CA . CYS B 1 294 ? 6.395 -12.664 -5.711 1 96 294 CYS B CA 1
ATOM 5425 C C . CYS B 1 294 ? 4.945 -12.641 -5.246 1 96 294 CYS B C 1
ATOM 5427 O O . CYS B 1 294 ? 4.316 -13.695 -5.113 1 96 294 CYS B O 1
ATOM 5429 N N . SER B 1 295 ? 4.371 -11.461 -5.16 1 96.81 295 SER B N 1
ATOM 5430 C CA . SER B 1 295 ? 3.035 -11.391 -4.578 1 96.81 295 SER B CA 1
ATOM 5431 C C . SER B 1 295 ? 1.98 -11.906 -5.551 1 96.81 295 SER B C 1
ATOM 5433 O O . SER B 1 295 ? 0.842 -12.172 -5.16 1 96.81 295 SER B O 1
ATOM 5435 N N . GLY B 1 296 ? 2.312 -12.125 -6.793 1 98.25 296 GLY B N 1
ATOM 5436 C CA . GLY B 1 296 ? 1.39 -12.68 -7.77 1 98.25 296 GLY B CA 1
ATOM 5437 C C . GLY B 1 296 ? 1.379 -14.203 -7.781 1 98.25 296 GLY B C 1
ATOM 5438 O O . GLY B 1 296 ? 0.524 -14.812 -8.422 1 98.25 296 GLY B O 1
ATOM 5439 N N . SER B 1 297 ? 2.238 -14.789 -7.02 1 97.88 297 SER B N 1
ATOM 5440 C CA . SER B 1 297 ? 2.502 -16.219 -7.082 1 97.88 297 SER B CA 1
ATOM 5441 C C . SER B 1 297 ? 1.242 -17.031 -6.793 1 97.88 297 SER B C 1
ATOM 5443 O O . SER B 1 297 ? 0.896 -17.938 -7.547 1 97.88 297 SER B O 1
ATOM 5445 N N . VAL B 1 298 ? 0.541 -16.734 -5.75 1 98.62 298 VAL B N 1
ATOM 5446 C CA . VAL B 1 298 ? -0.597 -17.547 -5.32 1 98.62 298 VAL B CA 1
ATOM 5447 C C . VAL B 1 298 ? -1.727 -17.422 -6.34 1 98.62 298 VAL B C 1
ATOM 5449 O O . VAL B 1 298 ? -2.459 -18.391 -6.574 1 98.62 298 VAL B O 1
ATOM 5452 N N . TYR B 1 299 ? -1.827 -16.344 -6.988 1 98.88 299 TYR B N 1
ATOM 5453 C CA . TYR B 1 299 ? -2.893 -16.141 -7.965 1 98.88 299 TYR B CA 1
ATOM 5454 C C . TYR B 1 299 ? -2.549 -16.781 -9.297 1 98.88 299 TYR B C 1
ATOM 5456 O O . TYR B 1 299 ? -3.438 -17.234 -10.023 1 98.88 299 TYR B O 1
ATOM 5464 N N . LEU B 1 300 ? -1.241 -16.781 -9.586 1 98.81 300 LEU B N 1
ATOM 5465 C CA . LEU B 1 300 ? -0.815 -17.594 -10.719 1 98.81 300 LEU B CA 1
ATOM 5466 C C . LEU B 1 300 ? -1.154 -19.062 -10.484 1 98.81 300 LEU B C 1
ATOM 5468 O O . LEU B 1 300 ? -1.567 -19.766 -11.414 1 98.81 300 LEU B O 1
ATOM 5472 N N . SER B 1 301 ? -0.989 -19.531 -9.273 1 98.88 301 SER B N 1
ATOM 5473 C CA . SER B 1 301 ? -1.338 -20.906 -8.898 1 98.88 301 SER B CA 1
ATOM 5474 C C . SER B 1 301 ? -2.832 -21.156 -9.062 1 98.88 301 SER B C 1
ATOM 5476 O O . SER B 1 301 ? -3.236 -22.25 -9.492 1 98.88 301 SER B O 1
ATOM 5478 N N . LEU B 1 302 ? -3.65 -20.203 -8.727 1 98.94 302 LEU B N 1
ATOM 5479 C CA . LEU B 1 302 ? -5.09 -20.328 -8.914 1 98.94 302 LEU B CA 1
ATOM 5480 C C . LEU B 1 302 ? -5.43 -20.5 -10.391 1 98.94 302 LEU B C 1
ATOM 5482 O O . LEU B 1 302 ? -6.234 -21.375 -10.758 1 98.94 302 LEU B O 1
ATOM 5486 N N . CYS B 1 303 ? -4.805 -19.656 -11.242 1 98.81 303 CYS B N 1
ATOM 5487 C CA . CYS B 1 303 ? -5 -19.797 -12.68 1 98.81 303 CYS B CA 1
ATOM 5488 C C . CYS B 1 303 ? -4.609 -21.188 -13.156 1 98.81 303 CYS B C 1
ATOM 5490 O O . CYS B 1 303 ? -5.301 -21.766 -13.992 1 98.81 303 CYS B O 1
ATOM 5492 N N . SER B 1 304 ? -3.518 -21.641 -12.625 1 98.75 304 SER B N 1
ATOM 5493 C CA . SER B 1 304 ? -3.016 -22.969 -12.984 1 98.75 304 SER B CA 1
ATOM 5494 C C . SER B 1 304 ? -4.039 -24.047 -12.656 1 98.75 304 SER B C 1
ATOM 5496 O O . SER B 1 304 ? -4.285 -24.938 -13.469 1 98.75 304 SER B O 1
ATOM 5498 N N . ILE B 1 305 ? -4.629 -24 -11.484 1 98.81 305 ILE B N 1
ATOM 5499 C CA . ILE B 1 305 ? -5.629 -24.969 -11.07 1 98.81 305 ILE B CA 1
ATOM 5500 C C . ILE B 1 305 ? -6.797 -24.969 -12.047 1 98.81 305 ILE B C 1
ATOM 5502 O O . ILE B 1 305 ? -7.184 -26.031 -12.562 1 98.81 305 ILE B O 1
ATOM 5506 N N . ILE B 1 306 ? -7.348 -23.844 -12.32 1 98.75 306 ILE B N 1
ATOM 5507 C CA . ILE B 1 306 ? -8.547 -23.719 -13.133 1 98.75 306 ILE B CA 1
ATOM 5508 C C . ILE B 1 306 ? -8.281 -24.266 -14.539 1 98.75 306 ILE B C 1
ATOM 5510 O O . ILE B 1 306 ? -9.086 -25.031 -15.086 1 98.75 306 ILE B O 1
ATOM 5514 N N . ASP B 1 307 ? -7.141 -23.891 -15.094 1 97.69 307 ASP B N 1
ATOM 5515 C CA . ASP B 1 307 ? -6.836 -24.281 -16.469 1 97.69 307 ASP B CA 1
ATOM 5516 C C . ASP B 1 307 ? -6.465 -25.766 -16.562 1 97.69 307 ASP B C 1
ATOM 5518 O O . ASP B 1 307 ? -6.609 -26.375 -17.609 1 97.69 307 ASP B O 1
ATOM 5522 N N . THR B 1 308 ? -5.938 -26.297 -15.477 1 97.19 308 THR B N 1
ATOM 5523 C CA . THR B 1 308 ? -5.508 -27.688 -15.484 1 97.19 308 THR B CA 1
ATOM 5524 C C . THR B 1 308 ? -6.688 -28.625 -15.227 1 97.19 308 THR B C 1
ATOM 5526 O O . THR B 1 308 ? -6.863 -29.625 -15.938 1 97.19 308 THR B O 1
ATOM 5529 N N . ILE B 1 309 ? -7.504 -28.297 -14.258 1 97.56 309 ILE B N 1
ATOM 5530 C CA . ILE B 1 309 ? -8.539 -29.234 -13.812 1 97.56 309 ILE B CA 1
ATOM 5531 C C . ILE B 1 309 ? -9.828 -28.984 -14.594 1 97.56 309 ILE B C 1
ATOM 5533 O O . ILE B 1 309 ? -10.641 -29.891 -14.758 1 97.56 309 ILE B O 1
ATOM 5537 N N . LYS B 1 310 ? -10.102 -27.75 -15.031 1 97.12 310 LYS B N 1
ATOM 5538 C CA . LYS B 1 310 ? -11.336 -27.375 -15.703 1 97.12 310 LYS B CA 1
ATOM 5539 C C . LYS B 1 310 ? -12.555 -27.906 -14.945 1 97.12 310 LYS B C 1
ATOM 5541 O O . LYS B 1 310 ? -13.305 -28.734 -15.461 1 97.12 310 LYS B O 1
ATOM 5546 N N . PRO B 1 311 ? -12.734 -27.297 -13.773 1 97.31 311 PRO B N 1
ATOM 5547 C CA . PRO B 1 311 ? -13.773 -27.844 -12.898 1 97.31 311 PRO B CA 1
ATOM 5548 C C . PRO B 1 311 ? -15.148 -27.859 -13.555 1 97.31 311 PRO B C 1
ATOM 5550 O O . PRO B 1 311 ? -15.578 -26.844 -14.109 1 97.31 311 PRO B O 1
ATOM 5553 N N . GLU B 1 312 ? -15.875 -28.953 -13.414 1 97.12 312 GLU B N 1
ATOM 5554 C CA . GLU B 1 312 ? -17.219 -29.125 -13.953 1 97.12 312 GLU B CA 1
ATOM 5555 C C . GLU B 1 312 ? -18.281 -28.922 -12.875 1 97.12 312 GLU B C 1
ATOM 5557 O O . GLU B 1 312 ? -19.484 -28.875 -13.172 1 97.12 312 GLU B O 1
ATOM 5562 N N . ARG B 1 313 ? -17.844 -28.875 -11.711 1 97.5 313 ARG B N 1
ATOM 5563 C CA . ARG B 1 313 ? -18.703 -28.594 -10.555 1 97.5 313 ARG B CA 1
ATOM 5564 C C . ARG B 1 313 ? -18 -27.641 -9.586 1 97.5 313 ARG B C 1
ATOM 5566 O O . ARG B 1 313 ? -16.812 -27.344 -9.742 1 97.5 313 ARG B O 1
ATOM 5573 N N . SER B 1 314 ? -18.781 -27.219 -8.625 1 97.75 314 SER B N 1
ATOM 5574 C CA . SER B 1 314 ? -18.219 -26.328 -7.609 1 97.75 314 SER B CA 1
ATOM 5575 C C . SER B 1 314 ? -17.125 -27.031 -6.812 1 97.75 314 SER B C 1
ATOM 5577 O O . SER B 1 314 ? -17.25 -28.203 -6.465 1 97.75 314 SER B O 1
ATOM 5579 N N . ALA B 1 315 ? -16.062 -26.344 -6.621 1 98.44 315 ALA B N 1
ATOM 5580 C CA . ALA B 1 315 ? -14.906 -26.844 -5.867 1 98.44 315 ALA B CA 1
ATOM 5581 C C . ALA B 1 315 ? -14.305 -25.75 -4.992 1 98.44 315 ALA B C 1
ATOM 5583 O O . ALA B 1 315 ? -14.18 -24.609 -5.426 1 98.44 315 ALA B O 1
ATOM 5584 N N . ARG B 1 316 ? -14.016 -26.094 -3.787 1 98.69 316 ARG B N 1
ATOM 5585 C CA . ARG B 1 316 ? -13.406 -25.125 -2.883 1 98.69 316 ARG B CA 1
ATOM 5586 C C . ARG B 1 316 ? -11.883 -25.188 -2.961 1 98.69 316 ARG B C 1
ATOM 5588 O O . ARG B 1 316 ? -11.305 -26.281 -2.932 1 98.69 316 ARG B O 1
ATOM 5595 N N . VAL B 1 317 ? -11.266 -24.078 -3.102 1 98.94 317 VAL B N 1
ATOM 5596 C CA . VAL B 1 317 ? -9.812 -23.969 -3.154 1 98.94 317 VAL B CA 1
ATOM 5597 C C . VAL B 1 317 ? -9.297 -23.312 -1.881 1 98.94 317 VAL B C 1
ATOM 5599 O O . VAL B 1 317 ? -9.766 -22.219 -1.51 1 98.94 317 VAL B O 1
ATOM 5602 N N . GLY B 1 318 ? -8.445 -23.969 -1.123 1 98.88 318 GLY B N 1
ATOM 5603 C CA . GLY B 1 318 ? -7.668 -23.328 -0.078 1 98.88 318 GLY B CA 1
ATOM 5604 C C . GLY B 1 318 ? -6.477 -22.547 -0.611 1 98.88 318 GLY B C 1
ATOM 5605 O O . GLY B 1 318 ? -5.715 -23.062 -1.434 1 98.88 318 GLY B O 1
ATOM 5606 N N . MET B 1 319 ? -6.336 -21.344 -0.197 1 98.88 319 MET B N 1
ATOM 5607 C CA . MET B 1 319 ? -5.27 -20.453 -0.655 1 98.88 319 MET B CA 1
ATOM 5608 C C . MET B 1 319 ? -4.332 -20.094 0.493 1 98.88 319 MET B C 1
ATOM 5610 O O . MET B 1 319 ? -4.785 -19.688 1.565 1 98.88 319 MET B O 1
ATOM 5614 N N . PHE B 1 320 ? -3.037 -20.234 0.315 1 98.88 320 PHE B N 1
ATOM 5615 C CA . PHE B 1 320 ? -2.033 -19.828 1.293 1 98.88 320 PHE B CA 1
ATOM 5616 C C . PHE B 1 320 ? -1.087 -18.797 0.702 1 98.88 320 PHE B C 1
ATOM 5618 O O . PHE B 1 320 ? -0.362 -19.078 -0.253 1 98.88 320 PHE B O 1
ATOM 5625 N N . SER B 1 321 ? -1.142 -17.594 1.205 1 98.75 321 SER B N 1
ATOM 5626 C CA . SER B 1 321 ? -0.24 -16.516 0.818 1 98.75 321 SER B CA 1
ATOM 5627 C C . SER B 1 321 ? 0.823 -16.266 1.885 1 98.75 321 SER B C 1
ATOM 5629 O O . SER B 1 321 ? 0.537 -16.344 3.082 1 98.75 321 SER B O 1
ATOM 5631 N N . TYR B 1 322 ? 2.045 -16 1.442 1 97.75 322 TYR B N 1
ATOM 5632 C CA . TYR B 1 322 ? 3.182 -15.766 2.326 1 97.75 322 TYR B CA 1
ATOM 5633 C C . TYR B 1 322 ? 4.117 -14.711 1.744 1 97.75 322 TYR B C 1
ATOM 5635 O O . TYR B 1 322 ? 4.32 -14.656 0.529 1 97.75 322 TYR B O 1
ATOM 5643 N N . GLY B 1 323 ? 4.621 -13.859 2.615 1 96.38 323 GLY B N 1
ATOM 5644 C CA . GLY B 1 323 ? 5.68 -12.922 2.262 1 96.38 323 GLY B CA 1
ATOM 5645 C C . GLY B 1 323 ? 6.766 -12.828 3.316 1 96.38 323 GLY B C 1
ATOM 5646 O O . GLY B 1 323 ? 6.473 -12.789 4.516 1 96.38 323 GLY B O 1
ATOM 5647 N N . SER B 1 324 ? 8.023 -12.711 2.838 1 92.06 324 SER B N 1
ATOM 5648 C CA . SER B 1 324 ? 9.164 -12.562 3.738 1 92.06 324 SER B CA 1
ATOM 5649 C C . SER B 1 324 ? 9.008 -11.336 4.629 1 92.06 324 SER B C 1
ATOM 5651 O O . SER B 1 324 ? 8.172 -10.469 4.363 1 92.06 324 SER B O 1
ATOM 5653 N N . GLY B 1 325 ? 10.031 -11.156 5.703 1 86.69 325 GLY B N 1
ATOM 5654 C CA . GLY B 1 325 ? 9.648 -10.227 6.754 1 86.69 325 GLY B CA 1
ATOM 5655 C C . GLY B 1 325 ? 8.43 -10.68 7.535 1 86.69 325 GLY B C 1
ATOM 5656 O O . GLY B 1 325 ? 8.203 -10.234 8.664 1 86.69 325 GLY B O 1
ATOM 5657 N N . CYS B 1 326 ? 7.656 -11.375 7.238 1 89.69 326 CYS B N 1
ATOM 5658 C CA . CYS B 1 326 ? 6.812 -12.547 7.441 1 89.69 326 CYS B CA 1
ATOM 5659 C C . CYS B 1 326 ? 5.352 -12.141 7.617 1 89.69 326 CYS B C 1
ATOM 5661 O O . CYS B 1 326 ? 4.996 -11.492 8.602 1 89.69 326 CYS B O 1
ATOM 5663 N N . SER B 1 327 ? 4.664 -12.242 6.699 1 95.88 327 SER B N 1
ATOM 5664 C CA . SER B 1 327 ? 3.211 -12.102 6.695 1 95.88 327 SER B CA 1
ATOM 5665 C C . SER B 1 327 ? 2.547 -13.227 5.91 1 95.88 327 SER B C 1
ATOM 5667 O O . SER B 1 327 ? 3.051 -13.633 4.863 1 95.88 327 SER B O 1
ATOM 5669 N N . SER B 1 328 ? 1.479 -13.758 6.477 1 98.31 328 SER B N 1
ATOM 5670 C CA . SER B 1 328 ? 0.828 -14.875 5.789 1 98.31 328 SER B CA 1
ATOM 5671 C C . SER B 1 328 ? -0.671 -14.891 6.07 1 98.31 328 SER B C 1
ATOM 5673 O O . SER B 1 328 ? -1.136 -14.289 7.039 1 98.31 328 SER B O 1
ATOM 5675 N N . GLU B 1 329 ? -1.321 -15.562 5.234 1 98.75 329 GLU B N 1
ATOM 5676 C CA . GLU B 1 329 ? -2.771 -15.695 5.328 1 98.75 329 GLU B CA 1
ATOM 5677 C C . GLU B 1 329 ? -3.258 -16.969 4.629 1 98.75 329 GLU B C 1
ATOM 5679 O O . GLU B 1 329 ? -2.773 -17.312 3.547 1 98.75 329 GLU B O 1
ATOM 5684 N N . PHE B 1 330 ? -4.062 -17.75 5.316 1 98.88 330 PHE B N 1
ATOM 5685 C CA . PHE B 1 330 ? -4.824 -18.828 4.707 1 98.88 330 PHE B CA 1
ATOM 5686 C C . PHE B 1 330 ? -6.277 -18.422 4.504 1 98.88 330 PHE B C 1
ATOM 5688 O O . PHE B 1 330 ? -6.922 -17.922 5.426 1 98.88 330 PHE B O 1
ATOM 5695 N N . PHE B 1 331 ? -6.785 -18.547 3.334 1 98.81 331 PHE B N 1
ATOM 5696 C CA . PHE B 1 331 ? -8.164 -18.203 2.998 1 98.81 331 PHE B CA 1
ATOM 5697 C C . PHE B 1 331 ? -8.703 -19.125 1.911 1 98.81 331 PHE B C 1
ATOM 5699 O O . PHE B 1 331 ? -8.039 -20.078 1.513 1 98.81 331 PHE B O 1
ATOM 5706 N N . SER B 1 332 ? -10.031 -18.938 1.52 1 98.75 332 SER B N 1
ATOM 5707 C CA . SER B 1 332 ? -10.602 -19.906 0.58 1 98.75 332 SER B CA 1
ATOM 5708 C C . SER B 1 332 ? -11.664 -19.25 -0.298 1 98.75 332 SER B C 1
ATOM 5710 O O . SER B 1 332 ? -12.133 -18.141 -0.002 1 98.75 332 SER B O 1
ATOM 5712 N N . GLY B 1 333 ? -11.898 -19.859 -1.329 1 98.56 333 GLY B N 1
ATOM 5713 C CA . GLY B 1 333 ? -12.977 -19.531 -2.246 1 98.56 333 GLY B CA 1
ATOM 5714 C C . GLY B 1 333 ? -13.453 -20.719 -3.064 1 98.56 333 GLY B C 1
ATOM 5715 O O . GLY B 1 333 ? -12.922 -21.828 -2.936 1 98.56 333 GLY B O 1
ATOM 5716 N N . VAL B 1 334 ? -14.469 -20.453 -3.863 1 98.62 334 VAL B N 1
ATOM 5717 C CA . VAL B 1 334 ? -15.094 -21.531 -4.621 1 98.62 334 VAL B CA 1
ATOM 5718 C C . VAL B 1 334 ? -15.016 -21.219 -6.117 1 98.62 334 VAL B C 1
ATOM 5720 O O . VAL B 1 334 ? -15.336 -20.109 -6.551 1 98.62 334 VAL B O 1
ATOM 5723 N N . ILE B 1 335 ? -14.547 -22.203 -6.879 1 98.69 335 ILE B N 1
ATOM 5724 C CA . ILE B 1 335 ? -14.508 -22.125 -8.336 1 98.69 335 ILE B CA 1
ATOM 5725 C C . ILE B 1 335 ? -15.516 -23.094 -8.938 1 98.69 335 ILE B C 1
ATOM 5727 O O . ILE B 1 335 ? -16.125 -23.891 -8.227 1 98.69 335 ILE B O 1
ATOM 5731 N N . GLY B 1 336 ? -15.719 -23.016 -10.273 1 97.88 336 GLY B N 1
ATOM 5732 C CA . GLY B 1 336 ? -16.672 -23.859 -10.984 1 97.88 336 GLY B CA 1
ATOM 5733 C C . GLY B 1 336 ? -16.578 -23.734 -12.492 1 97.88 336 GLY B C 1
ATOM 5734 O O . GLY B 1 336 ? -15.578 -23.234 -13.016 1 97.88 336 GLY B O 1
ATOM 5735 N N . PRO B 1 337 ? -17.578 -24.203 -13.148 1 97.44 337 PRO B N 1
ATOM 5736 C CA . PRO B 1 337 ? -17.547 -24.188 -14.617 1 97.44 337 PRO B CA 1
ATOM 5737 C C . PRO B 1 337 ? -17.391 -22.766 -15.18 1 97.44 337 PRO B C 1
ATOM 5739 O O . PRO B 1 337 ? -16.75 -22.578 -16.219 1 97.44 337 PRO B O 1
ATOM 5742 N N . GLU B 1 338 ? -17.953 -21.844 -14.516 1 96.94 338 GLU B N 1
ATOM 5743 C CA . GLU B 1 338 ? -17.875 -20.453 -14.992 1 96.94 338 GLU B CA 1
ATOM 5744 C C . GLU B 1 338 ? -16.438 -19.938 -14.922 1 96.94 338 GLU B C 1
ATOM 5746 O O . GLU B 1 338 ? -16.062 -19.062 -15.703 1 96.94 338 GLU B O 1
ATOM 5751 N N . SER B 1 339 ? -15.68 -20.453 -13.961 1 98.12 339 SER B N 1
ATOM 5752 C CA . SER B 1 339 ? -14.273 -20.078 -13.859 1 98.12 339 SER B CA 1
ATOM 5753 C C . SER B 1 339 ? -13.516 -20.391 -15.148 1 98.12 339 SER B C 1
ATOM 5755 O O . SER B 1 339 ? -12.672 -19.609 -15.586 1 98.12 339 SER B O 1
ATOM 5757 N N . VAL B 1 340 ? -13.859 -21.516 -15.719 1 97.12 340 VAL B N 1
ATOM 5758 C CA . VAL B 1 340 ? -13.195 -21.984 -16.938 1 97.12 340 VAL B CA 1
ATOM 5759 C C . VAL B 1 340 ? -13.5 -21.031 -18.094 1 97.12 340 VAL B C 1
ATOM 5761 O O . VAL B 1 340 ? -12.594 -20.609 -18.812 1 97.12 340 VAL B O 1
ATOM 5764 N N . SER B 1 341 ? -14.758 -20.672 -18.219 1 95.31 341 SER B N 1
ATOM 5765 C CA . SER B 1 341 ? -15.164 -19.781 -19.312 1 95.31 341 SER B CA 1
ATOM 5766 C C . SER B 1 341 ? -14.594 -18.391 -19.125 1 95.31 341 SER B C 1
ATOM 5768 O O . SER B 1 341 ? -14.234 -17.719 -20.094 1 95.31 341 SER B O 1
ATOM 5770 N N . ALA B 1 342 ? -14.492 -18 -17.891 1 94.88 342 ALA B N 1
ATOM 5771 C CA . ALA B 1 342 ? -13.984 -16.672 -17.578 1 94.88 342 ALA B CA 1
ATOM 5772 C C . ALA B 1 342 ? -12.5 -16.547 -17.938 1 94.88 342 ALA B C 1
ATOM 5774 O O . ALA B 1 342 ? -12.039 -15.492 -18.359 1 94.88 342 ALA B O 1
ATOM 5775 N N . LEU B 1 343 ? -11.789 -17.625 -17.812 1 95 343 LEU B N 1
ATOM 5776 C CA . LEU B 1 343 ? -10.352 -17.594 -18.078 1 95 343 LEU B CA 1
ATOM 5777 C C . LEU B 1 343 ? -10.07 -17.859 -19.547 1 95 343 LEU B C 1
ATOM 5779 O O . LEU B 1 343 ? -9.023 -17.453 -20.078 1 95 343 LEU B O 1
ATOM 5783 N N . ALA B 1 344 ? -10.922 -18.609 -20.203 1 89.31 344 ALA B N 1
ATOM 5784 C CA . ALA B 1 344 ? -10.672 -19.094 -21.562 1 89.31 344 ALA B CA 1
ATOM 5785 C C . ALA B 1 344 ? -10.375 -17.938 -22.516 1 89.31 344 ALA B C 1
ATOM 5787 O O . ALA B 1 344 ? -9.477 -18.031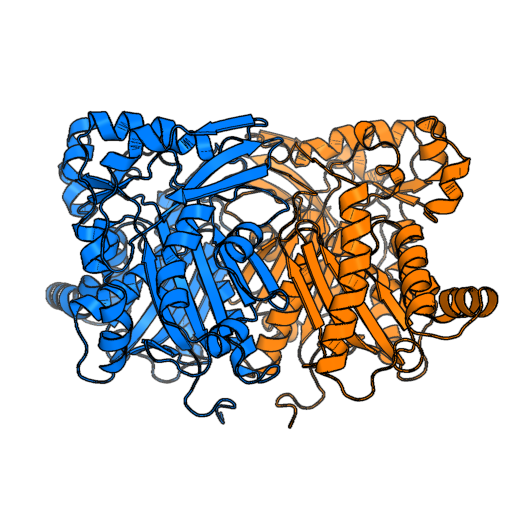 -23.359 1 89.31 344 ALA B O 1
ATOM 5788 N N . GLY B 1 345 ? -11.031 -16.859 -22.359 1 86.25 345 GLY B N 1
ATOM 5789 C CA . GLY B 1 345 ? -10.852 -15.742 -23.266 1 86.25 345 GLY B CA 1
ATOM 5790 C C . GLY B 1 345 ? -9.531 -15.031 -23.078 1 86.25 345 GLY B C 1
ATOM 5791 O O . GLY B 1 345 ? -9.078 -14.297 -23.953 1 86.25 345 GLY B O 1
ATOM 5792 N N . LEU B 1 346 ? -8.805 -15.328 -22.047 1 91.94 346 LEU B N 1
ATOM 5793 C CA . LEU B 1 346 ? -7.59 -14.594 -21.719 1 91.94 346 LEU B CA 1
ATOM 5794 C C . LEU B 1 346 ? -6.352 -15.375 -22.141 1 91.94 346 LEU B C 1
ATOM 5796 O O . LEU B 1 346 ? -5.258 -14.812 -22.25 1 91.94 346 LEU B O 1
ATOM 5800 N N . ASP B 1 347 ? -6.434 -16.656 -22.406 1 92.75 347 ASP B N 1
ATOM 5801 C CA . ASP B 1 347 ? -5.441 -17.547 -22.984 1 92.75 347 ASP B CA 1
ATOM 5802 C C . ASP B 1 347 ? -4.105 -17.438 -22.25 1 92.75 347 ASP B C 1
ATOM 5804 O O . ASP B 1 347 ? -3.072 -17.188 -22.875 1 92.75 347 ASP B O 1
ATOM 5808 N N . ILE B 1 348 ? -4.148 -17.625 -20.953 1 96.69 348 ILE B N 1
ATOM 5809 C CA . ILE B 1 348 ? -2.945 -17.562 -20.141 1 96.69 348 ILE B CA 1
ATOM 5810 C C . ILE B 1 348 ? -1.965 -18.656 -20.578 1 96.69 348 ILE B C 1
ATOM 5812 O O . ILE B 1 348 ? -0.774 -18.391 -20.75 1 96.69 348 ILE B O 1
ATOM 5816 N N . GLY B 1 349 ? -2.445 -19.844 -20.797 1 95.31 349 GLY B N 1
ATOM 5817 C CA . GLY B 1 349 ? -1.602 -20.953 -21.234 1 95.31 349 GLY B CA 1
ATOM 5818 C C . GLY B 1 349 ? -0.934 -20.703 -22.562 1 95.31 349 GLY B C 1
ATOM 5819 O O . GLY B 1 349 ? 0.252 -20.984 -22.734 1 95.31 349 GLY B O 1
ATOM 5820 N N . GLY B 1 350 ? -1.735 -20.203 -23.516 1 94.38 350 GLY B N 1
ATOM 5821 C CA . GLY B 1 350 ? -1.171 -19.875 -24.812 1 94.38 350 GLY B CA 1
ATOM 5822 C C . GLY B 1 350 ? -0.052 -18.844 -24.734 1 94.38 350 GLY B C 1
ATOM 5823 O O . GLY B 1 350 ? 0.961 -18.984 -25.438 1 94.38 350 GLY B O 1
ATOM 5824 N N . HIS B 1 351 ? -0.178 -17.875 -23.906 1 95.31 351 HIS B N 1
ATOM 5825 C CA . HIS B 1 351 ? 0.871 -16.875 -23.703 1 95.31 351 HIS B CA 1
ATOM 5826 C C . HIS B 1 351 ? 2.129 -17.516 -23.125 1 95.31 351 HIS B C 1
ATOM 5828 O O . HIS B 1 351 ? 3.227 -17.312 -23.641 1 95.31 351 HIS B O 1
ATOM 5834 N N . LEU B 1 352 ? 1.991 -18.297 -22.094 1 96.44 352 LEU B N 1
ATOM 5835 C CA . LEU B 1 352 ? 3.141 -18.844 -21.375 1 96.44 352 LEU B CA 1
ATOM 5836 C C . LEU B 1 352 ? 3.896 -19.844 -22.25 1 96.44 352 LEU B C 1
ATOM 5838 O O . LEU B 1 352 ? 5.129 -19.844 -22.266 1 96.44 352 LEU B O 1
ATOM 5842 N N . ARG B 1 353 ? 3.209 -20.594 -23 1 93.44 353 ARG B N 1
ATOM 5843 C CA . ARG B 1 353 ? 3.844 -21.609 -23.828 1 93.44 353 ARG B CA 1
ATOM 5844 C C . ARG B 1 353 ? 4.375 -21.016 -25.125 1 93.44 353 ARG B C 1
ATOM 5846 O O . ARG B 1 353 ? 5.254 -21.578 -25.766 1 93.44 353 ARG B O 1
ATOM 5853 N N . GLY B 1 354 ? 3.859 -19.906 -25.469 1 93.62 354 GLY B N 1
ATOM 5854 C CA . GLY B 1 354 ? 4.242 -19.266 -26.719 1 93.62 354 GLY B CA 1
ATOM 5855 C C . GLY B 1 354 ? 5.441 -18.359 -26.578 1 93.62 354 GLY B C 1
ATOM 5856 O O . GLY B 1 354 ? 5.965 -17.859 -27.578 1 93.62 354 GLY B O 1
ATOM 5857 N N . ARG B 1 355 ? 5.957 -18.188 -25.406 1 96.06 355 ARG B N 1
ATOM 5858 C CA . ARG B 1 355 ? 7.098 -17.312 -2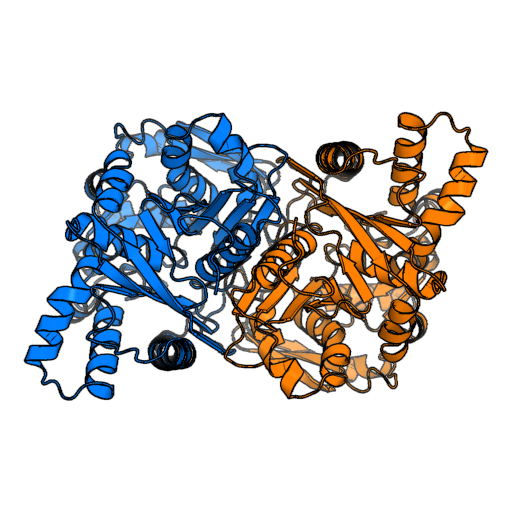5.172 1 96.06 355 ARG B CA 1
ATOM 5859 C C . ARG B 1 355 ? 8.336 -17.812 -25.906 1 96.06 355 ARG B C 1
ATOM 5861 O O . ARG B 1 355 ? 8.523 -19.031 -26.047 1 96.06 355 ARG B O 1
ATOM 5868 N N . ARG B 1 356 ? 9.117 -16.875 -26.297 1 96.19 356 ARG B N 1
ATOM 5869 C CA . ARG B 1 356 ? 10.375 -17.234 -26.938 1 96.19 356 ARG B CA 1
ATOM 5870 C C . ARG B 1 356 ? 11.328 -17.891 -25.953 1 96.19 356 ARG B C 1
ATOM 5872 O O . ARG B 1 356 ? 11.68 -17.312 -24.922 1 96.19 356 ARG B O 1
ATOM 5879 N N . GLN B 1 357 ? 11.797 -19.062 -26.297 1 97.31 357 GLN B N 1
ATOM 5880 C CA . GLN B 1 357 ? 12.812 -19.703 -25.469 1 97.31 357 GLN B CA 1
ATOM 5881 C C . GLN B 1 357 ? 14.211 -19.219 -25.844 1 97.31 357 GLN B C 1
ATOM 5883 O O . GLN B 1 357 ? 14.594 -19.234 -27.016 1 97.31 357 GLN B O 1
ATOM 5888 N N . LEU B 1 358 ? 14.922 -18.859 -24.859 1 97.94 358 LEU B N 1
ATOM 5889 C CA . LEU B 1 358 ? 16.25 -18.266 -25.047 1 97.94 358 LEU B CA 1
ATOM 5890 C C . LEU B 1 358 ? 17.344 -19.312 -24.828 1 97.94 358 LEU B C 1
ATOM 5892 O O . LEU B 1 358 ? 17.156 -20.266 -24.078 1 97.94 358 LEU B O 1
ATOM 5896 N N . THR B 1 359 ? 18.469 -19.031 -25.531 1 97.62 359 THR B N 1
ATOM 5897 C CA . THR B 1 359 ? 19.688 -19.734 -25.156 1 97.62 359 THR B CA 1
ATOM 5898 C C . THR B 1 359 ? 20.266 -19.156 -23.859 1 97.62 359 THR B C 1
ATOM 5900 O O . THR B 1 359 ? 19.859 -18.078 -23.438 1 97.62 359 THR B O 1
ATOM 5903 N N . PHE B 1 360 ? 21.188 -19.875 -23.281 1 98.06 360 PHE B N 1
ATOM 5904 C CA . PHE B 1 360 ? 21.812 -19.406 -22.062 1 98.06 360 PHE B CA 1
ATOM 5905 C C . PHE B 1 360 ? 22.547 -18.094 -22.297 1 98.06 360 PHE B C 1
ATOM 5907 O O . PHE B 1 360 ? 22.484 -17.172 -21.469 1 98.06 360 PHE B O 1
ATOM 5914 N N . ASP B 1 361 ? 23.234 -17.984 -23.438 1 97.81 361 ASP B N 1
ATOM 5915 C CA . ASP B 1 361 ? 23.984 -16.766 -23.75 1 97.81 361 ASP B CA 1
ATOM 5916 C C . ASP B 1 361 ? 23.047 -15.57 -23.922 1 97.81 361 ASP B C 1
ATOM 5918 O O . ASP B 1 361 ? 23.328 -14.477 -23.438 1 97.81 361 ASP B O 1
ATOM 5922 N N . GLN B 1 362 ? 21.938 -15.797 -24.594 1 97 362 GLN B N 1
ATOM 5923 C CA . GLN B 1 362 ? 20.938 -14.75 -24.75 1 97 362 GLN B CA 1
ATOM 5924 C C . GLN B 1 362 ? 20.375 -14.336 -23.391 1 97 362 GLN B C 1
ATOM 5926 O O . GLN B 1 362 ? 20.188 -13.141 -23.125 1 97 362 GLN B O 1
ATOM 5931 N N . TYR B 1 363 ? 20.125 -15.328 -22.594 1 97.5 363 TYR B N 1
ATOM 5932 C CA . TYR B 1 363 ? 19.594 -15.102 -21.266 1 97.5 363 TYR B CA 1
ATOM 5933 C C . TYR B 1 363 ? 20.516 -14.219 -20.438 1 97.5 363 TYR B C 1
ATOM 5935 O O . TYR B 1 363 ? 20.078 -13.242 -19.828 1 97.5 363 TYR B O 1
ATOM 5943 N N . VAL B 1 364 ? 21.781 -14.523 -20.391 1 97.06 364 VAL B N 1
ATOM 5944 C CA . VAL B 1 364 ? 22.766 -13.789 -19.609 1 97.06 364 VAL B CA 1
ATOM 5945 C C . VAL B 1 364 ? 22.812 -12.336 -20.062 1 97.06 364 VAL B C 1
ATOM 5947 O O . VAL B 1 364 ? 22.828 -11.422 -19.219 1 97.06 364 VAL B O 1
ATOM 5950 N N . GLU B 1 365 ? 22.75 -12.148 -21.328 1 96.12 365 GLU B N 1
ATOM 5951 C CA . GLU B 1 365 ? 22.797 -10.797 -21.891 1 96.12 365 GLU B CA 1
ATOM 5952 C C . GLU B 1 365 ? 21.547 -10.008 -21.531 1 96.12 365 GLU B C 1
ATOM 5954 O O . GLU B 1 365 ? 21.625 -8.867 -21.094 1 96.12 365 GLU B O 1
ATOM 5959 N N . LEU B 1 366 ? 20.438 -10.609 -21.75 1 96.19 366 LEU B N 1
ATOM 5960 C CA . LEU B 1 366 ? 19.156 -9.938 -21.547 1 96.19 366 LEU B CA 1
ATOM 5961 C C . LEU B 1 366 ? 18.938 -9.633 -20.078 1 96.19 366 LEU B C 1
ATOM 5963 O O . LEU B 1 366 ? 18.375 -8.586 -19.734 1 96.19 366 LEU B O 1
ATOM 5967 N N . LEU B 1 367 ? 19.328 -10.547 -19.188 1 95.19 367 LEU B N 1
ATOM 5968 C CA . LEU B 1 367 ? 19.156 -10.328 -17.75 1 95.19 367 LEU B CA 1
ATOM 5969 C C . LEU B 1 367 ? 19.922 -9.086 -17.297 1 95.19 367 LEU B C 1
ATOM 5971 O O . LEU B 1 367 ? 19.391 -8.258 -16.562 1 95.19 367 LEU B O 1
ATOM 5975 N N . LYS B 1 368 ? 21.125 -9 -17.75 1 93.31 368 LYS B N 1
ATOM 5976 C CA . LYS B 1 368 ? 21.969 -7.855 -17.422 1 93.31 368 LYS B CA 1
ATOM 5977 C C . LYS B 1 368 ? 21.344 -6.551 -17.906 1 93.31 368 LYS B C 1
ATOM 5979 O O . LYS B 1 368 ? 21.312 -5.559 -17.172 1 93.31 368 LYS B O 1
ATOM 5984 N N . GLU B 1 369 ? 20.828 -6.582 -19.062 1 94.12 369 GLU B N 1
ATOM 5985 C CA . GLU B 1 369 ? 20.234 -5.379 -19.641 1 94.12 369 GLU B CA 1
ATOM 5986 C C . GLU B 1 369 ? 18.906 -5.031 -18.953 1 94.12 369 GLU B C 1
ATOM 5988 O O . GLU B 1 369 ? 18.609 -3.857 -18.734 1 94.12 369 GLU B O 1
ATOM 5993 N N . ASN B 1 370 ? 18.141 -6.008 -18.656 1 94.25 370 ASN B N 1
ATOM 5994 C CA . ASN B 1 370 ? 16.859 -5.762 -18.016 1 94.25 370 ASN B CA 1
ATOM 5995 C C . ASN B 1 370 ? 17.016 -5.168 -16.625 1 94.25 370 ASN B C 1
ATOM 5997 O O . ASN B 1 370 ? 16.219 -4.312 -16.219 1 94.25 370 ASN B O 1
ATOM 6001 N N . LEU B 1 371 ? 17.984 -5.598 -15.891 1 91.62 371 LEU B N 1
ATOM 6002 C CA . LEU B 1 371 ? 18.188 -5.152 -14.516 1 91.62 371 LEU B CA 1
ATOM 6003 C C . LEU B 1 371 ? 18.469 -3.652 -14.469 1 91.62 371 LEU B C 1
ATOM 6005 O O . LEU B 1 371 ? 18.25 -3.014 -13.438 1 91.62 371 LEU B O 1
ATOM 6009 N N . ARG B 1 372 ? 18.781 -3.098 -15.523 1 91.75 372 ARG B N 1
ATOM 6010 C CA . ARG B 1 372 ? 19.047 -1.664 -15.594 1 91.75 372 ARG B CA 1
ATOM 6011 C C . ARG B 1 372 ? 17.766 -0.863 -15.406 1 91.75 372 ARG B C 1
ATOM 6013 O O . ARG B 1 372 ? 17.812 0.328 -15.086 1 91.75 372 ARG B O 1
ATOM 6020 N N . CYS B 1 373 ? 16.672 -1.523 -15.602 1 91.62 373 CYS B N 1
ATOM 6021 C CA . CYS B 1 373 ? 15.414 -0.798 -15.508 1 91.62 373 CYS B CA 1
ATOM 6022 C C . CYS B 1 373 ? 15.125 -0.386 -14.07 1 91.62 373 CYS B C 1
ATOM 6024 O O . CYS B 1 373 ? 14.312 0.504 -13.828 1 91.62 373 CYS B O 1
ATOM 6026 N N . LEU B 1 374 ? 15.734 -0.959 -13.094 1 91 374 LEU B N 1
ATOM 6027 C CA . LEU B 1 374 ? 15.492 -0.653 -11.688 1 91 374 LEU B CA 1
ATOM 6028 C C . LEU B 1 374 ? 16.484 0.385 -11.18 1 91 374 LEU B C 1
ATOM 6030 O O . LEU B 1 374 ? 16.297 0.975 -10.117 1 91 374 LEU B O 1
ATOM 6034 N N . VAL B 1 375 ? 17.547 0.575 -11.961 1 89.44 375 VAL B N 1
ATOM 6035 C CA . VAL B 1 375 ? 18.578 1.529 -11.562 1 89.44 375 VAL B CA 1
ATOM 6036 C C . VAL B 1 375 ? 18.062 2.953 -11.758 1 89.44 375 VAL B C 1
ATOM 6038 O O . VAL B 1 375 ? 17.672 3.332 -12.859 1 89.44 375 VAL B O 1
ATOM 6041 N N . PRO B 1 376 ? 18.109 3.688 -10.672 1 90.56 376 PRO B N 1
ATOM 6042 C CA . PRO B 1 376 ? 17.672 5.078 -10.828 1 90.56 376 PRO B CA 1
ATOM 6043 C C . PRO B 1 376 ? 18.594 5.871 -11.766 1 90.56 376 PRO B C 1
ATOM 6045 O O . PRO B 1 376 ? 19.766 6.07 -11.461 1 90.56 376 PRO B O 1
ATOM 6048 N N . THR B 1 377 ? 18.047 6.219 -12.945 1 93.62 377 THR B N 1
ATOM 6049 C CA . THR B 1 377 ? 18.781 7.023 -13.914 1 93.62 377 THR B CA 1
ATOM 6050 C C . THR B 1 377 ? 17.969 8.234 -14.352 1 93.62 377 THR B C 1
ATOM 6052 O O . THR B 1 377 ? 16.75 8.133 -14.523 1 93.62 377 THR B O 1
ATOM 6055 N N . LYS B 1 378 ? 18.656 9.367 -14.453 1 95.5 378 LYS B N 1
ATOM 6056 C CA . LYS B 1 378 ? 17.969 10.594 -14.844 1 95.5 378 LYS B CA 1
ATOM 6057 C C . LYS B 1 378 ? 17.406 10.492 -16.266 1 95.5 378 LYS B C 1
ATOM 6059 O O . LYS B 1 378 ? 16.266 10.875 -16.516 1 95.5 378 LYS B O 1
ATOM 6064 N N . ASN B 1 379 ? 18.281 10.023 -17.172 1 97.06 379 ASN B N 1
ATOM 6065 C CA . ASN B 1 379 ? 17.906 9.844 -18.562 1 97.06 379 ASN B CA 1
ATOM 6066 C C . ASN B 1 379 ? 18.406 8.508 -19.125 1 97.06 379 ASN B C 1
ATOM 6068 O O . ASN B 1 379 ? 19.516 8.086 -18.812 1 97.06 379 ASN B O 1
ATOM 6072 N N . ARG B 1 380 ? 17.531 7.887 -19.844 1 96.31 380 ARG B N 1
ATOM 6073 C CA . ARG B 1 380 ? 17.844 6.605 -20.453 1 96.31 380 ARG B CA 1
ATOM 6074 C C . ARG B 1 380 ? 16.938 6.332 -21.656 1 96.31 380 ARG B C 1
ATOM 6076 O O . ARG B 1 380 ? 15.734 6.586 -21.594 1 96.31 380 ARG B O 1
ATOM 6083 N N . ASP B 1 381 ? 17.516 5.836 -22.703 1 97.31 381 ASP B N 1
ATOM 6084 C CA . ASP B 1 381 ? 16.75 5.348 -23.844 1 97.31 381 ASP B CA 1
ATOM 6085 C C . ASP B 1 381 ? 16.812 3.822 -23.922 1 97.31 381 ASP B C 1
ATOM 6087 O O . ASP B 1 381 ? 17.859 3.223 -23.703 1 97.31 381 ASP B O 1
ATOM 6091 N N . VAL B 1 382 ? 15.711 3.229 -24.156 1 97.12 382 VAL B N 1
ATOM 6092 C CA . VAL B 1 382 ? 15.648 1.782 -24.328 1 97.12 382 VAL B CA 1
ATOM 6093 C C . VAL B 1 382 ? 15.414 1.449 -25.797 1 97.12 382 VAL B C 1
ATOM 6095 O O . VAL B 1 382 ? 14.484 1.974 -26.422 1 97.12 382 VAL B O 1
ATOM 6098 N N . ASP B 1 383 ? 16.219 0.632 -26.438 1 96.25 383 ASP B N 1
ATOM 6099 C CA . ASP B 1 383 ? 16.094 0.226 -27.828 1 96.25 383 ASP B CA 1
ATOM 6100 C C . ASP B 1 383 ? 15.016 -0.842 -28 1 96.25 383 ASP B C 1
ATOM 6102 O O . ASP B 1 383 ? 15.32 -2.002 -28.281 1 96.25 383 ASP B O 1
ATOM 6106 N N . VAL B 1 384 ? 13.805 -0.44 -28.016 1 97.25 384 VAL B N 1
ATOM 6107 C CA . VAL B 1 384 ? 12.656 -1.333 -28.062 1 97.25 384 VAL B CA 1
ATOM 6108 C C . VAL B 1 384 ? 12.68 -2.16 -29.344 1 97.25 384 VAL B C 1
ATOM 6110 O O . VAL B 1 384 ? 12.43 -3.367 -29.312 1 97.25 384 VAL B O 1
ATOM 6113 N N . GLU B 1 385 ? 13.039 -1.565 -30.469 1 96.69 385 GLU B N 1
ATOM 6114 C CA . GLU B 1 385 ? 13.008 -2.209 -31.781 1 96.69 385 GLU B CA 1
ATOM 6115 C C . GLU B 1 385 ? 13.953 -3.408 -31.828 1 96.69 385 GLU B C 1
ATOM 6117 O O . GLU B 1 385 ? 13.664 -4.41 -32.469 1 96.69 385 GLU B O 1
ATOM 6122 N N . ARG B 1 386 ? 14.984 -3.279 -31.141 1 96.38 386 ARG B N 1
ATOM 6123 C CA . ARG B 1 386 ? 16 -4.328 -31.125 1 96.38 386 ARG B CA 1
ATOM 6124 C C . ARG B 1 386 ? 15.43 -5.629 -30.562 1 96.38 386 ARG B C 1
ATOM 6126 O O . ARG B 1 386 ? 15.836 -6.715 -30.984 1 96.38 386 ARG B O 1
ATOM 6133 N N . TYR B 1 387 ? 14.484 -5.555 -29.688 1 96.5 387 TYR B N 1
ATOM 6134 C CA . TYR B 1 387 ? 14.07 -6.734 -28.938 1 96.5 387 TYR B CA 1
ATOM 6135 C C . TYR B 1 387 ? 12.672 -7.18 -29.359 1 96.5 387 TYR B C 1
ATOM 6137 O O . TYR B 1 387 ? 12.219 -8.258 -28.969 1 96.5 387 TYR B O 1
ATOM 6145 N N . LEU B 1 388 ? 12 -6.457 -30.25 1 95.44 388 LEU B N 1
ATOM 6146 C CA . LEU B 1 388 ? 10.633 -6.75 -30.656 1 95.44 388 LEU B CA 1
ATOM 6147 C C . LEU B 1 388 ? 10.555 -8.109 -31.344 1 95.44 388 LEU B C 1
ATOM 6149 O O . LEU B 1 388 ? 9.539 -8.805 -31.25 1 95.44 388 LEU B O 1
ATOM 6153 N N . PRO B 1 389 ? 11.602 -8.555 -32.062 1 94.81 389 PRO B N 1
ATOM 6154 C CA . PRO B 1 389 ? 11.539 -9.875 -32.688 1 94.81 389 PRO B CA 1
ATOM 6155 C C . PRO B 1 389 ? 11.422 -11.008 -31.672 1 94.81 389 PRO B C 1
ATOM 6157 O O . PRO B 1 389 ? 11.055 -12.133 -32.031 1 94.81 389 PRO B O 1
ATOM 6160 N N . LEU B 1 390 ? 11.672 -10.781 -30.438 1 95.38 390 LEU B N 1
ATOM 6161 C CA . LEU B 1 390 ? 11.602 -11.805 -29.391 1 95.38 390 LEU B CA 1
ATOM 6162 C C . LEU B 1 390 ? 10.195 -11.898 -28.812 1 95.38 390 LEU B C 1
ATOM 6164 O O . LEU B 1 390 ? 9.906 -12.797 -28.016 1 95.38 390 LEU B O 1
ATOM 6168 N N . VAL B 1 391 ? 9.328 -11.016 -29.219 1 94.81 391 VAL B N 1
ATOM 6169 C CA . VAL B 1 391 ? 7.973 -10.977 -28.688 1 94.81 391 VAL B CA 1
ATOM 6170 C C . VAL B 1 391 ? 7.043 -11.789 -29.578 1 94.81 391 VAL B C 1
ATOM 6172 O O . VAL B 1 391 ? 7.027 -11.602 -30.797 1 94.81 391 VAL B O 1
ATOM 6175 N N . THR B 1 392 ? 6.336 -12.695 -28.938 1 91.19 392 THR B N 1
ATOM 6176 C CA . THR B 1 392 ? 5.277 -13.422 -29.625 1 91.19 392 THR B CA 1
ATOM 6177 C C . THR B 1 392 ? 3.924 -12.758 -29.406 1 91.19 392 THR B C 1
ATOM 6179 O O . THR B 1 392 ? 3.502 -12.578 -28.266 1 91.19 392 THR B O 1
ATOM 6182 N N . ARG B 1 393 ? 3.254 -12.508 -30.5 1 86.94 393 ARG B N 1
ATOM 6183 C CA . ARG B 1 393 ? 1.941 -11.875 -30.406 1 86.94 393 ARG B CA 1
ATOM 6184 C C . ARG B 1 393 ? 0.827 -12.914 -30.453 1 86.94 393 ARG B C 1
ATOM 6186 O O . ARG B 1 393 ? 0.93 -13.914 -31.172 1 86.94 393 ARG B O 1
ATOM 6193 N N . THR B 1 394 ? -0.085 -12.711 -29.578 1 83.12 394 THR B N 1
ATOM 6194 C CA . THR B 1 394 ? -1.281 -13.547 -29.578 1 83.12 394 THR B CA 1
ATOM 6195 C C . THR B 1 394 ? -2.529 -12.703 -29.828 1 83.12 394 THR B C 1
ATOM 6197 O O . THR B 1 394 ? -2.463 -11.469 -29.828 1 83.12 394 THR B O 1
ATOM 6200 N N . ALA B 1 395 ? -3.658 -13.383 -30.047 1 81.69 395 ALA B N 1
ATOM 6201 C CA . ALA B 1 395 ? -4.922 -12.688 -30.266 1 81.69 395 ALA B CA 1
ATOM 6202 C C . ALA B 1 395 ? -5.328 -11.891 -29.031 1 81.69 395 ALA B C 1
ATOM 6204 O O . ALA B 1 395 ? -5.898 -10.805 -29.156 1 81.69 395 ALA B O 1
ATOM 6205 N N . SER B 1 396 ? -5.008 -12.414 -27.938 1 81.31 396 SER B N 1
ATOM 6206 C CA . SER B 1 396 ? -5.395 -11.766 -26.688 1 81.31 396 SER B CA 1
ATOM 6207 C C . SER B 1 396 ? -4.402 -10.672 -26.297 1 81.31 396 SER B C 1
ATOM 6209 O O . SER B 1 396 ? -4.691 -9.836 -25.438 1 81.31 396 SER B O 1
ATOM 6211 N N . ARG B 1 397 ? -3.311 -10.68 -26.953 1 87.75 397 ARG B N 1
ATOM 6212 C CA . ARG B 1 397 ? -2.275 -9.688 -26.703 1 87.75 397 ARG B CA 1
ATOM 6213 C C . ARG B 1 397 ? -1.659 -9.18 -28 1 87.75 397 ARG B C 1
ATOM 6215 O O . ARG B 1 397 ? -0.466 -9.367 -28.234 1 87.75 397 ARG B O 1
ATOM 6222 N N . PRO B 1 398 ? -2.424 -8.406 -28.703 1 89.56 398 PRO B N 1
ATOM 6223 C CA . PRO B 1 398 ? -1.916 -7.941 -30 1 89.56 398 PRO B CA 1
ATOM 6224 C C . PRO B 1 398 ? -0.835 -6.871 -29.859 1 89.56 398 PRO B C 1
ATOM 6226 O O . PRO B 1 398 ? -0.002 -6.711 -30.75 1 89.56 398 PRO B O 1
ATOM 6229 N N . ARG B 1 399 ? -0.997 -6.133 -28.812 1 94.06 399 ARG B N 1
ATOM 6230 C CA . ARG B 1 399 ? 0 -5.113 -28.5 1 94.06 399 ARG B CA 1
ATOM 6231 C C . ARG B 1 399 ? 0.466 -5.23 -27.062 1 94.06 399 ARG B C 1
ATOM 6233 O O . ARG B 1 399 ? -0.206 -5.855 -26.234 1 94.06 399 ARG B O 1
ATOM 6240 N N . MET B 1 400 ? 1.582 -4.691 -26.859 1 95.69 400 MET B N 1
ATOM 6241 C CA . MET B 1 400 ? 2.082 -4.664 -25.5 1 95.69 400 MET B CA 1
ATOM 6242 C C . MET B 1 400 ? 2.67 -3.297 -25.156 1 95.69 400 MET B C 1
ATOM 6244 O O . MET B 1 400 ? 3.104 -2.566 -26.047 1 95.69 400 MET B O 1
ATOM 6248 N N . LEU B 1 401 ? 2.584 -2.936 -23.891 1 98.31 401 LEU B N 1
ATOM 6249 C CA . LEU B 1 401 ? 3.232 -1.721 -23.406 1 98.31 401 LEU B CA 1
ATOM 6250 C C . LEU B 1 401 ? 4.727 -1.947 -23.203 1 98.31 401 LEU B C 1
ATOM 6252 O O . LEU B 1 401 ? 5.137 -2.994 -22.688 1 98.31 401 LEU B O 1
ATOM 6256 N N . ALA B 1 402 ? 5.574 -0.974 -23.609 1 98.5 402 ALA B N 1
ATOM 6257 C CA . ALA B 1 402 ? 7.031 -1.046 -23.5 1 98.5 402 ALA B CA 1
ATOM 6258 C C . ALA B 1 402 ? 7.594 0.24 -22.891 1 98.5 402 ALA B C 1
ATOM 6260 O O . ALA B 1 402 ? 7.121 1.336 -23.203 1 98.5 402 ALA B O 1
ATOM 6261 N N . LEU B 1 403 ? 8.539 0.076 -22.016 1 98.5 403 LEU B N 1
ATOM 6262 C CA . LEU B 1 403 ? 9.289 1.232 -21.547 1 98.5 403 LEU B CA 1
ATOM 6263 C C . LEU B 1 403 ? 10.172 1.795 -22.656 1 98.5 403 LEU B C 1
ATOM 6265 O O . LEU B 1 403 ? 11.094 1.121 -23.125 1 98.5 403 LEU B O 1
ATOM 6269 N N . ARG B 1 404 ? 9.938 2.992 -22.969 1 98.12 404 ARG B N 1
ATOM 6270 C CA . ARG B 1 404 ? 10.648 3.598 -24.094 1 98.12 404 ARG B CA 1
ATOM 6271 C C . ARG B 1 404 ? 11.844 4.414 -23.609 1 98.12 404 ARG B C 1
ATOM 6273 O O . ARG B 1 404 ? 12.906 4.402 -24.219 1 98.12 404 ARG B O 1
ATOM 6280 N N . ARG B 1 405 ? 11.594 5.191 -22.594 1 97.62 405 ARG B N 1
ATOM 6281 C CA . ARG B 1 405 ? 12.688 6.027 -22.094 1 97.62 405 ARG B CA 1
ATOM 6282 C C . ARG B 1 405 ? 12.367 6.562 -20.703 1 97.62 405 ARG B C 1
ATOM 6284 O O . ARG B 1 405 ? 11.234 6.453 -20.234 1 97.62 405 ARG B O 1
ATOM 6291 N N . VAL B 1 406 ? 13.375 6.973 -20.062 1 97.06 406 VAL B N 1
ATOM 6292 C CA . VAL B 1 406 ? 13.305 7.773 -18.844 1 97.06 406 VAL B CA 1
ATOM 6293 C C . VAL B 1 406 ? 13.82 9.18 -19.109 1 97.06 406 VAL B C 1
ATOM 6295 O O . VAL B 1 406 ? 14.906 9.359 -19.672 1 97.06 406 VAL B O 1
ATOM 6298 N N . VAL B 1 407 ? 13 10.156 -18.828 1 96.88 407 VAL B N 1
ATOM 6299 C CA . VAL B 1 407 ? 13.367 11.562 -18.984 1 96.88 407 VAL B CA 1
ATOM 6300 C C . VAL B 1 407 ? 13.211 12.297 -17.656 1 96.88 407 VAL B C 1
ATOM 6302 O O . VAL B 1 407 ? 12.109 12.398 -17.125 1 96.88 407 VAL B O 1
ATOM 6305 N N . ASP B 1 408 ? 14.305 12.852 -17.109 1 94.38 408 ASP B N 1
ATOM 6306 C CA . ASP B 1 408 ? 14.305 13.531 -15.812 1 94.38 408 ASP B CA 1
ATOM 6307 C C . ASP B 1 408 ? 13.656 12.672 -14.734 1 94.38 408 ASP B C 1
ATOM 6309 O O . ASP B 1 408 ? 12.75 13.117 -14.031 1 94.38 408 ASP B O 1
ATOM 6313 N N . TYR B 1 409 ? 13.953 11.398 -14.734 1 94 409 TYR B N 1
ATOM 6314 C CA . TYR B 1 409 ? 13.57 10.367 -13.773 1 94 409 TYR B CA 1
ATOM 6315 C C . TYR B 1 409 ? 12.133 9.914 -14 1 94 409 TYR B C 1
ATOM 6317 O O . TYR B 1 409 ? 11.625 9.055 -13.273 1 94 409 TYR B O 1
ATOM 6325 N N . HIS B 1 410 ? 11.461 10.445 -15.008 1 95.31 410 HIS B N 1
ATOM 6326 C CA . HIS B 1 410 ? 10.094 10.016 -15.305 1 95.31 410 HIS B CA 1
ATOM 6327 C C . HIS B 1 410 ? 10.078 8.984 -16.422 1 95.31 410 HIS B C 1
ATOM 6329 O O . HIS B 1 410 ? 10.727 9.164 -17.453 1 95.31 410 HIS B O 1
ATOM 6335 N N . ARG B 1 411 ? 9.352 7.996 -16.234 1 96.75 411 ARG B N 1
ATOM 6336 C CA . ARG B 1 411 ? 9.281 6.891 -17.188 1 96.75 411 ARG B CA 1
ATOM 6337 C C . ARG B 1 411 ? 8.227 7.156 -18.25 1 96.75 411 ARG B C 1
ATOM 6339 O O . ARG B 1 411 ? 7.117 7.59 -17.938 1 96.75 411 ARG B O 1
ATOM 6346 N N . GLN B 1 412 ? 8.617 6.934 -19.469 1 98 412 GLN B N 1
ATOM 6347 C CA . GLN B 1 412 ? 7.711 7.082 -20.609 1 98 412 GLN B CA 1
ATOM 6348 C C . GLN B 1 412 ? 7.543 5.762 -21.359 1 98 412 GLN B C 1
ATOM 6350 O O . GLN B 1 412 ? 8.508 5.023 -21.547 1 98 412 GLN B O 1
ATOM 6355 N N . TYR B 1 413 ? 6.316 5.504 -21.719 1 98.44 413 TYR B N 1
ATOM 6356 C CA . TYR B 1 413 ? 5.977 4.207 -22.281 1 98.44 413 TYR B CA 1
ATOM 6357 C C . TYR B 1 413 ? 5.332 4.363 -23.656 1 98.44 413 TYR B C 1
ATOM 6359 O O . TYR B 1 413 ? 4.863 5.449 -24 1 98.44 413 TYR B O 1
ATOM 6367 N N . GLU B 1 414 ? 5.297 3.273 -24.422 1 97.75 414 GLU B N 1
ATOM 6368 C CA . GLU B 1 414 ? 4.645 3.236 -25.734 1 97.75 414 GLU B CA 1
ATOM 6369 C C . GLU B 1 414 ? 4.051 1.86 -26.016 1 97.75 414 GLU B C 1
ATOM 6371 O O . GLU B 1 414 ? 4.594 0.843 -25.578 1 97.75 414 GLU B O 1
ATOM 6376 N N . TRP B 1 415 ? 2.943 1.846 -26.656 1 97.5 415 TRP B N 1
ATOM 6377 C CA . TRP B 1 415 ? 2.35 0.594 -27.125 1 97.5 415 TRP B CA 1
ATOM 6378 C C . TRP B 1 415 ? 3.014 0.116 -28.406 1 97.5 415 TRP B C 1
ATOM 6380 O O . TRP B 1 415 ? 3.133 0.877 -29.375 1 97.5 415 TRP B O 1
ATOM 6390 N N . VAL B 1 416 ? 3.412 -1.068 -28.406 1 96.75 416 VAL B N 1
ATOM 6391 C CA . VAL B 1 416 ? 4.117 -1.613 -29.562 1 96.75 416 VAL B CA 1
ATOM 6392 C C . VAL B 1 416 ? 3.432 -2.898 -30.016 1 96.75 416 VAL B C 1
ATOM 6394 O O . VAL B 1 416 ? 2.748 -3.562 -29.234 1 96.75 416 VAL B O 1
#

Solvent-accessible surface area (backbone atoms only — not comparable to full-atom values): 39468 Å² total; per-residue (Å²): 128,87,70,79,44,74,91,36,42,23,32,37,39,63,37,58,26,40,48,42,23,26,31,47,27,68,52,47,33,59,71,65,66,50,70,69,83,54,50,71,55,37,53,54,53,19,17,20,35,46,46,58,30,45,43,33,48,28,22,32,39,52,10,35,44,51,61,57,71,74,46,52,72,71,61,49,60,28,35,39,32,34,36,26,17,35,55,47,60,71,33,42,22,41,31,59,23,39,59,32,39,55,78,67,66,55,44,41,55,24,46,59,30,20,31,21,20,32,24,21,20,31,55,59,53,48,54,31,48,50,21,26,47,45,35,49,54,49,76,80,34,22,32,39,41,27,10,18,25,53,60,85,65,46,80,87,42,55,82,53,32,56,27,33,11,18,15,12,26,21,38,33,32,27,61,58,27,44,34,26,36,43,42,80,55,42,44,6,38,26,28,52,64,49,89,28,50,41,19,53,42,76,87,42,79,46,72,36,64,69,58,44,55,52,48,50,49,52,31,52,54,46,2,43,52,36,20,43,74,62,33,83,86,65,41,89,72,79,62,31,61,30,39,20,49,42,35,66,36,45,32,56,43,52,52,43,51,49,50,50,44,58,73,74,39,96,62,54,70,68,55,47,53,52,46,38,58,65,28,35,50,40,17,39,57,47,39,17,46,21,19,20,34,53,32,17,21,30,59,44,8,46,52,18,30,41,73,63,64,50,41,82,48,80,38,34,34,36,34,35,41,45,10,59,31,38,35,27,35,22,35,39,30,35,34,24,47,56,23,39,62,56,38,58,73,59,40,50,65,60,53,64,70,52,32,37,72,46,52,60,69,53,43,57,52,36,49,61,52,19,54,51,67,50,53,76,49,51,64,47,79,42,72,51,75,79,53,50,85,51,51,63,73,44,91,64,40,73,56,41,53,30,40,41,32,27,55,83,56,39,79,39,70,45,80,82,128,84,70,79,43,74,91,36,42,24,32,38,40,65,38,58,28,40,49,40,22,27,32,47,30,65,52,49,32,60,72,67,65,50,68,70,83,54,49,72,55,38,53,55,54,18,17,20,36,46,46,57,30,45,43,33,49,28,22,32,38,55,11,35,44,53,60,57,73,73,45,53,73,70,61,48,61,27,34,39,32,35,34,26,17,34,56,48,61,71,34,41,20,43,31,58,25,38,60,32,40,55,78,67,66,54,46,42,55,24,45,61,29,20,32,21,19,31,26,21,20,32,56,58,51,47,53,30,48,50,20,26,46,44,33,49,53,48,76,80,36,23,32,38,41,26,10,18,26,54,60,86,65,46,81,87,41,55,82,54,33,54,28,35,9,18,16,13,27,20,38,32,33,28,62,59,29,43,34,25,36,44,43,79,54,42,43,7,38,26,28,53,63,50,89,28,51,42,20,52,44,78,86,42,82,46,74,37,64,69,56,46,54,52,50,51,49,53,32,53,55,46,3,44,52,38,20,44,74,62,34,84,86,66,41,90,72,80,62,31,60,30,40,19,50,43,36,66,35,46,32,57,44,54,52,43,52,50,52,51,45,58,74,74,39,97,61,53,71,68,56,48,53,53,45,39,58,66,27,36,48,41,18,38,56,45,39,18,47,21,19,21,34,53,33,18,20,30,58,42,9,47,53,18,30,43,73,63,64,50,41,83,47,80,39,33,34,36,34,34,42,45,10,60,29,39,36,27,35,21,34,41,28,34,34,24,47,54,22,39,61,56,38,57,74,59,41,49,66,60,51,64,72,51,30,36,74,46,52,58,68,55,43,58,53,35,50,62,52,20,54,51,66,51,51,75,48,50,66,46,79,42,72,52,75,80,53,50,84,51,52,64,72,42,90,62,40,74,59,41,54,30,40,42,32,26,56,82,57,40,78,38,70,44,78,83

InterPro domains:
  IPR013528 Hydroxymethylglutaryl-coenzyme A synthase, N-terminal [PF01154] (79-175)
  IPR013746 Hydroxymethylglutaryl-coenzyme A synthase, C-terminal domain [PF08540] (276-369)
  IPR016039 Thiolase-like [G3DSA:3.40.47.10] (9-415)
  IPR016039 Thiolase-like [G3DSA:3.40.47.10] (185-336)
  IPR016039 Thiolase-like [SSF53901] (9-177)
  IPR016039 Thiolase-like [SSF53901] (182-416)

pLDDT: mean 95.25, std 6.56, range [32.53, 98.94]

Nearest PDB structures (foldseek):
  5kp6-assembly1_A  TM=9.718E-01  e=2.242E-54  Moorena producens 3L
  5kp5-assembly1_A-2  TM=9.721E-01  e=3.644E-54  Moorena producens 3L
  5kp8-assembly1_A  TM=9.584E-01  e=9.062E-54  Moorena producens 3L
  5kp7-assembly1_A  TM=9.657E-01  e=1.305E-53  Moorena producens 3L
  4yxq-assembly2_C  TM=9.686E-01  e=3.053E-53  Bacillus subtilis subsp. subtilis str. 168

Sequence (832 aa):
MAERVPGGVGIEAINAYGGAASIPVLDLFRGRRLDPERFSNLMMQERGVALPFEDPVTNAVNAARPILDAMSPEARERIELLVTSSESGVDFSKSISSYAHEHLGLSRHCRFLEVKQACYAATGALQLALGYIASGVSPGAKALVIATDVTLVDESGLYSEPAMGTGGVAVLLGDEPRVMKMDLGAFGNYSYDVFDTARPSPEIDIGDVDRSLFTYLDCLKHSFAAYGRRVDGVDFVSTFDYLAMHTPFAGLVKAGHRKMMRELTPCDVDEIEADFGRRVKPSLQYPSLVGNLCSGSVYLSLCSIIDTIKPERSARVGMFSYGSGCSSEFFSGVIGPESVSALAGLDIGGHLRGRRQLTFDQYVELLKENLRCLVPTKNRDVDVERYLPLVTRTASRPRMLALRRVVDYHRQYEWVMAERVPGGVGIEAINAYGGAASIPVLDLFRGRRLDPERFSNLMMQERGVALPFEDPVTNAVNAARPILDAMSPEARERIELLVTSSESGVDFSKSISSYAHEHLGLSRHCRFLEVKQACYAATGALQLALGYIASGVSPGAKALVIATDVTLVDESGLYSEPAMGTGGVAVLLGDEPRVMKMDLGAFGNYSYDVFDTARPSPEIDIGDVDRSLFTYLDCLKHSFAAYGRRVDGVDFVSTFDYLAMHTPFAGLVKAGHRKMMRELTPCDVDEIEADFGRRVKPSLQYPSLVGNLCSGSVYLSLCSIIDTIKPERSARVGMFSYGSGCSSEFFSGVIGPESVSALAGLDIGGHLRGRRQLTFDQYVELLKENLRCLVPTKNRDVDVERYLPLVTRTASRPRMLALRRVVDYHRQYEWV